Protein 3IA7 (pdb70)

Nearest PDB structures (foldseek):
  3ia7-assembly2_A  TM=1.003E+00  e=2.994E-76  Micromonospora echinospora
  3ia7-assembly3_B  TM=9.921E-01  e=4.318E-69  Micromonospora echinospora
  5du2-assembly1_A  TM=9.183E-01  e=3.436E-40  Actinomadura verrucosospora
  6kqw-assembly1_A  TM=9.106E-01  e=1.990E-29  Bacillus subtilis subsp. subtilis str. 168
  7yp4-assembly1_A  TM=7.586E-01  e=3.864E-21  Streptomyces sp. SCSIO 01934

Organism: Micromonospora echinospora (NCBI:txid1877)

CATH classification: 3.40.50.2000 (+1 more: 3.40.50.2000)

Foldseek 3Di:
DAFEEEEQWEDDCLTPVQCLLLLLLSVVVVYAYEYEYAPVCCVVNVVSPYHYQYFDAPVVVVPPVPDDDDDCVVLVVLVSLVVRLVRRLVSQCVVCPPNDTQEYEYELSSVVSRVLSCLQVVHAYEYEYQDADDAPVDDVVVVVCVVVVHDDLCPDPVSVVVVCVVCVVSVHNPRPVRVSRDDGQAYEYQQQLVLHDVSVVDDPSYAHQHGAAADVFDDAPDQQQAEEEEDAEQACDDPLVLVLQQQVLCAPHSHAYEAYADNDDVCVNPDGHPSYDYDNDDRLLRRLLNHLAYEYLAASNVVSNNLLNLHAYEHAVVSPPNRPVRVVSCVVQLLYHYDYPVQRGSNSVNVRRVCRSPDPVNSVSSPCNVSNVPSNHSNVVNVVVVVSCVPPPD/DAFAEEEQWEDDCLTPVQCLLLVLLSLVVVHAYEYEYAPVCQVVNVVSPYHYQHFDQPVCVVVCVVLVSLVVRLVRSLVSVCVVCPPNQTQEFEYELSSVVSRVLSCLQVVHAYEYEYQDADDAPPDDVVVVVCVVVVHDDLCPPPSSVVVVCVVCVVSVHPPRPVVVSRDDGQAYEYQQQLVLHDVSVVDDPSYAHQHGADVPADDQPDLVAAEEEEDADQDPDFDLVLLLQQLVLCAPHSYQYEARADRDDPCVNPDGHPRYYYYNDHPVLSRLLRHLAYEYLAASNVVRSNLLNLHAYEHAVVSDPNRVVRVVSCVVQLLYHYDYPVQRHSNSVNVRRVVGSPPVVSSVSSPVNVSNVPSNHSNVVNVVVVVSCVVVPD

Sequence (776 aa):
RQRHILFANVQGHGHVYPSLGLVSELARRGHRITYVTTPLFADEVKAAGAEVVLYKSEFDTFHVPEVVKQEDAETQLHLVYVRENVAILRAAEEALGDNPPDLVVYDVFPFIAGRLLAARWDRPAVRLTGGFAANEHYSLFKELWKSNGQRHPADVEAVHSVLVDLLGKYGVDTPVKEYWDEIEGLTIVFLPKSFQPFAETFDERFAFVGPTLTGPGWQPPRPDAPVLLVSLGNQFNEHPEFFRACAQAFADTPWHVVAIGGFLDPAVLGPLPPNVEAHQWIPFHHSVLAHARACLTHGTTGAVLEAFAAGVPLVLVPHFATEAAPSAERVIELGLGSVLRPDQLEPASIREAVERLAADSAVRRERVRRQRDDILSSGGPARAADEVEAYLGRVAPRQRHILFANVQGHGHVYPSLGLVSELARRGHRITYVTTPLFADEVKAAGAEVVLYKSEFDDAETQLHLVYVRENVAILRAAEEALGDNPPDLVVYDVFPFIAGRLLAARWDRPAVRRLTGGFAANEHYSLFKELWKSNGQRHPADVEAVHSVLVDLLGKYGVDTPVKEYWDEIEGLTIVFLPKSFQPFAETFDERFAFVGPTLQPGWQPPRPDAPVLLVSLGNQFNEHPEFFRACAQAFADTPWHVVAIGGFLDPAVLGPLPPNVEAHQWIPFHSVLAHARRACLTHGTTGAVLEAFAAGVPLVLVPHFATEAAPSAERVIELGLGSVLRPDQLEPASIRREAVERLAADSAVRERVRRQRDDILSSGGPARAADEVEAYLGRVAP

InterPro domains:
  IPR002213 UDP-glucuronosyl/UDP-glucosyltransferase [cd03784] (5-395)
  IPR006326 UDP-glycosyltransferase, MGT-like [TIGR01426] (10-396)
  IPR010610 Erythromycin biosynthesis protein CIII-like, C-terminal domain [PF06722] (275-394)
  IPR050426 Glycosyltransferase 28 [PTHR48050] (227-397)

Radius of gyration: 27.17 Å; Cα contacts (8 Å, |Δi|>4): 1497; chains: 2; bounding box: 87×63×63 Å

B-factor: mean 21.46, std 9.0, range [5.01, 63.6]

Structure (mmCIF, N/CA/C/O backbone):
data_3IA7
#
_entry.id   3IA7
#
_cell.length_a   84.749
_cell.length_b   66.966
_cell.length_c   86.616
_cell.angle_alpha   90.000
_cell.angle_beta   93.530
_cell.angle_gamma   90.000
#
_symmetry.space_group_name_H-M   'P 1 21 1'
#
loop_
_entity.id
_entity.type
_entity.pdbx_description
1 polymer CalG4
2 non-polymer 'CALCIUM ION'
3 non-polymer 'CHLORIDE ION'
4 water water
#
loop_
_atom_site.group_PDB
_atom_site.id
_atom_site.type_symbol
_atom_site.label_atom_id
_atom_site.label_alt_id
_atom_site.label_comp_id
_atom_site.label_asym_id
_atom_site.label_entity_id
_atom_site.label_seq_id
_atom_site.pdbx_PDB_ins_code
_atom_site.Cartn_x
_atom_site.Cartn_y
_atom_site.Cartn_z
_atom_site.occupancy
_atom_site.B_iso_or_equiv
_atom_site.auth_seq_id
_atom_site.auth_comp_id
_atom_site.auth_asym_id
_atom_site.auth_atom_id
_atom_site.pdbx_PDB_model_num
ATOM 9 N N . ARG A 1 3 ? 48.193 50.249 63.998 1.00 16.64 2 ARG A N 1
ATOM 10 C CA . ARG A 1 3 ? 48.324 50.396 65.460 1.00 15.48 2 ARG A CA 1
ATOM 11 C C . ARG A 1 3 ? 47.600 49.281 66.235 1.00 13.91 2 ARG A C 1
ATOM 12 O O . ARG A 1 3 ? 46.592 48.766 65.758 1.00 11.98 2 ARG A O 1
ATOM 20 N N . GLN A 1 4 ? 48.122 48.947 67.419 1.00 12.95 3 GLN A N 1
ATOM 21 C CA . GLN A 1 4 ? 47.562 47.920 68.293 1.00 12.81 3 GLN A CA 1
ATOM 22 C C . GLN A 1 4 ? 46.083 48.204 68.559 1.00 11.17 3 GLN A C 1
ATOM 23 O O . GLN A 1 4 ? 45.721 49.303 69.014 1.00 8.94 3 GLN A O 1
ATOM 29 N N . ARG A 1 5 ? 45.253 47.210 68.270 1.00 9.35 4 ARG A N 1
ATOM 30 C CA . ARG A 1 5 ? 43.852 47.223 68.588 1.00 9.09 4 ARG A CA 1
ATOM 31 C C . ARG A 1 5 ? 43.514 46.159 69.631 1.00 9.35 4 ARG A C 1
ATOM 32 O O . ARG A 1 5 ? 44.182 45.183 69.763 1.00 8.82 4 ARG A O 1
ATOM 40 N N . HIS A 1 6 ? 42.472 46.407 70.385 1.00 8.82 5 HIS A N 1
ATOM 41 C CA . HIS A 1 6 ? 42.005 45.435 71.348 1.00 8.75 5 HIS A CA 1
ATOM 42 C C . HIS A 1 6 ? 40.865 44.659 70.676 1.00 10.02 5 HIS A C 1
ATOM 43 O O . HIS A 1 6 ? 39.796 45.218 70.347 1.00 9.95 5 HIS A O 1
ATOM 50 N N . ILE A 1 7 ? 41.117 43.380 70.423 1.00 9.58 6 ILE A N 1
ATOM 51 C CA . ILE A 1 7 ? 40.167 42.609 69.656 1.00 10.60 6 ILE A CA 1
ATOM 52 C C . ILE A 1 7 ? 39.605 41.504 70.534 1.00 9.91 6 ILE A C 1
ATOM 53 O O . ILE A 1 7 ? 40.375 40.695 71.083 1.00 12.38 6 ILE A O 1
ATOM 58 N N . LEU A 1 8 ? 38.289 41.454 70.696 1.00 9.24 7 LEU A N 1
ATOM 59 C CA . LEU A 1 8 ? 37.681 40.378 71.508 1.00 10.54 7 LEU A CA 1
ATOM 60 C C . LEU A 1 8 ? 37.085 39.276 70.628 1.00 10.24 7 LEU A C 1
ATOM 61 O O . LEU A 1 8 ? 36.351 39.581 69.658 1.00 12.26 7 LEU A O 1
ATOM 66 N N . PHE A 1 9 ? 37.432 38.030 70.939 1.00 9.70 8 PHE A N 1
ATOM 67 C CA . PHE A 1 9 ? 36.801 36.876 70.279 1.00 10.79 8 PHE A CA 1
ATOM 68 C C . PHE A 1 9 ? 35.783 36.261 71.227 1.00 10.60 8 PHE A C 1
ATOM 69 O O . PHE A 1 9 ? 36.079 35.925 72.364 1.00 10.44 8 PHE A O 1
ATOM 77 N N . ALA A 1 10 ? 34.572 36.116 70.756 1.00 11.00 9 ALA A N 1
ATOM 78 C CA . ALA A 1 10 ? 33.531 35.367 71.503 1.00 10.66 9 ALA A CA 1
ATOM 79 C C . ALA A 1 10 ? 33.275 34.042 70.790 1.00 11.98 9 ALA A C 1
ATOM 80 O O . ALA A 1 10 ? 32.850 34.040 69.594 1.00 11.42 9 ALA A O 1
ATOM 82 N N . ASN A 1 11 ? 33.489 32.918 71.487 1.00 10.99 10 ASN A N 1
ATOM 83 C CA . ASN A 1 11 ? 33.295 31.619 70.885 1.00 11.22 10 ASN A CA 1
ATOM 84 C C . ASN A 1 11 ? 32.678 30.639 71.884 1.00 11.80 10 ASN A C 1
ATOM 85 O O . ASN A 1 11 ? 32.759 30.838 73.114 1.00 12.32 10 ASN A O 1
ATOM 90 N N . VAL A 1 12 ? 32.025 29.621 71.347 1.00 10.20 11 VAL A N 1
ATOM 91 C CA . VAL A 1 12 ? 31.475 28.553 72.168 1.00 10.73 11 VAL A CA 1
ATOM 92 C C . VAL A 1 12 ? 32.613 27.529 72.430 1.00 12.28 11 VAL A C 1
ATOM 93 O O . VAL A 1 12 ? 33.634 27.532 71.750 1.00 11.82 11 VAL A O 1
ATOM 97 N N . GLN A 1 13 ? 32.453 26.676 73.432 1.00 14.06 12 GLN A N 1
ATOM 98 C CA . GLN A 1 13 ? 33.479 25.668 73.630 1.00 16.00 12 GLN A CA 1
ATOM 99 C C . GLN A 1 13 ? 33.272 24.562 72.574 1.00 16.36 12 GLN A C 1
ATOM 100 O O . GLN A 1 13 ? 32.192 24.419 72.010 1.00 18.85 12 GLN A O 1
ATOM 106 N N . GLY A 1 14 ? 34.301 23.796 72.287 1.00 14.99 13 GLY A N 1
ATOM 107 C CA . GLY A 1 14 ? 34.154 22.703 71.350 1.00 12.47 13 GLY A CA 1
ATOM 108 C C . GLY A 1 14 ? 35.215 22.857 70.293 1.00 12.17 13 GLY A C 1
ATOM 109 O O . GLY A 1 14 ? 35.459 23.967 69.756 1.00 10.55 13 GLY A O 1
ATOM 110 N N . HIS A 1 15 ? 35.853 21.732 70.006 1.00 12.33 14 HIS A N 1
ATOM 111 C CA . HIS A 1 15 ? 37.010 21.706 69.178 1.00 13.41 14 HIS A CA 1
ATOM 112 C C . HIS A 1 15 ? 36.680 22.321 67.806 1.00 12.45 14 HIS A C 1
ATOM 113 O O . HIS A 1 15 ? 37.486 23.075 67.241 1.00 11.63 14 HIS A O 1
ATOM 120 N N . GLY A 1 16 ? 35.508 21.955 67.278 1.00 11.22 15 GLY A N 1
ATOM 121 C CA . GLY A 1 16 ? 35.098 22.333 65.934 1.00 10.40 15 GLY A CA 1
ATOM 122 C C . GLY A 1 16 ? 34.873 23.830 65.765 1.00 11.49 15 GLY A C 1
ATOM 123 O O . GLY A 1 16 ? 34.915 24.336 64.649 1.00 9.21 15 GLY A O 1
ATOM 124 N N . HIS A 1 17 ? 34.628 24.528 66.869 1.00 10.61 16 HIS A N 1
ATOM 125 C CA . HIS A 1 17 ? 34.389 25.965 66.862 1.00 11.95 16 HIS A CA 1
ATOM 126 C C . HIS A 1 17 ? 35.671 26.692 67.215 1.00 12.35 16 HIS A C 1
ATOM 127 O O . HIS A 1 17 ? 35.998 27.705 66.590 1.00 13.64 16 HIS A O 1
ATOM 134 N N . VAL A 1 18 ? 36.438 26.130 68.143 1.00 11.66 17 VAL A N 1
ATOM 135 C CA . VAL A 1 18 ? 37.625 26.836 68.620 1.00 12.09 17 VAL A CA 1
ATOM 136 C C . VAL A 1 18 ? 38.780 26.737 67.608 1.00 11.01 17 VAL A C 1
ATOM 137 O O . VAL A 1 18 ? 39.402 27.753 67.260 1.00 9.27 17 VAL A O 1
ATOM 141 N N . TYR A 1 19 ? 39.051 25.530 67.131 1.00 10.22 18 TYR A N 1
ATOM 142 C CA . TYR A 1 19 ? 40.301 25.275 66.383 1.00 11.43 18 TYR A CA 1
ATOM 143 C C . TYR A 1 19 ? 40.476 26.123 65.110 1.00 11.67 18 TYR A C 1
ATOM 144 O O . TYR A 1 19 ? 41.522 26.758 64.966 1.00 10.56 18 TYR A O 1
ATOM 153 N N . PRO A 1 20 ? 39.453 26.196 64.242 1.00 11.94 19 PRO A N 1
ATOM 154 C CA . PRO A 1 20 ? 39.619 26.995 63.029 1.00 13.48 19 PRO A CA 1
ATOM 155 C C . PRO A 1 20 ? 39.944 28.501 63.289 1.00 13.22 19 PRO A C 1
ATOM 156 O O . PRO A 1 20 ? 40.657 29.093 62.509 1.00 15.87 19 PRO A O 1
ATOM 160 N N . SER A 1 21 ? 39.483 29.043 64.400 1.00 14.88 20 SER A N 1
ATOM 161 C CA . SER A 1 21 ? 39.665 30.475 64.821 1.00 14.34 20 SER A CA 1
ATOM 162 C C . SER A 1 21 ? 41.110 30.750 65.238 1.00 15.00 20 SER A C 1
ATOM 163 O O . SER A 1 21 ? 41.550 31.890 65.203 1.00 13.32 20 SER A O 1
ATOM 166 N N . LEU A 1 22 ? 41.815 29.704 65.685 1.00 12.84 21 LEU A N 1
ATOM 167 C CA . LEU A 1 22 ? 43.067 29.886 66.407 1.00 12.33 21 LEU A CA 1
ATOM 168 C C . LEU A 1 22 ? 44.191 30.459 65.544 1.00 11.89 21 LEU A C 1
ATOM 169 O O . LEU A 1 22 ? 44.975 31.301 66.025 1.00 11.00 21 LEU A O 1
ATOM 174 N N . GLY A 1 23 ? 44.283 29.996 64.297 1.00 10.23 22 GLY A N 1
ATOM 175 C CA . GLY A 1 23 ? 45.210 30.563 63.287 1.00 10.48 22 GLY A CA 1
ATOM 176 C C . GLY A 1 23 ? 45.054 32.089 63.164 1.00 10.16 22 GLY A C 1
ATOM 177 O O . GLY A 1 23 ? 46.046 32.806 63.134 1.00 10.05 22 GLY A O 1
ATOM 178 N N . LEU A 1 24 ? 43.801 32.563 63.072 1.00 9.47 23 LEU A N 1
ATOM 179 C CA . LEU A 1 24 ? 43.510 34.001 63.036 1.00 9.72 23 LEU A CA 1
ATOM 180 C C . LEU A 1 24 ? 43.944 34.717 64.310 1.00 8.66 23 LEU A C 1
ATOM 181 O O . LEU A 1 24 ? 44.511 35.800 64.241 1.00 8.53 23 LEU A O 1
ATOM 186 N N . VAL A 1 25 ? 43.624 34.135 65.465 1.00 8.95 24 VAL A N 1
ATOM 187 C CA . VAL A 1 25 ? 44.074 34.678 66.746 1.00 9.59 24 VAL A CA 1
ATOM 188 C C . VAL A 1 25 ? 45.586 34.936 66.723 1.00 9.25 24 VAL A C 1
ATOM 189 O O . VAL A 1 25 ? 46.042 36.024 67.074 1.00 8.07 24 VAL A O 1
ATOM 193 N N . SER A 1 26 ? 46.361 33.901 66.383 1.00 8.68 25 SER A N 1
ATOM 194 C CA . SER A 1 26 ? 47.808 33.995 66.397 1.00 8.67 25 SER A CA 1
ATOM 195 C C . SER A 1 26 ? 48.354 35.020 65.441 1.00 8.04 25 SER A C 1
ATOM 196 O O . SER A 1 26 ? 49.245 35.805 65.804 1.00 7.41 25 SER A O 1
ATOM 199 N N . GLU A 1 27 ? 47.778 35.055 64.235 1.00 7.86 26 GLU A N 1
ATOM 200 C CA . GLU A 1 27 ? 48.230 35.988 63.219 1.00 7.92 26 GLU A CA 1
ATOM 201 C C . GLU A 1 27 ? 47.953 37.440 63.637 1.00 8.03 26 GLU A C 1
ATOM 202 O O . GLU A 1 27 ? 48.823 38.349 63.495 1.00 7.56 26 GLU A O 1
ATOM 208 N N . LEU A 1 28 ? 46.786 37.674 64.243 1.00 6.46 27 LEU A N 1
ATOM 209 C CA . LEU A 1 28 ? 46.498 39.029 64.818 1.00 7.08 27 LEU A CA 1
ATOM 210 C C . LEU A 1 28 ? 47.429 39.437 65.982 1.00 6.70 27 LEU A C 1
ATOM 211 O O . LEU A 1 28 ? 47.921 40.595 66.051 1.00 6.82 27 LEU A O 1
ATOM 216 N N . ALA A 1 29 ? 47.643 38.498 66.894 1.00 7.94 28 ALA A N 1
ATOM 217 C CA . ALA A 1 29 ? 48.597 38.679 67.993 1.00 9.29 28 ALA A CA 1
ATOM 218 C C . ALA A 1 29 ? 50.008 38.973 67.442 1.00 10.18 28 ALA A C 1
ATOM 219 O O . ALA A 1 29 ? 50.733 39.827 67.991 1.00 11.07 28 ALA A O 1
ATOM 221 N N . ARG A 1 30 ? 50.437 38.258 66.398 1.00 10.59 29 ARG A N 1
ATOM 222 C CA . ARG A 1 30 ? 51.737 38.513 65.765 1.00 11.89 29 ARG A CA 1
ATOM 223 C C . ARG A 1 30 ? 51.856 39.943 65.281 1.00 12.16 29 ARG A C 1
ATOM 224 O O . ARG A 1 30 ? 52.933 40.484 65.261 1.00 12.08 29 ARG A O 1
ATOM 232 N N . ARG A 1 31 ? 50.746 40.489 64.810 1.00 11.74 30 ARG A N 1
ATOM 233 C CA . ARG A 1 31 ? 50.705 41.831 64.333 1.00 11.77 30 ARG A CA 1
ATOM 234 C C . ARG A 1 31 ? 50.617 42.865 65.440 1.00 11.43 30 ARG A C 1
ATOM 235 O O . ARG A 1 31 ? 50.467 44.049 65.148 1.00 11.32 30 ARG A O 1
ATOM 243 N N . GLY A 1 32 ? 50.718 42.452 66.700 1.00 11.47 31 GLY A N 1
ATOM 244 C CA . GLY A 1 32 ? 50.752 43.442 67.802 1.00 10.82 31 GLY A CA 1
ATOM 245 C C . GLY A 1 32 ? 49.408 43.720 68.496 1.00 10.22 31 GLY A C 1
ATOM 246 O O . GLY A 1 32 ? 49.376 44.470 69.473 1.00 10.11 31 GLY A O 1
ATOM 247 N N . HIS A 1 33 ? 48.322 43.116 68.009 1.00 9.18 32 HIS A N 1
ATOM 248 C CA . HIS A 1 33 ? 46.978 43.286 68.598 1.00 8.98 32 HIS A CA 1
ATOM 249 C C . HIS A 1 33 ? 46.811 42.548 69.917 1.00 9.75 32 HIS A C 1
ATOM 250 O O . HIS A 1 33 ? 47.351 41.454 70.101 1.00 10.78 32 HIS A O 1
ATOM 257 N N . ARG A 1 34 ? 46.101 43.185 70.836 1.00 9.71 33 ARG A N 1
ATOM 258 C CA . ARG A 1 34 ? 45.730 42.600 72.124 1.00 8.88 33 ARG A CA 1
ATOM 259 C C . ARG A 1 34 ? 44.456 41.782 71.904 1.00 8.64 33 ARG A C 1
ATOM 260 O O . ARG A 1 34 ? 43.397 42.339 71.511 1.00 8.08 33 ARG A O 1
ATOM 268 N N . ILE A 1 35 ? 44.559 40.470 72.101 1.00 8.66 34 ILE A N 1
ATOM 269 C CA . ILE A 1 35 ? 43.440 39.574 71.893 1.00 9.29 34 ILE A CA 1
ATOM 270 C C . ILE A 1 35 ? 42.901 39.037 73.211 1.00 10.25 34 ILE A C 1
ATOM 271 O O . ILE A 1 35 ? 43.657 38.515 74.059 1.00 10.84 34 ILE A O 1
ATOM 276 N N . THR A 1 36 ? 41.597 39.223 73.420 1.00 9.57 35 THR A N 1
ATOM 277 C CA . THR A 1 36 ? 40.923 38.651 74.557 1.00 9.66 35 THR A CA 1
ATOM 278 C C . THR A 1 36 ? 39.959 37.622 73.969 1.00 10.48 35 THR A C 1
ATOM 279 O O . THR A 1 36 ? 39.384 37.861 72.904 1.00 10.55 35 THR A O 1
ATOM 283 N N . TYR A 1 37 ? 39.760 36.508 74.655 1.00 8.93 36 TYR A N 1
ATOM 284 C CA . TYR A 1 37 ? 39.064 35.405 74.035 1.00 9.01 36 TYR A CA 1
ATOM 285 C C . TYR A 1 37 ? 38.173 34.748 75.100 1.00 8.33 36 TYR A C 1
ATOM 286 O O . TYR A 1 37 ? 38.684 34.289 76.147 1.00 8.73 36 TYR A O 1
ATOM 295 N N . VAL A 1 38 ? 36.856 34.721 74.823 1.00 8.35 37 VAL A N 1
ATOM 296 C CA . VAL A 1 38 ? 35.899 34.085 75.732 1.00 8.95 37 VAL A CA 1
ATOM 297 C C . VAL A 1 38 ? 35.783 32.581 75.451 1.00 8.99 37 VAL A C 1
ATOM 298 O O . VAL A 1 38 ? 35.392 32.134 74.326 1.00 9.21 37 VAL A O 1
ATOM 302 N N . THR A 1 39 ? 36.097 31.794 76.480 1.00 9.01 38 THR A N 1
ATOM 303 C CA . THR A 1 39 ? 36.038 30.354 76.358 1.00 9.36 38 THR A CA 1
ATOM 304 C C . THR A 1 39 ? 35.869 29.679 77.724 1.00 9.62 38 THR A C 1
ATOM 305 O O . THR A 1 39 ? 35.650 30.358 78.723 1.00 9.80 38 THR A O 1
ATOM 309 N N . THR A 1 40 ? 35.894 28.349 77.757 1.00 8.99 39 THR A N 1
ATOM 310 C CA . THR A 1 40 ? 35.736 27.625 79.000 1.00 9.79 39 THR A CA 1
ATOM 311 C C . THR A 1 40 ? 37.096 27.115 79.480 1.00 9.17 39 THR A C 1
ATOM 312 O O . THR A 1 40 ? 38.066 27.169 78.717 1.00 9.01 39 THR A O 1
ATOM 316 N N . PRO A 1 41 ? 37.173 26.638 80.731 1.00 9.97 40 PRO A N 1
ATOM 317 C CA . PRO A 1 41 ? 38.453 26.135 81.163 1.00 11.58 40 PRO A CA 1
ATOM 318 C C . PRO A 1 41 ? 39.020 25.051 80.226 1.00 11.14 40 PRO A C 1
ATOM 319 O O . PRO A 1 41 ? 40.232 24.946 80.059 1.00 11.23 40 PRO A O 1
ATOM 323 N N . LEU A 1 42 ? 38.124 24.262 79.625 1.00 10.02 41 LEU A N 1
ATOM 324 C CA . LEU A 1 42 ? 38.537 23.156 78.732 1.00 11.04 41 LEU A CA 1
ATOM 325 C C . LEU A 1 42 ? 39.427 23.606 77.563 1.00 9.28 41 LEU A C 1
ATOM 326 O O . LEU A 1 42 ? 40.258 22.851 77.072 1.00 10.35 41 LEU A O 1
ATOM 331 N N . PHE A 1 43 ? 39.188 24.799 77.066 1.00 8.81 42 PHE A N 1
ATOM 332 C CA . PHE A 1 43 ? 40.005 25.341 75.988 1.00 9.10 42 PHE A CA 1
ATOM 333 C C . PHE A 1 43 ? 40.889 26.524 76.321 1.00 8.68 42 PHE A C 1
ATOM 334 O O . PHE A 1 43 ? 41.530 27.056 75.399 1.00 7.99 42 PHE A O 1
ATOM 342 N N . ALA A 1 44 ? 40.936 26.899 77.617 1.00 8.68 43 ALA A N 1
ATOM 343 C CA . ALA A 1 44 ? 41.659 28.090 78.068 1.00 8.17 43 ALA A CA 1
ATOM 344 C C . ALA A 1 44 ? 43.165 27.967 77.739 1.00 9.45 43 ALA A C 1
ATOM 345 O O . ALA A 1 44 ? 43.814 28.943 77.306 1.00 8.82 43 ALA A O 1
ATOM 347 N N . ASP A 1 45 ? 43.735 26.786 77.984 1.00 8.72 44 ASP A N 1
ATOM 348 C CA . ASP A 1 45 ? 45.171 26.579 77.710 1.00 9.28 44 ASP A CA 1
ATOM 349 C C . ASP A 1 45 ? 45.522 26.721 76.228 1.00 9.00 44 ASP A C 1
ATOM 350 O O . ASP A 1 45 ? 46.513 27.378 75.872 1.00 8.70 44 ASP A O 1
ATOM 355 N N . GLU A 1 46 ? 44.662 26.168 75.392 1.00 8.69 45 GLU A N 1
ATOM 356 C CA . GLU A 1 46 ? 44.866 26.154 73.959 1.00 9.70 45 GLU A CA 1
ATOM 357 C C . GLU A 1 46 ? 44.811 27.615 73.397 1.00 10.59 45 GLU A C 1
ATOM 358 O O . GLU A 1 46 ? 45.617 28.024 72.540 1.00 9.41 45 GLU A O 1
ATOM 364 N N . VAL A 1 47 ? 43.865 28.382 73.897 1.00 9.40 46 VAL A N 1
ATOM 365 C CA . VAL A 1 47 ? 43.660 29.755 73.456 1.00 9.85 46 VAL A CA 1
ATOM 366 C C . VAL A 1 47 ? 44.826 30.664 73.926 1.00 9.64 46 VAL A C 1
ATOM 367 O O . VAL A 1 47 ? 45.281 31.539 73.194 1.00 9.64 46 VAL A O 1
ATOM 371 N N . LYS A 1 48 ? 45.304 30.436 75.150 1.00 9.47 47 LYS A N 1
ATOM 372 C CA . LYS A 1 48 ? 46.432 31.165 75.699 1.00 9.11 47 LYS A CA 1
ATOM 373 C C . LYS A 1 48 ? 47.671 30.902 74.896 1.00 9.64 47 LYS A C 1
ATOM 374 O O . LYS A 1 48 ? 48.436 31.814 74.631 1.00 9.18 47 LYS A O 1
ATOM 380 N N . ALA A 1 49 ? 47.886 29.636 74.537 1.00 9.19 48 ALA A N 1
ATOM 381 C CA . ALA A 1 49 ? 49.064 29.280 73.741 1.00 9.52 48 ALA A CA 1
ATOM 382 C C . ALA A 1 49 ? 49.018 29.949 72.374 1.00 10.65 48 ALA A C 1
ATOM 383 O O . ALA A 1 49 ? 50.074 30.252 71.808 1.00 11.33 48 ALA A O 1
ATOM 385 N N . ALA A 1 50 ? 47.808 30.169 71.855 1.00 9.90 49 ALA A N 1
ATOM 386 C CA . ALA A 1 50 ? 47.602 30.866 70.576 1.00 11.77 49 ALA A CA 1
ATOM 387 C C . ALA A 1 50 ? 47.907 32.391 70.655 1.00 11.55 49 ALA A C 1
ATOM 388 O O . ALA A 1 50 ? 48.013 33.082 69.628 1.00 13.32 49 ALA A O 1
ATOM 390 N N . GLY A 1 51 ? 48.053 32.916 71.861 1.00 11.17 50 GLY A N 1
ATOM 391 C CA . GLY A 1 51 ? 48.407 34.333 72.038 1.00 11.97 50 GLY A CA 1
ATOM 392 C C . GLY A 1 51 ? 47.290 35.202 72.640 1.00 12.15 50 GLY A C 1
ATOM 393 O O . GLY A 1 51 ? 47.462 36.402 72.750 1.00 13.93 50 GLY A O 1
ATOM 394 N N . ALA A 1 52 ? 46.176 34.604 73.071 1.00 10.76 51 ALA A N 1
ATOM 395 C CA . ALA A 1 52 ? 45.094 35.394 73.665 1.00 10.83 51 ALA A CA 1
ATOM 396 C C . ALA A 1 52 ? 45.033 35.333 75.178 1.00 10.76 51 ALA A C 1
ATOM 397 O O . ALA A 1 52 ? 45.375 34.289 75.784 1.00 11.43 51 ALA A O 1
ATOM 399 N N . GLU A 1 53 ? 44.539 36.428 75.779 1.00 10.33 52 GLU A N 1
ATOM 400 C CA . GLU A 1 53 ? 44.114 36.450 77.180 1.00 12.06 52 GLU A CA 1
ATOM 401 C C . GLU A 1 53 ? 42.728 35.837 77.243 1.00 11.63 52 GLU A C 1
ATOM 402 O O . GLU A 1 53 ? 41.933 36.109 76.353 1.00 13.28 52 GLU A O 1
ATOM 408 N N . VAL A 1 54 ? 42.399 35.123 78.319 1.00 10.16 53 VAL A N 1
ATOM 409 C CA . VAL A 1 54 ? 41.128 34.369 78.383 1.00 10.80 53 VAL A CA 1
ATOM 410 C C . VAL A 1 54 ? 40.145 35.045 79.369 1.00 10.01 53 VAL A C 1
ATOM 411 O O . VAL A 1 54 ? 40.541 35.478 80.461 1.00 8.50 53 VAL A O 1
ATOM 415 N N . VAL A 1 55 ? 38.889 35.113 78.954 1.00 7.88 54 VAL A N 1
ATOM 416 C CA . VAL A 1 55 ? 37.756 35.439 79.807 1.00 8.20 54 VAL A CA 1
ATOM 417 C C . VAL A 1 55 ? 36.956 34.135 79.883 1.00 9.26 54 VAL A C 1
ATOM 418 O O . VAL A 1 55 ? 36.441 33.635 78.852 1.00 9.27 54 VAL A O 1
ATOM 422 N N . LEU A 1 56 ? 36.862 33.559 81.078 1.00 6.98 55 LEU A N 1
ATOM 423 C CA . LEU A 1 56 ? 36.113 32.279 81.224 1.00 8.56 55 LEU A CA 1
ATOM 424 C C . LEU A 1 56 ? 34.607 32.478 81.314 1.00 8.71 55 LEU A C 1
ATOM 425 O O . LEU A 1 56 ? 34.125 33.466 81.922 1.00 7.88 55 LEU A O 1
ATOM 430 N N . TYR A 1 57 ? 33.873 31.538 80.711 1.00 8.39 56 TYR A N 1
ATOM 431 C CA . TYR A 1 57 ? 32.443 31.439 80.937 1.00 10.67 56 TYR A CA 1
ATOM 432 C C . TYR A 1 57 ? 32.141 29.982 81.322 1.00 11.14 56 TYR A C 1
ATOM 433 O O . TYR A 1 57 ? 32.950 29.063 81.078 1.00 10.44 56 TYR A O 1
ATOM 442 N N . LYS A 1 58 ? 30.969 29.807 81.930 1.00 11.41 57 LYS A N 1
ATOM 443 C CA . LYS A 1 58 ? 30.458 28.528 82.329 1.00 13.20 57 LYS A CA 1
ATOM 444 C C . LYS A 1 58 ? 29.446 28.060 81.287 1.00 12.41 57 LYS A C 1
ATOM 445 O O . LYS A 1 58 ? 28.417 28.703 81.057 1.00 10.96 57 LYS A O 1
ATOM 451 N N . SER A 1 59 ? 29.769 26.943 80.657 1.00 12.58 58 SER A N 1
ATOM 452 C CA . SER A 1 59 ? 28.906 26.389 79.619 1.00 12.56 58 SER A CA 1
ATOM 453 C C . SER A 1 59 ? 27.712 25.673 80.150 1.00 13.48 58 SER A C 1
ATOM 454 O O . SER A 1 59 ? 27.823 24.840 81.080 1.00 12.90 58 SER A O 1
ATOM 457 N N . GLU A 1 60 ? 26.577 25.963 79.522 1.00 14.43 59 GLU A N 1
ATOM 458 C CA . GLU A 1 60 ? 25.339 25.184 79.722 1.00 17.80 59 GLU A CA 1
ATOM 459 C C . GLU A 1 60 ? 25.520 23.693 79.453 1.00 19.52 59 GLU A C 1
ATOM 460 O O . GLU A 1 60 ? 24.805 22.860 80.007 1.00 20.21 59 GLU A O 1
ATOM 466 N N . PHE A 1 61 ? 26.523 23.362 78.656 1.00 21.97 60 PHE A N 1
ATOM 467 C CA . PHE A 1 61 ? 26.742 21.993 78.215 1.00 24.91 60 PHE A CA 1
ATOM 468 C C . PHE A 1 61 ? 27.490 21.117 79.239 1.00 27.06 60 PHE A C 1
ATOM 469 O O . PHE A 1 61 ? 27.696 19.911 79.014 1.00 27.73 60 PHE A O 1
ATOM 477 N N . ASP A 1 62 ? 27.881 21.720 80.359 1.00 28.01 61 ASP A N 1
ATOM 478 C CA . ASP A 1 62 ? 28.434 20.976 81.467 1.00 30.41 61 ASP A CA 1
ATOM 479 C C . ASP A 1 62 ? 27.360 20.079 82.065 1.00 31.75 61 ASP A C 1
ATOM 480 O O . ASP A 1 62 ? 27.632 18.934 82.401 1.00 32.55 61 ASP A O 1
ATOM 485 N N . THR A 1 63 ? 26.142 20.610 82.160 1.00 33.17 62 THR A N 1
ATOM 486 C CA . THR A 1 63 ? 25.039 19.935 82.840 1.00 34.94 62 THR A CA 1
ATOM 487 C C . THR A 1 63 ? 23.905 19.567 81.875 1.00 35.67 62 THR A C 1
ATOM 488 O O . THR A 1 63 ? 23.008 18.794 82.226 1.00 35.67 62 THR A O 1
ATOM 492 N N . PHE A 1 64 ? 23.928 20.167 80.688 1.00 36.53 63 PHE A N 1
ATOM 493 C CA . PHE A 1 64 ? 23.092 19.750 79.563 1.00 37.95 63 PHE A CA 1
ATOM 494 C C . PHE A 1 64 ? 23.917 18.736 78.789 1.00 39.21 63 PHE A C 1
ATOM 495 O O . PHE A 1 64 ? 24.489 19.023 77.713 1.00 39.36 63 PHE A O 1
ATOM 503 N N . HIS A 1 65 ? 24.022 17.567 79.412 1.00 40.63 64 HIS A N 1
ATOM 504 C CA . HIS A 1 65 ? 24.680 16.393 78.878 1.00 42.18 64 HIS A CA 1
ATOM 505 C C . HIS A 1 65 ? 23.665 15.287 79.051 1.00 42.73 64 HIS A C 1
ATOM 506 O O . HIS A 1 65 ? 23.293 14.603 78.095 1.00 43.00 64 HIS A O 1
ATOM 513 N N . VAL A 1 66 ? 23.196 15.170 80.296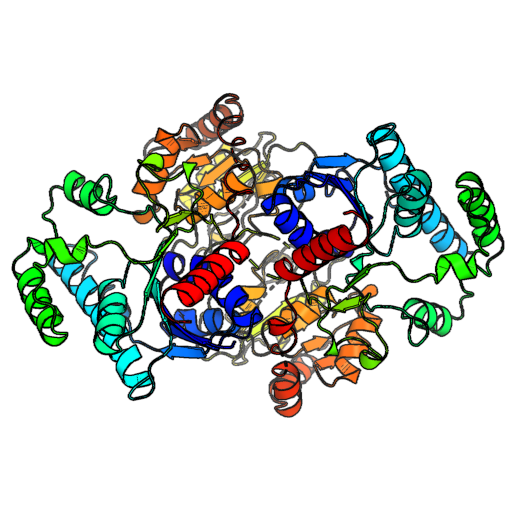 1.00 43.41 65 VAL A N 1
ATOM 514 C CA . VAL A 1 66 ? 22.316 14.101 80.758 1.00 43.88 65 VAL A CA 1
ATOM 515 C C . VAL A 1 66 ? 20.814 14.439 80.655 1.00 44.26 65 VAL A C 1
ATOM 516 O O . VAL A 1 66 ? 19.999 13.514 80.615 1.00 44.31 65 VAL A O 1
ATOM 520 N N . PRO A 1 67 ? 20.441 15.753 80.611 1.00 44.80 66 PRO A N 1
ATOM 521 C CA . PRO A 1 67 ? 19.021 16.136 80.483 1.00 44.98 66 PRO A CA 1
ATOM 522 C C . PRO A 1 67 ? 18.446 15.735 79.134 1.00 45.29 66 PRO A C 1
ATOM 523 O O . PRO A 1 67 ? 17.294 15.281 79.059 1.00 45.51 66 PRO A O 1
ATOM 527 N N . GLU A 1 68 ? 19.246 15.890 78.080 1.00 45.32 67 GLU A N 1
ATOM 528 C CA . GLU A 1 68 ? 18.814 15.483 76.753 1.00 45.43 67 GLU A CA 1
ATOM 529 C C . GLU A 1 68 ? 19.729 14.448 76.086 1.00 45.08 67 GLU A C 1
ATOM 530 O O . GLU A 1 68 ? 20.769 14.781 75.509 1.00 45.03 67 GLU A O 1
ATOM 536 N N . VAL A 1 69 ? 19.322 13.188 76.222 1.00 44.72 68 VAL A N 1
ATOM 537 C CA . VAL A 1 69 ? 19.914 12.050 75.521 1.00 44.34 68 VAL A CA 1
ATOM 538 C C . VAL A 1 69 ? 18.752 11.194 75.006 1.00 43.97 68 VAL A C 1
ATOM 539 O O . VAL A 1 69 ? 18.686 10.869 73.817 1.00 43.95 68 VAL A O 1
ATOM 543 N N . VAL A 1 70 ? 17.839 10.843 75.913 1.00 43.45 69 VAL A N 1
ATOM 544 C CA . VAL A 1 70 ? 16.556 10.233 75.549 1.00 42.80 69 VAL A CA 1
ATOM 545 C C . VAL A 1 70 ? 15.492 11.333 75.625 1.00 42.38 69 VAL A C 1
ATOM 546 O O . VAL A 1 70 ? 15.378 12.034 76.637 1.00 42.22 69 VAL A O 1
ATOM 550 N N . LYS A 1 71 ? 14.730 11.482 74.544 1.00 41.77 70 LYS A N 1
ATOM 551 C CA . LYS A 1 71 ? 13.801 12.603 74.382 1.00 40.99 70 LYS A CA 1
ATOM 552 C C . LYS A 1 71 ? 12.411 12.315 74.956 1.00 40.67 70 LYS A C 1
ATOM 553 O O . LYS A 1 71 ? 11.906 11.188 74.873 1.00 40.49 70 LYS A O 1
ATOM 559 N N . GLN A 1 72 ? 11.818 13.341 75.563 1.00 40.12 71 GLN A N 1
ATOM 560 C CA . GLN A 1 72 ? 10.364 13.414 75.723 1.00 39.45 71 GLN A CA 1
ATOM 561 C C . GLN A 1 72 ? 9.918 14.518 74.760 1.00 38.81 71 GLN A C 1
ATOM 562 O O . GLN A 1 72 ? 10.769 15.142 74.102 1.00 38.58 71 GLN A O 1
ATOM 568 N N . GLU A 1 73 ? 8.612 14.773 74.678 1.00 37.80 72 GLU A N 1
ATOM 569 C CA . GLU A 1 73 ? 8.074 15.563 73.561 1.00 36.97 72 GLU A CA 1
ATOM 570 C C . GLU A 1 73 ? 8.893 16.793 73.140 1.00 36.11 72 GLU A C 1
ATOM 571 O O . GLU A 1 73 ? 9.411 16.824 72.026 1.00 36.28 72 GLU A O 1
ATOM 577 N N . ASP A 1 74 ? 9.028 17.775 74.036 1.00 34.88 73 ASP A N 1
ATOM 578 C CA . ASP A 1 74 ? 9.567 19.106 73.696 1.00 33.50 73 ASP A CA 1
ATOM 579 C C . ASP A 1 74 ? 11.098 19.219 73.690 1.00 32.25 73 ASP A C 1
ATOM 580 O O . ASP A 1 74 ? 11.638 20.304 73.910 1.00 31.31 73 ASP A O 1
ATOM 585 N N . ALA A 1 75 ? 11.782 18.105 73.446 1.00 31.25 74 ALA A N 1
ATOM 586 C CA . ALA A 1 75 ? 13.247 18.079 73.400 1.00 31.09 74 ALA A CA 1
ATOM 587 C C . ALA A 1 75 ? 13.800 19.080 72.394 1.00 30.62 74 ALA A C 1
ATOM 588 O O . ALA A 1 75 ? 14.853 19.688 72.629 1.00 30.23 74 ALA A O 1
ATOM 590 N N . GLU A 1 76 ? 13.076 19.264 71.284 1.00 30.07 75 GLU A N 1
ATOM 591 C CA . GLU A 1 76 ? 13.447 20.256 70.249 1.00 30.26 75 GLU A CA 1
ATOM 592 C C . GLU A 1 76 ? 13.520 21.697 70.779 1.00 28.85 75 GLU A C 1
ATOM 593 O O . GLU A 1 76 ? 14.524 22.407 70.566 1.00 27.54 75 GLU A O 1
ATOM 599 N N . THR A 1 77 ? 12.435 22.118 71.441 1.00 27.47 76 THR A N 1
ATOM 600 C CA . THR A 1 77 ? 12.366 23.402 72.153 1.00 26.72 76 THR A CA 1
ATOM 601 C C . THR A 1 77 ? 13.450 23.560 73.215 1.00 25.66 76 THR A C 1
ATOM 602 O O . THR A 1 77 ? 14.023 24.647 73.342 1.00 25.62 76 THR A O 1
ATOM 606 N N . GLN A 1 78 ? 13.718 22.487 73.965 1.00 24.22 77 GLN A N 1
ATOM 607 C CA . GLN A 1 78 ? 14.774 22.480 74.978 1.00 23.58 77 GLN A CA 1
ATOM 608 C C . GLN A 1 78 ? 16.147 22.704 74.371 1.00 22.52 77 GLN A C 1
ATOM 609 O O . GLN A 1 78 ? 16.964 23.431 74.938 1.00 21.33 77 GLN A O 1
ATOM 615 N N . LEU A 1 79 ? 16.384 22.084 73.214 1.00 21.97 78 LEU A N 1
ATOM 616 C CA . LEU A 1 79 ? 17.609 22.306 72.477 1.00 22.12 78 LEU A CA 1
ATOM 617 C C . LEU A 1 79 ? 17.780 23.756 72.068 1.00 21.06 78 LEU A C 1
ATOM 618 O O . LEU A 1 79 ? 18.875 24.300 72.224 1.00 20.79 78 LEU A O 1
ATOM 623 N N . HIS A 1 80 ? 16.738 24.360 71.485 1.00 19.32 79 HIS A N 1
ATOM 624 C CA . HIS A 1 80 ? 16.801 25.789 71.179 1.00 18.83 79 HIS A CA 1
ATOM 625 C C . HIS A 1 80 ? 17.024 26.656 72.417 1.00 17.89 79 HIS A C 1
ATOM 626 O O . HIS A 1 80 ? 17.713 27.674 72.339 1.00 17.19 79 HIS A O 1
ATOM 633 N N . LEU A 1 81 ? 16.374 26.316 73.518 1.00 17.41 80 LEU A N 1
ATOM 634 C CA . LEU A 1 81 ? 16.524 27.140 74.738 1.00 18.44 80 LEU A CA 1
ATOM 635 C C . LEU A 1 81 ? 17.933 27.065 75.311 1.00 17.19 80 LEU A C 1
ATOM 636 O O . LEU A 1 81 ? 18.459 28.087 75.806 1.00 17.90 80 LEU A O 1
ATOM 641 N N . VAL A 1 82 ? 18.562 25.889 75.224 1.00 17.30 81 VAL A N 1
ATOM 642 C CA . VAL A 1 82 ? 19.934 25.768 75.733 1.00 17.55 81 VAL A CA 1
ATOM 643 C C . VAL A 1 82 ? 20.880 26.572 74.839 1.00 16.73 81 VAL A C 1
ATOM 644 O O . VAL A 1 82 ? 21.855 27.105 75.332 1.00 16.30 81 VAL A O 1
ATOM 648 N N . TYR A 1 83 ? 20.574 26.644 73.551 1.00 16.72 82 TYR A N 1
ATOM 649 C CA . TYR A 1 83 ? 21.363 27.440 72.586 1.00 16.57 82 TYR A CA 1
ATOM 650 C C . TYR A 1 83 ? 21.337 28.919 73.010 1.00 15.86 82 TYR A C 1
ATOM 651 O O . TYR A 1 83 ? 22.384 29.610 73.052 1.00 14.93 82 TYR A O 1
ATOM 660 N N . VAL A 1 84 ? 20.127 29.403 73.288 1.00 14.50 83 VAL A N 1
ATOM 661 C CA . VAL A 1 84 ? 19.950 30.779 73.763 1.00 14.04 83 VAL A CA 1
ATOM 662 C C . VAL A 1 84 ? 20.676 31.020 75.101 1.00 13.20 83 VAL A C 1
ATOM 663 O O . VAL A 1 84 ? 21.395 32.028 75.226 1.00 12.47 83 VAL A O 1
ATOM 667 N N . ARG A 1 85 ? 20.510 30.118 76.067 1.00 12.04 84 ARG A N 1
ATOM 668 C CA . ARG A 1 85 ? 21.206 30.241 77.348 1.00 13.47 84 ARG A CA 1
ATOM 669 C C . ARG A 1 85 ? 22.720 30.283 77.183 1.00 12.94 84 ARG A C 1
ATOM 670 O O . ARG A 1 85 ? 23.392 31.055 77.869 1.00 12.41 84 ARG A O 1
ATOM 678 N N . GLU A 1 86 ? 23.254 29.463 76.286 1.00 12.03 85 GLU A N 1
ATOM 679 C CA . GLU A 1 86 ? 24.701 29.441 76.030 1.00 12.91 85 GLU A CA 1
ATOM 680 C C . GLU A 1 86 ? 25.179 30.770 75.433 1.00 12.91 85 GLU A C 1
ATOM 681 O O . GLU A 1 86 ? 26.243 31.295 75.846 1.00 11.76 85 GLU A O 1
ATOM 687 N N . ASN A 1 87 ? 24.415 31.309 74.465 1.00 11.41 86 ASN A N 1
ATOM 688 C CA . ASN A 1 87 ? 24.698 32.672 73.970 1.00 12.84 86 ASN A CA 1
ATOM 689 C C . ASN A 1 87 ? 24.719 33.680 75.140 1.00 12.02 86 ASN A C 1
ATOM 690 O O . ASN A 1 87 ? 25.621 34.514 75.232 1.00 11.04 86 ASN A O 1
ATOM 695 N N . VAL A 1 88 ? 23.698 33.610 75.992 1.00 10.79 87 VAL A N 1
ATOM 696 C CA . VAL A 1 88 ? 23.603 34.520 77.161 1.00 12.66 87 VAL A CA 1
ATOM 697 C C . VAL A 1 88 ? 24.786 34.347 78.165 1.00 11.94 87 VAL A C 1
ATOM 698 O O . VAL A 1 88 ? 25.304 35.330 78.735 1.00 12.70 87 VAL A O 1
ATOM 702 N N . ALA A 1 89 ? 25.211 33.109 78.374 1.00 10.77 88 ALA A N 1
ATOM 703 C CA . ALA A 1 89 ? 26.363 32.821 79.242 1.00 12.24 88 ALA A CA 1
ATOM 704 C C . ALA A 1 89 ? 27.617 33.573 78.763 1.00 12.10 88 ALA A C 1
ATOM 705 O O . ALA A 1 89 ? 28.317 34.192 79.567 1.00 11.25 88 ALA A O 1
ATOM 707 N N . ILE A 1 90 ? 27.858 33.529 77.463 1.00 11.47 89 ILE A N 1
ATOM 708 C CA . ILE A 1 90 ? 29.006 34.187 76.817 1.00 12.92 89 ILE A CA 1
ATOM 709 C C . ILE A 1 90 ? 28.870 35.709 76.873 1.00 12.14 89 ILE A C 1
ATOM 710 O O . ILE A 1 90 ? 29.822 36.422 77.270 1.00 11.40 89 ILE A O 1
ATOM 715 N N . LEU A 1 91 ? 27.678 36.192 76.513 1.00 11.74 90 LEU A N 1
ATOM 716 C CA . LEU A 1 91 ? 27.351 37.617 76.580 1.00 13.46 90 LEU A CA 1
ATOM 717 C C . LEU A 1 91 ? 27.590 38.189 78.004 1.00 12.12 90 LEU A C 1
ATOM 718 O O . LEU A 1 91 ? 28.296 39.199 78.182 1.00 11.15 90 LEU A O 1
ATOM 723 N N . ARG A 1 92 ? 27.037 37.544 79.025 1.00 11.74 91 ARG A N 1
ATOM 724 C CA . ARG A 1 92 ? 27.219 38.039 80.396 1.00 11.77 91 ARG A CA 1
ATOM 725 C C . ARG A 1 92 ? 28.694 38.015 80.804 1.00 12.44 91 ARG A C 1
ATOM 726 O O . ARG A 1 92 ? 29.135 38.933 81.502 1.00 12.47 91 ARG A O 1
ATOM 734 N N . ALA A 1 93 ? 29.435 36.936 80.463 1.00 12.37 92 ALA A N 1
ATOM 735 C CA . ALA A 1 93 ? 30.849 36.820 80.893 1.00 13.40 92 ALA A CA 1
ATOM 736 C C . ALA A 1 93 ? 31.680 37.939 80.287 1.00 13.09 92 ALA A C 1
ATOM 737 O O . ALA A 1 93 ? 32.527 38.494 80.956 1.00 14.00 92 ALA A O 1
ATOM 739 N N . ALA A 1 94 ? 31.479 38.198 79.000 1.00 11.88 93 ALA A N 1
ATOM 740 C CA . ALA A 1 94 ? 32.234 39.228 78.265 1.00 12.28 93 ALA A CA 1
ATOM 741 C C . ALA A 1 94 ? 31.919 40.625 78.828 1.00 11.55 93 ALA A C 1
ATOM 742 O O . ALA A 1 94 ? 32.833 41.413 79.064 1.00 11.88 93 ALA A O 1
ATOM 744 N N . GLU A 1 95 ? 30.639 40.899 79.076 1.00 11.16 94 GLU A N 1
ATOM 745 C CA . GLU A 1 95 ? 30.252 42.214 79.657 1.00 13.11 94 GLU A CA 1
ATOM 746 C C . GLU A 1 95 ? 30.811 42.434 81.063 1.00 14.46 94 GLU A C 1
ATOM 747 O O . GLU A 1 95 ? 31.353 43.503 81.370 1.00 12.49 94 GLU A O 1
ATOM 753 N N . GLU A 1 96 ? 30.723 41.403 81.897 1.00 15.52 95 GLU A N 1
ATOM 754 C CA . GLU A 1 96 ? 31.243 41.474 83.256 1.00 16.47 95 GLU A CA 1
ATOM 755 C C . GLU A 1 96 ? 32.766 41.713 83.217 1.00 16.24 95 GLU A C 1
ATOM 756 O O . GLU A 1 96 ? 33.276 42.582 83.926 1.00 16.47 95 GLU A O 1
ATOM 762 N N . ALA A 1 97 ? 33.477 40.961 82.382 1.00 14.90 96 ALA A N 1
ATOM 763 C CA . ALA A 1 97 ? 34.931 41.054 82.282 1.00 16.40 96 ALA A CA 1
ATOM 764 C C . ALA A 1 97 ? 35.471 42.352 81.676 1.00 16.42 96 ALA A C 1
ATOM 765 O O . ALA A 1 97 ? 36.480 42.865 82.147 1.00 15.97 96 ALA A O 1
ATOM 767 N N . LEU A 1 98 ? 34.822 42.862 80.650 1.00 16.77 97 LEU A N 1
ATOM 768 C CA . LEU A 1 98 ? 35.299 44.077 80.009 1.00 20.03 97 LEU A CA 1
ATOM 769 C C . LEU A 1 98 ? 34.735 45.337 80.700 1.00 21.41 97 LEU A C 1
ATOM 770 O O . LEU A 1 98 ? 35.389 46.389 80.744 1.00 22.51 97 LEU A O 1
ATOM 775 N N . GLY A 1 99 ? 33.534 45.222 81.282 1.00 21.96 98 GLY A N 1
ATOM 776 C CA . GLY A 1 99 ? 32.985 46.334 82.093 1.00 21.85 98 GLY A CA 1
ATOM 777 C C . GLY A 1 99 ? 33.007 47.676 81.366 1.00 21.43 98 GLY A C 1
ATOM 778 O O . GLY A 1 99 ? 32.472 47.793 80.279 1.00 20.49 98 GLY A O 1
ATOM 779 N N . ASP A 1 100 ? 33.633 48.691 81.964 1.00 21.01 99 ASP A N 1
ATOM 780 C CA . ASP A 1 100 ? 33.596 50.029 81.338 1.00 21.46 99 ASP A CA 1
ATOM 781 C C . ASP A 1 100 ? 34.720 50.272 80.332 1.00 19.81 99 ASP A C 1
ATOM 782 O O . ASP A 1 100 ? 34.934 51.423 79.906 1.00 21.73 99 ASP A O 1
ATOM 787 N N . ASN A 1 101 ? 35.407 49.203 79.937 1.00 19.29 100 ASN A N 1
ATOM 788 C CA . ASN A 1 101 ? 36.535 49.243 78.997 1.00 17.91 100 ASN A CA 1
ATOM 789 C C . ASN A 1 101 ? 36.410 48.302 77.788 1.00 17.32 100 ASN A C 1
ATOM 790 O O . ASN A 1 101 ? 37.217 47.373 77.626 1.00 17.80 100 ASN A O 1
ATOM 795 N N . PRO A 1 102 ? 35.421 48.576 76.912 1.00 17.02 101 PRO A N 1
ATOM 796 C CA . PRO A 1 102 ? 35.134 47.664 75.794 1.00 16.94 101 PRO A CA 1
ATOM 797 C C . PRO A 1 102 ? 36.281 47.579 74.798 1.00 16.44 101 PRO A C 1
ATOM 798 O O . PRO A 1 102 ? 37.057 48.572 74.652 1.00 16.18 101 PRO A O 1
ATOM 802 N N . PRO A 1 103 ? 36.361 46.443 74.063 1.00 15.82 102 PRO A N 1
ATOM 803 C CA . PRO A 1 103 ? 37.383 46.285 73.039 1.00 15.48 102 PRO A CA 1
ATOM 804 C C . PRO A 1 103 ? 37.059 47.171 71.826 1.00 15.53 102 PRO A C 1
ATOM 805 O O . PRO A 1 103 ? 35.965 47.692 71.733 1.00 15.57 102 PRO A O 1
ATOM 809 N N . ASP A 1 104 ? 37.967 47.250 70.867 1.00 14.41 103 ASP A N 1
ATOM 810 C CA . ASP A 1 104 ? 37.764 47.999 69.606 1.00 14.25 103 ASP A CA 1
ATOM 811 C C . ASP A 1 104 ? 36.945 47.222 68.562 1.00 14.35 103 ASP A C 1
ATOM 812 O O . ASP A 1 104 ? 36.352 47.800 67.660 1.00 12.31 103 ASP A O 1
ATOM 817 N N . LEU A 1 105 ? 36.947 45.902 68.680 1.00 13.73 104 LEU A N 1
ATOM 818 C CA . LEU A 1 105 ? 36.306 45.041 67.664 1.00 14.43 104 LEU A CA 1
ATOM 819 C C . LEU A 1 105 ? 35.816 43.734 68.320 1.00 14.58 104 LEU A C 1
ATOM 820 O O . LEU A 1 105 ? 36.534 43.205 69.158 1.00 14.31 104 LEU A O 1
ATOM 825 N N . VAL A 1 106 ? 34.619 43.245 67.960 1.00 11.83 105 VAL A N 1
ATOM 826 C CA . VAL A 1 106 ? 34.074 41.967 68.459 1.00 13.81 105 VAL A CA 1
ATOM 827 C C . VAL A 1 106 ? 34.154 40.958 67.318 1.00 13.55 105 VAL A C 1
ATOM 828 O O . VAL A 1 106 ? 33.658 41.211 66.195 1.00 15.59 105 VAL A O 1
ATOM 832 N N . VAL A 1 107 ? 34.840 39.866 67.525 1.00 13.67 106 VAL A N 1
ATOM 833 C CA . VAL A 1 107 ? 34.900 38.847 66.473 1.00 12.86 106 VAL A CA 1
ATOM 834 C C . VAL A 1 107 ? 34.146 37.685 67.109 1.00 14.42 106 VAL A C 1
ATOM 835 O O . VAL A 1 107 ? 34.532 37.222 68.190 1.00 16.63 106 VAL A O 1
ATOM 839 N N . TYR A 1 108 ? 33.073 37.232 66.501 1.00 11.55 107 TYR A N 1
ATOM 840 C CA . TYR A 1 108 ? 32.298 36.126 67.096 1.00 11.32 107 TYR A CA 1
ATOM 841 C C . TYR A 1 108 ? 32.115 34.975 66.119 1.00 13.22 107 TYR A C 1
ATOM 842 O O . TYR A 1 108 ? 31.901 35.157 64.890 1.00 12.03 107 TYR A O 1
ATOM 851 N N . ASP A 1 109 ? 32.156 33.769 66.672 1.00 12.93 108 ASP A N 1
ATOM 852 C CA . ASP A 1 109 ? 31.793 32.597 65.866 1.00 13.94 108 ASP A CA 1
ATOM 853 C C . ASP A 1 109 ? 30.302 32.595 65.644 1.00 13.55 108 ASP A C 1
ATOM 854 O O . ASP A 1 109 ? 29.526 33.136 66.437 1.00 12.42 108 ASP A O 1
ATOM 859 N N . VAL A 1 110 ? 29.884 31.982 64.542 1.00 12.60 109 VAL A N 1
ATOM 860 C CA . VAL A 1 110 ? 28.446 31.930 64.198 1.00 14.75 109 VAL A CA 1
ATOM 861 C C . VAL A 1 110 ? 27.541 31.266 65.258 1.00 13.00 109 VAL A C 1
ATOM 862 O O . VAL A 1 110 ? 26.407 31.702 65.454 1.00 12.53 109 VAL A O 1
ATOM 866 N N . PHE A 1 111 ? 28.039 30.277 65.989 1.00 13.65 110 PHE A N 1
ATOM 867 C CA . PHE A 1 111 ? 27.179 29.657 67.020 1.00 14.45 110 PHE A CA 1
ATOM 868 C C . PHE A 1 111 ? 26.750 30.705 68.103 1.00 13.14 110 PHE A C 1
ATOM 869 O O . PHE A 1 111 ? 25.544 30.891 68.355 1.00 15.12 110 PHE A O 1
ATOM 877 N N . PRO A 1 112 ? 27.700 31.406 68.728 1.00 13.37 111 PRO A N 1
ATOM 878 C CA . PRO A 1 112 ? 27.282 32.546 69.573 1.00 14.21 111 PRO A CA 1
ATOM 879 C C . PRO A 1 112 ? 27.005 33.878 68.844 1.00 13.96 111 PRO A C 1
ATOM 880 O O . PRO A 1 112 ? 27.406 34.944 69.340 1.00 14.02 111 PRO A O 1
ATOM 884 N N . PHE A 1 113 ? 26.256 33.858 67.730 1.00 13.05 112 PHE A N 1
ATOM 885 C CA . PHE A 1 113 ? 26.119 35.105 66.993 1.00 12.96 112 PHE A CA 1
ATOM 886 C C . PHE A 1 113 ? 25.227 36.084 67.766 1.00 13.30 112 PHE A C 1
ATOM 887 O O . PHE A 1 113 ? 25.405 37.271 67.598 1.00 13.08 112 PHE A O 1
ATOM 895 N N . ILE A 1 114 ? 24.268 35.579 68.566 1.00 10.83 113 ILE A N 1
ATOM 896 C CA . ILE A 1 114 ? 23.441 36.478 69.345 1.00 13.12 113 ILE A CA 1
ATOM 897 C C . ILE A 1 114 ? 24.308 37.249 70.357 1.00 10.71 113 ILE A C 1
ATOM 898 O O . ILE A 1 114 ? 24.274 38.478 70.437 1.00 11.23 113 ILE A O 1
ATOM 903 N N . ALA A 1 115 ? 25.134 36.529 71.076 1.00 11.57 114 ALA A N 1
ATOM 904 C CA . ALA A 1 115 ? 26.089 37.181 72.007 1.00 10.92 114 ALA A CA 1
ATOM 905 C C . ALA A 1 115 ? 26.966 38.159 71.272 1.00 11.57 114 ALA A C 1
ATOM 906 O O . ALA A 1 115 ? 27.174 39.277 71.707 1.00 11.14 114 ALA A O 1
ATOM 908 N N . GLY A 1 116 ? 27.494 37.755 70.125 1.00 10.98 115 GLY A N 1
ATOM 909 C CA . GLY A 1 116 ? 28.458 38.631 69.473 1.00 12.66 115 GLY A CA 1
ATOM 910 C C . GLY A 1 116 ? 27.853 39.925 69.012 1.00 10.25 115 GLY A C 1
ATOM 911 O O . GLY A 1 116 ? 28.418 40.997 69.197 1.00 11.98 115 GLY A O 1
ATOM 912 N N . ARG A 1 117 ? 26.695 39.811 68.372 1.00 10.32 116 ARG A N 1
ATOM 913 C CA . ARG A 1 117 ? 26.016 40.983 67.825 1.00 10.83 116 ARG A CA 1
ATOM 914 C C . ARG A 1 117 ? 25.446 41.895 68.943 1.00 11.12 116 ARG A C 1
ATOM 915 O O . ARG A 1 117 ? 25.462 43.111 68.811 1.00 10.55 116 ARG A O 1
ATOM 923 N N . LEU A 1 118 ? 24.979 41.300 70.039 1.00 11.01 117 LEU A N 1
ATOM 924 C CA . LEU A 1 118 ? 24.507 42.119 71.184 1.00 11.83 117 LEU A CA 1
ATOM 925 C C . LEU A 1 118 ? 25.665 42.890 71.903 1.00 12.01 117 LEU A C 1
ATOM 926 O O . LEU A 1 118 ? 25.495 44.020 72.311 1.00 11.98 117 LEU A O 1
ATOM 931 N N . LEU A 1 119 ? 26.825 42.253 72.043 1.00 12.00 118 LEU A N 1
ATOM 932 C CA . LEU A 1 119 ? 28.038 42.882 72.609 1.00 13.13 118 LEU A CA 1
ATOM 933 C C . LEU A 1 119 ? 28.401 44.058 71.756 1.00 12.10 118 LEU A C 1
ATOM 934 O O . LEU A 1 119 ? 28.631 45.175 72.267 1.00 13.40 118 LEU A O 1
ATOM 939 N N . ALA A 1 120 ? 28.398 43.832 70.449 1.00 12.55 119 ALA A N 1
ATOM 940 C CA . ALA A 1 120 ? 28.711 44.878 69.466 1.00 12.54 119 ALA A CA 1
ATOM 941 C C . ALA A 1 120 ? 27.712 46.050 69.539 1.00 12.82 119 ALA A C 1
ATOM 942 O O . ALA A 1 120 ? 28.122 47.203 69.471 1.00 13.25 119 ALA A O 1
ATOM 944 N N . ALA A 1 121 ? 26.422 45.762 69.669 1.00 12.15 120 ALA A N 1
ATOM 945 C CA . ALA A 1 121 ? 25.430 46.814 69.847 1.00 12.69 120 ALA A CA 1
ATOM 946 C C . ALA A 1 121 ? 25.631 47.604 71.151 1.00 12.53 120 ALA A C 1
ATOM 947 O O . ALA A 1 121 ? 25.687 48.830 71.130 1.00 13.98 120 ALA A O 1
ATOM 949 N N . ARG A 1 122 ? 25.726 46.910 72.274 1.00 12.50 121 ARG A N 1
ATOM 950 C CA . ARG A 1 122 ? 25.834 47.581 73.573 1.00 14.04 121 ARG A CA 1
ATOM 951 C C . ARG A 1 122 ? 27.137 48.367 73.670 1.00 14.22 121 ARG A C 1
ATOM 952 O O . ARG A 1 122 ? 27.144 49.503 74.126 1.00 12.47 121 ARG A O 1
ATOM 960 N N . TRP A 1 123 ? 28.220 47.770 73.210 1.00 13.89 122 TRP A N 1
ATOM 961 C CA . TRP A 1 123 ? 29.512 48.449 73.248 1.00 15.05 122 TRP A CA 1
ATOM 962 C C . TRP A 1 123 ? 29.691 49.517 72.153 1.00 15.62 122 TRP A C 1
ATOM 963 O O . TRP A 1 123 ? 30.631 50.324 72.243 1.00 15.83 122 TRP A O 1
ATOM 974 N N . ASP A 1 124 ? 28.790 49.519 71.156 1.00 15.97 123 ASP A N 1
ATOM 975 C CA . ASP A 1 124 ? 28.853 50.394 69.976 1.00 16.73 123 ASP A CA 1
ATOM 976 C C . ASP A 1 124 ? 30.188 50.186 69.222 1.00 16.02 123 ASP A C 1
ATOM 977 O O . ASP A 1 124 ? 31.009 51.122 69.070 1.00 15.21 123 ASP A O 1
ATOM 982 N N . ARG A 1 125 ? 30.396 48.949 68.788 1.00 15.83 124 ARG A N 1
ATOM 983 C CA . ARG A 1 125 ? 31.652 48.541 68.144 1.00 15.62 124 ARG A CA 1
ATOM 984 C C . ARG A 1 125 ? 31.321 47.749 66.903 1.00 14.82 124 ARG A C 1
ATOM 985 O O . ARG A 1 125 ? 30.285 47.108 66.865 1.00 16.20 124 ARG A O 1
ATOM 993 N N . PRO A 1 126 ? 32.226 47.746 65.910 1.00 15.09 125 PRO A N 1
ATOM 994 C CA . PRO A 1 126 ? 32.073 46.904 64.726 1.00 15.21 125 PRO A CA 1
ATOM 995 C C . PRO A 1 126 ? 32.280 45.443 65.096 1.00 14.27 125 PRO A C 1
ATOM 996 O O . PRO A 1 126 ? 32.880 45.121 66.163 1.00 13.97 125 PRO A O 1
ATOM 1000 N N . ALA A 1 127 ? 31.725 44.546 64.290 1.00 14.43 126 ALA A N 1
ATOM 1001 C CA . ALA A 1 127 ? 31.856 43.134 64.565 1.00 13.81 126 ALA A CA 1
ATOM 1002 C C . ALA A 1 127 ? 32.191 42.375 63.298 1.00 14.78 126 ALA A C 1
ATOM 1003 O O . ALA A 1 127 ? 31.882 42.842 62.200 1.00 13.17 126 ALA A O 1
ATOM 1005 N N . VAL A 1 128 ? 32.873 41.244 63.469 1.00 12.18 127 VAL A N 1
ATOM 1006 C CA . VAL A 1 128 ? 33.218 40.337 62.393 1.00 13.30 127 VAL A CA 1
ATOM 1007 C C . VAL A 1 128 ? 32.681 38.988 62.774 1.00 13.35 127 VAL A C 1
ATOM 1008 O O . VAL A 1 128 ? 32.924 38.532 63.898 1.00 13.75 127 VAL A O 1
ATOM 1012 N N . ARG A 1 129 ? 32.008 38.318 61.834 1.00 12.63 128 ARG A N 1
ATOM 1013 C CA . ARG A 1 129 ? 31.529 36.981 62.051 1.00 14.04 128 ARG A CA 1
ATOM 1014 C C . ARG A 1 129 ? 32.570 35.935 61.542 1.00 14.14 128 ARG A C 1
ATOM 1015 O O . ARG A 1 129 ? 33.142 36.081 60.438 1.00 14.37 128 ARG A O 1
ATOM 1023 N N . LEU A 1 130 ? 32.704 34.855 62.285 1.00 12.58 129 LEU A N 1
ATOM 1024 C CA . LEU A 1 130 ? 33.480 33.697 61.824 1.00 14.05 129 LEU A CA 1
ATOM 1025 C C . LEU A 1 130 ? 32.628 32.476 61.655 1.00 14.96 129 LEU A C 1
ATOM 1026 O O . LEU A 1 130 ? 31.737 32.198 62.473 1.00 12.62 129 LEU A O 1
ATOM 1031 N N . THR A 1 131 ? 32.950 31.672 60.643 1.00 14.09 130 THR A N 1
ATOM 1032 C CA . THR A 1 131 ? 32.321 30.339 60.586 1.00 15.17 130 THR A CA 1
ATOM 1033 C C . THR A 1 131 ? 33.238 29.295 59.982 1.00 15.24 130 THR A C 1
ATOM 1034 O O . THR A 1 131 ? 33.899 29.550 58.981 1.00 14.90 130 THR A O 1
ATOM 1038 N N . GLY A 1 132 ? 33.229 28.114 60.601 1.00 16.02 131 GLY A N 1
ATOM 1039 C CA . GLY A 1 132 ? 33.881 26.911 60.097 1.00 16.01 131 GLY A CA 1
ATOM 1040 C C . GLY A 1 132 ? 32.922 26.110 59.221 1.00 17.06 131 GLY A C 1
ATOM 1041 O O . GLY A 1 132 ? 33.306 25.060 58.758 1.00 17.33 131 GLY A O 1
ATOM 1042 N N . GLY A 1 133 ? 31.677 26.568 59.042 1.00 16.50 132 GLY A N 1
ATOM 1043 C CA . GLY A 1 133 ? 30.652 25.818 58.212 1.00 16.94 132 GLY A CA 1
ATOM 1044 C C . GLY A 1 133 ? 30.218 26.722 57.062 1.00 17.84 132 GLY A C 1
ATOM 1045 O O . GLY A 1 133 ? 30.829 27.770 56.861 1.00 18.77 132 GLY A O 1
ATOM 1046 N N . PHE A 1 134 ? 29.169 26.346 56.324 1.00 15.96 133 PHE A N 1
ATOM 1047 C CA . PHE A 1 134 ? 28.714 27.129 55.187 1.00 15.71 133 PHE A CA 1
ATOM 1048 C C . PHE A 1 134 ? 28.213 28.480 55.651 1.00 15.52 133 PHE A C 1
ATOM 1049 O O . PHE A 1 134 ? 27.530 28.599 56.686 1.00 13.36 133 PHE A O 1
ATOM 1057 N N . ALA A 1 135 ? 28.595 29.497 54.887 1.00 13.78 134 ALA A N 1
ATOM 1058 C CA . ALA A 1 135 ? 27.975 30.812 54.989 1.00 15.06 134 ALA A CA 1
ATOM 1059 C C . ALA A 1 135 ? 26.459 30.844 54.609 1.00 15.29 134 ALA A C 1
ATOM 1060 O O . ALA A 1 135 ? 25.988 29.988 53.841 1.00 15.97 134 ALA A O 1
ATOM 1062 N N . ALA A 1 136 ? 25.742 31.831 55.134 1.00 15.01 135 ALA A N 1
ATOM 1063 C CA . ALA A 1 136 ? 24.310 31.980 54.887 1.00 15.68 135 ALA A CA 1
ATOM 1064 C C . ALA A 1 136 ? 24.071 33.353 54.324 1.00 15.21 135 ALA A C 1
ATOM 1065 O O . ALA A 1 136 ? 24.707 34.348 54.714 1.00 16.30 135 ALA A O 1
ATOM 1067 N N . ASN A 1 137 ? 23.167 33.398 53.363 1.00 15.54 136 ASN A N 1
ATOM 1068 C CA . ASN A 1 137 ? 22.639 34.673 52.883 1.00 16.10 136 ASN A CA 1
ATOM 1069 C C . ASN A 1 137 ? 21.208 34.444 52.410 1.00 16.62 136 ASN A C 1
ATOM 1070 O O . ASN A 1 137 ? 20.618 33.383 52.650 1.00 17.02 136 ASN A O 1
ATOM 1075 N N . GLU A 1 138 ? 20.657 35.378 51.649 1.00 17.96 137 GLU A N 1
ATOM 1076 C CA . GLU A 1 138 ? 19.250 35.213 51.227 1.00 18.55 137 GLU A CA 1
ATOM 1077 C C . GLU A 1 138 ? 19.020 34.024 50.284 1.00 18.51 137 GLU A C 1
ATOM 1078 O O . GLU A 1 138 ? 17.878 33.597 50.084 1.00 19.00 137 GLU A O 1
ATOM 1084 N N . HIS A 1 139 ? 20.093 33.493 49.699 1.00 17.13 138 HIS A N 1
ATOM 1085 C CA . HIS A 1 139 ? 20.010 32.387 48.755 1.00 17.94 138 HIS A CA 1
ATOM 1086 C C . HIS A 1 139 ? 20.126 31.024 49.377 1.00 17.68 138 HIS A C 1
ATOM 1087 O O . HIS A 1 139 ? 19.623 30.026 48.818 1.00 18.42 138 HIS A O 1
ATOM 1094 N N . TYR A 1 140 ? 20.814 30.969 50.512 1.00 18.24 139 TYR A N 1
ATOM 1095 C CA . TYR A 1 140 ? 21.217 29.698 51.111 1.00 19.65 139 TYR A CA 1
ATOM 1096 C C . TYR A 1 140 ? 21.473 29.818 52.587 1.00 20.37 139 TYR A C 1
ATOM 1097 O O . TYR A 1 140 ? 22.130 30.748 53.059 1.00 18.59 139 TYR A O 1
ATOM 1106 N N . SER A 1 141 ? 20.926 28.861 53.327 1.00 20.96 140 SER A N 1
ATOM 1107 C CA . SER A 1 141 ? 21.181 28.790 54.737 1.00 22.23 140 SER A CA 1
ATOM 1108 C C . SER A 1 141 ? 21.136 27.304 55.086 1.00 22.29 140 SER A C 1
ATOM 1109 O O . SER A 1 141 ? 20.114 26.650 54.924 1.00 21.76 140 SER A O 1
ATOM 1112 N N . LEU A 1 142 ? 22.268 26.764 55.510 1.00 24.10 141 LEU A N 1
ATOM 1113 C CA . LEU A 1 142 ? 22.316 25.343 55.862 1.00 24.22 141 LEU A CA 1
ATOM 1114 C C . LEU A 1 142 ? 21.283 25.030 56.956 1.00 23.81 141 LEU A C 1
ATOM 1115 O O . LEU A 1 142 ? 20.572 24.031 56.863 1.00 22.44 141 LEU A O 1
ATOM 1120 N N . PHE A 1 143 ? 21.219 25.878 57.984 1.00 22.82 142 PHE A N 1
ATOM 1121 C CA . PHE A 1 143 ? 20.291 25.635 59.086 1.00 24.57 142 PHE A CA 1
ATOM 1122 C C . PHE A 1 143 ? 18.815 25.588 58.644 1.00 22.80 142 PHE A C 1
ATOM 1123 O O . PHE A 1 143 ? 18.056 24.671 59.007 1.00 23.02 142 PHE A O 1
ATOM 1131 N N . LYS A 1 144 ? 18.427 26.531 57.800 1.00 20.50 143 LYS A N 1
ATOM 1132 C CA . LYS A 1 144 ? 17.081 26.505 57.275 1.00 20.18 143 LYS A CA 1
ATOM 1133 C C . LYS A 1 144 ? 16.846 25.177 56.524 1.00 20.83 143 LYS A C 1
ATOM 1134 O O . LYS A 1 144 ? 15.767 24.622 56.591 1.00 20.09 143 LYS A O 1
ATOM 1140 N N . GLU A 1 145 ? 17.859 24.657 55.820 1.00 21.77 144 GLU A N 1
ATOM 1141 C CA . GLU A 1 145 ? 17.683 23.394 55.070 1.00 23.11 144 GLU A CA 1
ATOM 1142 C C . GLU A 1 145 ? 17.562 22.205 56.026 1.00 23.08 144 GLU A C 1
ATOM 1143 O O . GLU A 1 145 ? 16.813 21.267 55.754 1.00 23.50 144 GLU A O 1
ATOM 1149 N N . LEU A 1 146 ? 18.296 22.248 57.130 1.00 22.08 145 LEU A N 1
ATOM 1150 C CA . LEU A 1 146 ? 18.240 21.191 58.134 1.00 23.20 145 LEU A CA 1
ATOM 1151 C C . LEU A 1 146 ? 16.876 21.133 58.863 1.00 23.94 145 LEU A C 1
ATOM 1152 O O . LEU A 1 146 ? 16.233 20.066 58.932 1.00 23.29 145 LEU A O 1
ATOM 1157 N N . TRP A 1 147 ? 16.448 22.284 59.387 1.00 23.35 146 TRP A N 1
ATOM 1158 C CA . TRP A 1 147 ? 15.120 22.412 60.000 1.00 23.38 146 TRP A CA 1
ATOM 1159 C C . TRP A 1 147 ? 14.068 21.919 59.012 1.00 24.25 146 TRP A C 1
ATOM 1160 O O . TRP A 1 147 ? 13.162 21.136 59.357 1.00 23.55 146 TRP A O 1
ATOM 1171 N N . LYS A 1 148 ? 14.185 22.373 57.768 1.00 25.05 147 LYS A N 1
ATOM 1172 C CA . LYS A 1 148 ? 13.254 22.004 56.729 1.00 26.91 147 LYS A CA 1
ATOM 1173 C C . LYS A 1 148 ? 13.193 20.465 56.544 1.00 27.05 147 LYS A C 1
ATOM 1174 O O . LYS A 1 148 ? 12.099 19.861 56.489 1.00 26.46 147 LYS A O 1
ATOM 1180 N N . SER A 1 149 ? 14.373 19.856 56.445 1.00 26.80 148 SER A N 1
ATOM 1181 C CA . SER A 1 149 ? 14.519 18.417 56.231 1.00 27.68 148 SER A CA 1
ATOM 1182 C C . SER A 1 149 ? 14.068 17.629 57.456 1.00 27.60 148 SER A C 1
ATOM 1183 O O . SER A 1 149 ? 13.568 16.526 57.313 1.00 27.96 148 SER A O 1
ATOM 1186 N N . ASN A 1 150 ? 14.249 18.203 58.645 1.00 27.99 149 ASN A N 1
ATOM 1187 C CA . ASN A 1 150 ? 13.711 17.633 59.897 1.00 28.20 149 ASN A CA 1
ATOM 1188 C C . ASN A 1 150 ? 12.209 17.856 60.150 1.00 27.28 149 ASN A C 1
ATOM 1189 O O . ASN A 1 150 ? 11.635 17.278 61.096 1.00 27.45 149 ASN A O 1
ATOM 1194 N N . GLY A 1 151 ? 11.573 18.678 59.314 1.00 25.92 150 GLY A N 1
ATOM 1195 C CA . GLY A 1 151 ? 10.173 19.092 59.536 1.00 24.51 150 GLY A CA 1
ATOM 1196 C C . GLY A 1 151 ? 9.961 19.891 60.821 1.00 23.96 150 GLY A C 1
ATOM 1197 O O . GLY A 1 151 ? 8.854 19.914 61.370 1.00 22.69 150 GLY A O 1
ATOM 1198 N N . GLN A 1 152 ? 11.000 20.565 61.310 1.00 22.13 151 GLN A N 1
ATOM 1199 C CA . GLN A 1 152 ? 10.807 21.417 62.498 1.00 22.76 151 GLN A CA 1
ATOM 1200 C C . GLN A 1 152 ? 10.684 22.917 62.138 1.00 20.46 151 GLN A C 1
ATOM 1201 O O . GLN A 1 152 ? 11.160 23.363 61.103 1.00 18.87 151 GLN A O 1
ATOM 1207 N N . ARG A 1 153 ? 10.032 23.683 63.008 1.00 18.84 152 ARG A N 1
ATOM 1208 C CA . ARG A 1 153 ? 9.923 25.141 62.856 1.00 17.47 152 ARG A CA 1
ATOM 1209 C C . ARG A 1 153 ? 11.235 25.883 63.098 1.00 17.61 152 ARG A C 1
ATOM 1210 O O . ARG A 1 153 ? 12.028 25.459 63.921 1.00 17.55 152 ARG A O 1
ATOM 1218 N N . HIS A 1 154 ? 11.415 27.017 62.424 1.00 17.59 153 HIS A N 1
ATOM 1219 C CA . HIS A 1 154 ? 12.511 27.937 62.722 1.00 18.11 153 HIS A CA 1
ATOM 1220 C C . HIS A 1 154 ? 12.385 28.218 64.228 1.00 17.22 153 HIS A C 1
ATOM 1221 O O . HIS A 1 154 ? 11.275 28.396 64.725 1.00 16.71 153 HIS A O 1
ATOM 1228 N N . PRO A 1 155 ? 13.525 28.260 64.977 1.00 17.95 154 PRO A N 1
ATOM 1229 C CA . PRO A 1 155 ? 13.425 28.599 66.397 1.00 16.91 154 PRO A CA 1
ATOM 1230 C C . PRO A 1 155 ? 12.673 29.903 66.661 1.00 16.27 154 PRO A C 1
ATOM 1231 O O . PRO A 1 155 ? 12.021 30.030 67.681 1.00 16.17 154 PRO A O 1
ATOM 1235 N N . ALA A 1 156 ? 12.746 30.851 65.735 1.00 15.73 155 ALA A N 1
ATOM 1236 C CA . ALA A 1 156 ? 12.069 32.151 65.910 1.00 16.20 155 ALA A CA 1
ATOM 1237 C C . ALA A 1 156 ? 10.567 31.986 65.836 1.00 16.86 155 ALA A C 1
ATOM 1238 O O . ALA A 1 156 ? 9.826 32.827 66.331 1.00 17.39 155 ALA A O 1
ATOM 1240 N N . ASP A 1 157 ? 10.127 30.871 65.234 1.00 16.89 156 ASP A N 1
ATOM 1241 C CA . ASP A 1 157 ? 8.700 30.536 65.123 1.00 17.11 156 ASP A CA 1
ATOM 1242 C C . ASP A 1 157 ? 8.182 29.626 66.236 1.00 16.86 156 ASP A C 1
ATOM 1243 O O . ASP A 1 157 ? 7.011 29.205 66.223 1.00 15.93 156 ASP A O 1
ATOM 1248 N N . VAL A 1 158 ? 9.046 29.331 67.202 1.00 17.01 157 VAL A N 1
ATOM 1249 C CA . VAL A 1 158 ? 8.652 28.606 68.413 1.00 16.11 157 VAL A CA 1
ATOM 1250 C C . VAL A 1 158 ? 8.402 29.606 69.547 1.00 16.31 157 VAL A C 1
ATOM 1251 O O . VAL A 1 158 ? 9.304 30.354 69.941 1.00 15.12 157 VAL A O 1
ATOM 1255 N N . GLU A 1 159 ? 7.171 29.604 70.078 1.00 16.39 158 GLU A N 1
ATOM 1256 C CA . GLU A 1 159 ? 6.728 30.543 71.087 1.00 17.49 158 GLU A CA 1
ATOM 1257 C C . GLU A 1 159 ? 7.672 30.743 72.302 1.00 17.60 158 GLU A C 1
ATOM 1258 O O . GLU A 1 159 ? 7.962 31.887 72.665 1.00 15.93 158 GLU A O 1
ATOM 1264 N N . ALA A 1 160 ? 8.106 29.639 72.925 1.00 18.16 159 ALA A N 1
ATOM 1265 C CA . ALA A 1 160 ? 9.007 29.670 74.104 1.00 19.43 159 ALA A CA 1
ATOM 1266 C C . ALA A 1 160 ? 10.354 30.377 73.805 1.00 18.32 159 ALA A C 1
ATOM 1267 O O . ALA A 1 160 ? 10.936 31.053 74.681 1.00 18.56 159 ALA A O 1
ATOM 1269 N N . VAL A 1 161 ? 10.853 30.192 72.583 1.00 17.73 160 VAL A N 1
ATOM 1270 C CA . VAL A 1 161 ? 12.125 30.764 72.131 1.00 17.02 160 VAL A CA 1
ATOM 1271 C C . VAL A 1 161 ? 11.937 32.227 71.717 1.00 16.24 160 VAL A C 1
ATOM 1272 O O . VAL A 1 161 ? 12.699 33.100 72.109 1.00 14.30 160 VAL A O 1
ATOM 1276 N N . HIS A 1 162 ? 10.908 32.470 70.907 1.00 15.34 161 HIS A N 1
ATOM 1277 C CA . HIS A 1 162 ? 10.582 33.796 70.412 1.00 15.59 161 HIS A CA 1
ATOM 1278 C C . HIS A 1 162 ? 10.404 34.787 71.577 1.00 16.02 161 HIS A C 1
ATOM 1279 O O . HIS A 1 162 ? 10.916 35.914 71.511 1.00 15.97 161 HIS A O 1
ATOM 1286 N N . SER A 1 163 ? 9.682 34.378 72.631 1.00 15.86 162 SER A N 1
ATOM 1287 C CA . SER A 1 163 ? 9.386 35.303 73.720 1.00 16.25 162 SER A CA 1
ATOM 1288 C C . SER A 1 163 ? 10.688 35.688 74.436 1.00 15.50 162 SER A C 1
ATOM 1289 O O . SER A 1 163 ? 10.904 36.863 74.762 1.00 14.31 162 SER A O 1
ATOM 1292 N N . VAL A 1 164 ? 11.564 34.705 74.632 1.00 15.25 163 VAL A N 1
ATOM 1293 C CA . VAL A 1 164 ? 12.835 34.952 75.296 1.00 15.63 163 VAL A CA 1
ATOM 1294 C C . VAL A 1 164 ? 13.655 35.900 74.446 1.00 14.42 163 VAL A C 1
ATOM 1295 O O . VAL A 1 164 ? 14.298 36.791 74.948 1.00 14.15 163 VAL A O 1
ATOM 1299 N N . LEU A 1 165 ? 13.673 35.664 73.149 1.00 13.09 164 LEU A N 1
ATOM 1300 C CA . LEU A 1 165 ? 14.475 36.470 72.253 1.00 13.83 164 LEU A CA 1
ATOM 1301 C C . LEU A 1 165 ? 13.989 37.901 72.040 1.00 12.72 164 LEU A C 1
ATOM 1302 O O . LEU A 1 165 ? 14.816 38.836 72.009 1.00 12.41 164 LEU A O 1
ATOM 1307 N N . VAL A 1 166 ? 12.663 38.095 71.915 1.00 13.07 165 VAL A N 1
ATOM 1308 C CA . VAL A 1 166 ? 12.142 39.443 71.844 1.00 13.00 165 VAL A CA 1
ATOM 1309 C C . VAL A 1 166 ? 12.580 40.257 73.082 1.00 12.98 165 VAL A C 1
ATOM 1310 O O . VAL A 1 166 ? 12.981 41.411 72.955 1.00 13.15 165 VAL A O 1
ATOM 1314 N N . ASP A 1 167 ? 12.451 39.652 74.253 1.00 12.99 166 ASP A N 1
ATOM 1315 C CA . ASP A 1 167 ? 12.770 40.305 75.516 1.00 13.55 166 ASP A CA 1
ATOM 1316 C C . ASP A 1 167 ? 14.255 40.681 75.560 1.00 12.46 166 ASP A C 1
ATOM 1317 O O . ASP A 1 167 ? 14.616 41.829 75.877 1.00 11.40 166 ASP A O 1
ATOM 1322 N N . LEU A 1 168 ? 15.104 39.716 75.203 1.00 11.62 167 LEU A N 1
ATOM 1323 C CA . LEU A 1 168 ? 16.574 39.906 75.240 1.00 11.85 167 LEU A CA 1
ATOM 1324 C C . LEU A 1 168 ? 16.993 41.019 74.266 1.00 11.03 167 LEU A C 1
ATOM 1325 O O . LEU A 1 168 ? 17.732 41.928 74.621 1.00 9.91 167 LEU A O 1
ATOM 1330 N N . LEU A 1 169 ? 16.566 40.915 73.003 1.00 10.46 168 LEU A N 1
ATOM 1331 C CA . LEU A 1 169 ? 16.863 41.947 72.009 1.00 11.20 168 LEU A CA 1
ATOM 1332 C C . LEU A 1 169 ? 16.418 43.326 72.452 1.00 10.75 168 LEU A C 1
ATOM 1333 O O . LEU A 1 169 ? 17.107 44.309 72.232 1.00 11.52 168 LEU A O 1
ATOM 1338 N N . GLY A 1 170 ? 15.228 43.412 73.039 1.00 11.06 169 GLY A N 1
ATOM 1339 C CA . GLY A 1 170 ? 14.694 44.684 73.517 1.00 12.01 169 GLY A CA 1
ATOM 1340 C C . GLY A 1 170 ? 15.577 45.324 74.575 1.00 12.74 169 GLY A C 1
ATOM 1341 O O . GLY A 1 170 ? 15.679 46.549 74.644 1.00 13.23 169 GLY A O 1
ATOM 1342 N N . LYS A 1 171 ? 16.205 44.490 75.418 1.00 12.94 170 LYS A N 1
ATOM 1343 C CA . LYS A 1 171 ? 17.153 44.975 76.418 1.00 12.88 170 LYS A CA 1
ATOM 1344 C C . LYS A 1 171 ? 18.407 45.636 75.818 1.00 12.81 170 LYS A C 1
ATOM 1345 O O . LYS A 1 171 ? 19.111 46.339 76.521 1.00 13.71 170 LYS A O 1
ATOM 1351 N N . TYR A 1 172 ? 18.653 45.409 74.53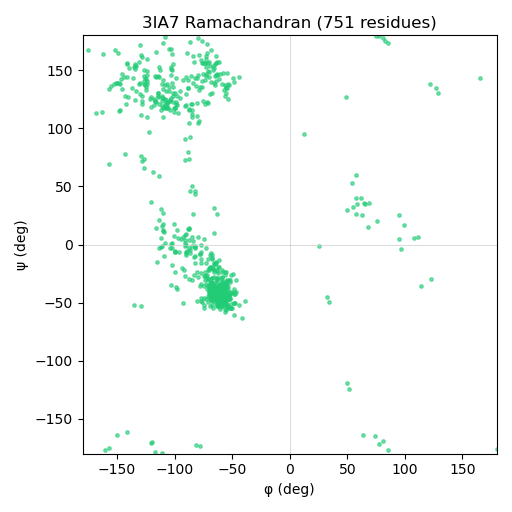2 1.00 12.25 171 TYR A N 1
ATOM 1352 C CA . TYR A 1 172 ? 19.786 45.970 73.800 1.00 13.07 171 TYR A CA 1
ATOM 1353 C C . TYR A 1 172 ? 19.338 47.031 72.771 1.00 13.41 171 TYR A C 1
ATOM 1354 O O . TYR A 1 172 ? 20.113 47.441 71.898 1.00 13.61 171 TYR A O 1
ATOM 1363 N N . GLY A 1 173 ? 18.076 47.437 72.884 1.00 13.90 172 GLY A N 1
ATOM 1364 C CA . GLY A 1 173 ? 17.500 48.491 72.057 1.00 14.26 172 GLY A CA 1
ATOM 1365 C C . GLY A 1 173 ? 17.196 47.979 70.650 1.00 14.50 172 GLY A C 1
ATOM 1366 O O . GLY A 1 173 ? 17.037 48.793 69.748 1.00 13.67 172 GLY A O 1
ATOM 1367 N N . VAL A 1 174 ? 17.080 46.649 70.488 1.00 14.19 173 VAL A N 1
ATOM 1368 C CA . VAL A 1 174 ? 16.753 46.009 69.195 1.00 14.63 173 VAL A CA 1
ATOM 1369 C C . VAL A 1 174 ? 15.263 45.618 69.119 1.00 15.55 173 VAL A C 1
ATOM 1370 O O . VAL A 1 174 ? 14.800 44.774 69.877 1.00 15.72 173 VAL A O 1
ATOM 1374 N N . ASP A 1 175 ? 14.499 46.249 68.226 1.00 16.44 174 ASP A N 1
ATOM 1375 C CA . ASP A 1 175 ? 13.126 45.820 68.022 1.00 17.33 174 ASP A CA 1
ATOM 1376 C C . ASP A 1 175 ? 12.909 45.146 66.646 1.00 17.39 174 ASP A C 1
ATOM 1377 O O . ASP A 1 175 ? 11.791 44.948 66.226 1.00 15.58 174 ASP A O 1
ATOM 1382 N N . THR A 1 176 ? 13.993 44.817 65.955 1.00 16.58 175 THR A N 1
ATOM 1383 C CA . THR A 1 176 ? 13.938 44.078 64.700 1.00 16.08 175 THR A CA 1
ATOM 1384 C C . THR A 1 176 ? 13.201 42.765 64.988 1.00 16.42 175 THR A C 1
ATOM 1385 O O . THR A 1 176 ? 13.494 42.120 65.993 1.00 16.07 175 THR A O 1
ATOM 1389 N N . PRO A 1 177 ? 12.215 42.384 64.140 1.00 17.03 176 PRO A N 1
ATOM 1390 C CA . PRO A 1 177 ? 11.575 41.071 64.288 1.00 16.92 176 PRO A CA 1
ATOM 1391 C C . PRO A 1 177 ? 12.634 39.954 64.413 1.00 15.68 176 PRO A C 1
ATOM 1392 O O . PRO A 1 177 ? 13.672 39.985 63.745 1.00 15.99 176 PRO A O 1
ATOM 1396 N N . VAL A 1 178 ? 12.347 38.956 65.243 1.00 16.19 177 VAL A N 1
ATOM 1397 C CA . VAL A 1 178 ? 13.335 37.917 65.596 1.00 15.45 177 VAL A CA 1
ATOM 1398 C C . VAL A 1 178 ? 13.865 37.131 64.415 1.00 15.85 177 VAL A C 1
ATOM 1399 O O . VAL A 1 178 ? 15.068 36.986 64.295 1.00 14.42 177 VAL A O 1
ATOM 1403 N N . LYS A 1 179 ? 12.979 36.647 63.528 1.00 14.92 178 LYS A N 1
ATOM 1404 C CA . LYS A 1 179 ? 13.434 35.905 62.366 1.00 16.55 178 LYS A CA 1
ATOM 1405 C C . LYS A 1 179 ? 14.302 36.793 61.422 1.00 15.54 178 LYS A C 1
ATOM 1406 O O . LYS A 1 179 ? 15.328 36.340 60.912 1.00 15.35 178 LYS A O 1
ATOM 1412 N N . GLU A 1 180 ? 13.873 38.038 61.180 1.00 14.33 179 GLU A N 1
ATOM 1413 C CA . GLU A 1 180 ? 14.658 39.006 60.409 1.00 15.67 179 GLU A CA 1
ATOM 1414 C C . GLU A 1 180 ? 16.052 39.246 60.979 1.00 14.16 179 GLU A C 1
ATOM 1415 O O . GLU A 1 180 ? 17.043 39.179 60.288 1.00 14.28 179 GLU A O 1
ATOM 1421 N N . TYR A 1 181 ? 16.108 39.539 62.264 1.00 14.39 180 TYR A N 1
ATOM 1422 C CA . TYR A 1 181 ? 17.371 39.700 62.987 1.00 12.56 180 TYR A CA 1
ATOM 1423 C C . TYR A 1 181 ? 18.313 38.498 62.811 1.00 13.61 180 TYR A C 1
ATOM 1424 O O . TYR A 1 181 ? 19.516 38.674 62.523 1.00 11.73 180 TYR A O 1
ATOM 1433 N N . TRP A 1 182 ? 17.759 37.293 62.974 1.00 14.62 181 TRP A N 1
ATOM 1434 C CA . TRP A 1 182 ? 18.514 36.024 62.893 1.00 16.90 181 TRP A CA 1
ATOM 1435 C C . TRP A 1 182 ? 19.230 35.955 61.563 1.00 17.05 181 TRP A C 1
ATOM 1436 O O . TRP A 1 182 ? 20.408 35.504 61.489 1.00 17.63 181 TRP A O 1
ATOM 1447 N N . ASP A 1 183 ? 18.573 36.450 60.511 1.00 17.33 182 ASP A N 1
ATOM 1448 C CA . ASP A 1 183 ? 19.107 36.418 59.125 1.00 18.58 182 ASP A CA 1
ATOM 1449 C C . ASP A 1 183 ? 19.990 37.581 58.693 1.00 18.27 182 ASP A C 1
ATOM 1450 O O . ASP A 1 183 ? 20.503 37.560 57.581 1.00 19.94 182 ASP A O 1
ATOM 1455 N N . GLU A 1 184 ? 20.193 38.604 59.537 1.00 16.62 183 GLU A N 1
ATOM 1456 C CA . GLU A 1 184 ? 20.999 39.738 59.114 1.00 15.55 183 GLU A CA 1
ATOM 1457 C C . GLU A 1 184 ? 22.451 39.350 58.867 1.00 15.24 183 GLU A C 1
ATOM 1458 O O . GLU A 1 184 ? 23.003 38.537 59.600 1.00 15.71 183 GLU A O 1
ATOM 1464 N N . ILE A 1 185 ? 23.060 39.981 57.872 1.00 15.07 184 ILE A N 1
ATOM 1465 C CA . ILE A 1 185 ? 24.442 39.672 57.419 1.00 16.49 184 ILE A CA 1
ATOM 1466 C C . ILE A 1 185 ? 25.432 40.620 58.093 1.00 15.60 184 ILE A C 1
ATOM 1467 O O . ILE A 1 185 ? 25.218 41.843 58.139 1.00 15.49 184 ILE A O 1
ATOM 1472 N N . GLU A 1 186 ? 26.497 40.059 58.636 1.00 14.38 185 GLU A N 1
ATOM 1473 C CA . GLU A 1 186 ? 27.559 40.835 59.292 1.00 14.53 185 GLU A CA 1
ATOM 1474 C C . GLU A 1 186 ? 28.354 41.719 58.321 1.00 14.65 185 GLU A C 1
ATOM 1475 O O . GLU A 1 186 ? 28.384 41.445 57.128 1.00 16.38 185 GLU A O 1
ATOM 1481 N N . GLY A 1 187 ? 28.928 42.816 58.816 1.00 16.09 186 GLY A N 1
ATOM 1482 C CA . GLY A 1 187 ? 29.747 43.712 57.952 1.00 15.94 186 GLY A CA 1
ATOM 1483 C C . GLY A 1 187 ? 30.910 42.960 57.278 1.00 16.19 186 GLY A C 1
ATOM 1484 O O . GLY A 1 187 ? 31.321 43.299 56.156 1.00 13.99 186 GLY A O 1
ATOM 1485 N N . LEU A 1 188 ? 31.445 41.955 57.982 1.00 14.97 187 LEU A N 1
ATOM 1486 C CA . LEU A 1 188 ? 32.488 41.034 57.464 1.00 14.88 187 LEU A CA 1
ATOM 1487 C C . LEU A 1 188 ? 32.275 39.632 58.040 1.00 15.36 187 LEU A C 1
ATOM 1488 O O . LEU A 1 188 ? 32.017 39.461 59.246 1.00 14.47 187 LEU A O 1
ATOM 1493 N N . THR A 1 189 ? 32.356 38.623 57.166 1.00 13.31 188 THR A N 1
ATOM 1494 C CA . THR A 1 189 ? 32.259 37.242 57.584 1.00 14.01 188 THR A CA 1
ATOM 1495 C C . THR A 1 189 ? 33.464 36.495 57.006 1.00 13.65 188 THR A C 1
ATOM 1496 O O . THR A 1 189 ? 33.671 36.521 55.780 1.00 13.73 188 THR A O 1
ATOM 1500 N N . ILE A 1 190 ? 34.238 35.863 57.891 1.00 12.68 189 ILE A N 1
ATOM 1501 C CA . ILE A 1 190 ? 35.377 35.068 57.541 1.00 13.85 189 ILE A CA 1
ATOM 1502 C C . ILE A 1 190 ? 34.908 33.617 57.595 1.00 13.38 189 ILE A C 1
ATOM 1503 O O . ILE A 1 190 ? 34.478 33.095 58.647 1.00 13.12 189 ILE A O 1
ATOM 1508 N N . VAL A 1 191 ? 34.965 32.970 56.439 1.00 12.53 190 VAL A N 1
ATOM 1509 C CA . VAL A 1 191 ? 34.484 31.619 56.306 1.00 11.81 190 VAL A CA 1
ATOM 1510 C C . VAL A 1 191 ? 35.689 30.717 56.093 1.00 13.11 190 VAL A C 1
ATOM 1511 O O . VAL A 1 191 ? 36.460 30.927 55.119 1.00 12.36 190 VAL A O 1
ATOM 1515 N N . PHE A 1 192 ? 35.872 29.709 56.944 1.00 13.17 191 PHE A N 1
ATOM 1516 C CA . PHE A 1 192 ? 37.104 28.880 56.899 1.00 14.15 191 PHE A CA 1
ATOM 1517 C C . PHE A 1 192 ? 36.987 27.724 55.919 1.00 14.16 191 PHE A C 1
ATOM 1518 O O . PHE A 1 192 ? 37.278 26.545 56.245 1.00 15.11 191 PHE A O 1
ATOM 1526 N N . LEU A 1 193 ? 36.478 28.043 54.724 1.00 12.35 192 LEU A N 1
ATOM 1527 C CA . LEU A 1 193 ? 36.249 27.056 53.660 1.00 12.85 192 LEU A CA 1
ATOM 1528 C C . LEU A 1 193 ? 36.766 27.657 52.372 1.00 12.54 192 LEU A C 1
ATOM 1529 O O . LEU A 1 193 ? 36.814 28.881 52.260 1.00 12.33 192 LEU A O 1
ATOM 1534 N N . PRO A 1 194 ? 37.152 26.807 51.429 1.00 12.69 193 PRO A N 1
ATOM 1535 C CA . PRO A 1 194 ? 37.420 27.357 50.097 1.00 12.86 193 PRO A CA 1
ATOM 1536 C C . PRO A 1 194 ? 36.104 27.710 49.445 1.00 11.97 193 PRO A C 1
ATOM 1537 O O . PRO A 1 194 ? 35.083 27.029 49.646 1.00 10.68 193 PRO A O 1
ATOM 1541 N N . LYS A 1 195 ? 36.112 28.781 48.658 1.00 11.38 194 LYS A N 1
ATOM 1542 C CA . LYS A 1 195 ? 34.878 29.257 48.083 1.00 11.79 194 LYS A CA 1
ATOM 1543 C C . LYS A 1 195 ? 34.131 28.180 47.268 1.00 12.46 194 LYS A C 1
ATOM 1544 O O . LYS A 1 195 ? 32.874 28.125 47.245 1.00 12.57 194 LYS A O 1
ATOM 1550 N N . SER A 1 196 ? 34.879 27.317 46.578 1.00 13.17 195 SER A N 1
ATOM 1551 C CA . SER A 1 196 ? 34.200 26.370 45.718 1.00 14.49 195 SER A CA 1
ATOM 1552 C C . SER A 1 196 ? 33.381 25.353 46.519 1.00 14.68 195 SER A C 1
ATOM 1553 O O . SER A 1 196 ? 32.589 24.601 45.929 1.00 14.54 195 SER A O 1
ATOM 1556 N N . PHE A 1 197 ? 33.707 25.198 47.801 1.00 13.82 196 PHE A N 1
ATOM 1557 C CA . PHE A 1 197 ? 33.017 24.205 48.631 1.00 13.04 196 PHE A CA 1
ATOM 1558 C C . PHE A 1 197 ? 31.687 24.816 49.128 1.00 14.53 196 PHE A C 1
ATOM 1559 O O . PHE A 1 197 ? 30.781 24.090 49.560 1.00 15.30 196 PHE A O 1
ATOM 1567 N N . GLN A 1 198 ? 31.550 26.141 49.039 1.00 13.26 197 GLN A N 1
ATOM 1568 C CA . GLN A 1 198 ? 30.327 26.819 49.473 1.00 12.24 197 GLN A CA 1
ATOM 1569 C C . GLN A 1 198 ? 29.116 26.672 48.493 1.00 13.37 197 GLN A C 1
ATOM 1570 O O . GLN A 1 198 ? 29.182 27.112 47.303 1.00 12.40 197 GLN A O 1
ATOM 1576 N N . PRO A 1 199 ? 27.968 26.150 48.994 1.00 13.02 198 PRO A N 1
ATOM 1577 C CA . PRO A 1 199 ? 26.730 26.156 48.153 1.00 14.50 198 PRO A CA 1
ATOM 1578 C C . PRO A 1 199 ? 26.341 27.592 47.742 1.00 14.41 198 PRO A C 1
ATOM 1579 O O . PRO A 1 199 ? 26.450 28.500 48.589 1.00 14.39 198 PRO A O 1
ATOM 1583 N N . PHE A 1 200 ? 25.925 27.809 46.480 1.00 13.97 199 PHE A N 1
ATOM 1584 C CA . PHE A 1 200 ? 25.557 29.174 45.976 1.00 16.09 199 PHE A CA 1
ATOM 1585 C C . PHE A 1 200 ? 26.672 30.243 46.153 1.00 15.05 199 PHE A C 1
ATOM 1586 O O . PHE A 1 200 ? 26.361 31.428 46.349 1.00 12.70 199 PHE A O 1
ATOM 1594 N N . ALA A 1 201 ? 27.933 29.805 46.066 1.00 12.67 200 ALA A N 1
ATOM 1595 C CA . ALA A 1 201 ? 29.104 30.620 46.255 1.00 14.19 200 ALA A CA 1
ATOM 1596 C C . ALA A 1 201 ? 29.042 31.951 45.457 1.00 14.34 200 ALA A C 1
ATOM 1597 O O . ALA A 1 201 ? 29.396 32.989 45.986 1.00 13.07 200 ALA A O 1
ATOM 1599 N N . GLU A 1 202 ? 28.554 31.908 44.208 1.00 14.04 201 GLU A N 1
ATOM 1600 C CA . GLU A 1 202 ? 28.495 33.102 43.326 1.00 14.61 201 GLU A CA 1
ATOM 1601 C C . GLU A 1 202 ? 27.627 34.242 43.859 1.00 14.19 201 GLU A C 1
ATOM 1602 O O . GLU A 1 202 ? 27.757 35.380 43.404 1.00 13.97 201 GLU A O 1
ATOM 1608 N N . THR A 1 203 ? 26.733 33.909 44.796 1.00 14.03 202 THR A N 1
ATOM 1609 C CA . THR A 1 203 ? 25.758 34.849 45.318 1.00 14.28 202 THR A CA 1
ATOM 1610 C C . THR A 1 203 ? 26.314 35.605 46.533 1.00 14.72 202 THR A C 1
ATOM 1611 O O . THR A 1 203 ? 25.669 36.511 47.046 1.00 13.48 202 THR A O 1
ATOM 1615 N N . PHE A 1 204 ? 27.509 35.237 46.988 1.00 14.33 203 PHE A N 1
ATOM 1616 C CA . PHE A 1 204 ? 28.075 35.836 48.209 1.00 15.27 203 PHE A CA 1
ATOM 1617 C C . PHE A 1 204 ? 28.907 37.053 47.863 1.00 15.79 203 PHE A C 1
ATOM 1618 O O . PHE A 1 204 ? 29.897 36.936 47.121 1.00 16.71 203 PHE A O 1
ATOM 1626 N N . ASP A 1 205 ? 28.508 38.216 48.385 1.00 15.17 204 ASP A N 1
ATOM 1627 C CA . ASP A 1 205 ? 29.198 39.445 48.041 1.00 17.44 204 ASP A CA 1
ATOM 1628 C C . ASP A 1 205 ? 30.528 39.641 48.776 1.00 17.91 204 ASP A C 1
ATOM 1629 O O . ASP A 1 205 ? 30.953 38.777 49.540 1.00 17.52 204 ASP A O 1
ATOM 1634 N N . GLU A 1 206 ? 31.131 40.820 48.606 1.00 19.21 205 GLU A N 1
ATOM 1635 C CA . GLU A 1 206 ? 32.469 41.058 49.128 1.00 21.21 205 GLU A CA 1
ATOM 1636 C C . GLU A 1 206 ? 32.534 41.085 50.667 1.00 20.58 205 GLU A C 1
ATOM 1637 O O . GLU A 1 206 ? 33.632 41.026 51.188 1.00 22.90 205 GLU A O 1
ATOM 1643 N N . ARG A 1 207 ? 31.394 41.141 51.363 1.00 18.12 206 ARG A N 1
ATOM 1644 C CA . ARG A 1 207 ? 31.356 40.966 52.839 1.00 18.43 206 ARG A CA 1
ATOM 1645 C C . ARG A 1 207 ? 31.717 39.549 53.306 1.00 17.80 206 ARG A C 1
ATOM 1646 O O . ARG A 1 207 ? 31.851 39.293 54.504 1.00 19.91 206 ARG A O 1
ATOM 1654 N N . PHE A 1 208 ? 31.844 38.601 52.391 1.00 16.71 207 PHE A N 1
ATOM 1655 C CA . PHE A 1 208 ? 32.215 37.223 52.773 1.00 15.60 207 PHE A CA 1
ATOM 1656 C C . PHE A 1 208 ? 33.624 36.935 52.249 1.00 15.88 207 PHE A C 1
ATOM 1657 O O . PHE A 1 208 ? 33.856 37.024 51.038 1.00 16.86 207 PHE A O 1
ATOM 1665 N N . ALA A 1 209 ? 34.556 36.638 53.145 1.00 12.98 208 ALA A N 1
ATOM 1666 C CA . ALA A 1 209 ? 35.884 36.184 52.709 1.00 13.79 208 ALA A CA 1
ATOM 1667 C C . ALA A 1 209 ? 36.052 34.648 52.903 1.00 14.35 208 ALA A C 1
ATOM 1668 O O . ALA A 1 209 ? 36.022 34.130 54.034 1.00 13.93 208 ALA A O 1
ATOM 1670 N N . PHE A 1 210 ? 36.222 33.929 51.802 1.00 11.60 209 PHE A N 1
ATOM 1671 C CA . PHE A 1 210 ? 36.395 32.422 51.894 1.00 11.86 209 PHE A CA 1
ATOM 1672 C C . PHE A 1 210 ? 37.896 32.114 52.017 1.00 11.29 209 PHE A C 1
ATOM 1673 O O . PHE A 1 210 ? 38.628 32.023 51.004 1.00 11.36 209 PHE A O 1
ATOM 1681 N N . VAL A 1 211 ? 38.377 32.046 53.254 1.00 12.12 210 VAL A N 1
ATOM 1682 C CA . VAL A 1 211 ? 39.833 31.959 53.507 1.00 12.06 210 VAL A CA 1
ATOM 1683 C C . VAL A 1 211 ? 40.383 30.534 53.573 1.00 12.35 210 VAL A C 1
ATOM 1684 O O . VAL A 1 211 ? 41.598 30.303 53.638 1.00 13.43 210 VAL A O 1
ATOM 1688 N N . GLY A 1 212 ? 39.498 29.562 53.550 1.00 13.28 211 GLY A N 1
ATOM 1689 C CA . GLY A 1 212 ? 39.903 28.161 53.647 1.00 14.18 211 GLY A CA 1
ATOM 1690 C C . GLY A 1 212 ? 40.278 27.663 55.071 1.00 13.35 211 GLY A C 1
ATOM 1691 O O . GLY A 1 212 ? 40.265 28.483 56.041 1.00 15.42 211 GLY A O 1
ATOM 1692 N N . PRO A 1 213 ? 40.640 26.365 55.208 1.00 14.19 212 PRO A N 1
ATOM 1693 C CA . PRO A 1 213 ? 41.025 25.760 56.507 1.00 15.39 212 PRO A CA 1
ATOM 1694 C C . PRO A 1 213 ? 42.381 26.299 56.953 1.00 18.00 212 PRO A C 1
ATOM 1695 O O . PRO A 1 213 ? 43.127 26.845 56.127 1.00 17.41 212 PRO A O 1
ATOM 1699 N N . THR A 1 214 ? 42.686 26.271 58.251 1.00 21.70 213 THR A N 1
ATOM 1700 C CA . THR A 1 214 ? 44.028 26.706 58.649 1.00 24.90 213 THR A CA 1
ATOM 1701 C C . THR A 1 214 ? 44.809 25.447 58.291 1.00 27.48 213 THR A C 1
ATOM 1702 O O . THR A 1 214 ? 44.334 24.342 58.535 1.00 26.97 213 THR A O 1
ATOM 1706 N N . LEU A 1 215 ? 45.934 25.600 57.606 1.00 30.64 214 LEU A N 1
ATOM 1707 C CA . LEU A 1 215 ? 46.520 24.421 57.004 1.00 34.53 214 LEU A CA 1
ATOM 1708 C C . LEU A 1 215 ? 47.301 23.594 58.019 1.00 37.05 214 LEU A C 1
ATOM 1709 O O . LEU A 1 215 ? 47.384 23.942 59.197 1.00 37.70 214 LEU A O 1
ATOM 1714 N N . THR A 1 216 ? 47.828 22.478 57.546 1.00 40.09 215 THR A N 1
ATOM 1715 C CA . THR A 1 216 ? 48.284 21.392 58.396 1.00 42.89 215 THR A CA 1
ATOM 1716 C C . THR A 1 216 ? 49.809 21.218 58.222 1.00 43.86 215 THR A C 1
ATOM 1717 O O . THR A 1 216 ? 50.391 21.797 57.303 1.00 44.56 215 THR A O 1
ATOM 1721 N N . GLY A 1 217 ? 50.476 20.483 59.109 1.00 44.79 216 GLY A N 1
ATOM 1722 C CA . GLY A 1 217 ? 51.909 20.250 58.909 1.00 45.65 216 GLY A CA 1
ATOM 1723 C C . GLY A 1 217 ? 52.827 20.548 60.073 1.00 46.68 216 GLY A C 1
ATOM 1724 O O . GLY A 1 217 ? 53.732 19.756 60.362 1.00 47.37 216 GLY A O 1
ATOM 1725 N N . PRO A 1 222 ? 59.187 15.095 63.438 1.00 38.53 221 PRO A N 1
ATOM 1726 C CA . PRO A 1 222 ? 59.063 13.637 63.375 1.00 38.13 221 PRO A CA 1
ATOM 1727 C C . PRO A 1 222 ? 57.935 13.220 62.439 1.00 37.48 221 PRO A C 1
ATOM 1728 O O . PRO A 1 222 ? 56.761 13.172 62.853 1.00 38.88 221 PRO A O 1
ATOM 1732 N N . GLY A 1 223 ? 58.270 12.930 61.178 1.00 35.45 222 GLY A N 1
ATOM 1733 C CA . GLY A 1 223 ? 57.248 12.594 60.190 1.00 32.19 222 GLY A CA 1
ATOM 1734 C C . GLY A 1 223 ? 57.111 11.099 59.915 1.00 29.94 222 GLY A C 1
ATOM 1735 O O . GLY A 1 223 ? 58.106 10.387 59.748 1.00 29.70 222 GLY A O 1
ATOM 1736 N N . TRP A 1 224 ? 55.871 10.631 59.856 1.00 27.83 223 TRP A N 1
ATOM 1737 C CA . TRP A 1 224 ? 55.577 9.246 59.496 1.00 25.53 223 TRP A CA 1
ATOM 1738 C C . TRP A 1 224 ? 55.932 9.008 58.005 1.00 24.82 223 TRP A C 1
ATOM 1739 O O . TRP A 1 224 ? 55.695 9.887 57.180 1.00 23.89 223 TRP A O 1
ATOM 1750 N N . GLN A 1 225 ? 56.509 7.844 57.689 1.00 23.06 224 GLN A N 1
ATOM 1751 C CA . GLN A 1 225 ? 56.800 7.437 56.307 1.00 22.40 224 GLN A CA 1
ATOM 1752 C C . GLN A 1 225 ? 56.130 6.062 55.998 1.00 21.82 224 GLN A C 1
ATOM 1753 O O . GLN A 1 225 ? 56.003 5.215 56.889 1.00 22.08 224 GLN A O 1
ATOM 1759 N N . PRO A 1 226 ? 55.734 5.817 54.728 1.00 21.40 225 PRO A N 1
ATOM 1760 C CA . PRO A 1 226 ? 55.101 4.554 54.374 1.00 20.68 225 PRO A CA 1
ATOM 1761 C C . PRO A 1 226 ? 56.165 3.426 54.383 1.00 20.64 225 PRO A C 1
ATOM 1762 O O . PRO A 1 226 ? 57.371 3.737 54.335 1.00 18.92 225 PRO A O 1
ATOM 1766 N N . PRO A 1 227 ? 55.729 2.151 54.448 1.00 19.66 226 PRO A N 1
ATOM 1767 C CA . PRO A 1 227 ? 56.670 1.025 54.486 1.00 20.20 226 PRO A CA 1
ATOM 1768 C C . PRO A 1 227 ? 57.370 0.716 53.157 1.00 19.51 226 PRO A C 1
ATOM 1769 O O . PRO A 1 227 ? 58.412 0.091 53.182 1.00 20.51 226 PRO A O 1
ATOM 1773 N N . ARG A 1 228 ? 56.777 1.097 52.021 1.00 19.28 227 ARG A N 1
ATOM 1774 C CA . ARG A 1 228 ? 57.425 1.003 50.702 1.00 19.65 227 ARG A CA 1
ATOM 1775 C C . ARG A 1 228 ? 57.051 2.273 49.981 1.00 18.87 227 ARG A C 1
ATOM 1776 O O . ARG A 1 228 ? 56.002 2.826 50.261 1.00 19.80 227 ARG A O 1
ATOM 1784 N N . PRO A 1 229 ? 57.895 2.736 49.049 1.00 18.96 228 PRO A N 1
ATOM 1785 C CA . PRO A 1 229 ? 57.666 3.997 48.338 1.00 19.51 228 PRO A CA 1
ATOM 1786 C C . PRO A 1 229 ? 56.289 4.130 47.693 1.00 19.96 228 PRO A C 1
ATOM 1787 O O . PRO A 1 229 ? 55.645 5.206 47.757 1.00 20.47 228 PRO A O 1
ATOM 1791 N N . ASP A 1 230 ? 55.843 3.042 47.069 1.00 19.98 229 ASP A N 1
ATOM 1792 C CA . ASP A 1 230 ? 54.584 3.041 46.339 1.00 19.05 229 ASP A CA 1
ATOM 1793 C C . ASP A 1 230 ? 53.509 2.188 47.048 1.00 17.66 229 ASP A C 1
ATOM 1794 O O . ASP A 1 230 ? 52.533 1.803 46.433 1.00 16.61 229 ASP A O 1
ATOM 1799 N N . ALA A 1 231 ? 53.682 1.872 48.323 1.00 16.48 230 ALA A N 1
ATOM 1800 C CA . ALA A 1 231 ? 52.583 1.216 49.057 1.00 16.72 230 ALA A CA 1
ATOM 1801 C C . ALA A 1 231 ? 51.305 2.064 48.960 1.00 17.01 230 ALA A C 1
ATOM 1802 O O . ALA A 1 231 ? 51.371 3.261 49.209 1.00 18.30 230 ALA A O 1
ATOM 1804 N N . PRO A 1 232 ? 50.151 1.463 48.591 1.00 17.92 231 PRO A N 1
ATOM 1805 C CA . PRO A 1 232 ? 48.890 2.212 48.610 1.00 17.97 231 PRO A CA 1
ATOM 1806 C C . PRO A 1 232 ? 48.497 2.418 50.070 1.00 17.34 231 PRO A C 1
ATOM 1807 O O . PRO A 1 232 ? 48.495 1.451 50.852 1.00 17.04 231 PRO A O 1
ATOM 1811 N N . VAL A 1 233 ? 48.330 3.667 50.475 1.00 17.57 232 VAL A N 1
ATOM 1812 C CA . VAL A 1 233 ? 48.131 3.962 51.895 1.00 17.91 232 VAL A CA 1
ATOM 1813 C C . VAL A 1 233 ? 46.670 4.429 52.083 1.00 17.78 232 VAL A C 1
ATOM 1814 O O . VAL A 1 233 ? 46.168 5.254 51.318 1.00 17.56 232 VAL A O 1
ATOM 1818 N N . LEU A 1 234 ? 46.015 3.886 53.106 1.00 16.96 233 LEU A N 1
ATOM 1819 C CA . LEU A 1 234 ? 44.718 4.351 53.534 1.00 16.29 233 LEU A CA 1
ATOM 1820 C C . LEU A 1 234 ? 44.805 4.957 54.914 1.00 16.16 233 LEU A C 1
ATOM 1821 O O . LEU A 1 234 ? 45.360 4.328 55.845 1.00 16.93 233 LEU A O 1
ATOM 1826 N N . LEU A 1 235 ? 44.253 6.166 55.082 1.00 15.67 234 LEU A N 1
ATOM 1827 C CA . LEU A 1 235 ? 44.049 6.711 56.435 1.00 16.23 234 LEU A CA 1
ATOM 1828 C C . LEU A 1 235 ? 42.598 6.491 56.834 1.00 14.66 234 LEU A C 1
ATOM 1829 O O . LEU A 1 235 ? 41.671 6.829 56.085 1.00 16.11 234 LEU A O 1
ATOM 1834 N N . VAL A 1 236 ? 42.408 5.945 58.008 1.00 14.30 235 VAL A N 1
ATOM 1835 C CA . VAL A 1 236 ? 41.092 5.751 58.578 1.00 14.98 235 VAL A CA 1
ATOM 1836 C C . VAL A 1 236 ? 40.977 6.570 59.879 1.00 16.12 235 VAL A C 1
ATOM 1837 O O . VAL A 1 236 ? 41.803 6.433 60.802 1.00 16.68 235 VAL A O 1
ATOM 1841 N N . SER A 1 237 ? 39.960 7.413 59.962 1.00 15.82 236 SER A N 1
ATOM 1842 C CA . SER A 1 237 ? 39.800 8.206 61.198 1.00 18.78 236 SER A CA 1
ATOM 1843 C C . SER A 1 237 ? 38.339 8.501 61.448 1.00 18.90 236 SER A C 1
ATOM 1844 O O . SER A 1 237 ? 37.645 8.855 60.514 1.00 18.64 236 SER A O 1
ATOM 1847 N N . LEU A 1 238 ? 37.868 8.414 62.693 1.00 19.79 237 LEU A N 1
ATOM 1848 C CA . LEU A 1 238 ? 36.483 8.792 62.998 1.00 21.04 237 LEU A CA 1
ATOM 1849 C C . LEU A 1 238 ? 36.419 9.991 63.932 1.00 22.52 237 LEU A C 1
ATOM 1850 O O . LEU A 1 238 ? 35.375 10.278 64.519 1.00 23.05 237 LEU A O 1
ATOM 1855 N N . GLY A 1 239 ? 37.549 10.665 64.081 1.00 24.89 238 GLY A N 1
ATOM 1856 C CA . GLY A 1 239 ? 37.715 11.759 65.026 1.00 26.16 238 GLY A CA 1
ATOM 1857 C C . GLY A 1 239 ? 37.989 11.270 66.449 1.00 28.62 238 GLY A C 1
ATOM 1858 O O . GLY A 1 239 ? 38.251 10.082 66.703 1.00 28.24 238 GLY A O 1
ATOM 1859 N N . ASN A 1 240 ? 37.930 12.205 67.384 1.00 29.84 239 ASN A N 1
ATOM 1860 C CA . ASN A 1 240 ? 38.169 11.915 68.785 1.00 32.12 239 ASN A CA 1
ATOM 1861 C C . ASN A 1 240 ? 36.843 11.483 69.416 1.00 33.18 239 ASN A C 1
ATOM 1862 O O . ASN A 1 240 ? 36.202 12.261 70.141 1.00 33.14 239 ASN A O 1
ATOM 1867 N N . GLN A 1 241 ? 36.431 10.255 69.086 1.00 34.54 240 GLN A N 1
ATOM 1868 C CA . GLN A 1 241 ? 35.098 9.755 69.390 1.00 35.91 240 GLN A CA 1
ATOM 1869 C C . GLN A 1 241 ? 34.964 9.507 70.875 1.00 36.80 240 GLN A C 1
ATOM 1870 O O . GLN A 1 241 ? 35.730 8.712 71.435 1.00 37.33 240 GLN A O 1
ATOM 1876 N N . PHE A 1 242 ? 33.985 10.170 71.498 1.00 37.37 241 PHE A N 1
ATOM 1877 C CA . PHE A 1 242 ? 33.609 9.892 72.894 1.00 38.35 241 PHE A CA 1
ATOM 1878 C C . PHE A 1 242 ? 33.074 8.455 73.008 1.00 38.06 241 PHE A C 1
ATOM 1879 O O . PHE A 1 242 ? 33.074 7.858 74.090 1.00 38.42 241 PHE A O 1
ATOM 1887 N N . ASN A 1 243 ? 32.623 7.924 71.871 1.00 37.83 242 ASN A N 1
ATOM 1888 C CA . ASN A 1 243 ? 32.085 6.567 71.764 1.00 37.08 242 ASN A CA 1
ATOM 1889 C C . ASN A 1 243 ? 33.105 5.552 71.232 1.00 36.30 242 ASN A C 1
ATOM 1890 O O . ASN A 1 243 ? 33.939 5.863 70.382 1.00 36.32 242 ASN A O 1
ATOM 1895 N N . GLU A 1 244 ? 33.025 4.341 71.771 1.00 35.51 243 GLU A N 1
ATOM 1896 C CA . GLU A 1 244 ? 33.904 3.250 71.412 1.00 34.40 243 GLU A CA 1
ATOM 1897 C C . GLU A 1 244 ? 33.327 2.564 70.167 1.00 33.04 243 GLU A C 1
ATOM 1898 O O . GLU A 1 244 ? 32.275 1.918 70.250 1.00 32.95 243 GLU A O 1
ATOM 1904 N N . HIS A 1 245 ? 33.988 2.708 69.018 1.00 30.93 244 HIS A N 1
ATOM 1905 C CA . HIS A 1 245 ? 33.604 1.932 67.821 1.00 29.35 244 HIS A CA 1
ATOM 1906 C C . HIS A 1 245 ? 34.707 0.938 67.418 1.00 27.47 244 HIS A C 1
ATOM 1907 O O . HIS A 1 245 ? 35.222 1.009 66.299 1.00 27.24 244 HIS A O 1
ATOM 1914 N N . PRO A 1 246 ? 35.070 0.007 68.336 1.00 25.84 245 PRO A N 1
ATOM 1915 C CA . PRO A 1 246 ? 36.175 -0.892 68.053 1.00 24.34 245 PRO A CA 1
ATOM 1916 C C . PRO A 1 246 ? 35.878 -1.846 66.884 1.00 23.15 245 PRO A C 1
ATOM 1917 O O . PRO A 1 246 ? 36.786 -2.174 66.111 1.00 21.77 245 PRO A O 1
ATOM 1921 N N . GLU A 1 247 ? 34.613 -2.257 66.767 1.00 21.29 246 GLU A N 1
ATOM 1922 C CA . GLU A 1 247 ? 34.140 -3.172 65.715 1.00 20.65 246 GLU A CA 1
ATOM 1923 C C . GLU A 1 247 ? 34.433 -2.613 64.318 1.00 19.26 246 GLU A C 1
ATOM 1924 O O . GLU A 1 247 ? 34.892 -3.336 63.436 1.00 18.21 246 GLU A O 1
ATOM 1930 N N . PHE A 1 248 ? 34.179 -1.315 64.136 1.00 17.66 247 PHE A N 1
ATOM 1931 C CA . PHE A 1 248 ? 34.431 -0.672 62.860 1.00 17.01 247 PHE A CA 1
ATOM 1932 C C . PHE A 1 248 ? 35.934 -0.761 62.520 1.00 16.00 247 PHE A C 1
ATOM 1933 O O . PHE A 1 248 ? 36.301 -1.163 61.411 1.00 14.67 247 PHE A O 1
ATOM 1941 N N . PHE A 1 249 ? 36.794 -0.385 63.468 1.00 15.42 248 PHE A N 1
ATOM 1942 C CA . PHE A 1 249 ? 38.237 -0.430 63.217 1.00 16.39 248 PHE A CA 1
ATOM 1943 C C . PHE A 1 249 ? 38.714 -1.878 62.934 1.00 16.57 248 PHE A C 1
ATOM 1944 O O . PHE A 1 249 ? 39.511 -2.105 62.032 1.00 16.21 248 PHE A O 1
ATOM 1952 N N . ARG A 1 250 ? 38.199 -2.844 63.695 1.00 17.01 249 ARG A N 1
ATOM 1953 C CA . ARG A 1 250 ? 38.510 -4.265 63.440 1.00 17.70 249 ARG A CA 1
ATOM 1954 C C . ARG A 1 250 ? 38.071 -4.693 62.029 1.00 16.54 249 ARG A C 1
ATOM 1955 O O . ARG A 1 250 ? 38.829 -5.353 61.340 1.00 16.29 249 ARG A O 1
ATOM 1963 N N . ALA A 1 251 ? 36.870 -4.265 61.610 1.00 16.53 250 ALA A N 1
ATOM 1964 C CA . ALA A 1 251 ? 36.339 -4.504 60.257 1.00 15.45 250 ALA A CA 1
ATOM 1965 C C . ALA A 1 251 ? 37.222 -3.909 59.183 1.00 15.32 250 ALA A C 1
ATOM 1966 O O . ALA A 1 251 ? 37.437 -4.537 58.160 1.00 12.98 250 ALA A O 1
ATOM 1968 N N . CYS A 1 252 ? 37.731 -2.688 59.435 1.00 14.87 251 CYS A N 1
ATOM 1969 C CA . CYS A 1 252 ? 38.668 -2.003 58.517 1.00 15.87 251 CYS A CA 1
ATOM 1970 C C . CYS A 1 252 ? 39.957 -2.779 58.408 1.00 16.22 251 CYS A C 1
ATOM 1971 O O . CYS A 1 252 ? 40.470 -2.965 57.301 1.00 16.97 251 CYS A O 1
ATOM 1974 N N . ALA A 1 253 ? 40.467 -3.266 59.552 1.00 16.62 252 ALA A N 1
ATOM 1975 C CA . ALA A 1 253 ? 41.695 -4.039 59.565 1.00 17.61 252 ALA A CA 1
ATOM 1976 C C . ALA A 1 253 ? 41.488 -5.316 58.775 1.00 18.11 252 ALA A C 1
ATOM 1977 O O . ALA A 1 253 ? 42.327 -5.673 57.917 1.00 18.50 252 ALA A O 1
ATOM 1979 N N . GLN A 1 254 ? 40.372 -6.000 59.062 1.00 17.26 253 GLN A N 1
ATOM 1980 C CA . GLN A 1 254 ? 39.993 -7.239 58.355 1.00 18.56 253 GLN A CA 1
ATOM 1981 C C . GLN A 1 254 ? 39.899 -7.019 56.830 1.00 17.61 253 GLN A C 1
ATOM 1982 O O . GLN A 1 254 ? 40.420 -7.816 56.054 1.00 16.03 253 GLN A O 1
ATOM 1988 N N . ALA A 1 255 ? 39.292 -5.903 56.428 1.00 17.58 254 ALA A N 1
ATOM 1989 C CA . ALA A 1 255 ? 39.132 -5.555 55.021 1.00 17.80 254 ALA A CA 1
ATOM 1990 C C . ALA A 1 255 ? 40.446 -5.547 54.206 1.00 17.83 254 ALA A C 1
ATOM 1991 O O . ALA A 1 255 ? 40.467 -5.990 53.076 1.00 19.29 254 ALA A O 1
ATOM 1993 N N . PHE A 1 256 ? 41.538 -5.082 54.789 1.00 17.96 255 PHE A N 1
ATOM 1994 C CA . PHE A 1 256 ? 42.802 -4.940 54.044 1.00 17.03 255 PHE A CA 1
ATOM 1995 C C . PHE A 1 256 ? 43.924 -5.951 54.412 1.00 17.26 255 PHE A C 1
ATOM 1996 O O . PHE A 1 256 ? 45.036 -5.884 53.855 1.00 16.41 255 PHE A O 1
ATOM 2004 N N . ALA A 1 257 ? 43.638 -6.870 55.332 1.00 16.26 256 ALA A N 1
ATOM 2005 C CA . ALA A 1 257 ? 44.558 -7.983 55.617 1.00 17.61 256 ALA A CA 1
ATOM 2006 C C . ALA A 1 257 ? 44.894 -8.767 54.327 1.00 18.30 256 ALA A C 1
ATOM 2007 O O . ALA A 1 257 ? 44.006 -9.071 53.521 1.00 18.22 256 ALA A O 1
ATOM 2009 N N . ASP A 1 258 ? 46.169 -9.074 54.114 1.00 19.49 257 ASP A N 1
ATOM 2010 C CA . ASP A 1 258 ? 46.582 -9.868 52.931 1.00 20.04 257 ASP A CA 1
ATOM 2011 C C . ASP A 1 258 ? 46.146 -9.177 51.620 1.00 19.30 257 ASP A C 1
ATOM 2012 O O . ASP A 1 258 ? 45.654 -9.829 50.686 1.00 19.84 257 ASP A O 1
ATOM 2017 N N . THR A 1 259 ? 46.277 -7.849 51.588 1.00 18.96 258 THR A N 1
ATOM 2018 C CA . THR A 1 259 ? 46.207 -7.010 50.367 1.00 18.29 258 THR A CA 1
ATOM 2019 C C . THR A 1 259 ? 47.477 -6.137 50.440 1.00 18.11 258 THR A C 1
ATOM 2020 O O . THR A 1 259 ? 48.049 -6.008 51.512 1.00 18.56 258 THR A O 1
ATOM 2024 N N . PRO A 1 260 ? 47.912 -5.499 49.326 1.00 18.04 259 PRO A N 1
ATOM 2025 C CA . PRO A 1 260 ? 49.120 -4.685 49.426 1.00 17.37 259 PRO A CA 1
ATOM 2026 C C . PRO A 1 260 ? 48.917 -3.369 50.185 1.00 16.20 259 PRO A C 1
ATOM 2027 O O . PRO A 1 260 ? 49.848 -2.639 50.380 1.00 14.85 259 PRO A O 1
ATOM 2031 N N . TRP A 1 261 ? 47.707 -3.072 50.614 1.00 16.05 260 TRP A N 1
ATOM 2032 C CA . TRP A 1 261 ? 47.492 -1.788 51.285 1.00 15.86 260 TRP A CA 1
ATOM 2033 C C . TRP A 1 261 ? 48.224 -1.705 52.594 1.00 16.12 260 TRP A C 1
ATOM 2034 O O . TRP A 1 261 ? 48.460 -2.716 53.243 1.00 15.97 260 TRP A O 1
ATOM 2045 N N . HIS A 1 262 ? 48.570 -0.482 52.975 1.00 17.23 261 HIS A N 1
ATOM 2046 C CA . HIS A 1 262 ? 49.019 -0.199 54.342 1.00 16.84 261 HIS A CA 1
ATOM 2047 C C . HIS A 1 262 ? 48.022 0.750 54.960 1.00 17.74 261 HIS A C 1
ATOM 2048 O O . HIS A 1 262 ? 47.771 1.864 54.418 1.00 16.52 261 HIS A O 1
ATOM 2055 N N . VAL A 1 263 ? 47.457 0.334 56.096 1.00 17.54 262 VAL A N 1
ATOM 2056 C CA . VAL A 1 263 ? 46.323 1.087 56.697 1.00 17.70 262 VAL A CA 1
ATOM 2057 C C . VAL A 1 263 ? 46.789 1.748 58.003 1.00 16.80 262 VAL A C 1
ATOM 2058 O O . VAL A 1 263 ? 47.349 1.072 58.906 1.00 16.40 262 VAL A O 1
ATOM 2062 N N . VAL A 1 264 ? 46.548 3.052 58.112 1.00 16.32 263 VAL A N 1
ATOM 2063 C CA . VAL A 1 264 ? 46.798 3.771 59.368 1.00 17.14 263 VAL A CA 1
ATOM 2064 C C . VAL A 1 264 ? 45.465 4.183 59.976 1.00 16.83 263 VAL A C 1
ATOM 2065 O O . VAL A 1 264 ? 44.689 4.895 59.326 1.00 16.91 263 VAL A O 1
ATOM 2077 N N . ALA A 1 266 ? 43.560 6.062 63.001 1.00 18.68 265 ALA A N 1
ATOM 2078 C CA . ALA A 1 266 ? 43.611 7.018 64.128 1.00 18.93 265 ALA A CA 1
ATOM 2079 C C . ALA A 1 266 ? 42.321 6.854 64.916 1.00 18.90 265 ALA A C 1
ATOM 2080 O O . ALA A 1 266 ? 41.219 7.152 64.403 1.00 19.67 265 ALA A O 1
ATOM 2082 N N . ILE A 1 267 ? 42.444 6.363 66.144 1.00 18.86 266 ILE A N 1
ATOM 2083 C CA . ILE A 1 267 ? 41.281 5.933 66.911 1.00 18.60 266 ILE A CA 1
ATOM 2084 C C . ILE A 1 267 ? 40.866 6.921 68.019 1.00 18.21 266 ILE A C 1
ATOM 2085 O O . ILE A 1 267 ? 39.878 6.724 68.698 1.00 18.04 266 ILE A O 1
ATOM 2090 N N . GLY A 1 268 ? 41.626 8.004 68.187 1.00 17.91 267 GLY A N 1
ATOM 2091 C CA . GLY A 1 268 ? 41.276 9.049 69.147 1.00 17.43 267 GLY A CA 1
ATOM 2092 C C . GLY A 1 268 ? 41.668 8.733 70.586 1.00 17.29 267 GLY A C 1
ATOM 2093 O O . GLY A 1 268 ? 42.166 7.650 70.879 1.00 16.96 267 GLY A O 1
ATOM 2094 N N . GLY A 1 269 ? 41.420 9.671 71.491 1.00 16.83 268 GLY A N 1
ATOM 2095 C CA . GLY A 1 269 ? 42.024 9.620 72.802 1.00 17.33 268 GLY A CA 1
ATOM 2096 C C . GLY A 1 269 ? 41.191 8.895 73.811 1.00 19.76 268 GLY A C 1
ATOM 2097 O O . GLY A 1 269 ? 41.547 8.861 74.994 1.00 19.40 268 GLY A O 1
ATOM 2098 N N . PHE A 1 270 ? 40.069 8.326 73.361 1.00 21.40 269 PHE A N 1
ATOM 2099 C CA . PHE A 1 270 ? 39.110 7.686 74.266 1.00 23.79 269 PHE A CA 1
ATOM 2100 C C . PHE A 1 270 ? 39.053 6.166 74.073 1.00 24.05 269 PHE A C 1
ATOM 2101 O O . PHE A 1 270 ? 38.331 5.479 74.794 1.00 25.25 269 PHE A O 1
ATOM 2109 N N . LEU A 1 271 ? 39.821 5.647 73.116 1.00 23.97 270 LEU A N 1
ATOM 2110 C CA . LEU A 1 271 ? 39.846 4.203 72.839 1.00 24.66 270 LEU A CA 1
ATOM 2111 C C . LEU A 1 271 ? 41.263 3.655 73.005 1.00 24.99 270 LEU A C 1
ATOM 2112 O O . LEU A 1 271 ? 42.205 4.176 72.399 1.00 25.48 270 LEU A O 1
ATOM 2117 N N . ASP A 1 272 ? 41.409 2.627 73.841 1.00 25.52 271 ASP A N 1
ATOM 2118 C CA . ASP A 1 272 ? 42.665 1.890 74.009 1.00 26.39 271 ASP A CA 1
ATOM 2119 C C . ASP A 1 272 ? 42.885 1.013 72.765 1.00 27.15 271 ASP A C 1
ATOM 2120 O O . ASP A 1 272 ? 42.034 0.181 72.449 1.00 26.71 271 ASP A O 1
ATOM 2125 N N . PRO A 1 273 ? 44.007 1.208 72.036 1.00 27.27 272 PRO A N 1
ATOM 2126 C CA . PRO A 1 273 ? 44.247 0.357 70.854 1.00 28.03 272 PRO A CA 1
ATOM 2127 C C . PRO A 1 273 ? 44.385 -1.138 71.174 1.00 27.97 272 PRO A C 1
ATOM 2128 O O . PRO A 1 273 ? 44.191 -1.972 70.297 1.00 28.79 272 PRO A O 1
ATOM 2132 N N . ALA A 1 274 ? 44.666 -1.486 72.424 1.00 28.05 273 ALA A N 1
ATOM 2133 C CA . ALA A 1 274 ? 44.704 -2.896 72.819 1.00 27.56 273 ALA A CA 1
ATOM 2134 C C . ALA A 1 274 ? 43.334 -3.562 72.669 1.00 27.32 273 ALA A C 1
ATOM 2135 O O . ALA A 1 274 ? 43.249 -4.766 72.437 1.00 26.86 273 ALA A O 1
ATOM 2137 N N . VAL A 1 275 ? 42.274 -2.769 72.810 1.00 26.76 274 VAL A N 1
ATOM 2138 C CA . VAL A 1 275 ? 40.883 -3.227 72.660 1.00 26.63 274 VAL A CA 1
ATOM 2139 C C . VAL A 1 275 ? 40.614 -3.897 71.298 1.00 26.07 274 VAL A C 1
ATOM 2140 O O . VAL A 1 275 ? 39.869 -4.876 71.212 1.00 25.22 274 VAL A O 1
ATOM 2144 N N . LEU A 1 276 ? 41.254 -3.366 70.253 1.00 24.64 275 LEU A N 1
ATOM 2145 C CA . LEU A 1 276 ? 41.137 -3.858 68.889 1.00 23.96 275 LEU A CA 1
ATOM 2146 C C . LEU A 1 276 ? 41.628 -5.277 68.741 1.00 23.60 275 LEU A C 1
ATOM 2147 O O . LEU A 1 276 ? 41.206 -5.977 67.830 1.00 23.79 275 LEU A O 1
ATOM 2152 N N . GLY A 1 277 ? 42.512 -5.703 69.644 1.00 23.36 276 GLY A N 1
ATOM 2153 C CA . GLY A 1 277 ? 43.135 -7.028 69.534 1.00 21.93 276 GLY A CA 1
ATOM 2154 C C . GLY A 1 277 ? 44.248 -7.046 68.491 1.00 21.29 276 GLY A C 1
ATOM 2155 O O . GLY A 1 277 ? 44.607 -5.976 67.945 1.00 21.81 276 GLY A O 1
ATOM 2156 N N . PRO A 1 278 ? 44.779 -8.251 68.185 1.00 20.62 277 PRO A N 1
ATOM 2157 C CA . PRO A 1 278 ? 45.867 -8.454 67.215 1.00 19.97 277 PRO A CA 1
ATOM 2158 C C . PRO A 1 278 ? 45.483 -7.868 65.852 1.00 19.76 277 PRO A C 1
ATOM 2159 O O . PRO A 1 278 ? 44.387 -8.138 65.368 1.00 20.18 277 PRO A O 1
ATOM 2163 N N . LEU A 1 279 ? 46.349 -7.026 65.281 1.00 18.61 278 LEU A N 1
ATOM 2164 C CA . LEU A 1 279 ? 46.125 -6.428 63.962 1.00 17.77 278 LEU A CA 1
ATOM 2165 C C . LEU A 1 279 ? 46.988 -7.125 62.888 1.00 17.99 278 LEU A C 1
ATOM 2166 O O . LEU A 1 279 ? 48.050 -7.643 63.203 1.00 17.31 278 LEU A O 1
ATOM 2171 N N . PRO A 1 280 ? 46.545 -7.126 61.617 1.00 17.59 279 PRO A N 1
ATOM 2172 C CA . PRO A 1 280 ? 47.419 -7.642 60.556 1.00 17.88 279 PRO A CA 1
ATOM 2173 C C . PRO A 1 280 ? 48.700 -6.791 60.485 1.00 17.72 279 PRO A C 1
ATOM 2174 O O . PRO A 1 280 ? 48.676 -5.647 60.927 1.00 16.62 279 PRO A O 1
ATOM 2178 N N . PRO A 1 281 ? 49.804 -7.336 59.937 1.00 17.76 280 PRO A N 1
ATOM 2179 C CA . PRO A 1 281 ? 51.069 -6.581 59.923 1.00 17.76 280 PRO A CA 1
ATOM 2180 C C . PRO A 1 281 ? 51.057 -5.295 59.056 1.00 16.94 280 PRO A C 1
ATOM 2181 O O . PRO A 1 281 ? 51.902 -4.442 59.244 1.00 16.26 280 PRO A O 1
ATOM 2185 N N . ASN A 1 282 ? 50.089 -5.158 58.161 1.00 16.10 281 ASN A N 1
ATOM 2186 C CA . ASN A 1 282 ? 49.984 -3.970 57.280 1.00 16.68 281 ASN A CA 1
ATOM 2187 C C . ASN A 1 282 ? 48.933 -2.993 57.788 1.00 16.40 281 ASN A C 1
ATOM 2188 O O . ASN A 1 282 ? 48.495 -2.071 57.070 1.00 17.05 281 ASN A O 1
ATOM 2193 N N . VAL A 1 283 ? 48.560 -3.140 59.055 1.00 16.48 282 VAL A N 1
ATOM 2194 C CA . VAL A 1 283 ? 47.596 -2.209 59.680 1.00 16.42 282 VAL A CA 1
ATOM 2195 C C . VAL A 1 283 ? 48.172 -1.721 61.021 1.00 17.44 282 VAL A C 1
ATOM 2196 O O . VAL A 1 283 ? 48.606 -2.536 61.837 1.00 16.79 282 VAL A O 1
ATOM 2200 N N . GLU A 1 284 ? 48.184 -0.405 61.226 1.00 16.79 283 GLU A N 1
ATOM 2201 C CA . GLU A 1 284 ? 48.642 0.149 62.486 1.00 18.35 283 GLU A CA 1
ATOM 2202 C C . GLU A 1 284 ? 47.569 1.049 63.095 1.00 18.59 283 GLU A C 1
ATOM 2203 O O . GLU A 1 284 ? 46.869 1.794 62.384 1.00 18.33 283 GLU A O 1
ATOM 2209 N N . ALA A 1 285 ? 47.443 0.999 64.403 1.00 18.16 284 ALA A N 1
ATOM 2210 C CA . ALA A 1 285 ? 46.442 1.822 65.061 1.00 18.18 284 ALA A CA 1
ATOM 2211 C C . ALA A 1 285 ? 47.086 2.710 66.121 1.00 17.05 284 ALA A C 1
ATOM 2212 O O . ALA A 1 285 ? 47.962 2.257 66.861 1.00 17.44 284 ALA A O 1
ATOM 2214 N N . HIS A 1 286 ? 46.658 3.976 66.185 1.00 16.66 285 HIS A N 1
ATOM 2215 C CA . HIS A 1 286 ? 47.249 4.951 67.103 1.00 16.74 285 HIS A CA 1
ATOM 2216 C C . HIS A 1 286 ? 46.106 5.785 67.633 1.00 16.89 285 HIS A C 1
ATOM 2217 O O . HIS A 1 286 ? 45.182 6.092 66.874 1.00 17.03 285 HIS A O 1
ATOM 2224 N N . GLN A 1 287 ? 46.162 6.188 68.892 1.00 15.22 286 GLN A N 1
ATOM 2225 C CA . GLN A 1 287 ? 45.224 7.195 69.364 1.00 15.67 286 GLN A CA 1
ATOM 2226 C C . GLN A 1 287 ? 45.371 8.500 68.580 1.00 15.63 286 GLN A C 1
ATOM 2227 O O . GLN A 1 287 ? 44.365 9.073 68.184 1.00 16.03 286 GLN A O 1
ATOM 2233 N N . TRP A 1 288 ? 46.625 8.941 68.392 1.00 15.76 287 TRP A N 1
ATOM 2234 C CA . TRP A 1 288 ? 46.986 10.085 67.569 1.00 17.81 287 TRP A CA 1
ATOM 2235 C C . TRP A 1 288 ? 48.044 9.721 66.525 1.00 17.58 287 TRP A C 1
ATOM 2236 O O . TRP A 1 288 ? 48.978 8.971 66.779 1.00 16.73 287 TRP A O 1
ATOM 2247 N N . ILE A 1 289 ? 47.925 10.347 65.373 1.00 19.60 288 ILE A N 1
ATOM 2248 C CA . ILE A 1 289 ? 48.901 10.205 64.299 1.00 22.43 288 ILE A CA 1
ATOM 2249 C C . ILE A 1 289 ? 49.041 11.601 63.662 1.00 23.46 288 ILE A C 1
ATOM 2250 O O . ILE A 1 289 ? 48.098 12.391 63.737 1.00 23.09 288 ILE A O 1
ATOM 2255 N N . PRO A 1 290 ? 50.196 11.921 63.013 1.00 25.22 289 PRO A N 1
ATOM 2256 C CA . PRO A 1 290 ? 50.120 13.234 62.357 1.00 25.24 289 PRO A CA 1
ATOM 2257 C C . PRO A 1 290 ? 49.388 13.094 61.027 1.00 24.83 289 PRO A C 1
ATOM 2258 O O . PRO A 1 290 ? 49.921 12.444 60.111 1.00 24.99 289 PRO A O 1
ATOM 2262 N N . PHE A 1 291 ? 48.159 13.645 60.931 1.00 24.21 290 PHE A N 1
ATOM 2263 C CA . PHE A 1 291 ? 47.330 13.410 59.744 1.00 24.11 290 PHE A CA 1
ATOM 2264 C C . PHE A 1 291 ? 48.032 13.846 58.464 1.00 21.96 290 PHE A C 1
ATOM 2265 O O . PHE A 1 291 ? 47.992 13.116 57.501 1.00 20.32 290 PHE A O 1
ATOM 2273 N N A HIS A 1 292 ? 48.680 15.014 58.475 0.50 21.59 291 HIS A N 1
ATOM 2274 N N B HIS A 1 292 ? 48.676 15.015 58.479 0.50 21.34 291 HIS A N 1
ATOM 2275 C CA A HIS A 1 292 ? 49.299 15.532 57.251 0.50 20.83 291 HIS A CA 1
ATOM 2276 C CA B HIS A 1 292 ? 49.303 15.564 57.270 0.50 20.33 291 HIS A CA 1
ATOM 2277 C C A HIS A 1 292 ? 50.356 14.588 56.664 0.50 19.44 291 HIS A C 1
ATOM 2278 C C B HIS A 1 292 ? 50.379 14.635 56.670 0.50 19.17 291 HIS A C 1
ATOM 2279 O O A HIS A 1 292 ? 50.407 14.406 55.452 0.50 18.31 291 HIS A O 1
ATOM 2280 O O B HIS A 1 292 ? 50.463 14.508 55.453 0.50 18.05 291 HIS A O 1
ATOM 2293 N N . SER A 1 293 ? 51.186 13.999 57.528 1.00 17.75 292 SER A N 1
ATOM 2294 C CA . SER A 1 293 ? 52.279 13.123 57.084 1.00 16.55 292 SER A CA 1
ATOM 2295 C C . SER A 1 293 ? 51.675 11.887 56.427 1.00 14.14 292 SER A C 1
ATOM 2296 O O . SER A 1 293 ? 52.152 11.391 55.383 1.00 13.49 292 SER A O 1
ATOM 2299 N N . VAL A 1 294 ? 50.602 11.394 57.022 1.00 12.32 293 VAL A N 1
ATOM 2300 C CA . VAL A 1 294 ? 49.957 10.186 56.436 1.00 11.25 293 VAL A CA 1
ATOM 2301 C C . VAL A 1 294 ? 49.227 10.579 55.153 1.00 10.71 293 VAL A C 1
ATOM 2302 O O . VAL A 1 294 ? 49.397 9.907 54.109 1.00 10.95 293 VAL A O 1
ATOM 2306 N N . LEU A 1 295 ? 48.445 11.665 55.197 1.00 10.71 294 LEU A N 1
ATOM 2307 C CA . LEU A 1 295 ? 47.669 12.100 53.997 1.00 12.22 294 LEU A CA 1
ATOM 2308 C C . LEU A 1 295 ? 48.579 12.406 52.838 1.00 12.32 294 LEU A C 1
ATOM 2309 O O . LEU A 1 295 ? 48.195 12.194 51.680 1.00 12.49 294 LEU A O 1
ATOM 2314 N N . ALA A 1 296 ? 49.774 12.930 53.113 1.00 12.99 295 ALA A N 1
ATOM 2315 C CA . ALA A 1 296 ? 50.692 13.224 51.989 1.00 13.35 295 ALA A CA 1
ATOM 2316 C C . ALA A 1 296 ? 51.027 11.983 51.145 1.00 13.01 295 ALA A C 1
ATOM 2317 O O . ALA A 1 296 ? 51.434 12.129 50.021 1.00 13.25 295 ALA A O 1
ATOM 2319 N N . HIS A 1 297 ? 50.880 10.775 51.704 1.00 13.15 296 HIS A N 1
ATOM 2320 C CA . HIS A 1 297 ? 51.185 9.526 51.004 1.00 12.16 296 HIS A CA 1
ATOM 2321 C C . HIS A 1 297 ? 49.907 8.755 50.671 1.00 12.52 296 HIS A C 1
ATOM 2322 O O . HIS A 1 297 ? 49.954 7.746 49.979 1.00 13.17 296 HIS A O 1
ATOM 2329 N N . ALA A 1 298 ? 48.765 9.183 51.212 1.00 12.06 297 ALA A N 1
ATOM 2330 C CA . ALA A 1 298 ? 47.537 8.392 51.110 1.00 11.35 297 ALA A CA 1
ATOM 2331 C C . ALA A 1 298 ? 46.905 8.378 49.696 1.00 11.34 297 ALA A C 1
ATOM 2332 O O . ALA A 1 298 ? 46.920 9.391 49.006 1.00 11.94 297 ALA A O 1
ATOM 2334 N N . ARG A 1 299 ? 46.286 7.263 49.339 1.00 11.90 298 ARG A N 1
ATOM 2335 C CA . ARG A 1 299 ? 45.506 7.170 48.089 1.00 13.06 298 ARG A CA 1
ATOM 2336 C C . ARG A 1 299 ? 44.049 7.476 48.364 1.00 12.30 298 ARG A C 1
ATOM 2337 O O . ARG A 1 299 ? 43.278 7.747 47.443 1.00 13.70 298 ARG A O 1
ATOM 2345 N N . ALA A 1 300 ? 43.649 7.346 49.627 1.00 11.47 299 ALA A N 1
ATOM 2346 C CA . ALA A 1 300 ? 42.293 7.587 50.035 1.00 12.90 299 ALA A CA 1
ATOM 2347 C C . ALA A 1 300 ? 42.266 7.792 51.531 1.00 12.21 299 ALA A C 1
ATOM 2348 O O . ALA A 1 300 ? 43.197 7.369 52.255 1.00 13.26 299 ALA A O 1
ATOM 2350 N N . CYS A 1 301 ? 41.141 8.341 51.974 1.00 13.53 300 CYS A N 1
ATOM 2351 C CA . CYS A 1 301 ? 40.880 8.504 53.414 1.00 14.94 300 CYS A CA 1
ATOM 2352 C C . CYS A 1 301 ? 39.472 8.037 53.711 1.00 15.66 300 CYS A C 1
ATOM 2353 O O . CYS A 1 301 ? 38.528 8.464 53.025 1.00 17.61 300 CYS A O 1
ATOM 2356 N N . LEU A 1 302 ? 39.301 7.213 54.745 1.00 13.29 301 LEU A N 1
ATOM 2357 C CA . LEU A 1 302 ? 38.023 6.765 55.145 1.00 13.59 301 LEU A CA 1
ATOM 2358 C C . LEU A 1 302 ? 37.711 7.483 56.445 1.00 14.62 301 LEU A C 1
ATOM 2359 O O . LEU A 1 302 ? 38.416 7.285 57.452 1.00 14.20 301 LEU A O 1
ATOM 2364 N N . THR A 1 303 ? 36.659 8.293 56.445 1.00 15.72 302 THR A N 1
ATOM 2365 C CA . THR A 1 303 ? 36.456 9.251 57.538 1.00 17.42 302 THR A CA 1
ATOM 2366 C C . THR A 1 303 ? 34.991 9.509 57.792 1.00 18.15 302 THR A C 1
ATOM 2367 O O . THR A 1 303 ? 34.150 9.136 56.978 1.00 16.95 302 THR A O 1
ATOM 2371 N N . HIS A 1 304 ? 34.684 10.110 58.946 1.00 19.50 303 HIS A N 1
ATOM 2372 C CA . HIS A 1 304 ? 33.310 10.484 59.318 1.00 21.91 303 HIS A CA 1
ATOM 2373 C C . HIS A 1 304 ? 32.744 11.677 58.504 1.00 22.36 303 HIS A C 1
ATOM 2374 O O . HIS A 1 304 ? 31.534 11.773 58.285 1.00 25.68 303 HIS A O 1
ATOM 2381 N N . GLY A 1 305 ? 33.585 12.580 58.050 1.00 21.62 304 GLY A N 1
ATOM 2382 C CA . GLY A 1 305 ? 33.088 13.593 57.108 1.00 20.84 304 GLY A CA 1
ATOM 2383 C C . GLY A 1 305 ? 32.743 14.954 57.710 1.00 20.18 304 GLY A C 1
ATOM 2384 O O . GLY A 1 305 ? 32.032 15.735 57.092 1.00 19.84 304 GLY A O 1
ATOM 2385 N N . THR A 1 306 ? 33.230 15.231 58.920 1.00 19.64 305 THR A N 1
ATOM 2386 C CA . THR A 1 306 ? 33.147 16.583 59.478 1.00 20.50 305 THR A CA 1
ATOM 2387 C C . THR A 1 306 ? 33.924 17.547 58.550 1.00 20.59 305 THR A C 1
ATOM 2388 O O . THR A 1 306 ? 34.912 17.143 57.916 1.00 17.82 305 THR A O 1
ATOM 2392 N N . THR A 1 307 ? 33.454 18.792 58.455 1.00 20.67 306 THR A N 1
ATOM 2393 C CA . THR A 1 307 ? 34.066 19.771 57.543 1.00 21.30 306 THR A CA 1
ATOM 2394 C C . THR A 1 307 ? 35.575 19.862 57.737 1.00 20.06 306 THR A C 1
ATOM 2395 O O . THR A 1 307 ? 36.318 19.935 56.753 1.00 18.68 306 THR A O 1
ATOM 2399 N N . GLY A 1 308 ? 36.011 19.846 58.991 1.00 19.43 307 GLY A N 1
ATOM 2400 C CA . GLY A 1 308 ? 37.438 19.846 59.336 1.00 20.39 307 GLY A CA 1
ATOM 2401 C C . GLY A 1 308 ? 38.240 18.731 58.683 1.00 20.44 307 GLY A C 1
ATOM 2402 O O . GLY A 1 308 ? 39.267 18.977 58.038 1.00 21.05 307 GLY A O 1
ATOM 2403 N N . ALA A 1 309 ? 37.782 17.499 58.887 1.00 19.73 308 ALA A N 1
ATOM 2404 C CA . ALA A 1 309 ? 38.475 16.319 58.400 1.00 18.47 308 ALA A CA 1
ATOM 2405 C C . ALA A 1 309 ? 38.479 16.273 56.861 1.00 16.62 308 ALA A C 1
ATOM 2406 O O . ALA A 1 309 ? 39.446 15.827 56.246 1.00 17.33 308 ALA A O 1
ATOM 2408 N N . VAL A 1 310 ? 37.367 16.675 56.267 1.00 15.75 309 VAL A N 1
ATOM 2409 C CA . VAL A 1 310 ? 37.209 16.690 54.816 1.00 15.79 309 VAL A CA 1
ATOM 2410 C C . VAL A 1 310 ? 38.235 17.593 54.159 1.00 14.96 309 VAL A C 1
ATOM 2411 O O . VAL A 1 310 ? 38.935 17.197 53.219 1.00 13.98 309 VAL A O 1
ATOM 2415 N N . LEU A 1 311 ? 38.302 18.821 54.647 1.00 14.78 310 LEU A N 1
ATOM 2416 C CA . LEU A 1 311 ? 39.185 19.853 54.043 1.00 15.87 310 LEU A CA 1
ATOM 2417 C C . LEU A 1 311 ? 40.684 19.495 54.270 1.00 15.50 310 LEU A C 1
ATOM 2418 O O . LEU A 1 311 ? 41.540 19.801 53.433 1.00 15.37 310 LEU A O 1
ATOM 2423 N N . GLU A 1 312 ? 40.980 18.840 55.392 1.00 15.74 311 GLU A N 1
ATOM 2424 C CA . GLU A 1 312 ? 42.325 18.299 55.611 1.00 16.98 311 GLU A CA 1
ATOM 2425 C C . GLU A 1 312 ? 42.724 17.297 54.506 1.00 14.23 311 GLU A C 1
ATOM 2426 O O . GLU A 1 312 ? 43.833 17.419 53.934 1.00 12.65 311 GLU A O 1
ATOM 2432 N N . ALA A 1 313 ? 41.841 16.329 54.218 1.00 12.98 312 ALA A N 1
ATOM 2433 C CA . ALA A 1 313 ? 42.019 15.361 53.122 1.00 11.94 312 ALA A CA 1
ATOM 2434 C C . ALA A 1 313 ? 42.161 16.095 51.781 1.00 13.30 312 ALA A C 1
ATOM 2435 O O . ALA A 1 313 ? 43.135 15.894 51.031 1.00 11.95 312 ALA A O 1
ATOM 2437 N N . PHE A 1 314 ? 41.245 17.023 51.500 1.00 11.29 313 PHE A N 1
ATOM 2438 C CA . PHE A 1 314 ? 41.369 17.697 50.213 1.00 13.63 313 PHE A CA 1
ATOM 2439 C C . PHE A 1 314 ? 42.624 18.590 50.087 1.00 11.91 313 PHE A C 1
ATOM 2440 O O . PHE A 1 314 ? 43.159 18.661 49.004 1.00 12.08 313 PHE A O 1
ATOM 2448 N N . ALA A 1 315 ? 43.084 19.234 51.186 1.00 13.16 314 ALA A N 1
ATOM 2449 C CA . ALA A 1 315 ? 44.353 20.017 51.186 1.00 12.84 314 ALA A CA 1
ATOM 2450 C C . ALA A 1 315 ? 45.507 19.163 50.639 1.00 12.22 314 ALA A C 1
ATOM 2451 O O . ALA A 1 315 ? 46.435 19.686 50.043 1.00 12.65 314 ALA A O 1
ATOM 2453 N N . ALA A 1 316 ? 45.436 17.857 50.887 1.00 11.60 315 ALA A N 1
ATOM 2454 C CA . ALA A 1 316 ? 46.474 16.955 50.40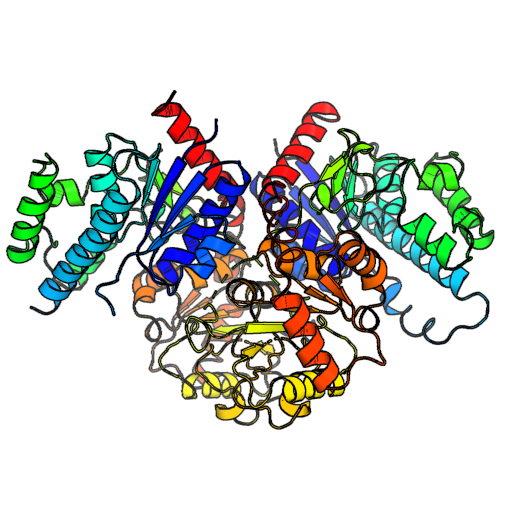5 1.00 13.61 315 ALA A CA 1
ATOM 2455 C C . ALA A 1 316 ? 46.116 16.248 49.083 1.00 12.98 315 ALA A C 1
ATOM 2456 O O . ALA A 1 316 ? 46.852 15.333 48.639 1.00 12.17 315 ALA A O 1
ATOM 2458 N N . GLY A 1 317 ? 44.976 16.625 48.493 1.00 12.07 316 GLY A N 1
ATOM 2459 C CA . GLY A 1 317 ? 44.456 15.984 47.252 1.00 12.11 316 GLY A CA 1
ATOM 2460 C C . GLY A 1 317 ? 44.082 14.517 47.426 1.00 13.21 316 GLY A C 1
ATOM 2461 O O . GLY A 1 317 ? 44.182 13.760 46.476 1.00 13.63 316 GLY A O 1
ATOM 2462 N N . VAL A 1 318 ? 43.556 14.145 48.583 1.00 12.07 317 VAL A N 1
ATOM 2463 C CA . VAL A 1 318 ? 43.156 12.750 48.855 1.00 11.16 317 VAL A CA 1
ATOM 2464 C C . VAL A 1 318 ? 41.652 12.615 48.788 1.00 10.56 317 VAL A C 1
ATOM 2465 O O . VAL A 1 318 ? 40.950 13.294 49.565 1.00 11.40 317 VAL A O 1
ATOM 2469 N N . PRO A 1 319 ? 41.163 11.708 47.933 1.00 12.01 318 PRO A N 1
ATOM 2470 C CA . PRO A 1 319 ? 39.718 11.488 47.852 1.00 12.53 318 PRO A CA 1
ATOM 2471 C C . PRO A 1 319 ? 39.158 10.713 49.065 1.00 13.30 318 PRO A C 1
ATOM 2472 O O . PRO A 1 319 ? 39.893 9.974 49.723 1.00 14.12 318 PRO A O 1
ATOM 2476 N N . LEU A 1 320 ? 37.870 10.876 49.353 1.00 12.99 319 LEU A N 1
ATOM 2477 C CA . LEU A 1 320 ? 37.306 10.356 50.628 1.00 14.91 319 LEU A CA 1
ATOM 2478 C C . LEU A 1 320 ? 36.291 9.230 50.414 1.00 16.20 319 LEU A C 1
ATOM 2479 O O . LEU A 1 320 ? 35.504 9.247 49.448 1.00 15.99 319 LEU A O 1
ATOM 2484 N N . VAL A 1 321 ? 36.284 8.266 51.333 1.00 14.17 320 VAL A N 1
ATOM 2485 C CA . VAL A 1 321 ? 35.107 7.437 51.522 1.00 13.87 320 VAL A CA 1
ATOM 2486 C C . VAL A 1 321 ? 34.547 7.854 52.896 1.00 13.73 320 VAL A C 1
ATOM 2487 O O . VAL A 1 321 ? 35.293 7.916 53.888 1.00 14.45 320 VAL A O 1
ATOM 2491 N N . LEU A 1 322 ? 33.275 8.220 52.904 1.00 12.63 321 LEU A N 1
ATOM 2492 C CA . LEU A 1 322 ? 32.613 8.793 54.072 1.00 13.77 321 LEU A CA 1
ATOM 2493 C C . LEU A 1 322 ? 31.740 7.773 54.787 1.00 14.76 321 LEU A C 1
ATOM 2494 O O . LEU A 1 322 ? 31.041 6.973 54.150 1.00 13.00 321 LEU A O 1
ATOM 2499 N N . VAL A 1 323 ? 31.787 7.808 56.115 1.00 16.05 322 VAL A N 1
ATOM 2500 C CA . VAL A 1 323 ? 30.860 7.054 56.957 1.00 17.86 322 VAL A CA 1
ATOM 2501 C C . VAL A 1 323 ? 30.214 8.064 57.945 1.00 19.51 322 VAL A C 1
ATOM 2502 O O . VAL A 1 323 ? 30.571 8.134 59.140 1.00 19.26 322 VAL A O 1
ATOM 2506 N N . PRO A 1 324 ? 29.294 8.903 57.426 1.00 20.94 323 PRO A N 1
ATOM 2507 C CA . PRO A 1 324 ? 28.722 10.038 58.176 1.00 21.38 323 PRO A CA 1
ATOM 2508 C C . PRO A 1 324 ? 27.856 9.682 59.374 1.00 22.24 323 PRO A C 1
ATOM 2509 O O . PRO A 1 324 ? 27.628 10.549 60.226 1.00 22.29 323 PRO A O 1
ATOM 2513 N N . HIS A 1 325 ? 27.331 8.459 59.429 1.00 22.94 324 HIS A N 1
ATOM 2514 C CA . HIS A 1 325 ? 26.481 8.091 60.562 1.00 24.16 324 HIS A CA 1
ATOM 2515 C C . HIS A 1 325 ? 27.249 8.097 61.905 1.00 25.18 324 HIS A C 1
ATOM 2516 O O . HIS A 1 325 ? 26.637 8.096 62.984 1.00 24.41 324 HIS A O 1
ATOM 2523 N N . PHE A 1 326 ? 28.582 8.118 61.834 1.00 26.14 325 PHE A N 1
ATOM 2524 C CA . PHE A 1 326 ? 29.395 8.132 63.055 1.00 27.71 325 PHE A CA 1
ATOM 2525 C C . PHE A 1 326 ? 29.430 9.505 63.717 1.00 28.70 325 PHE A C 1
ATOM 2526 O O . PHE A 1 326 ? 29.636 9.597 64.920 1.00 28.84 325 PHE A O 1
ATOM 2534 N N . ALA A 1 327 ? 29.208 10.560 62.931 1.00 29.53 326 ALA A N 1
ATOM 2535 C CA . ALA A 1 327 ? 29.179 11.926 63.442 1.00 31.12 326 ALA A CA 1
ATOM 2536 C C . ALA A 1 327 ? 27.903 12.619 62.974 1.00 32.12 326 ALA A C 1
ATOM 2537 O O . ALA A 1 327 ? 27.741 12.867 61.788 1.00 32.61 326 ALA A O 1
ATOM 2539 N N . THR A 1 328 ? 26.981 12.911 63.891 1.00 33.43 327 THR A N 1
ATOM 2540 C CA . THR A 1 328 ? 25.786 13.702 63.529 1.00 34.60 327 THR A CA 1
ATOM 2541 C C . THR A 1 328 ? 26.136 15.065 62.891 1.00 34.89 327 THR A C 1
ATOM 2542 O O . THR A 1 328 ? 25.442 15.535 61.980 1.00 34.87 327 THR A O 1
ATOM 2546 N N . GLU A 1 329 ? 27.235 15.663 63.342 1.00 35.50 328 GLU A N 1
ATOM 2547 C CA . GLU A 1 329 ? 27.736 16.931 62.783 1.00 36.13 328 GLU A CA 1
ATOM 2548 C C . GLU A 1 329 ? 28.189 16.832 61.320 1.00 35.53 328 GLU A C 1
ATOM 2549 O O . GLU A 1 329 ? 28.333 17.853 60.639 1.00 36.39 328 GLU A O 1
ATOM 2555 N N . ALA A 1 330 ? 28.412 15.612 60.837 1.00 34.52 329 ALA A N 1
ATOM 2556 C CA . ALA A 1 330 ? 29.001 15.400 59.507 1.00 32.85 329 ALA A CA 1
ATOM 2557 C C . ALA A 1 330 ? 28.028 15.454 58.312 1.00 32.10 329 ALA A C 1
ATOM 2558 O O . ALA A 1 330 ? 28.474 15.485 57.163 1.00 31.77 329 ALA A O 1
ATOM 2560 N N . ALA A 1 331 ? 26.716 15.460 58.554 1.00 30.41 330 ALA A N 1
ATOM 2561 C CA . ALA A 1 331 ? 25.763 15.333 57.429 1.00 28.79 330 ALA A CA 1
ATOM 2562 C C . ALA A 1 331 ? 25.886 16.446 56.331 1.00 27.82 330 ALA A C 1
ATOM 2563 O O . ALA A 1 331 ? 26.018 16.111 55.159 1.00 28.29 330 ALA A O 1
ATOM 2565 N N . PRO A 1 332 ? 25.852 17.748 56.708 1.00 26.83 331 PRO A N 1
ATOM 2566 C CA . PRO A 1 332 ? 26.011 18.831 55.708 1.00 25.96 331 PRO A CA 1
ATOM 2567 C C . PRO A 1 332 ? 27.306 18.742 54.875 1.00 24.17 331 PRO A C 1
ATOM 2568 O O . PRO A 1 332 ? 27.248 18.826 53.638 1.00 22.49 331 PRO A O 1
ATOM 2572 N N . SER A 1 333 ? 28.456 18.591 55.545 1.00 22.55 332 SER A N 1
ATOM 2573 C CA . SER A 1 333 ? 29.743 18.437 54.811 1.00 21.00 332 SER A CA 1
ATOM 2574 C C . SER A 1 333 ? 29.762 17.183 53.995 1.00 19.32 332 SER A C 1
ATOM 2575 O O . SER A 1 333 ? 30.117 17.225 52.840 1.00 16.11 332 SER A O 1
ATOM 2578 N N . ALA A 1 334 ? 29.353 16.057 54.591 1.00 18.17 333 ALA A N 1
ATOM 2579 C CA . ALA A 1 334 ? 29.259 14.827 53.848 1.00 17.62 333 ALA A CA 1
ATOM 2580 C C . ALA A 1 334 ? 28.376 14.963 52.601 1.00 17.01 333 ALA A C 1
ATOM 2581 O O . ALA A 1 334 ? 28.747 14.507 51.532 1.00 15.76 333 ALA A O 1
ATOM 2583 N N . GLU A 1 335 ? 27.200 15.558 52.736 1.00 16.69 334 GLU A N 1
ATOM 2584 C CA . GLU A 1 335 ? 26.338 15.670 51.561 1.00 17.04 334 GLU A CA 1
ATOM 2585 C C . GLU A 1 335 ? 27.004 16.542 50.496 1.00 14.88 334 GLU A C 1
ATOM 2586 O O . GLU A 1 335 ? 26.920 16.250 49.312 1.00 15.10 334 GLU A O 1
ATOM 2592 N N . ARG A 1 336 ? 27.697 17.599 50.921 1.00 14.25 335 ARG A N 1
ATOM 2593 C CA . ARG A 1 336 ? 28.421 18.458 49.969 1.00 11.57 335 ARG A CA 1
ATOM 2594 C C . ARG A 1 336 ? 29.525 17.699 49.206 1.00 11.04 335 ARG A C 1
ATOM 2595 O O . ARG A 1 336 ? 29.636 17.805 47.996 1.00 10.06 335 ARG A O 1
ATOM 2603 N N . VAL A 1 337 ? 30.301 16.890 49.913 1.00 11.06 336 VAL A N 1
ATOM 2604 C CA . VAL A 1 337 ? 31.319 16.048 49.285 1.00 12.72 336 VAL A CA 1
ATOM 2605 C C . VAL A 1 337 ? 30.715 15.135 48.208 1.00 12.48 336 VAL A C 1
ATOM 2606 O O . VAL A 1 337 ? 31.249 15.043 47.111 1.00 12.29 336 VAL A O 1
ATOM 2610 N N . ILE A 1 338 ? 29.607 14.478 48.521 1.00 14.07 337 ILE A N 1
ATOM 2611 C CA . ILE A 1 338 ? 28.921 13.609 47.537 1.00 16.90 337 ILE A CA 1
ATOM 2612 C C . ILE A 1 338 ? 28.359 14.441 46.373 1.00 16.37 337 ILE A C 1
ATOM 2613 O O . ILE A 1 338 ? 28.537 14.092 45.206 1.00 16.48 337 ILE A O 1
ATOM 2618 N N . GLU A 1 339 ? 27.717 15.562 46.694 1.00 16.87 338 GLU A N 1
ATOM 2619 C CA . GLU A 1 339 ? 27.179 16.477 45.671 1.00 17.72 338 GLU A CA 1
ATOM 2620 C C . GLU A 1 339 ? 28.233 16.952 44.657 1.00 15.55 338 GLU A C 1
ATOM 2621 O O . GLU A 1 339 ? 27.983 17.073 43.447 1.00 14.68 338 GLU A O 1
ATOM 2627 N N . LEU A 1 340 ? 29.422 17.223 45.147 1.00 13.00 339 LEU A N 1
ATOM 2628 C CA . LEU A 1 340 ? 30.508 17.666 44.313 1.00 12.94 339 LEU A CA 1
ATOM 2629 C C . LEU A 1 340 ? 31.319 16.528 43.673 1.00 13.11 339 LEU A C 1
ATOM 2630 O O . LEU A 1 340 ? 32.273 16.791 42.927 1.00 13.88 339 LEU A O 1
ATOM 2635 N N . GLY A 1 341 ? 31.014 15.294 44.023 1.00 13.64 340 GLY A N 1
ATOM 2636 C CA . GLY A 1 341 ? 31.779 14.149 43.458 1.00 13.71 340 GLY A CA 1
ATOM 2637 C C . GLY A 1 341 ? 33.204 14.071 43.945 1.00 12.83 340 GLY A C 1
ATOM 2638 O O . GLY A 1 341 ? 34.104 13.718 43.178 1.00 13.70 340 GLY A O 1
ATOM 2639 N N . LEU A 1 342 ? 33.436 14.433 45.219 1.00 12.11 341 LEU A N 1
ATOM 2640 C CA . LEU A 1 342 ? 34.792 14.457 45.799 1.00 12.18 341 LEU A CA 1
ATOM 2641 C C . LEU A 1 342 ? 35.027 13.248 46.700 1.00 11.51 341 LEU A C 1
ATOM 2642 O O . LEU A 1 342 ? 36.089 13.092 47.317 1.00 12.78 341 LEU A O 1
ATOM 2647 N N . GLY A 1 343 ? 34.007 12.401 46.796 1.00 13.08 342 GLY A N 1
ATOM 2648 C CA . GLY A 1 343 ? 34.064 11.206 47.651 1.00 12.37 342 GLY A CA 1
ATOM 2649 C C . GLY A 1 343 ? 32.792 10.361 47.470 1.00 14.35 342 GLY A C 1
ATOM 2650 O O . GLY A 1 343 ? 31.787 10.810 46.890 1.00 14.23 342 GLY A O 1
ATOM 2651 N N . SER A 1 344 ? 32.853 9.148 47.983 1.00 13.58 343 SER A N 1
ATOM 2652 C CA . SER A 1 344 ? 31.705 8.276 48.073 1.00 14.42 343 SER A CA 1
ATOM 2653 C C . SER A 1 344 ? 31.276 8.120 49.550 1.00 14.45 343 SER A C 1
ATOM 2654 O O . SER A 1 344 ? 31.937 8.623 50.477 1.00 15.19 343 SER A O 1
ATOM 2657 N N . VAL A 1 345 ? 30.155 7.456 49.756 1.00 14.75 344 VAL A N 1
ATOM 2658 C CA . VAL A 1 345 ? 29.605 7.278 51.083 1.00 15.09 344 VAL A CA 1
ATOM 2659 C C . VAL A 1 345 ? 29.261 5.804 51.298 1.00 14.89 344 VAL A C 1
ATOM 2660 O O . VAL A 1 345 ? 28.748 5.152 50.395 1.00 14.62 344 VAL A O 1
ATOM 2664 N N . LEU A 1 346 ? 29.575 5.277 52.485 1.00 15.38 345 LEU A N 1
ATOM 2665 C CA . LEU A 1 346 ? 29.089 3.956 52.884 1.00 16.57 345 LEU A CA 1
ATOM 2666 C C . LEU A 1 346 ? 28.005 4.122 53.935 1.00 17.22 345 LEU A C 1
ATOM 2667 O O . LEU A 1 346 ? 28.135 4.953 54.835 1.00 17.09 345 LEU A O 1
ATOM 2672 N N . ARG A 1 347 ? 26.947 3.334 53.817 1.00 18.20 346 ARG A N 1
ATOM 2673 C CA . ARG A 1 347 ? 25.922 3.293 54.881 1.00 19.58 346 ARG A CA 1
ATOM 2674 C C . ARG A 1 347 ? 26.228 2.258 55.956 1.00 18.95 346 ARG A C 1
ATOM 2675 O O . ARG A 1 347 ? 27.082 1.396 55.746 1.00 17.90 346 ARG A O 1
ATOM 2683 N N . PRO A 1 348 ? 25.542 2.360 57.120 1.00 19.43 347 PRO A N 1
ATOM 2684 C CA . PRO A 1 348 ? 25.650 1.375 58.191 1.00 19.66 347 PRO A CA 1
ATOM 2685 C C . PRO A 1 348 ? 25.546 -0.078 57.715 1.00 19.65 347 PRO A C 1
ATOM 2686 O O . PRO A 1 348 ? 26.298 -0.918 58.213 1.00 20.37 347 PRO A O 1
ATOM 2690 N N . ASP A 1 349 ? 24.652 -0.388 56.773 1.00 19.11 348 ASP A N 1
ATOM 2691 C CA . ASP A 1 349 ? 24.579 -1.774 56.287 1.00 19.20 348 ASP A CA 1
ATOM 2692 C C . ASP A 1 349 ? 25.686 -2.170 55.306 1.00 19.35 348 ASP A C 1
ATOM 2693 O O . ASP A 1 349 ? 25.770 -3.310 54.883 1.00 19.42 348 ASP A O 1
ATOM 2698 N N . GLN A 1 350 ? 26.568 -1.234 54.990 1.00 18.84 349 GLN A N 1
ATOM 2699 C CA . GLN A 1 350 ? 27.568 -1.455 53.961 1.00 19.03 349 GLN A CA 1
ATOM 2700 C C . GLN A 1 350 ? 28.979 -1.572 54.545 1.00 19.03 349 GLN A C 1
ATOM 2701 O O . GLN A 1 350 ? 29.952 -1.288 53.873 1.00 19.49 349 GLN A O 1
ATOM 2707 N N . LEU A 1 351 ? 29.076 -2.013 55.801 1.00 19.08 350 LEU A N 1
ATOM 2708 C CA . LEU A 1 351 ? 30.339 -1.984 56.557 1.00 19.52 350 LEU A CA 1
ATOM 2709 C C . LEU A 1 351 ? 30.994 -3.343 56.856 1.00 19.81 350 LEU A C 1
ATOM 2710 O O . LEU A 1 351 ? 31.848 -3.433 57.744 1.00 19.90 350 LEU A O 1
ATOM 2715 N N . GLU A 1 352 ? 30.580 -4.395 56.150 1.00 19.38 351 GLU A N 1
ATOM 2716 C CA . GLU A 1 352 ? 31.295 -5.669 56.202 1.00 18.83 351 GLU A CA 1
ATOM 2717 C C . GLU A 1 352 ? 32.705 -5.446 55.630 1.00 17.81 351 GLU A C 1
ATOM 2718 O O . GLU A 1 352 ? 32.877 -4.595 54.746 1.00 15.95 351 GLU A O 1
ATOM 2724 N N . PRO A 1 353 ? 33.725 -6.171 56.142 1.00 17.18 352 PRO A N 1
ATOM 2725 C CA . PRO A 1 353 ? 35.098 -5.941 55.604 1.00 16.72 352 PRO A CA 1
ATOM 2726 C C . PRO A 1 353 ? 35.236 -5.914 54.064 1.00 15.96 352 PRO A C 1
ATOM 2727 O O . PRO A 1 353 ? 35.931 -5.055 53.533 1.00 14.84 352 PRO A O 1
ATOM 2731 N N . ALA A 1 354 ? 34.579 -6.827 53.352 1.00 15.73 353 ALA A N 1
ATOM 2732 C CA . ALA A 1 354 ? 34.674 -6.852 51.884 1.00 16.02 353 ALA A CA 1
ATOM 2733 C C . ALA A 1 354 ? 34.017 -5.619 51.266 1.00 16.51 353 ALA A C 1
ATOM 2734 O O . ALA A 1 354 ? 34.483 -5.070 50.250 1.00 16.98 353 ALA A O 1
ATOM 2736 N N . SER A 1 355 ? 32.915 -5.188 51.854 1.00 16.44 354 SER A N 1
ATOM 2737 C CA . SER A 1 355 ? 32.282 -3.968 51.395 1.00 17.91 354 SER A CA 1
ATOM 2738 C C . SER A 1 355 ? 33.202 -2.756 51.546 1.00 17.45 354 SER A C 1
ATOM 2739 O O . SER A 1 355 ? 33.288 -1.899 50.654 1.00 16.62 354 SER A O 1
ATOM 2742 N N . ILE A 1 356 ? 33.904 -2.685 52.674 1.00 16.32 355 ILE A N 1
ATOM 2743 C CA . ILE A 1 356 ? 34.839 -1.576 52.934 1.00 15.53 355 ILE A CA 1
ATOM 2744 C C . ILE A 1 356 ? 35.990 -1.578 51.930 1.00 15.52 355 ILE A C 1
ATOM 2745 O O . ILE A 1 356 ? 36.295 -0.552 51.314 1.00 15.06 355 ILE A O 1
ATOM 2750 N N . ARG A 1 357 ? 36.628 -2.725 51.753 1.00 15.83 356 ARG A N 1
ATOM 2751 C CA . ARG A 1 357 ? 37.770 -2.820 50.811 1.00 15.77 356 ARG A CA 1
ATOM 2752 C C . ARG A 1 357 ? 37.360 -2.452 49.383 1.00 15.15 356 ARG A C 1
ATOM 2753 O O . ARG A 1 357 ? 38.037 -1.630 48.739 1.00 14.79 356 ARG A O 1
ATOM 2761 N N . GLU A 1 358 ? 36.252 -3.022 48.900 1.00 15.15 357 GLU A N 1
ATOM 2762 C CA . GLU A 1 358 ? 35.798 -2.743 47.515 1.00 16.25 357 GLU A CA 1
ATOM 2763 C C . GLU A 1 358 ? 35.425 -1.263 47.316 1.00 15.04 357 GLU A C 1
ATOM 2764 O O . GLU A 1 358 ? 35.766 -0.651 46.302 1.00 15.17 357 GLU A O 1
ATOM 2770 N N . ALA A 1 359 ? 34.742 -0.687 48.296 1.00 14.84 358 ALA A N 1
ATOM 2771 C CA . ALA A 1 359 ? 34.394 0.730 48.237 1.00 15.70 358 ALA A CA 1
ATOM 2772 C C . ALA A 1 359 ? 35.631 1.641 48.153 1.00 15.52 358 ALA A C 1
ATOM 2773 O O . ALA A 1 359 ? 35.682 2.608 47.374 1.00 16.47 358 ALA A O 1
ATOM 2775 N N . VAL A 1 360 ? 36.628 1.345 48.964 1.00 15.06 359 VAL A N 1
ATOM 2776 C CA . VAL A 1 360 ? 37.851 2.150 48.978 1.00 14.88 359 VAL A CA 1
ATOM 2777 C C . VAL A 1 360 ? 38.601 1.935 47.660 1.00 14.99 359 VAL A C 1
ATOM 2778 O O . VAL A 1 360 ? 39.130 2.889 47.067 1.00 15.70 359 VAL A O 1
ATOM 2782 N N . GLU A 1 361 ? 38.636 0.691 47.170 1.00 14.06 360 GLU A N 1
ATOM 2783 C CA . GLU A 1 361 ? 39.409 0.449 45.964 1.00 14.50 360 GLU A CA 1
ATOM 2784 C C . GLU A 1 361 ? 38.777 1.174 44.768 1.00 13.84 360 GLU A C 1
ATOM 2785 O O . GLU A 1 361 ? 39.473 1.791 43.957 1.00 13.86 360 GLU A O 1
ATOM 2791 N N . ARG A 1 362 ? 37.453 1.111 44.696 1.00 13.42 361 ARG A N 1
ATOM 2792 C CA . ARG A 1 362 ? 36.710 1.738 43.610 1.00 15.56 361 ARG A CA 1
ATOM 2793 C C . ARG A 1 362 ? 36.951 3.258 43.638 1.00 14.57 361 ARG A C 1
ATOM 2794 O O . ARG A 1 362 ? 37.225 3.873 42.610 1.00 14.97 361 ARG A O 1
ATOM 2802 N N . LEU A 1 363 ? 36.839 3.841 44.816 1.00 15.46 362 LEU A N 1
ATOM 2803 C CA . LEU A 1 363 ? 36.992 5.308 44.994 1.00 14.88 362 LEU A CA 1
ATOM 2804 C C . LEU A 1 363 ? 38.430 5.726 44.623 1.00 14.99 362 LEU A C 1
ATOM 2805 O O . LEU A 1 363 ? 38.650 6.687 43.854 1.00 14.97 362 LEU A O 1
ATOM 2810 N N . ALA A 1 364 ? 39.408 4.974 45.130 1.00 15.76 363 ALA A N 1
ATOM 2811 C CA . ALA A 1 364 ? 40.809 5.313 44.908 1.00 15.13 363 ALA A CA 1
ATOM 2812 C C .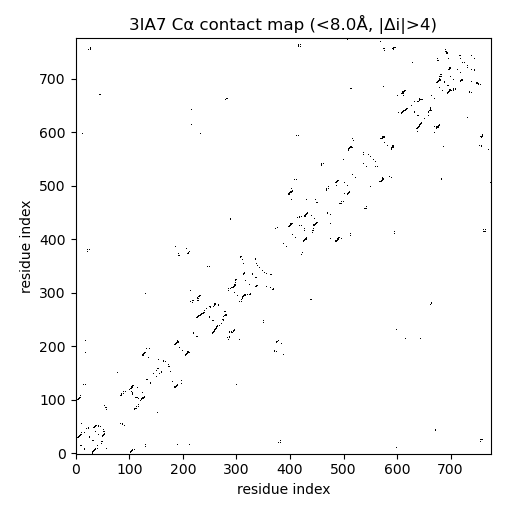 ALA A 1 364 ? 41.172 5.174 43.450 1.00 15.72 363 ALA A C 1
ATOM 2813 O O . ALA A 1 364 ? 42.052 5.873 43.018 1.00 16.27 363 ALA A O 1
ATOM 2815 N N . ALA A 1 365 ? 40.494 4.287 42.681 1.00 14.81 364 ALA A N 1
ATOM 2816 C CA . ALA A 1 365 ? 40.776 4.130 41.252 1.00 14.64 364 ALA A CA 1
ATOM 2817 C C . ALA A 1 365 ? 39.995 5.096 40.380 1.00 14.68 364 ALA A C 1
ATOM 2818 O O . ALA A 1 365 ? 40.235 5.134 39.208 1.00 13.48 364 ALA A O 1
ATOM 2820 N N . ASP A 1 366 ? 39.057 5.866 40.950 1.00 14.97 365 ASP A N 1
ATOM 2821 C CA . ASP A 1 366 ? 38.163 6.708 40.138 1.00 15.53 365 ASP A CA 1
ATOM 2822 C C . ASP A 1 366 ? 38.897 7.983 39.702 1.00 15.36 365 ASP A C 1
ATOM 2823 O O . ASP A 1 366 ? 39.084 8.924 40.521 1.00 14.17 365 ASP A O 1
ATOM 2828 N N . SER A 1 367 ? 39.262 8.029 38.422 1.00 15.10 366 SER A N 1
ATOM 2829 C CA . SER A 1 367 ? 40.054 9.161 37.878 1.00 16.75 366 SER A CA 1
ATOM 2830 C C . SER A 1 367 ? 39.320 10.491 37.916 1.00 16.00 366 SER A C 1
ATOM 2831 O O . SER A 1 367 ? 39.960 11.532 38.183 1.00 17.79 366 SER A O 1
ATOM 2834 N N . ALA A 1 368 ? 38.002 10.458 37.699 1.00 14.87 367 ALA A N 1
ATOM 2835 C CA . ALA A 1 368 ? 37.146 11.664 37.682 1.00 14.36 367 ALA A CA 1
ATOM 2836 C C . ALA A 1 368 ? 37.082 12.325 39.072 1.00 13.69 367 ALA A C 1
ATOM 2837 O O . ALA A 1 368 ? 37.174 13.560 39.213 1.00 13.15 367 ALA A O 1
ATOM 2839 N N . VAL A 1 369 ? 36.909 11.490 40.088 1.00 13.04 368 VAL A N 1
ATOM 2840 C CA . VAL A 1 369 ? 36.979 11.928 41.485 1.00 13.96 368 VAL A CA 1
ATOM 2841 C C . VAL A 1 369 ? 38.372 12.548 41.790 1.00 14.93 368 VAL A C 1
ATOM 2842 O O . VAL A 1 369 ? 38.463 13.670 42.328 1.00 14.31 368 VAL A O 1
ATOM 2846 N N A ARG A 1 370 ? 39.407 11.797 41.405 0.50 14.92 369 ARG A N 1
ATOM 2847 N N B ARG A 1 370 ? 39.450 11.841 41.451 0.50 14.35 369 ARG A N 1
ATOM 2848 C CA A ARG A 1 370 ? 40.813 12.162 41.540 0.50 15.26 369 ARG A CA 1
ATOM 2849 C CA B ARG A 1 370 ? 40.799 12.323 41.770 0.50 14.45 369 ARG A CA 1
ATOM 2850 C C A ARG A 1 370 ? 41.037 13.583 41.058 0.50 14.80 369 ARG A C 1
ATOM 2851 C C B ARG A 1 370 ? 41.065 13.670 41.073 0.50 14.43 369 ARG A C 1
ATOM 2852 O O A ARG A 1 370 ? 41.546 14.423 41.806 0.50 15.17 369 ARG A O 1
ATOM 2853 O O B ARG A 1 370 ? 41.629 14.572 41.700 0.50 14.95 369 ARG A O 1
ATOM 2868 N N . GLU A 1 371 ? 40.628 13.838 39.823 1.00 13.55 370 GLU A N 1
ATOM 2869 C CA . GLU A 1 371 ? 40.722 15.150 39.180 1.00 12.91 370 GLU A CA 1
ATOM 2870 C C . GLU A 1 371 ? 39.918 16.278 39.860 1.00 11.36 370 GLU A C 1
ATOM 2871 O O . GLU A 1 371 ? 40.454 17.389 40.021 1.00 9.88 370 GLU A O 1
ATOM 2877 N N . ARG A 1 372 ? 38.681 15.999 40.266 1.00 8.05 371 ARG A N 1
ATOM 2878 C CA . ARG A 1 372 ? 37.867 16.986 41.000 1.00 7.54 371 ARG A CA 1
ATOM 2879 C C . ARG A 1 372 ? 38.521 17.304 42.361 1.00 7.45 371 ARG A C 1
ATOM 2880 O O . ARG A 1 372 ? 38.564 18.469 42.793 1.00 6.58 371 ARG A O 1
ATOM 2888 N N . VAL A 1 373 ? 39.068 16.278 43.007 1.00 6.34 372 VAL A N 1
ATOM 2889 C CA . VAL A 1 373 ? 39.760 16.486 44.292 1.00 8.72 372 VAL A CA 1
ATOM 2890 C C . VAL A 1 373 ? 41.059 17.354 44.094 1.00 8.41 372 VAL A C 1
ATOM 2891 O O . VAL A 1 373 ? 41.412 18.218 44.933 1.00 7.17 372 VAL A O 1
ATOM 2895 N N . ARG A 1 374 ? 41.774 17.104 43.017 1.00 8.31 373 ARG A N 1
ATOM 2896 C CA . ARG A 1 374 ? 42.968 17.912 42.735 1.00 10.64 373 ARG A CA 1
ATOM 2897 C C . ARG A 1 374 ? 42.613 19.401 42.483 1.00 9.93 373 ARG A C 1
ATOM 2898 O O . ARG A 1 374 ? 43.330 20.290 42.936 1.00 8.35 373 ARG A O 1
ATOM 2906 N N . ARG A 1 375 ? 41.493 19.651 41.803 1.00 9.87 374 ARG A N 1
ATOM 2907 C CA . ARG A 1 375 ? 40.973 21.031 41.646 1.00 10.09 374 ARG A CA 1
ATOM 2908 C C . ARG A 1 375 ? 40.607 21.623 42.992 1.00 9.30 374 ARG A C 1
ATOM 2909 O O . ARG A 1 375 ? 40.914 22.800 43.285 1.00 9.57 374 ARG A O 1
ATOM 2925 N N . GLN A 1 377 ? 41.936 20.761 45.906 1.00 8.44 376 GLN A N 1
ATOM 2926 C CA . GLN A 1 377 ? 43.230 21.011 46.552 1.00 8.60 376 GLN A CA 1
ATOM 2927 C C . GLN A 1 377 ? 43.810 22.375 46.169 1.00 9.27 376 GLN A C 1
ATOM 2928 O O . GLN A 1 377 ? 44.318 23.122 47.032 1.00 9.28 376 GLN A O 1
ATOM 2934 N N . ARG A 1 378 ? 43.762 22.685 44.889 1.00 8.89 377 ARG A N 1
ATOM 2935 C CA . ARG A 1 378 ? 44.259 23.978 44.393 1.00 9.87 377 ARG A CA 1
ATOM 2936 C C . ARG A 1 378 ? 43.424 25.137 44.961 1.00 10.40 377 ARG A C 1
ATOM 2937 O O . ARG A 1 378 ? 44.024 26.133 45.381 1.00 8.94 377 ARG A O 1
ATOM 2945 N N A ASP A 1 379 ? 42.092 24.978 45.003 0.50 9.36 378 ASP A N 1
ATOM 2946 N N B ASP A 1 379 ? 42.079 25.006 45.027 0.50 11.16 378 ASP A N 1
ATOM 2947 C CA A ASP A 1 379 ? 41.196 25.978 45.612 0.50 9.31 378 ASP A CA 1
ATOM 2948 C CA B ASP A 1 379 ? 41.222 26.076 45.636 0.50 11.42 378 ASP A CA 1
ATOM 2949 C C A ASP A 1 379 ? 41.618 26.264 47.047 0.50 9.71 378 ASP A C 1
ATOM 2950 C C B ASP A 1 379 ? 41.481 26.273 47.125 0.50 11.02 378 ASP A C 1
ATOM 2951 O O A ASP A 1 379 ? 41.859 27.430 47.401 0.50 8.96 378 ASP A O 1
ATOM 2952 O O B ASP A 1 379 ? 41.413 27.390 47.626 0.50 10.72 378 ASP A O 1
ATOM 2961 N N . ILE A 1 380 ? 41.794 25.196 47.831 1.00 9.81 379 ILE A N 1
ATOM 2962 C CA . ILE A 1 380 ? 42.183 25.318 49.233 1.00 11.55 379 ILE A CA 1
ATOM 2963 C C . ILE A 1 380 ? 43.536 26.002 49.372 1.00 13.41 379 ILE A C 1
ATOM 2964 O O . ILE A 1 380 ? 43.705 26.901 50.222 1.00 13.82 379 ILE A O 1
ATOM 2969 N N . LEU A 1 381 ? 44.499 25.566 48.565 1.00 13.48 380 LEU A N 1
ATOM 2970 C CA . LEU A 1 381 ? 45.830 26.144 48.634 1.00 17.41 380 LEU A CA 1
ATOM 2971 C C . LEU A 1 381 ? 45.793 27.635 48.302 1.00 18.05 380 LEU A C 1
ATOM 2972 O O . LEU A 1 381 ? 46.500 28.429 48.923 1.00 19.61 380 LEU A O 1
ATOM 2977 N N . SER A 1 382 ? 44.928 28.034 47.392 1.00 17.60 381 SER A N 1
ATOM 2978 C CA . SER A 1 382 ? 44.849 29.438 47.006 1.00 19.08 381 SER A CA 1
ATOM 2979 C C . SER A 1 382 ? 43.896 30.284 47.881 1.00 18.45 381 SER A C 1
ATOM 2980 O O . SER A 1 382 ? 43.716 31.457 47.614 1.00 18.58 381 SER A O 1
ATOM 2983 N N . SER A 1 383 ? 43.302 29.714 48.937 1.00 16.90 382 SER A N 1
ATOM 2984 C CA . SER A 1 383 ? 42.225 30.399 49.672 1.00 17.59 382 SER A CA 1
ATOM 2985 C C . SER A 1 383 ? 42.735 31.553 50.571 1.00 16.37 382 SER A C 1
ATOM 2986 O O . SER A 1 383 ? 41.982 32.499 50.817 1.00 18.86 382 SER A O 1
ATOM 2989 N N . GLY A 1 384 ? 43.979 31.458 51.021 1.00 14.00 383 GLY A N 1
ATOM 2990 C CA . GLY A 1 384 ? 44.676 32.593 51.696 1.00 14.17 383 GLY A CA 1
ATOM 2991 C C . GLY A 1 384 ? 44.997 32.355 53.173 1.00 12.64 383 GLY A C 1
ATOM 2992 O O . GLY A 1 384 ? 45.984 32.874 53.712 1.00 12.79 383 GLY A O 1
ATOM 2993 N N . GLY A 1 385 ? 44.109 31.657 53.870 1.00 13.33 384 GLY A N 1
ATOM 2994 C CA . GLY A 1 385 ? 44.460 31.183 55.208 1.00 12.60 384 GLY A CA 1
ATOM 2995 C C . GLY A 1 385 ? 44.469 32.305 56.205 1.00 12.71 384 GLY A C 1
ATOM 2996 O O . GLY A 1 385 ? 43.881 33.381 55.955 1.00 12.95 384 GLY A O 1
ATOM 2997 N N . PRO A 1 386 ? 45.083 32.056 57.382 1.00 12.36 385 PRO A N 1
ATOM 2998 C CA . PRO A 1 386 ? 45.063 33.068 58.436 1.00 12.49 385 PRO A CA 1
ATOM 2999 C C . PRO A 1 386 ? 45.688 34.404 58.047 1.00 11.81 385 PRO A C 1
ATOM 3000 O O . PRO A 1 386 ? 45.257 35.427 58.567 1.00 12.06 385 PRO A O 1
ATOM 3004 N N . ALA A 1 387 ? 46.708 34.414 57.172 1.00 11.48 386 ALA A N 1
ATOM 3005 C CA . ALA A 1 387 ? 47.303 35.709 56.801 1.00 12.27 386 ALA A CA 1
ATOM 3006 C C . ALA A 1 387 ? 46.293 36.602 56.072 1.00 12.31 386 ALA A C 1
ATOM 3007 O O . ALA A 1 387 ? 46.242 37.812 56.288 1.00 11.11 386 ALA A O 1
ATOM 3009 N N . ARG A 1 388 ? 45.513 35.973 55.205 1.00 11.78 387 ARG A N 1
ATOM 3010 C CA . ARG A 1 388 ? 44.478 36.665 54.490 1.00 12.18 387 ARG A CA 1
ATOM 3011 C C . ARG A 1 388 ? 43.363 37.059 55.424 1.00 12.40 387 ARG A C 1
ATOM 3012 O O . ARG A 1 388 ? 42.809 38.159 55.310 1.00 13.27 387 ARG A O 1
ATOM 3020 N N . ALA A 1 389 ? 43.007 36.160 56.319 1.00 12.02 388 ALA A N 1
ATOM 3021 C CA . ALA A 1 389 ? 41.943 36.450 57.289 1.00 12.21 388 ALA A CA 1
ATOM 3022 C C . ALA A 1 389 ? 42.291 37.693 58.151 1.00 12.59 388 ALA A C 1
ATOM 3023 O O . ALA A 1 389 ? 41.437 38.589 58.339 1.00 11.46 388 ALA A O 1
ATOM 3025 N N . ALA A 1 390 ? 43.555 37.783 58.584 1.00 10.69 389 ALA A N 1
ATOM 3026 C CA . ALA A 1 390 ? 44.074 38.946 59.355 1.00 10.69 389 ALA A CA 1
ATOM 3027 C C . ALA A 1 390 ? 44.088 40.221 58.490 1.00 11.10 389 ALA A C 1
ATOM 3028 O O . ALA A 1 390 ? 43.759 41.297 58.975 1.00 10.50 389 ALA A O 1
ATOM 3030 N N . ASP A 1 391 ? 44.468 40.086 57.216 1.00 11.16 390 ASP A N 1
ATOM 3031 C CA . ASP A 1 391 ? 44.428 41.211 56.274 1.00 13.32 390 ASP A CA 1
ATOM 3032 C C . ASP A 1 391 ? 42.995 41.773 56.153 1.00 13.71 390 ASP A C 1
ATOM 3033 O O . ASP A 1 391 ? 42.799 43.012 56.185 1.00 14.01 390 ASP A O 1
ATOM 3038 N N . GLU A 1 392 ? 42.018 40.875 56.074 1.00 13.61 391 GLU A N 1
ATOM 3039 C CA . GLU A 1 392 ? 40.614 41.271 55.863 1.00 14.23 391 GLU A CA 1
ATOM 3040 C C . GLU A 1 392 ? 40.142 41.956 57.134 1.00 14.30 391 GLU A C 1
ATOM 3041 O O . GLU A 1 392 ? 39.466 42.960 57.083 1.00 13.54 391 GLU A O 1
ATOM 3047 N N . VAL A 1 393 ? 40.501 41.401 58.282 1.00 12.82 392 VAL A N 1
ATOM 3048 C CA . VAL A 1 393 ? 40.073 42.025 59.533 1.00 13.27 392 VAL A CA 1
ATOM 3049 C C . VAL A 1 393 ? 40.716 43.401 59.676 1.00 12.91 392 VAL A C 1
ATOM 3050 O O . VAL A 1 393 ? 40.031 44.390 60.046 1.00 11.19 392 VAL A O 1
ATOM 3054 N N . GLU A 1 394 ? 42.031 43.494 59.427 1.00 12.17 393 GLU A N 1
ATOM 3055 C CA . GLU A 1 394 ? 42.688 44.809 59.539 1.00 12.61 393 GLU A CA 1
ATOM 3056 C C . GLU A 1 394 ? 42.152 45.862 58.551 1.00 13.04 393 GLU A C 1
ATOM 3057 O O . GLU A 1 394 ? 41.979 47.026 58.922 1.00 12.58 393 GLU A O 1
ATOM 3063 N N . ALA A 1 395 ? 41.870 45.436 57.316 1.00 14.03 394 ALA A N 1
ATOM 3064 C CA . ALA A 1 395 ? 41.261 46.302 56.300 1.00 14.31 394 ALA A CA 1
ATOM 3065 C C . ALA A 1 395 ? 39.845 46.778 56.696 1.00 14.40 394 ALA A C 1
ATOM 3066 O O . ALA A 1 395 ? 39.500 47.930 56.472 1.00 12.18 394 ALA A O 1
ATOM 3068 N N . TYR A 1 396 ? 39.042 45.882 57.275 1.00 13.05 395 TYR A N 1
ATOM 3069 C CA . TYR A 1 396 ? 37.688 46.190 57.735 1.00 13.37 395 TYR A CA 1
ATOM 3070 C C . TYR A 1 396 ? 37.780 47.259 58.801 1.00 14.72 395 TYR A C 1
ATOM 3071 O O . TYR A 1 396 ? 37.081 48.276 58.741 1.00 14.09 395 TYR A O 1
ATOM 3080 N N . LEU A 1 397 ? 38.694 47.078 59.744 1.00 16.41 396 LEU A N 1
ATOM 3081 C CA . LEU A 1 397 ? 38.946 48.112 60.769 1.00 18.30 396 LEU A CA 1
ATOM 3082 C C . LEU A 1 397 ? 39.334 49.459 60.183 1.00 19.55 396 LEU A C 1
ATOM 3083 O O . LEU A 1 397 ? 38.812 50.481 60.606 1.00 20.79 396 LEU A O 1
ATOM 3088 N N . GLY A 1 398 ? 40.221 49.443 59.189 1.00 20.02 397 GLY A N 1
ATOM 3089 C CA . GLY A 1 398 ? 40.603 50.629 58.445 1.00 21.43 397 GLY A CA 1
ATOM 3090 C C . GLY A 1 398 ? 39.395 51.345 57.884 1.00 22.17 397 GLY A C 1
ATOM 3091 O O . GLY A 1 398 ? 39.363 52.571 57.894 1.00 22.17 397 GLY A O 1
ATOM 3092 N N . ARG A 1 399 ? 38.406 50.601 57.374 1.00 22.46 398 ARG A N 1
ATOM 3093 C CA . ARG A 1 399 ? 37.209 51.228 56.809 1.00 23.99 398 ARG A CA 1
ATOM 3094 C C . ARG A 1 399 ? 36.245 51.737 57.875 1.00 23.60 398 ARG A C 1
ATOM 3095 O O . ARG A 1 399 ? 35.769 52.871 57.798 1.00 23.35 398 ARG A O 1
ATOM 3103 N N . VAL A 1 400 ? 35.929 50.884 58.849 1.00 23.25 399 VAL A N 1
ATOM 3104 C CA . VAL A 1 400 ? 34.781 51.145 59.721 1.00 23.02 399 VAL A CA 1
ATOM 3105 C C . VAL A 1 400 ? 35.136 51.686 61.104 1.00 23.40 399 VAL A C 1
ATOM 3106 O O . VAL A 1 400 ? 34.271 52.197 61.804 1.00 23.33 399 VAL A O 1
ATOM 3110 N N . ALA A 1 401 ? 36.390 51.535 61.514 1.00 23.05 400 ALA A N 1
ATOM 3111 C CA . ALA A 1 401 ? 36.818 52.075 62.787 1.00 24.49 400 ALA A CA 1
ATOM 3112 C C . ALA A 1 401 ? 38.331 52.270 62.764 1.00 25.39 400 ALA A C 1
ATOM 3113 O O . ALA A 1 401 ? 39.048 51.522 63.441 1.00 24.93 400 ALA A O 1
ATOM 3115 N N . PRO A 1 402 ? 38.833 53.239 61.962 1.00 25.96 401 PRO A N 1
ATOM 3116 C CA . PRO A 1 402 ? 40.282 53.289 61.786 1.00 26.77 401 PRO A CA 1
ATOM 3117 C C . PRO A 1 402 ? 40.986 53.819 63.034 1.00 27.60 401 PRO A C 1
ATOM 3118 O O . PRO A 1 402 ? 42.134 53.447 63.268 1.00 29.11 401 PRO A O 1
ATOM 3130 N N . ARG B 1 3 ? 52.135 40.237 40.686 1.00 26.91 2 ARG B N 1
ATOM 3131 C CA . ARG B 1 3 ? 53.033 39.409 39.872 1.00 27.53 2 ARG B CA 1
ATOM 3132 C C . ARG B 1 3 ? 53.095 37.973 40.411 1.00 27.35 2 ARG B C 1
ATOM 3133 O O . ARG B 1 3 ? 53.107 37.775 41.632 1.00 26.97 2 ARG B O 1
ATOM 3141 N N . GLN B 1 4 ? 53.093 36.984 39.512 1.00 27.09 3 GLN B N 1
ATOM 3142 C CA . GLN B 1 4 ? 53.409 35.601 39.902 1.00 27.85 3 GLN B CA 1
ATOM 3143 C C . GLN B 1 4 ? 54.916 35.472 39.731 1.00 26.76 3 GLN B C 1
ATOM 3144 O O . GLN B 1 4 ? 55.440 35.828 38.662 1.00 25.48 3 GLN B O 1
ATOM 3150 N N . ARG B 1 5 ? 55.607 34.971 40.764 1.00 25.78 4 ARG B N 1
ATOM 3151 C CA . ARG B 1 5 ? 57.033 34.699 40.653 1.00 25.63 4 ARG B CA 1
ATOM 3152 C C . ARG B 1 5 ? 57.283 33.208 40.669 1.00 25.33 4 ARG B C 1
ATOM 3153 O O . ARG B 1 5 ? 56.678 32.492 41.464 1.00 24.51 4 ARG B O 1
ATOM 3161 N N . HIS B 1 6 ? 58.192 32.759 39.797 1.00 24.54 5 HIS B N 1
ATOM 3162 C CA . HIS B 1 6 ? 58.674 31.380 39.833 1.00 23.94 5 HIS B CA 1
ATOM 3163 C C . HIS B 1 6 ? 59.872 31.283 40.799 1.00 23.78 5 HIS B C 1
ATOM 3164 O O . HIS B 1 6 ? 60.929 31.922 40.584 1.00 24.20 5 HIS B O 1
ATOM 3171 N N . ILE B 1 7 ? 59.676 30.524 41.876 1.00 21.35 6 ILE B N 1
ATOM 3172 C CA . ILE B 1 7 ? 60.609 30.525 42.989 1.00 22.35 6 ILE B CA 1
ATOM 3173 C C . ILE B 1 7 ? 61.190 29.111 43.116 1.00 22.37 6 ILE B C 1
ATOM 3174 O O . ILE B 1 7 ? 60.448 28.124 43.326 1.00 23.21 6 ILE B O 1
ATOM 3179 N N . LEU B 1 8 ? 62.503 29.008 42.983 1.00 21.79 7 LEU B N 1
ATOM 3180 C CA . LEU B 1 8 ? 63.149 27.718 43.212 1.00 22.79 7 LEU B CA 1
ATOM 3181 C C . LEU B 1 8 ? 63.773 27.571 44.623 1.00 22.55 7 LEU B C 1
ATOM 3182 O O . LEU B 1 8 ? 64.653 28.370 45.021 1.00 21.78 7 LEU B O 1
ATOM 3187 N N . PHE B 1 9 ? 63.310 26.527 45.337 1.00 22.08 8 PHE B N 1
ATOM 3188 C CA . PHE B 1 9 ? 63.875 26.080 46.612 1.00 21.23 8 PHE B CA 1
ATOM 3189 C C . PHE B 1 9 ? 64.988 25.031 46.387 1.00 21.88 8 PHE B C 1
ATOM 3190 O O . PHE B 1 9 ? 64.786 23.949 45.760 1.00 20.01 8 PHE B O 1
ATOM 3198 N N . ALA B 1 10 ? 66.182 25.371 46.861 1.00 21.90 9 ALA B N 1
ATOM 3199 C CA . ALA B 1 10 ? 67.287 24.393 46.879 1.00 23.23 9 ALA B CA 1
ATOM 3200 C C . ALA B 1 10 ? 67.455 23.967 48.321 1.00 23.58 9 ALA B C 1
ATOM 3201 O O . ALA B 1 10 ? 67.644 24.819 49.192 1.00 22.70 9 ALA B O 1
ATOM 3203 N N . ASN B 1 11 ? 67.235 22.668 48.577 1.00 23.59 10 ASN B N 1
ATOM 3204 C CA . ASN B 1 11 ? 67.297 22.106 49.925 1.00 23.81 10 ASN B CA 1
ATOM 3205 C C . ASN B 1 11 ? 67.823 20.693 49.921 1.00 24.15 10 ASN B C 1
ATOM 3206 O O . ASN B 1 11 ? 67.644 19.944 48.963 1.00 23.38 10 ASN B O 1
ATOM 3211 N N . VAL B 1 12 ? 68.528 20.372 50.995 1.00 25.18 11 VAL B N 1
ATOM 3212 C CA . VAL B 1 12 ? 69.048 19.046 51.233 1.00 25.85 11 VAL B CA 1
ATOM 3213 C C . VAL B 1 12 ? 67.899 18.230 51.856 1.00 26.20 11 VAL B C 1
ATOM 3214 O O . VAL B 1 12 ? 66.937 18.792 52.389 1.00 25.58 11 VAL B O 1
ATOM 3218 N N . GLN B 1 13 ? 67.959 16.906 51.744 1.00 27.44 12 GLN B N 1
ATOM 3219 C CA . GLN B 1 13 ? 66.965 16.062 52.426 1.00 28.35 12 GLN B CA 1
ATOM 3220 C C . GLN B 1 13 ? 67.211 16.073 53.942 1.00 29.07 12 GLN B C 1
ATOM 3221 O O . GLN B 1 13 ? 68.284 16.485 54.400 1.00 28.63 12 GLN B O 1
ATOM 3227 N N . GLY B 1 14 ? 66.223 15.617 54.714 1.00 29.68 13 GLY B N 1
ATOM 3228 C CA . GLY B 1 14 ? 66.332 15.612 56.173 1.00 30.46 13 GLY B CA 1
ATOM 3229 C C . GLY B 1 14 ? 65.222 16.417 56.830 1.00 31.10 13 GLY B C 1
ATOM 3230 O O . GLY B 1 14 ? 64.868 17.517 56.357 1.00 31.16 13 GLY B O 1
ATOM 3231 N N . HIS B 1 15 ? 64.682 15.875 57.920 1.00 31.42 14 HIS B N 1
ATOM 3232 C CA . HIS B 1 15 ? 63.539 16.491 58.593 1.00 32.34 14 HIS B CA 1
ATOM 3233 C C . HIS B 1 15 ? 63.893 17.923 59.008 1.00 31.24 14 HIS B C 1
ATOM 3234 O O . HIS B 1 15 ? 63.140 18.853 58.700 1.00 30.47 14 HIS B O 1
ATOM 3241 N N . GLY B 1 16 ? 65.049 18.077 59.675 1.00 30.46 15 GLY B N 1
ATOM 3242 C CA . GLY B 1 16 ? 65.554 19.373 60.186 1.00 29.34 15 GLY B CA 1
ATOM 3243 C C . GLY B 1 16 ? 65.776 20.485 59.153 1.00 29.26 15 GLY B C 1
ATOM 3244 O O . GLY B 1 16 ? 65.757 21.678 59.489 1.00 28.83 15 GLY B O 1
ATOM 3245 N N . HIS B 1 17 ? 65.971 20.113 57.891 1.00 28.09 16 HIS B N 1
ATOM 3246 C CA . HIS B 1 17 ? 66.212 21.105 56.862 1.00 28.30 16 HIS B CA 1
ATOM 3247 C C . HIS B 1 17 ? 64.937 21.390 56.098 1.00 28.67 16 HIS B C 1
ATOM 3248 O O . HIS B 1 17 ? 64.688 22.543 55.736 1.00 28.79 16 HIS B O 1
ATOM 3255 N N . VAL B 1 18 ? 64.118 20.348 55.873 1.00 28.18 17 VAL B N 1
ATOM 3256 C CA . VAL B 1 18 ? 62.888 20.515 55.092 1.00 28.10 17 VAL B CA 1
ATOM 3257 C C . VAL B 1 18 ? 61.788 21.245 55.890 1.00 28.54 17 VAL B C 1
ATOM 3258 O O . VAL B 1 18 ? 61.206 22.258 55.410 1.00 26.41 17 VAL B O 1
ATOM 3262 N N . TYR B 1 19 ? 61.522 20.732 57.101 1.00 29.21 18 TYR B N 1
ATOM 3263 C CA . TYR B 1 19 ? 60.330 21.142 57.863 1.00 30.37 18 TYR B CA 1
ATOM 3264 C C . TYR B 1 19 ? 60.196 22.663 58.076 1.00 29.94 18 TYR B C 1
ATOM 3265 O O . TYR B 1 19 ? 59.128 23.223 57.768 1.00 29.14 18 TYR B O 1
ATOM 3274 N N . PRO B 1 20 ? 61.255 23.325 58.623 1.00 29.28 19 PRO B N 1
ATOM 3275 C CA . PRO B 1 20 ? 61.193 24.787 58.824 1.00 29.13 19 PRO B CA 1
ATOM 3276 C C . PRO B 1 20 ? 60.891 25.572 57.551 1.00 28.08 19 PRO B C 1
ATOM 3277 O O . PRO B 1 20 ? 60.382 26.666 57.636 1.00 30.18 19 PRO B O 1
ATOM 3281 N N . SER B 1 21 ? 61.178 25.009 56.390 1.00 26.51 20 SER B N 1
ATOM 3282 C CA . SER B 1 21 ? 61.028 25.747 55.120 1.00 25.17 20 SER B CA 1
ATOM 3283 C C . SER B 1 21 ? 59.585 25.699 54.628 1.00 24.37 20 SER B C 1
ATOM 3284 O O . SER B 1 21 ? 59.125 26.592 53.877 1.00 21.93 20 SER B O 1
ATOM 3287 N N . LEU B 1 22 ? 58.887 24.632 55.038 1.00 23.50 21 LEU B N 1
ATOM 3288 C CA . LEU B 1 22 ? 57.626 24.296 54.351 1.00 23.14 21 LEU B CA 1
ATOM 3289 C C . LEU B 1 22 ? 56.496 25.303 54.561 1.00 21.46 21 LEU B C 1
ATOM 3290 O O . LEU B 1 22 ? 55.610 25.395 53.700 1.00 20.50 21 LEU B O 1
ATOM 3295 N N . GLY B 1 23 ? 56.501 25.986 55.716 1.00 19.97 22 GLY B N 1
ATOM 3296 C CA . GLY B 1 23 ? 55.509 27.048 56.025 1.00 19.35 22 GLY B CA 1
ATOM 3297 C C . GLY B 1 23 ? 55.644 28.199 55.026 1.00 18.53 22 GLY B C 1
ATOM 3298 O O . GLY B 1 23 ? 54.633 28.773 54.568 1.00 18.48 22 GLY B O 1
ATOM 3299 N N . LEU B 1 24 ? 56.886 28.528 54.677 1.00 16.82 23 LEU B N 1
ATOM 3300 C CA . LEU B 1 24 ? 57.170 29.560 53.707 1.00 18.52 23 LEU B CA 1
ATOM 3301 C C . LEU B 1 24 ? 56.711 29.061 52.344 1.00 18.34 23 LEU B C 1
ATOM 3302 O O . LEU B 1 24 ? 56.138 29.819 51.559 1.00 20.11 23 LEU B O 1
ATOM 3307 N N . VAL B 1 25 ? 57.025 27.807 52.032 1.00 18.89 24 VAL B N 1
ATOM 3308 C CA . VAL B 1 25 ? 56.679 27.282 50.682 1.00 17.28 24 VAL B CA 1
ATOM 3309 C C . VAL B 1 25 ? 55.154 27.407 50.543 1.00 17.33 24 VAL B C 1
ATOM 3310 O O . VAL B 1 25 ? 54.649 27.889 49.546 1.00 16.86 24 VAL B O 1
ATOM 3314 N N . SER B 1 26 ? 54.412 26.961 51.559 1.00 18.00 25 SER B N 1
ATOM 3315 C CA . SER B 1 26 ? 52.955 27.012 51.482 1.00 17.32 25 SER B CA 1
ATOM 3316 C C . SER B 1 26 ? 52.438 28.450 51.362 1.00 16.38 25 SER B C 1
ATOM 3317 O O . SER B 1 26 ? 51.505 28.737 50.598 1.00 17.01 25 SER B O 1
ATOM 3320 N N . GLU B 1 27 ? 52.995 29.362 52.145 1.00 15.28 26 GLU B N 1
ATOM 3321 C CA . GLU B 1 27 ? 52.511 30.758 52.153 1.00 15.44 26 GLU B CA 1
ATOM 3322 C C . GLU B 1 27 ? 52.822 31.445 50.791 1.00 14.83 26 GLU B C 1
ATOM 3323 O O . GLU B 1 27 ? 52.009 32.188 50.203 1.00 12.87 26 GLU B O 1
ATOM 3329 N N . LEU B 1 28 ? 53.927 31.052 50.196 1.00 15.08 27 LEU B N 1
ATOM 3330 C CA . LEU B 1 28 ? 54.203 31.624 48.863 1.00 16.33 27 LEU B CA 1
ATOM 3331 C C . LEU B 1 28 ? 53.299 31.026 47.762 1.00 16.73 27 LEU B C 1
ATOM 3332 O O . LEU B 1 28 ? 52.906 31.716 46.776 1.00 15.51 27 LEU B O 1
ATOM 3337 N N . ALA B 1 29 ? 53.000 29.723 47.907 1.00 17.16 28 ALA B N 1
ATOM 3338 C CA . ALA B 1 29 ? 52.071 29.060 46.971 1.00 18.22 28 ALA B CA 1
ATOM 3339 C C . ALA B 1 29 ? 50.614 29.593 47.157 1.00 18.52 28 ALA B C 1
ATOM 3340 O O . ALA B 1 29 ? 49.843 29.762 46.185 1.00 17.94 28 ALA B O 1
ATOM 3342 N N . ARG B 1 30 ? 50.267 29.907 48.402 1.00 18.44 29 ARG B N 1
ATOM 3343 C CA . ARG B 1 30 ? 49.006 30.535 48.736 1.00 20.63 29 ARG B CA 1
ATOM 3344 C C . ARG B 1 30 ? 48.841 31.825 47.976 1.00 20.83 29 ARG B C 1
ATOM 3345 O O . ARG B 1 30 ? 47.715 32.186 47.562 1.00 22.16 29 ARG B O 1
ATOM 3353 N N . ARG B 1 31 ? 49.959 32.533 47.827 1.00 20.69 30 ARG B N 1
ATOM 3354 C CA . ARG B 1 31 ? 50.015 33.864 47.215 1.00 21.27 30 ARG B CA 1
ATOM 3355 C C . ARG B 1 31 ? 50.115 33.817 45.685 1.00 21.40 30 ARG B C 1
ATOM 3356 O O . ARG B 1 31 ? 50.284 34.842 45.066 1.00 22.38 30 ARG B O 1
ATOM 3364 N N . GLY B 1 32 ? 50.017 32.640 45.080 1.00 22.30 31 GLY B N 1
ATOM 3365 C CA . GLY B 1 32 ? 49.917 32.584 43.615 1.00 22.76 31 GLY B CA 1
ATOM 3366 C C . GLY B 1 32 ? 51.262 32.383 42.959 1.00 22.75 31 GLY B C 1
ATOM 3367 O O . GLY B 1 32 ? 51.374 32.373 41.734 1.00 23.91 31 GLY B O 1
ATOM 3368 N N . HIS B 1 33 ? 52.303 32.197 43.764 1.00 23.34 32 HIS B N 1
ATOM 3369 C CA . HIS B 1 33 ? 53.622 31.931 43.185 1.00 22.21 32 HIS B CA 1
ATOM 3370 C C . HIS B 1 33 ? 53.905 30.473 42.867 1.00 21.42 32 HIS B C 1
ATOM 3371 O O . HIS B 1 33 ? 53.536 29.534 43.622 1.00 21.46 32 HIS B O 1
ATOM 3378 N N . ARG B 1 34 ? 54.648 30.302 41.787 1.00 19.46 33 ARG B N 1
ATOM 3379 C CA . ARG B 1 34 ? 55.012 28.990 41.321 1.00 19.33 33 ARG B CA 1
ATOM 3380 C C . ARG B 1 34 ? 56.278 28.506 42.078 1.00 18.94 33 ARG B C 1
ATOM 3381 O O . ARG B 1 34 ? 57.399 29.067 41.930 1.00 16.76 33 ARG B O 1
ATOM 3389 N N . ILE B 1 35 ? 56.071 27.485 42.903 1.00 19.79 34 ILE B N 1
ATOM 3390 C CA . ILE B 1 35 ? 57.157 26.933 43.677 1.00 20.58 34 ILE B CA 1
ATOM 3391 C C . ILE B 1 35 ? 57.577 25.615 43.044 1.00 21.66 34 ILE B C 1
ATOM 3392 O O . ILE B 1 35 ? 56.737 24.719 42.818 1.00 20.69 34 ILE B O 1
ATOM 3397 N N . THR B 1 36 ? 58.882 25.575 42.731 1.00 21.49 35 THR B N 1
ATOM 3398 C CA . THR B 1 36 ? 59.639 24.377 42.436 1.00 21.17 35 THR B CA 1
ATOM 3399 C C . THR B 1 36 ? 60.604 24.155 43.606 1.00 20.78 35 THR B C 1
ATOM 3400 O O . THR B 1 36 ? 61.158 25.122 44.169 1.00 21.44 35 THR B O 1
ATOM 3404 N N . TYR B 1 37 ? 60.777 22.882 43.974 1.00 19.23 36 TYR B N 1
ATOM 3405 C CA . TYR B 1 37 ? 61.513 22.523 45.178 1.00 18.70 36 TYR B CA 1
ATOM 3406 C C . TYR B 1 37 ? 62.376 21.275 44.934 1.00 17.92 36 TYR B C 1
ATOM 3407 O O . TYR B 1 37 ? 61.853 20.228 44.524 1.00 15.39 36 TYR B O 1
ATOM 3416 N N . VAL B 1 38 ? 63.672 21.366 45.227 1.00 17.52 37 VAL B N 1
ATOM 3417 C CA . VAL B 1 38 ? 64.583 20.247 44.929 1.00 18.74 37 VAL B CA 1
ATOM 3418 C C . VAL B 1 38 ? 64.716 19.401 46.183 1.00 19.42 37 VAL B C 1
ATOM 3419 O O . VAL B 1 38 ? 65.030 19.933 47.258 1.00 19.99 37 VAL B O 1
ATOM 3423 N N . THR B 1 39 ? 64.461 18.100 46.063 1.00 18.27 38 THR B N 1
ATOM 3424 C CA . THR B 1 39 ? 64.470 17.223 47.245 1.00 17.75 38 THR B CA 1
ATOM 3425 C C . THR B 1 39 ? 64.626 15.787 46.773 1.00 18.41 38 THR B C 1
ATOM 3426 O O . THR B 1 39 ? 64.736 15.566 45.574 1.00 18.78 38 THR B O 1
ATOM 3430 N N . THR B 1 40 ? 64.600 14.824 47.695 1.00 18.39 39 THR B N 1
ATOM 3431 C CA . THR B 1 40 ? 64.703 13.391 47.332 1.00 18.92 39 THR B CA 1
ATOM 3432 C C . THR B 1 40 ? 63.308 12.735 47.379 1.00 19.15 39 THR B C 1
ATOM 3433 O O . THR B 1 40 ? 62.367 13.323 47.966 1.00 18.24 39 THR B O 1
ATOM 3437 N N . PRO B 1 41 ? 63.155 11.537 46.767 1.00 19.63 40 PRO B N 1
ATOM 3438 C CA . PRO B 1 41 ? 61.822 10.882 46.863 1.00 19.79 40 PRO B CA 1
ATOM 3439 C C . PRO B 1 41 ? 61.283 10.756 48.327 1.00 20.00 40 PRO B C 1
ATOM 3440 O O . PRO B 1 41 ? 60.068 10.795 48.532 1.00 19.95 40 PRO B O 1
ATOM 3444 N N . LEU B 1 42 ? 62.178 10.618 49.322 1.00 19.53 41 LEU B N 1
ATOM 3445 C CA . LEU B 1 42 ? 61.767 10.527 50.740 1.00 19.11 41 LEU B CA 1
ATOM 3446 C C . LEU B 1 42 ? 60.897 11.697 51.211 1.00 18.72 41 LEU B C 1
ATOM 3447 O O . LEU B 1 42 ? 60.035 11.517 52.075 1.00 18.04 41 LEU B O 1
ATOM 3452 N N . PHE B 1 43 ? 61.163 12.894 50.694 1.00 18.86 42 PHE B N 1
ATOM 3453 C CA . PHE B 1 43 ? 60.431 14.122 51.107 1.00 18.81 42 PHE B CA 1
ATOM 3454 C C . PHE B 1 43 ? 59.566 14.717 49.996 1.00 18.70 42 PHE B C 1
ATOM 3455 O O . PHE B 1 43 ? 58.844 15.694 50.228 1.00 16.16 42 PHE B O 1
ATOM 3463 N N . ALA B 1 44 ? 59.631 14.095 48.815 1.00 17.78 43 ALA B N 1
ATOM 3464 C CA . ALA B 1 44 ? 58.810 14.475 47.661 1.00 18.05 43 ALA B CA 1
ATOM 3465 C C . ALA B 1 44 ? 57.321 14.644 47.969 1.00 18.21 43 ALA B C 1
ATOM 3466 O O . ALA B 1 44 ? 56.739 15.665 47.617 1.00 18.37 43 ALA B O 1
ATOM 3468 N N . ASP B 1 45 ? 56.708 13.656 48.620 1.00 17.77 44 ASP B N 1
ATOM 3469 C CA . ASP B 1 45 ? 55.252 13.702 48.852 1.00 17.44 44 ASP B CA 1
ATOM 3470 C C . ASP B 1 45 ? 54.894 14.841 49.805 1.00 16.68 44 ASP B C 1
ATOM 3471 O O . ASP B 1 45 ? 53.917 15.564 49.588 1.00 16.25 44 ASP B O 1
ATOM 3476 N N . GLU B 1 46 ? 55.723 15.010 50.832 1.00 16.79 45 GLU B N 1
ATOM 3477 C CA . GLU B 1 46 ? 55.556 16.082 51.811 1.00 17.35 45 GLU B CA 1
ATOM 3478 C C . GLU B 1 46 ? 55.681 17.469 51.182 1.00 18.08 45 GLU B C 1
ATOM 3479 O O . GLU B 1 46 ? 54.894 18.378 51.482 1.00 18.12 45 GLU B O 1
ATOM 3485 N N . VAL B 1 47 ? 56.633 17.609 50.263 1.00 18.23 46 VAL B N 1
ATOM 3486 C CA . VAL B 1 47 ? 56.880 18.904 49.625 1.00 19.25 46 VAL B CA 1
ATOM 3487 C C . VAL B 1 47 ? 55.753 19.312 48.634 1.00 18.48 46 VAL B C 1
ATOM 3488 O O . VAL B 1 47 ? 55.377 20.500 48.550 1.00 18.69 46 VAL B O 1
ATOM 3492 N N . LYS B 1 48 ? 55.243 18.310 47.911 1.00 18.23 47 LYS B N 1
ATOM 3493 C CA . LYS B 1 48 ? 54.098 18.444 47.027 1.00 18.84 47 LYS B CA 1
ATOM 3494 C C . LYS B 1 48 ? 52.808 18.802 47.810 1.00 19.18 47 LYS B C 1
ATOM 3495 O O . LYS B 1 48 ? 52.032 19.663 47.367 1.00 19.36 47 LYS B O 1
ATOM 3501 N N . ALA B 1 49 ? 52.543 18.094 48.922 1.00 17.80 48 ALA B N 1
ATOM 3502 C CA . ALA B 1 49 ? 51.415 18.431 49.783 1.00 17.37 48 ALA B CA 1
ATOM 3503 C C . ALA B 1 49 ? 51.483 19.891 50.235 1.00 18.07 48 ALA B C 1
ATOM 3504 O O . ALA B 1 49 ? 50.443 20.537 50.408 1.00 16.94 48 ALA B O 1
ATOM 3506 N N . ALA B 1 50 ? 52.706 20.422 50.380 1.00 17.86 49 ALA B N 1
ATOM 3507 C CA . ALA B 1 50 ? 52.884 21.808 50.835 1.00 17.90 49 ALA B CA 1
ATOM 3508 C C . ALA B 1 50 ? 52.597 22.801 49.704 1.00 18.11 49 ALA B C 1
ATOM 3509 O O . ALA B 1 50 ? 52.640 23.992 49.952 1.00 18.21 49 ALA B O 1
ATOM 3511 N N . GLY B 1 51 ? 52.375 22.295 48.473 1.00 17.94 50 GLY B N 1
ATOM 3512 C CA . GLY B 1 51 ? 51.997 23.117 47.323 1.00 16.98 50 GLY B CA 1
ATOM 3513 C C . GLY B 1 51 ? 53.061 23.313 46.250 1.00 17.67 50 GLY B C 1
ATOM 3514 O O . GLY B 1 51 ? 52.869 24.096 45.318 1.00 15.10 50 GLY B O 1
ATOM 3515 N N . ALA B 1 52 ? 54.189 22.629 46.385 1.00 17.90 51 ALA B N 1
ATOM 3516 C CA . ALA B 1 52 ? 55.298 22.825 45.456 1.00 18.86 51 ALA B CA 1
ATOM 3517 C C . ALA B 1 52 ? 55.426 21.705 44.419 1.00 20.21 51 ALA B C 1
ATOM 3518 O O . ALA B 1 52 ? 55.050 20.556 44.699 1.00 21.21 51 ALA B O 1
ATOM 3520 N N . GLU B 1 53 ? 55.961 22.038 43.238 1.00 20.92 52 GLU B N 1
ATOM 3521 C CA . GLU B 1 53 ? 56.412 21.044 42.245 1.00 22.18 52 GLU B CA 1
ATOM 3522 C C . GLU B 1 53 ? 57.819 20.605 42.608 1.00 21.64 52 GLU B C 1
ATOM 3523 O O . GLU B 1 53 ? 58.669 21.440 42.965 1.00 21.56 52 GLU B O 1
ATOM 3529 N N . VAL B 1 54 ? 58.069 19.304 42.471 1.00 21.01 53 VAL B N 1
ATOM 3530 C CA . VAL B 1 54 ? 59.308 18.692 42.937 1.00 20.82 53 VAL B CA 1
ATOM 3531 C C . VAL B 1 54 ? 60.292 18.346 41.796 1.00 20.38 53 VAL B C 1
ATOM 3532 O O . VAL B 1 54 ? 59.907 17.784 40.743 1.00 20.15 53 VAL B O 1
ATOM 3536 N N . VAL B 1 55 ? 61.561 18.682 42.023 1.00 19.32 54 VAL B N 1
ATOM 3537 C CA . VAL B 1 55 ? 62.656 18.205 41.189 1.00 18.42 54 VAL B CA 1
ATOM 3538 C C . VAL B 1 55 ? 63.454 17.204 42.043 1.00 18.16 54 VAL B C 1
ATOM 3539 O O . VAL B 1 55 ? 64.012 17.549 43.079 1.00 17.49 54 VAL B O 1
ATOM 3543 N N . LEU B 1 56 ? 63.521 15.962 41.599 1.00 17.30 55 LEU B N 1
ATOM 3544 C CA . LEU B 1 56 ? 64.172 14.950 42.394 1.00 16.94 55 LEU B CA 1
ATOM 3545 C C . LEU B 1 56 ? 65.680 15.025 42.196 1.00 17.98 55 LEU B C 1
ATOM 3546 O O . LEU B 1 56 ? 66.166 15.151 41.049 1.00 17.17 55 LEU B O 1
ATOM 3551 N N . TYR B 1 57 ? 66.423 14.917 43.296 1.00 18.05 56 TYR B N 1
ATOM 3552 C CA . TYR B 1 57 ? 67.872 14.671 43.213 1.00 19.31 56 TYR B CA 1
ATOM 3553 C C . TYR B 1 57 ? 68.263 13.416 43.997 1.00 19.46 56 TYR B C 1
ATOM 3554 O O . TYR B 1 57 ? 67.532 12.976 44.878 1.00 19.44 56 TYR B O 1
ATOM 3563 N N . LYS B 1 58 ? 69.419 12.837 43.689 1.00 20.95 57 LYS B N 1
ATOM 3564 C CA . LYS B 1 58 ? 69.854 11.631 44.405 1.00 21.78 57 LYS B CA 1
ATOM 3565 C C . LYS B 1 58 ? 70.891 12.014 45.447 1.00 22.07 57 LYS B C 1
ATOM 3566 O O . LYS B 1 58 ? 71.926 12.625 45.131 1.00 21.54 57 LYS B O 1
ATOM 3572 N N . SER B 1 59 ? 70.597 11.670 46.697 1.00 22.54 58 SER B N 1
ATOM 3573 C CA . SER B 1 59 ? 71.451 12.082 47.804 1.00 23.48 58 SER B CA 1
ATOM 3574 C C . SER B 1 59 ? 72.678 11.184 47.999 1.00 24.08 58 SER B C 1
ATOM 3575 O O . SER B 1 59 ? 72.602 9.960 47.858 1.00 23.04 58 SER B O 1
ATOM 3578 N N . GLU B 1 60 ? 73.792 11.815 48.367 1.00 25.28 59 GLU B N 1
ATOM 3579 C CA . GLU B 1 60 ? 75.032 11.092 48.676 1.00 27.22 59 GLU B CA 1
ATOM 3580 C C . GLU B 1 60 ? 74.919 10.287 49.971 1.00 28.03 59 GLU B C 1
ATOM 3581 O O . GLU B 1 60 ? 75.702 9.356 50.202 1.00 28.05 59 GLU B O 1
ATOM 3587 N N . PHE B 1 61 ? 73.946 10.651 50.811 1.00 28.89 60 PHE B N 1
ATOM 3588 C CA . PHE B 1 61 ? 73.817 10.036 52.135 1.00 30.04 60 PHE B CA 1
ATOM 3589 C C . PHE B 1 61 ? 73.077 8.697 52.115 1.00 30.32 60 PHE B C 1
ATOM 3590 O O . PHE B 1 61 ? 72.936 8.046 53.158 1.00 30.46 60 PHE B O 1
ATOM 3598 N N . ASP B 1 62 ? 72.601 8.299 50.931 1.00 30.81 61 ASP B N 1
ATOM 3599 C CA . ASP B 1 62 ? 72.072 6.945 50.710 1.00 30.55 61 ASP B CA 1
ATOM 3600 C C . ASP B 1 62 ? 73.198 5.920 50.846 1.00 30.49 61 ASP B C 1
ATOM 3601 O O . ASP B 1 62 ? 72.969 4.721 50.717 1.00 30.72 61 ASP B O 1
ATOM 3606 N N . ASP B 1 74 ? 91.438 11.682 58.217 1.00 26.85 73 ASP B N 1
ATOM 3607 C CA . ASP B 1 74 ? 90.815 12.083 56.940 1.00 26.79 73 ASP B CA 1
ATOM 3608 C C . ASP B 1 74 ? 89.291 12.001 56.986 1.00 26.67 73 ASP B C 1
ATOM 3609 O O . ASP B 1 74 ? 88.612 12.336 55.994 1.00 26.50 73 ASP B O 1
ATOM 3614 N N . ALA B 1 75 ? 88.754 11.562 58.132 1.00 26.39 74 ALA B N 1
ATOM 3615 C CA . ALA B 1 75 ? 87.290 11.452 58.313 1.00 26.09 74 ALA B CA 1
ATOM 3616 C C . ALA B 1 75 ? 86.564 12.779 58.061 1.00 25.85 74 ALA B C 1
ATOM 3617 O O . ALA B 1 75 ? 85.480 12.795 57.486 1.00 25.02 74 ALA B O 1
ATOM 3619 N N . GLU B 1 76 ? 87.178 13.888 58.471 1.00 25.67 75 GLU B N 1
ATOM 3620 C CA . GLU B 1 76 ? 86.565 15.209 58.277 1.00 26.15 75 GLU B CA 1
ATOM 3621 C C . GLU B 1 76 ? 86.686 15.734 56.838 1.00 25.86 75 GLU B C 1
ATOM 3622 O O . GLU B 1 76 ? 85.779 16.417 56.352 1.00 26.26 75 GLU B O 1
ATOM 3628 N N . THR B 1 77 ? 87.788 15.418 56.153 1.00 25.70 76 THR B N 1
ATOM 3629 C CA . THR B 1 77 ? 87.903 15.789 54.737 1.00 25.55 76 THR B CA 1
ATOM 3630 C C . THR B 1 77 ? 86.823 15.061 53.920 1.00 25.54 76 THR B C 1
ATOM 3631 O O . THR B 1 77 ? 86.226 15.649 53.007 1.00 24.45 76 THR B O 1
ATOM 3635 N N . GLN B 1 78 ? 86.590 13.793 54.271 1.00 25.54 77 GLN B N 1
ATOM 3636 C CA . GLN B 1 78 ? 85.482 13.007 53.709 1.00 26.14 77 GLN B CA 1
ATOM 3637 C C . GLN B 1 78 ? 84.089 13.564 54.076 1.00 26.20 77 GLN B C 1
ATOM 3638 O O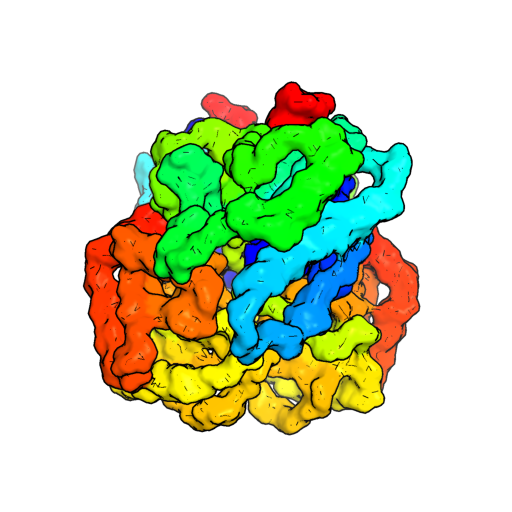 . GLN B 1 78 ? 83.164 13.539 53.241 1.00 26.39 77 GLN B O 1
ATOM 3644 N N . LEU B 1 79 ? 83.920 14.056 55.306 1.00 25.69 78 LEU B N 1
ATOM 3645 C CA . LEU B 1 79 ? 82.657 14.738 55.648 1.00 25.52 78 LEU B CA 1
ATOM 3646 C C . LEU B 1 79 ? 82.551 16.014 54.826 1.00 24.89 78 LEU B C 1
ATOM 3647 O O . LEU B 1 79 ? 81.500 16.310 54.277 1.00 24.61 78 LEU B O 1
ATOM 3652 N N . HIS B 1 80 ? 83.657 16.750 54.722 1.00 25.02 79 HIS B N 1
ATOM 3653 C CA . HIS B 1 80 ? 83.699 17.955 53.887 1.00 24.52 79 HIS B CA 1
ATOM 3654 C C . HIS B 1 80 ? 83.406 17.641 52.426 1.00 24.45 79 HIS B C 1
ATOM 3655 O O . HIS B 1 80 ? 82.630 18.361 51.807 1.00 25.14 79 HIS B O 1
ATOM 3662 N N . LEU B 1 81 ? 84.021 16.580 51.874 1.00 23.77 80 LEU B N 1
ATOM 3663 C CA . LEU B 1 81 ? 83.937 16.341 50.423 1.00 23.01 80 LEU B CA 1
ATOM 3664 C C . LEU B 1 81 ? 82.539 15.911 49.983 1.00 22.66 80 LEU B C 1
ATOM 3665 O O . LEU B 1 81 ? 82.007 16.443 49.002 1.00 21.87 80 LEU B O 1
ATOM 3670 N N . VAL B 1 82 ? 81.944 14.981 50.736 1.00 22.48 81 VAL B N 1
ATOM 3671 C CA . VAL B 1 82 ? 80.549 14.550 50.510 1.00 22.51 81 VAL B CA 1
ATOM 3672 C C . VAL B 1 82 ? 79.552 15.697 50.603 1.00 22.26 81 VAL B C 1
ATOM 3673 O O . VAL B 1 82 ? 78.516 15.710 49.898 1.00 22.21 81 VAL B O 1
ATOM 3677 N N . TYR B 1 83 ? 79.846 16.633 51.505 1.00 22.34 82 TYR B N 1
ATOM 3678 C CA . TYR B 1 83 ? 79.059 17.865 51.665 1.00 21.80 82 TYR B CA 1
ATOM 3679 C C . TYR B 1 83 ? 79.079 18.636 50.343 1.00 21.18 82 TYR B C 1
ATOM 3680 O O . TYR B 1 83 ? 78.046 19.117 49.859 1.00 21.31 82 TYR B O 1
ATOM 3689 N N . VAL B 1 84 ? 80.268 18.731 49.764 1.00 20.20 83 VAL B N 1
ATOM 3690 C CA . VAL B 1 84 ? 80.460 19.339 48.473 1.00 20.36 83 VAL B CA 1
ATOM 3691 C C . VAL B 1 84 ? 79.706 18.535 47.383 1.00 20.73 83 VAL B C 1
ATOM 3692 O O . VAL B 1 84 ? 78.900 19.114 46.633 1.00 21.79 83 VAL B O 1
ATOM 3696 N N . ARG B 1 85 ? 79.938 17.221 47.307 1.00 20.58 84 ARG B N 1
ATOM 3697 C CA . ARG B 1 85 ? 79.175 16.352 46.361 1.00 20.33 84 ARG B CA 1
ATOM 3698 C C . ARG B 1 85 ? 77.639 16.430 46.454 1.00 20.12 84 ARG B C 1
ATOM 3699 O O . ARG B 1 85 ? 76.952 16.301 45.433 1.00 19.73 84 ARG B O 1
ATOM 3707 N N . GLU B 1 86 ? 77.111 16.594 47.673 1.00 19.68 85 GLU B N 1
ATOM 3708 C CA . GLU B 1 86 ? 75.665 16.776 47.905 1.00 20.14 85 GLU B CA 1
ATOM 3709 C C . GLU B 1 86 ? 75.144 18.105 47.310 1.00 19.93 85 GLU B C 1
ATOM 3710 O O . GLU B 1 86 ? 74.057 18.135 46.678 1.00 19.57 85 GLU B O 1
ATOM 3716 N N . ASN B 1 87 ? 75.922 19.179 47.512 1.00 19.38 86 ASN B N 1
ATOM 3717 C CA . ASN B 1 87 ? 75.691 20.453 46.830 1.00 19.14 86 ASN B CA 1
ATOM 3718 C C . ASN B 1 87 ? 75.748 20.288 45.323 1.00 18.47 86 ASN B C 1
ATOM 3719 O O . ASN B 1 87 ? 74.881 20.822 44.618 1.00 17.15 86 ASN B O 1
ATOM 3724 N N . VAL B 1 88 ? 76.784 19.585 44.824 1.00 18.66 87 VAL B N 1
ATOM 3725 C CA . VAL B 1 88 ? 76.877 19.292 43.382 1.00 17.49 87 VAL B CA 1
ATOM 3726 C C . VAL B 1 88 ? 75.633 18.516 42.871 1.00 18.48 87 VAL B C 1
ATOM 3727 O O . VAL B 1 88 ? 75.047 18.874 41.835 1.00 18.31 87 VAL B O 1
ATOM 3731 N N . ALA B 1 89 ? 75.228 17.474 43.606 1.00 18.29 88 ALA B N 1
ATOM 3732 C CA . ALA B 1 89 ? 74.040 16.672 43.269 1.00 18.41 88 ALA B CA 1
ATOM 3733 C C . ALA B 1 89 ? 72.772 17.529 43.113 1.00 18.65 88 ALA B C 1
ATOM 3734 O O . ALA B 1 89 ? 72.044 17.370 42.136 1.00 17.34 88 ALA B O 1
ATOM 3736 N N . ILE B 1 90 ? 72.536 18.441 44.067 1.00 18.76 89 ILE B N 1
ATOM 3737 C CA . ILE B 1 90 ? 71.348 19.344 44.046 1.00 18.80 89 ILE B CA 1
ATOM 3738 C C . ILE B 1 90 ? 71.502 20.389 42.921 1.00 18.31 89 ILE B C 1
ATOM 3739 O O . ILE B 1 90 ? 70.539 20.662 42.166 1.00 18.59 89 ILE B O 1
ATOM 3744 N N . LEU B 1 91 ? 72.710 20.960 42.819 1.00 17.67 90 LEU B N 1
ATOM 3745 C CA . LEU B 1 91 ? 73.067 21.910 41.761 1.00 17.47 90 LEU B CA 1
ATOM 3746 C C . LEU B 1 91 ? 72.731 21.391 40.364 1.00 17.25 90 LEU B C 1
ATOM 3747 O O . LEU B 1 91 ? 72.080 22.080 39.554 1.00 16.81 90 LEU B O 1
ATOM 3752 N N . ARG B 1 92 ? 73.189 20.172 40.085 1.00 18.19 91 ARG B N 1
ATOM 3753 C CA . ARG B 1 92 ? 73.006 19.543 38.767 1.00 18.37 91 ARG B CA 1
ATOM 3754 C C . ARG B 1 92 ? 71.544 19.107 38.540 1.00 18.16 91 ARG B C 1
ATOM 3755 O O . ARG B 1 92 ? 71.035 19.184 37.409 1.00 17.52 91 ARG B O 1
ATOM 3763 N N . ALA B 1 93 ? 70.864 18.681 39.614 1.00 17.29 92 ALA B N 1
ATOM 3764 C CA . ALA B 1 93 ? 69.412 18.388 39.555 1.00 17.15 92 ALA B CA 1
ATOM 3765 C C . ALA B 1 93 ? 68.579 19.604 39.072 1.00 16.71 92 ALA B C 1
ATOM 3766 O O . ALA B 1 93 ? 67.729 19.477 38.159 1.00 15.85 92 ALA B O 1
ATOM 3768 N N . ALA B 1 94 ? 68.834 20.762 39.686 1.00 15.95 93 ALA B N 1
ATOM 3769 C CA . ALA B 1 94 ? 68.137 22.022 39.368 1.00 16.70 93 ALA B CA 1
ATOM 3770 C C . ALA B 1 94 ? 68.465 22.561 37.943 1.00 17.35 93 ALA B C 1
ATOM 3771 O O . ALA B 1 94 ? 67.557 22.981 37.188 1.00 16.69 93 ALA B O 1
ATOM 3773 N N . GLU B 1 95 ? 69.745 22.545 37.564 1.00 17.42 94 GLU B N 1
ATOM 3774 C CA . GLU B 1 95 ? 70.112 22.982 36.211 1.00 18.86 94 GLU B CA 1
ATOM 3775 C C . GLU B 1 95 ? 69.446 22.134 35.123 1.00 19.65 94 GLU B C 1
ATOM 3776 O O . GLU B 1 95 ? 68.766 22.676 34.247 1.00 19.77 94 GLU B O 1
ATOM 3782 N N . GLU B 1 96 ? 69.639 20.815 35.181 1.00 20.62 95 GLU B N 1
ATOM 3783 C CA . GLU B 1 96 ? 69.019 19.911 34.222 1.00 22.32 95 GLU B CA 1
ATOM 3784 C C . GLU B 1 96 ? 67.498 20.107 34.129 1.00 22.48 95 GLU B C 1
ATOM 3785 O O . GLU B 1 96 ? 66.958 20.181 33.024 1.00 22.20 95 GLU B O 1
ATOM 3791 N N . ALA B 1 97 ? 66.821 20.231 35.277 1.00 22.95 96 ALA B N 1
ATOM 3792 C CA . ALA B 1 97 ? 65.363 20.402 35.282 1.00 23.54 96 ALA B CA 1
ATOM 3793 C C . ALA B 1 97 ? 64.888 21.757 34.737 1.00 24.03 96 ALA B C 1
ATOM 3794 O O . ALA B 1 97 ? 63.963 21.805 33.917 1.00 23.08 96 ALA B O 1
ATOM 3796 N N . LEU B 1 98 ? 65.515 22.846 35.193 1.00 24.88 97 LEU B N 1
ATOM 3797 C CA . LEU B 1 98 ? 65.096 24.203 34.804 1.00 26.39 97 LEU B CA 1
ATOM 3798 C C . LEU B 1 98 ? 65.715 24.657 33.462 1.00 26.82 97 LEU B C 1
ATOM 3799 O O . LEU B 1 98 ? 65.091 25.416 32.712 1.00 27.35 97 LEU B O 1
ATOM 3804 N N . GLY B 1 99 ? 66.915 24.163 33.155 1.00 27.06 98 GLY B N 1
ATOM 3805 C CA . GLY B 1 99 ? 67.533 24.321 31.826 1.00 26.86 98 GLY B CA 1
ATOM 3806 C C . GLY B 1 99 ? 67.558 25.732 31.260 1.00 26.90 98 GLY B C 1
ATOM 3807 O O . GLY B 1 99 ? 68.150 26.636 31.853 1.00 26.97 98 GLY B O 1
ATOM 3808 N N . ASP B 1 100 ? 66.904 25.917 30.111 1.00 27.04 99 ASP B N 1
ATOM 3809 C CA . ASP B 1 100 ? 66.894 27.213 29.422 1.00 27.17 99 ASP B CA 1
ATOM 3810 C C . ASP B 1 100 ? 65.767 28.143 29.908 1.00 26.58 99 ASP B C 1
ATOM 3811 O O . ASP B 1 100 ? 65.468 29.166 29.279 1.00 26.90 99 ASP B O 1
ATOM 3816 N N . ASN B 1 101 ? 65.164 27.783 31.040 1.00 25.78 100 ASN B N 1
ATOM 3817 C CA . ASN B 1 101 ? 64.087 28.550 31.658 1.00 24.42 100 ASN B CA 1
ATOM 3818 C C . ASN B 1 101 ? 64.387 28.805 33.144 1.00 23.53 100 ASN B C 1
ATOM 3819 O O . ASN B 1 101 ? 63.812 28.128 33.999 1.00 23.81 100 ASN B O 1
ATOM 3824 N N . PRO B 1 102 ? 65.300 29.764 33.455 1.00 22.53 101 PRO B N 1
ATOM 3825 C CA . PRO B 1 102 ? 65.614 30.121 34.867 1.00 21.37 101 PRO B CA 1
ATOM 3826 C C . PRO B 1 102 ? 64.396 30.594 35.695 1.00 20.38 101 PRO B C 1
ATOM 3827 O O . PRO B 1 102 ? 63.482 31.223 35.146 1.00 19.69 101 PRO B O 1
ATOM 3831 N N . PRO B 1 103 ? 64.385 30.315 37.013 1.00 19.46 102 PRO B N 1
ATOM 3832 C CA . PRO B 1 103 ? 63.327 30.891 37.852 1.00 18.89 102 PRO B CA 1
ATOM 3833 C C . PRO B 1 103 ? 63.618 32.379 38.111 1.00 18.55 102 PRO B C 1
ATOM 3834 O O . PRO B 1 103 ? 64.665 32.876 37.704 1.00 18.43 102 PRO B O 1
ATOM 3838 N N . ASP B 1 104 ? 62.703 33.079 38.777 1.00 18.09 103 ASP B N 1
ATOM 3839 C CA . ASP B 1 104 ? 62.917 34.489 39.132 1.00 17.26 103 ASP B CA 1
ATOM 3840 C C . ASP B 1 104 ? 63.795 34.673 40.339 1.00 16.75 103 ASP B C 1
ATOM 3841 O O . ASP B 1 104 ? 64.484 35.687 40.464 1.00 15.05 103 ASP B O 1
ATOM 3846 N N . LEU B 1 105 ? 63.758 33.668 41.202 1.00 16.25 104 LEU B N 1
ATOM 3847 C CA . LEU B 1 105 ? 64.398 33.714 42.502 1.00 17.26 104 LEU B CA 1
ATOM 3848 C C . LEU B 1 105 ? 64.887 32.327 42.942 1.00 18.24 104 LEU B C 1
ATOM 3849 O O . LEU B 1 105 ? 64.184 31.345 42.782 1.00 18.08 104 LEU B O 1
ATOM 3854 N N . VAL B 1 106 ? 66.080 32.287 43.539 1.00 18.53 105 VAL B N 1
ATOM 3855 C CA . VAL B 1 106 ? 66.621 31.071 44.143 1.00 19.13 105 VAL B CA 1
ATOM 3856 C C . VAL B 1 106 ? 66.555 31.252 45.667 1.00 19.59 105 VAL B C 1
ATOM 3857 O O . VAL B 1 106 ? 67.019 32.274 46.226 1.00 18.84 105 VAL B O 1
ATOM 3861 N N . VAL B 1 107 ? 65.899 30.302 46.320 1.00 18.76 106 VAL B N 1
ATOM 3862 C CA . VAL B 1 107 ? 65.879 30.325 47.760 1.00 19.34 106 VAL B CA 1
ATOM 3863 C C . VAL B 1 107 ? 66.510 29.018 48.143 1.00 19.49 106 VAL B C 1
ATOM 3864 O O . VAL B 1 107 ? 66.074 27.958 47.673 1.00 19.03 106 VAL B O 1
ATOM 3868 N N . TYR B 1 108 ? 67.525 29.098 48.998 1.00 18.15 107 TYR B N 1
ATOM 3869 C CA . TYR B 1 108 ? 68.322 27.934 49.348 1.00 17.79 107 TYR B CA 1
ATOM 3870 C C . TYR B 1 108 ? 68.567 27.892 50.859 1.00 17.69 107 TYR B C 1
ATOM 3871 O O . TYR B 1 108 ? 68.744 28.944 51.510 1.00 16.44 107 TYR B O 1
ATOM 3880 N N . ASP B 1 109 ? 68.572 26.670 51.405 1.00 18.23 108 ASP B N 1
ATOM 3881 C CA . ASP B 1 109 ? 68.903 26.406 52.802 1.00 18.08 108 ASP B CA 1
ATOM 3882 C C . ASP B 1 109 ? 70.385 26.500 52.960 1.00 17.95 108 ASP B C 1
ATOM 3883 O O . ASP B 1 109 ? 71.153 26.316 51.973 1.00 17.33 108 ASP B O 1
ATOM 3888 N N . VAL B 1 110 ? 70.830 26.782 54.175 1.00 18.71 109 VAL B N 1
ATOM 3889 C CA . VAL B 1 110 ? 72.318 27.021 54.379 1.00 20.08 109 VAL B CA 1
ATOM 3890 C C . VAL B 1 110 ? 73.142 25.830 53.906 1.00 19.92 109 VAL B C 1
ATOM 3891 O O . VAL B 1 110 ? 74.207 26.005 53.312 1.00 21.05 109 VAL B O 1
ATOM 3895 N N . PHE B 1 111 ? 72.673 24.600 54.174 1.00 20.45 110 PHE B N 1
ATOM 3896 C CA . PHE B 1 111 ? 73.498 23.409 53.832 1.00 20.92 110 PHE B CA 1
ATOM 3897 C C . PHE B 1 111 ? 73.871 23.402 52.330 1.00 20.14 110 PHE B C 1
ATOM 3898 O O . PHE B 1 111 ? 75.051 23.466 51.985 1.00 21.04 110 PHE B O 1
ATOM 3906 N N . PRO B 1 112 ? 72.882 23.410 51.420 1.00 20.09 111 PRO B N 1
ATOM 3907 C CA . PRO B 1 112 ? 73.272 23.585 49.991 1.00 19.82 111 PRO B CA 1
ATOM 3908 C C . PRO B 1 112 ? 73.531 25.054 49.503 1.00 19.70 111 PRO B C 1
ATOM 3909 O O . PRO B 1 112 ? 73.101 25.410 48.382 1.00 17.20 111 PRO B O 1
ATOM 3913 N N . PHE B 1 113 ? 74.242 25.876 50.299 1.00 19.08 112 PHE B N 1
ATOM 3914 C CA . PHE B 1 113 ? 74.490 27.276 49.873 1.00 19.89 112 PHE B CA 1
ATOM 3915 C C . PHE B 1 113 ? 75.387 27.296 48.636 1.00 20.91 112 PHE B C 1
ATOM 3916 O O . PHE B 1 113 ? 75.373 28.270 47.871 1.00 21.78 112 PHE B O 1
ATOM 3924 N N . ILE B 1 114 ? 76.175 26.236 48.430 1.00 20.07 113 ILE B N 1
ATOM 3925 C CA . ILE B 1 114 ? 77.056 26.224 47.288 1.00 20.31 113 ILE B CA 1
ATOM 3926 C C . ILE B 1 114 ? 76.168 26.106 46.059 1.00 20.60 113 ILE B C 1
ATOM 3927 O O . ILE B 1 114 ? 76.220 26.969 45.170 1.00 20.75 113 ILE B O 1
ATOM 3932 N N . ALA B 1 115 ? 75.304 25.086 46.075 1.00 20.24 114 ALA B N 1
ATOM 3933 C CA . ALA B 1 115 ? 74.300 24.872 45.042 1.00 19.95 114 ALA B CA 1
ATOM 3934 C C . ALA B 1 115 ? 73.493 26.136 44.808 1.00 19.61 114 ALA B C 1
ATOM 3935 O O . ALA B 1 115 ? 73.420 26.606 43.677 1.00 19.69 114 ALA B O 1
ATOM 3937 N N . GLY B 1 116 ? 72.907 26.682 45.883 1.00 19.92 115 GLY B N 1
ATOM 3938 C CA . GLY B 1 116 ? 72.020 27.858 45.793 1.00 19.65 115 GLY B CA 1
ATOM 3939 C C . GLY B 1 116 ? 72.632 29.084 45.127 1.00 19.77 115 GLY B C 1
ATOM 3940 O O . GLY B 1 116 ? 72.039 29.670 44.183 1.00 20.63 115 GLY B O 1
ATOM 3941 N N . ARG B 1 117 ? 73.809 29.496 45.597 1.00 17.92 116 ARG B N 1
ATOM 3942 C CA . ARG B 1 117 ? 74.402 30.691 45.067 1.00 17.83 116 ARG B CA 1
ATOM 3943 C C . ARG B 1 117 ? 74.929 30.442 43.655 1.00 18.15 116 ARG B C 1
ATOM 3944 O O . ARG B 1 117 ? 75.075 31.397 42.863 1.00 17.74 116 ARG B O 1
ATOM 3952 N N . LEU B 1 118 ? 75.290 29.185 43.349 1.00 18.31 117 LEU B N 1
ATOM 3953 C CA . LEU B 1 118 ? 75.878 28.898 42.021 1.00 18.27 117 LEU B CA 1
ATOM 3954 C C . LEU B 1 118 ? 74.791 28.849 40.977 1.00 17.69 117 LEU B C 1
ATOM 3955 O O . LEU B 1 118 ? 74.997 29.272 39.829 1.00 17.73 117 LEU B O 1
ATOM 3960 N N . LEU B 1 119 ? 73.635 28.321 41.392 1.00 17.52 118 LEU B N 1
ATOM 3961 C CA . LEU B 1 119 ? 72.436 28.410 40.580 1.00 16.89 118 LEU B CA 1
ATOM 3962 C C . LEU B 1 119 ? 72.131 29.899 40.280 1.00 16.26 118 LEU B C 1
ATOM 3963 O O . LEU B 1 119 ? 71.888 30.243 39.139 1.00 14.01 118 LEU B O 1
ATOM 3968 N N . ALA B 1 120 ? 72.176 30.756 41.303 1.00 15.79 119 ALA B N 1
ATOM 3969 C CA . ALA B 1 120 ? 71.891 32.191 41.172 1.00 16.31 119 ALA B CA 1
ATOM 3970 C C . ALA B 1 120 ? 72.970 32.917 40.355 1.00 16.88 119 ALA B C 1
ATOM 3971 O O . ALA B 1 120 ? 72.665 33.833 39.581 1.00 17.17 119 ALA B O 1
ATOM 3973 N N . ALA B 1 121 ? 74.221 32.501 40.508 1.00 18.68 120 ALA B N 1
ATOM 3974 C CA . ALA B 1 121 ? 75.295 33.045 39.636 1.00 20.45 120 ALA B CA 1
ATOM 3975 C C . ALA B 1 121 ? 75.136 32.625 38.142 1.00 21.73 120 ALA B C 1
ATOM 3976 O O . ALA B 1 121 ? 75.334 33.443 37.228 1.00 22.39 120 ALA B O 1
ATOM 3978 N N . ARG B 1 122 ? 74.753 31.364 37.913 1.00 23.17 121 ARG B N 1
ATOM 3979 C CA . ARG B 1 122 ? 74.618 30.784 36.566 1.00 24.52 121 ARG B CA 1
ATOM 3980 C C . ARG B 1 122 ? 73.373 31.320 35.843 1.00 24.59 121 ARG B C 1
ATOM 3981 O O . ARG B 1 122 ? 73.390 31.472 34.617 1.00 24.67 121 ARG B O 1
ATOM 3989 N N . TRP B 1 123 ? 72.322 31.649 36.600 1.00 24.35 122 TRP B N 1
ATOM 3990 C CA . TRP B 1 123 ? 71.078 32.203 36.021 1.00 24.71 122 TRP B CA 1
ATOM 3991 C C . TRP B 1 123 ? 70.984 33.720 36.056 1.00 23.80 122 TRP B C 1
ATOM 3992 O O . TRP B 1 123 ? 70.056 34.290 35.495 1.00 24.74 122 TRP B O 1
ATOM 4003 N N . ASP B 1 124 ? 71.946 34.373 36.700 1.00 23.56 123 ASP B N 1
ATOM 4004 C CA . ASP B 1 124 ? 71.905 35.823 36.940 1.00 22.78 123 ASP B CA 1
ATOM 4005 C C . ASP B 1 124 ? 70.596 36.234 37.646 1.00 22.45 123 ASP B C 1
ATOM 4006 O O . ASP B 1 124 ? 69.873 37.109 37.161 1.00 21.92 123 ASP B O 1
ATOM 4011 N N . ARG B 1 125 ? 70.300 35.571 38.777 1.00 21.98 124 ARG B N 1
ATOM 4012 C CA . ARG B 1 125 ? 69.066 35.775 39.551 1.00 22.12 124 ARG B CA 1
ATOM 4013 C C . ARG B 1 125 ? 69.386 36.091 41.021 1.00 22.48 124 ARG B C 1
ATOM 4014 O O . ARG B 1 125 ? 70.405 35.619 41.533 1.00 23.16 124 ARG B O 1
ATOM 4022 N N . PRO B 1 126 ? 68.523 36.876 41.725 1.00 22.66 125 PRO B N 1
ATOM 4023 C CA . PRO B 1 126 ? 68.891 37.094 43.136 1.00 22.44 125 PRO B CA 1
ATOM 4024 C C . PRO B 1 126 ? 68.518 35.862 43.972 1.00 22.03 125 PRO B C 1
ATOM 4025 O O . PRO B 1 126 ? 67.699 35.033 43.556 1.00 21.60 125 PRO B O 1
ATOM 4029 N N . ALA B 1 127 ? 69.100 35.771 45.158 1.00 21.66 126 ALA B N 1
ATOM 4030 C CA . ALA B 1 127 ? 68.893 34.635 45.995 1.00 21.48 126 ALA B CA 1
ATOM 4031 C C . ALA B 1 127 ? 68.530 35.047 47.417 1.00 21.93 126 ALA B C 1
ATOM 4032 O O . ALA B 1 127 ? 68.874 36.153 47.870 1.00 21.09 126 ALA B O 1
ATOM 4034 N N . VAL B 1 128 ? 67.860 34.127 48.123 1.00 21.79 127 VAL B N 1
ATOM 4035 C CA . VAL B 1 128 ? 67.604 34.238 49.526 1.00 21.20 127 VAL B CA 1
ATOM 4036 C C . VAL B 1 128 ? 68.138 32.966 50.178 1.00 22.12 127 VAL B C 1
ATOM 4037 O O . VAL B 1 128 ? 68.000 31.866 49.625 1.00 21.08 127 VAL B O 1
ATOM 4041 N N A ARG B 1 129 ? 68.761 33.143 51.342 0.50 21.84 128 ARG B N 1
ATOM 4042 N N B ARG B 1 129 ? 68.757 33.135 51.347 0.50 22.20 128 ARG B N 1
ATOM 4043 C CA A ARG B 1 129 ? 69.282 32.069 52.146 0.50 21.32 128 ARG B CA 1
ATOM 4044 C CA B ARG B 1 129 ? 69.296 32.052 52.139 0.50 22.17 128 ARG B CA 1
ATOM 4045 C C A ARG B 1 129 ? 68.269 31.799 53.259 0.50 22.13 128 ARG B C 1
ATOM 4046 C C B ARG B 1 129 ? 68.344 31.793 53.309 0.50 22.55 128 ARG B C 1
ATOM 4047 O O A ARG B 1 129 ? 67.702 32.731 53.856 0.50 21.86 128 ARG B O 1
ATOM 4048 O O B ARG B 1 129 ? 67.903 32.726 54.002 0.50 22.34 128 ARG B O 1
ATOM 4063 N N . LEU B 1 130 ? 68.033 30.519 53.535 1.00 22.54 129 LEU B N 1
ATOM 4064 C CA . LEU B 1 130 ? 67.194 30.147 54.645 1.00 22.37 129 LEU B CA 1
ATOM 4065 C C . LEU B 1 130 ? 68.036 29.422 55.692 1.00 23.06 129 LEU B C 1
ATOM 4066 O O . LEU B 1 130 ? 68.905 28.573 55.374 1.00 22.12 129 LEU B O 1
ATOM 4071 N N . THR B 1 131 ? 67.750 29.728 56.945 1.00 21.87 130 THR B N 1
ATOM 4072 C CA . THR B 1 131 ? 68.436 29.036 58.010 1.00 22.83 130 THR B CA 1
ATOM 4073 C C . THR B 1 131 ? 67.509 28.789 59.168 1.00 22.92 130 THR B C 1
ATOM 4074 O O . THR B 1 131 ? 66.839 29.705 59.620 1.00 24.12 130 THR B O 1
ATOM 4078 N N . GLY B 1 132 ? 67.458 27.538 59.594 1.00 23.88 131 GLY B N 1
ATOM 4079 C CA . GLY B 1 132 ? 66.771 27.153 60.813 1.00 25.20 131 GLY B CA 1
ATOM 4080 C C . GLY B 1 132 ? 67.719 27.183 62.006 1.00 24.95 131 GLY B C 1
ATOM 4081 O O . GLY B 1 132 ? 67.344 26.725 63.085 1.00 26.72 131 GLY B O 1
ATOM 4082 N N . GLY B 1 133 ? 68.940 27.692 61.808 1.00 25.99 132 GLY B N 1
ATOM 4083 C CA . GLY B 1 133 ? 69.975 27.736 62.867 1.00 25.05 132 GLY B CA 1
ATOM 4084 C C . GLY B 1 133 ? 70.350 29.191 63.067 1.00 24.88 132 GLY B C 1
ATOM 4085 O O . GLY B 1 133 ? 69.694 30.071 62.496 1.00 26.16 132 GLY B O 1
ATOM 4086 N N . PHE B 1 134 ? 71.409 29.448 63.845 1.00 23.75 133 PHE B N 1
ATOM 4087 C CA . PHE B 1 134 ? 71.920 30.802 64.076 1.00 23.27 133 PHE B CA 1
ATOM 4088 C C . PHE B 1 134 ? 72.456 31.475 62.805 1.00 23.75 133 PHE B C 1
ATOM 4089 O O . PHE B 1 134 ? 73.101 30.830 61.963 1.00 23.50 133 PHE B O 1
ATOM 4097 N N . ALA B 1 135 ? 72.169 32.771 62.687 1.00 22.73 134 ALA B N 1
ATOM 4098 C CA . ALA B 1 135 ? 72.686 33.612 61.621 1.00 23.50 134 ALA B CA 1
ATOM 4099 C C . ALA B 1 135 ? 74.185 33.792 61.850 1.00 23.70 134 ALA B C 1
ATOM 4100 O O . ALA B 1 135 ? 74.690 33.651 63.000 1.00 22.23 134 ALA B O 1
ATOM 4102 N N . ALA B 1 136 ? 74.885 34.039 60.748 1.00 24.10 135 ALA B N 1
ATOM 4103 C CA . ALA B 1 136 ? 76.291 34.334 60.746 1.00 25.42 135 ALA B CA 1
ATOM 4104 C C . ALA B 1 136 ? 76.535 35.643 60.020 1.00 26.66 135 ALA B C 1
ATOM 4105 O O . ALA B 1 136 ? 75.950 35.934 58.954 1.00 26.70 135 ALA B O 1
ATOM 4107 N N . ASN B 1 137 ? 77.414 36.426 60.620 1.00 26.97 136 ASN B N 1
ATOM 4108 C CA . ASN B 1 137 ? 77.980 37.585 59.995 1.00 28.61 136 ASN B CA 1
ATOM 4109 C C . ASN B 1 137 ? 79.455 37.634 60.423 1.00 29.14 136 ASN B C 1
ATOM 4110 O O . ASN B 1 137 ? 79.999 36.625 60.888 1.00 28.56 136 ASN B O 1
ATOM 4115 N N . GLU B 1 138 ? 80.081 38.800 60.294 1.00 30.55 137 GLU B N 1
ATOM 4116 C CA . GLU B 1 138 ? 81.459 39.024 60.775 1.00 31.62 137 GLU B CA 1
ATOM 4117 C C . GLU B 1 138 ? 81.649 38.990 62.309 1.00 31.81 137 GLU B C 1
ATOM 4118 O O . GLU B 1 138 ? 82.786 38.923 62.755 1.00 32.46 137 GLU B O 1
ATOM 4124 N N . HIS B 1 139 ? 80.581 39.022 63.110 1.00 31.66 138 HIS B N 1
ATOM 4125 C CA . HIS B 1 139 ? 80.708 39.030 64.606 1.00 31.65 138 HIS B CA 1
ATOM 4126 C C . HIS B 1 139 ? 80.498 37.678 65.328 1.00 31.18 138 HIS B C 1
ATOM 4127 O O . HIS B 1 139 ? 80.944 37.473 66.469 1.00 32.05 138 HIS B O 1
ATOM 4134 N N . TYR B 1 140 ? 79.774 36.784 64.678 1.00 29.45 139 TYR B N 1
ATOM 4135 C CA . TYR B 1 140 ? 79.465 35.480 65.244 1.00 26.92 139 TYR B CA 1
ATOM 4136 C C . TYR B 1 140 ? 79.198 34.545 64.097 1.00 25.41 139 TYR B C 1
ATOM 4137 O O . TYR B 1 140 ? 78.522 34.902 63.138 1.00 24.29 139 TYR B O 1
ATOM 4146 N N . SER B 1 141 ? 79.748 33.340 64.197 1.00 23.83 140 SER B N 1
ATOM 4147 C CA . SER B 1 141 ? 79.443 32.277 63.264 1.00 23.14 140 SER B CA 1
ATOM 4148 C C . SER B 1 141 ? 79.520 30.976 64.050 1.00 22.00 140 SER B C 1
ATOM 4149 O O . SER B 1 141 ? 80.588 30.587 64.566 1.00 19.68 140 SER B O 1
ATOM 4152 N N . LEU B 1 142 ? 78.382 30.314 64.161 1.00 21.58 141 LEU B N 1
ATOM 4153 C CA . LEU B 1 142 ? 78.329 29.004 64.803 1.00 22.59 141 LEU B CA 1
ATOM 4154 C C . LEU B 1 142 ? 79.300 28.017 64.130 1.00 22.36 141 LEU B C 1
ATOM 4155 O O . LEU B 1 142 ? 79.978 27.256 64.813 1.00 21.59 141 LEU B O 1
ATOM 4160 N N . PHE B 1 143 ? 79.347 28.027 62.799 1.00 21.75 142 PHE B N 1
ATOM 4161 C CA . PHE B 1 143 ? 80.236 27.113 62.072 1.00 22.87 142 PHE B CA 1
ATOM 4162 C C . PHE B 1 143 ? 81.697 27.331 62.461 1.00 21.42 142 PHE B C 1
ATOM 4163 O O . PHE B 1 143 ? 82.402 26.365 62.723 1.00 20.82 142 PHE B O 1
ATOM 4171 N N . LYS B 1 144 ? 82.124 28.590 62.522 1.00 20.64 143 LYS B N 1
ATOM 4172 C CA . LYS B 1 144 ? 83.487 28.911 63.011 1.00 21.92 143 LYS B CA 1
ATOM 4173 C C . LYS B 1 144 ? 83.710 28.421 64.445 1.00 21.51 143 LYS B C 1
ATOM 4174 O O . LYS B 1 144 ? 84.764 27.830 64.740 1.00 20.13 143 LYS B O 1
ATOM 4180 N N . GLU B 1 145 ? 82.732 28.646 65.328 1.00 20.51 144 GLU B N 1
ATOM 4181 C CA . GLU B 1 145 ? 82.860 28.152 66.713 1.00 22.62 144 GLU B CA 1
ATOM 4182 C C . GLU B 1 145 ? 82.970 26.605 66.794 1.00 22.02 144 GLU B C 1
ATOM 4183 O O . GLU B 1 145 ? 83.783 26.080 67.564 1.00 21.65 144 GLU B O 1
ATOM 4189 N N . LEU B 1 146 ? 82.179 25.893 65.997 1.00 21.31 145 LEU B N 1
ATOM 4190 C CA . LEU B 1 146 ? 82.262 24.414 65.914 1.00 21.21 145 LEU B CA 1
ATOM 4191 C C . LEU B 1 146 ? 83.612 23.878 65.405 1.00 20.89 145 LEU B C 1
ATOM 4192 O O . LEU B 1 146 ? 84.195 22.981 66.012 1.00 20.54 145 LEU B O 1
ATOM 4197 N N . TRP B 1 147 ? 84.111 24.426 64.301 1.00 19.72 146 TRP B N 1
ATOM 4198 C CA . TRP B 1 147 ? 85.419 24.030 63.784 1.00 19.48 146 TRP B CA 1
ATOM 4199 C C . TRP B 1 147 ? 86.495 24.280 64.827 1.00 18.98 146 TRP B C 1
ATOM 4200 O O . TRP B 1 147 ? 87.325 23.416 65.063 1.00 18.57 146 TRP B O 1
ATOM 4211 N N . LYS B 1 148 ? 86.429 25.439 65.488 1.00 19.51 147 LYS B N 1
ATOM 4212 C CA . LYS B 1 148 ? 87.378 25.816 66.517 1.00 21.82 147 LYS B CA 1
ATOM 4213 C C . LYS B 1 148 ? 87.352 24.815 67.670 1.00 21.87 147 LYS B C 1
ATOM 4214 O O . LYS B 1 148 ? 88.419 24.328 68.122 1.00 21.22 147 LYS B O 1
ATOM 4220 N N . SER B 1 149 ? 86.148 24.530 68.180 1.00 22.81 148 SER B N 1
ATOM 4221 C CA . SER B 1 149 ? 86.039 23.669 69.351 1.00 24.88 148 SER B CA 1
ATOM 4222 C C . SER B 1 149 ? 86.463 22.240 69.028 1.00 25.86 148 SER B C 1
ATOM 4223 O O . SER B 1 149 ? 86.974 21.540 69.903 1.00 27.14 148 SER B O 1
ATOM 4226 N N . ASN B 1 150 ? 86.288 21.817 67.779 1.00 26.40 149 ASN B N 1
ATOM 4227 C CA . ASN B 1 150 ? 86.830 20.521 67.352 1.00 27.39 149 ASN B CA 1
ATOM 4228 C C . ASN B 1 150 ? 88.252 20.513 66.787 1.00 26.91 149 ASN B C 1
ATOM 4229 O O . ASN B 1 150 ? 88.715 19.473 66.287 1.00 28.07 149 ASN B O 1
ATOM 4234 N N . GLY B 1 151 ? 88.959 21.643 66.896 1.00 25.01 150 GLY B N 1
ATOM 4235 C CA . GLY B 1 151 ? 90.301 21.787 66.341 1.00 23.90 150 GLY B CA 1
ATOM 4236 C C . GLY B 1 151 ? 90.457 21.553 64.841 1.00 22.09 150 GLY B C 1
ATOM 4237 O O . GLY B 1 151 ? 91.528 21.185 64.390 1.00 24.02 150 GLY B O 1
ATOM 4238 N N . GLN B 1 152 ? 89.390 21.769 64.077 1.00 20.97 151 GLN B N 1
ATOM 4239 C CA . GLN B 1 152 ? 89.377 21.612 62.614 1.00 18.51 151 GLN B CA 1
ATOM 4240 C C . GLN B 1 152 ? 89.742 22.898 61.908 1.00 15.94 151 GLN B C 1
ATOM 4241 O O . GLN B 1 152 ? 89.300 23.964 62.311 1.00 13.72 151 GLN B O 1
ATOM 4247 N N . ARG B 1 153 ? 90.459 22.779 60.796 1.00 14.65 152 ARG B N 1
ATOM 4248 C CA . ARG B 1 153 ? 90.614 23.917 59.908 1.00 14.92 152 ARG B CA 1
ATOM 4249 C C . ARG B 1 153 ? 89.294 24.244 59.191 1.00 16.34 152 ARG B C 1
ATOM 4250 O O . ARG B 1 153 ? 88.462 23.356 58.921 1.00 15.99 152 ARG B O 1
ATOM 4258 N N . HIS B 1 154 ? 89.096 25.522 58.903 1.00 16.96 153 HIS B N 1
ATOM 4259 C CA . HIS B 1 154 ? 88.027 25.951 58.021 1.00 18.30 153 HIS B CA 1
ATOM 4260 C C . HIS B 1 154 ? 88.187 25.123 56.734 1.00 18.63 153 HIS B C 1
ATOM 4261 O O . HIS B 1 154 ? 89.302 24.937 56.269 1.00 18.15 153 HIS B O 1
ATOM 4268 N N . PRO B 1 155 ? 87.072 24.609 56.166 1.00 19.58 154 PRO B N 1
ATOM 4269 C CA . PRO B 1 155 ? 87.170 23.733 54.996 1.00 20.04 154 PRO B CA 1
ATOM 4270 C C . PRO B 1 155 ? 87.940 24.377 53.860 1.00 20.50 154 PRO B C 1
ATOM 4271 O O . PRO B 1 155 ? 88.634 23.685 53.112 1.00 21.89 154 PRO B O 1
ATOM 4275 N N . ALA B 1 156 ? 87.846 25.696 53.749 1.00 20.50 155 ALA B N 1
ATOM 4276 C CA . ALA B 1 156 ? 88.533 26.423 52.707 1.00 21.94 155 ALA B CA 1
ATOM 4277 C C . ALA B 1 156 ? 90.069 26.310 52.823 1.00 22.76 155 ALA B C 1
ATOM 4278 O O . ALA B 1 156 ? 90.811 26.378 51.801 1.00 23.49 155 ALA B O 1
ATOM 4280 N N . ASP B 1 157 ? 90.543 26.131 54.061 1.00 23.01 156 ASP B N 1
ATOM 4281 C CA . ASP B 1 157 ? 91.978 25.966 54.344 1.00 23.55 156 ASP B CA 1
ATOM 4282 C C . ASP B 1 157 ? 92.428 24.511 54.239 1.00 23.21 156 ASP B C 1
ATOM 4283 O O . ASP B 1 157 ? 93.535 24.164 54.695 1.00 22.73 156 ASP B O 1
ATOM 4288 N N . VAL B 1 158 ? 91.571 23.672 53.655 1.00 22.47 157 VAL B N 1
ATOM 4289 C CA . VAL B 1 158 ? 91.851 22.247 53.480 1.00 22.66 157 VAL B CA 1
ATOM 4290 C C . VAL B 1 158 ? 92.079 21.966 52.006 1.00 22.78 157 VAL B C 1
ATOM 4291 O O . VAL B 1 158 ? 91.183 22.158 51.187 1.00 23.00 157 VAL B O 1
ATOM 4295 N N . GLU B 1 159 ? 93.287 21.509 51.679 1.00 23.05 158 GLU B N 1
ATOM 4296 C CA . GLU B 1 159 ? 93.749 21.426 50.296 1.00 23.57 158 GLU B CA 1
ATOM 4297 C C . GLU B 1 159 ? 92.785 20.691 49.355 1.00 23.26 158 GLU B C 1
ATOM 4298 O O . GLU B 1 159 ? 92.380 21.234 48.309 1.00 22.55 158 GLU B O 1
ATOM 4304 N N . ALA B 1 160 ? 92.439 19.459 49.748 1.00 23.83 159 ALA B N 1
ATOM 4305 C CA . ALA B 1 160 ? 91.520 18.578 49.020 1.00 24.13 159 ALA B CA 1
ATOM 4306 C C . ALA B 1 160 ? 90.139 19.188 48.825 1.00 24.21 159 ALA B C 1
ATOM 4307 O O . ALA B 1 160 ? 89.506 18.998 47.779 1.00 24.99 159 ALA B O 1
ATOM 4309 N N . VAL B 1 161 ? 89.655 19.911 49.829 1.00 23.91 160 VAL B N 1
ATOM 4310 C CA . VAL B 1 161 ? 88.377 20.605 49.712 1.00 23.73 160 VAL B CA 1
ATOM 4311 C C . VAL B 1 161 ? 88.565 21.865 48.862 1.00 23.50 160 VAL B C 1
ATOM 4312 O O . VAL B 1 161 ? 87.775 22.143 47.953 1.00 23.42 160 VAL B O 1
ATOM 4316 N N . HIS B 1 162 ? 89.625 22.608 49.160 1.00 23.72 161 HIS B N 1
ATOM 4317 C CA . HIS B 1 162 ? 89.943 23.841 48.470 1.00 24.69 161 HIS B CA 1
ATOM 4318 C C . HIS B 1 162 ? 90.096 23.546 46.965 1.00 25.55 161 HIS B C 1
ATOM 4319 O O . HIS B 1 162 ? 89.580 24.293 46.128 1.00 25.74 161 HIS B O 1
ATOM 4326 N N . SER B 1 163 ? 90.778 22.449 46.626 1.00 25.91 162 SER B N 1
ATOM 4327 C CA . SER B 1 163 ? 91.021 22.113 45.216 1.00 26.75 162 SER B CA 1
ATOM 4328 C C . SER B 1 163 ? 89.696 21.955 44.474 1.00 26.72 162 SER B C 1
ATOM 4329 O O . SER B 1 163 ? 89.479 22.615 43.457 1.00 26.97 162 SER B O 1
ATOM 4332 N N . VAL B 1 164 ? 88.800 21.120 45.012 1.00 26.92 163 VAL B N 1
ATOM 4333 C CA . VAL B 1 164 ? 87.517 20.846 44.365 1.00 26.52 163 VAL B CA 1
ATOM 4334 C C . VAL B 1 164 ? 86.682 22.119 44.221 1.00 26.35 163 VAL B C 1
ATOM 4335 O O . VAL B 1 164 ? 86.067 22.343 43.175 1.00 25.19 163 VAL B O 1
ATOM 4339 N N . LEU B 1 165 ? 86.710 22.974 45.246 1.00 26.65 164 LEU B N 1
ATOM 4340 C CA . LEU B 1 165 ? 85.921 24.214 45.221 1.00 27.49 164 LEU B CA 1
ATOM 4341 C C . LEU B 1 165 ? 86.448 25.225 44.216 1.00 28.20 164 LEU B C 1
ATOM 4342 O O . LEU B 1 165 ? 85.670 25.905 43.552 1.00 28.36 164 LEU B O 1
ATOM 4347 N N . VAL B 1 166 ? 87.765 25.289 44.071 1.00 28.68 165 VAL B N 1
ATOM 4348 C CA . VAL B 1 166 ? 88.356 26.107 43.023 1.00 29.71 165 VAL B CA 1
ATOM 4349 C C . VAL B 1 166 ? 87.839 25.699 41.627 1.00 30.02 165 VAL B C 1
ATOM 4350 O O . VAL B 1 166 ? 87.395 26.564 40.846 1.00 30.37 165 VAL B O 1
ATOM 4354 N N . ASP B 1 167 ? 87.900 24.392 41.331 1.00 30.14 166 ASP B N 1
ATOM 4355 C CA . ASP B 1 167 ? 87.401 23.831 40.063 1.00 30.50 166 ASP B CA 1
ATOM 4356 C C . ASP B 1 167 ? 85.937 24.192 39.884 1.00 29.73 166 ASP B C 1
ATOM 4357 O O . ASP B 1 167 ? 85.549 24.780 38.875 1.00 29.45 166 ASP B O 1
ATOM 4362 N N . LEU B 1 168 ? 85.141 23.831 40.886 1.00 29.09 167 LEU B N 1
ATOM 4363 C CA . LEU B 1 168 ? 83.693 24.041 40.866 1.00 29.01 167 LEU B CA 1
ATOM 4364 C C . LEU B 1 168 ? 83.312 25.517 40.629 1.00 29.00 167 LEU B C 1
ATOM 4365 O O . LEU B 1 168 ? 82.587 25.829 39.681 1.00 29.03 167 LEU B O 1
ATOM 4370 N N . LEU B 1 169 ? 83.820 26.408 41.488 1.00 29.14 168 LEU B N 1
ATOM 4371 C CA . LEU B 1 169 ? 83.675 27.862 41.339 1.00 29.36 168 LEU B CA 1
ATOM 4372 C C . LEU B 1 169 ? 84.154 28.460 40.014 1.00 29.22 168 LEU B C 1
ATOM 4373 O O . LEU B 1 169 ? 83.573 29.425 39.533 1.00 28.70 168 LEU B O 1
ATOM 4378 N N . GLY B 1 170 ? 85.214 27.910 39.434 1.00 30.53 169 GLY B N 1
ATOM 4379 C CA . GLY B 1 170 ? 85.709 28.399 38.138 1.00 30.66 169 GLY B CA 1
ATOM 4380 C C . GLY B 1 170 ? 84.737 28.101 36.993 1.00 31.46 169 GLY B C 1
ATOM 4381 O O . GLY B 1 170 ? 84.468 28.968 36.132 1.00 30.95 169 GLY B O 1
ATOM 4382 N N . LYS B 1 171 ? 84.213 26.869 36.988 1.00 31.72 170 LYS B N 1
ATOM 4383 C CA . LYS B 1 171 ? 83.193 26.428 36.017 1.00 32.40 170 LYS B CA 1
ATOM 4384 C C . LYS B 1 171 ? 82.028 27.420 35.919 1.00 32.36 170 LYS B C 1
ATOM 4385 O O . LYS B 1 171 ? 81.360 27.513 34.880 1.00 32.14 170 LYS B O 1
ATOM 4391 N N . TYR B 1 172 ? 81.816 28.168 37.004 1.00 31.94 171 TYR B N 1
ATOM 4392 C CA . TYR B 1 172 ? 80.731 29.139 37.108 1.00 31.89 171 TYR B CA 1
ATOM 4393 C C . TYR B 1 172 ? 81.201 30.582 37.158 1.00 31.82 171 TYR B C 1
ATOM 4394 O O . TYR B 1 172 ? 80.550 31.421 37.804 1.00 32.40 171 TYR B O 1
ATOM 4403 N N . GLY B 1 173 ? 82.331 30.845 36.498 1.00 31.58 172 GLY B N 1
ATOM 4404 C CA . GLY B 1 173 ? 82.903 32.187 36.367 1.00 31.28 172 GLY B CA 1
ATOM 4405 C C . GLY B 1 173 ? 83.025 32.955 37.669 1.00 30.87 172 GLY B C 1
ATOM 4406 O O . GLY B 1 173 ? 82.942 34.188 37.671 1.00 30.69 172 GLY B O 1
ATOM 4407 N N . VAL B 1 174 ? 83.204 32.207 38.766 1.00 30.90 173 VAL B N 1
ATOM 4408 C CA . VAL B 1 174 ? 83.496 32.725 40.110 1.00 30.91 173 VAL B CA 1
ATOM 4409 C C . VAL B 1 174 ? 85.005 32.614 40.384 1.00 30.94 173 VAL B C 1
ATOM 4410 O O . VAL B 1 174 ? 85.574 31.512 40.377 1.00 30.84 173 VAL B O 1
ATOM 4414 N N . ASP B 1 175 ? 85.654 33.763 40.591 1.00 31.02 174 ASP B N 1
ATOM 4415 C CA . ASP B 1 175 ? 87.097 33.815 40.846 1.00 30.91 174 ASP B CA 1
ATOM 4416 C C . ASP B 1 175 ? 87.406 34.230 42.292 1.00 30.41 174 ASP B C 1
ATOM 4417 O O . ASP B 1 175 ? 88.566 34.287 42.690 1.00 30.35 174 ASP B O 1
ATOM 4422 N N . THR B 1 176 ? 86.356 34.493 43.076 1.00 29.97 175 THR B N 1
ATOM 4423 C CA . THR B 1 176 ? 86.456 34.865 44.499 1.00 29.32 175 THR B CA 1
ATOM 4424 C C . THR B 1 176 ? 87.241 33.807 45.301 1.00 29.24 175 THR B C 1
ATOM 4425 O O . THR B 1 176 ? 87.001 32.617 45.102 1.00 29.07 175 THR B O 1
ATOM 4429 N N . PRO B 1 177 ? 88.185 34.230 46.197 1.00 28.89 176 PRO B N 1
ATOM 4430 C CA . PRO B 1 177 ? 88.928 33.229 47.008 1.00 28.69 176 PRO B CA 1
ATOM 4431 C C . PRO B 1 177 ? 87.956 32.289 47.783 1.00 28.41 176 PRO B C 1
ATOM 4432 O O . PRO B 1 177 ? 86.881 32.736 48.146 1.00 27.12 176 PRO B O 1
ATOM 4436 N N . VAL B 1 178 ? 88.321 31.020 48.005 1.00 28.09 177 VAL B N 1
ATOM 4437 C CA . VAL B 1 178 ? 87.349 30.028 48.505 1.00 28.69 177 VAL B CA 1
ATOM 4438 C C . VAL B 1 178 ? 86.812 30.385 49.883 1.00 28.93 177 VAL B C 1
ATOM 4439 O O . VAL B 1 178 ? 85.601 30.297 50.126 1.00 28.90 177 VAL B O 1
ATOM 4443 N N . LYS B 1 179 ? 87.700 30.831 50.766 1.00 29.52 178 LYS B N 1
ATOM 4444 C CA . LYS B 1 179 ? 87.285 31.164 52.132 1.00 29.52 178 LYS B CA 1
ATOM 4445 C C . LYS B 1 179 ? 86.373 32.380 52.145 1.00 29.43 178 LYS B C 1
ATOM 4446 O O . LYS B 1 179 ? 85.459 32.454 52.964 1.00 29.25 178 LYS B O 1
ATOM 4452 N N . GLU B 1 180 ? 86.595 33.327 51.237 1.00 28.77 179 GLU B N 1
ATOM 4453 C CA . GLU B 1 180 ? 85.711 34.491 51.239 1.00 28.83 179 GLU B CA 1
ATOM 4454 C C . GLU B 1 180 ? 84.324 34.187 50.667 1.00 28.12 179 GLU B C 1
ATOM 4455 O O . GLU B 1 180 ? 83.293 34.410 51.337 1.00 27.04 179 GLU B O 1
ATOM 4461 N N . TYR B 1 181 ? 84.304 33.662 49.445 1.00 27.33 180 TYR B N 1
ATOM 4462 C CA . TYR B 1 181 ? 83.068 33.098 48.909 1.00 26.88 180 TYR B CA 1
ATOM 4463 C C . TYR B 1 181 ? 82.289 32.341 49.996 1.00 27.14 180 TYR B C 1
ATOM 4464 O O . TYR B 1 181 ? 81.083 32.570 50.180 1.00 25.93 180 TYR B O 1
ATOM 4473 N N . TRP B 1 182 ? 82.991 31.471 50.734 1.00 27.30 181 TRP B N 1
ATOM 4474 C CA . TRP B 1 182 ? 82.386 30.727 51.847 1.00 27.42 181 TRP B CA 1
ATOM 4475 C C . TRP B 1 182 ? 81.668 31.643 52.831 1.00 28.32 181 TRP B C 1
ATOM 4476 O O . TRP B 1 182 ? 80.513 31.361 53.249 1.00 27.37 181 TRP B O 1
ATOM 4487 N N . ASP B 1 183 ? 82.335 32.737 53.187 1.00 28.73 182 ASP B N 1
ATOM 4488 C CA . ASP B 1 183 ? 81.813 33.643 54.202 1.00 30.57 182 ASP B CA 1
ATOM 4489 C C . ASP B 1 183 ? 80.940 34.799 53.714 1.00 30.83 182 ASP B C 1
ATOM 4490 O O . ASP B 1 183 ? 80.497 35.606 54.529 1.00 32.81 182 ASP B O 1
ATOM 4495 N N . GLU B 1 184 ? 80.681 34.900 52.414 1.00 29.95 183 GLU B N 1
ATOM 4496 C CA . GLU B 1 184 ? 79.857 35.998 51.904 1.00 28.65 183 GLU B CA 1
ATOM 4497 C C . GLU B 1 184 ? 78.461 35.905 52.519 1.00 27.60 183 GLU B C 1
ATOM 4498 O O . GLU B 1 184 ? 77.971 34.805 52.727 1.00 26.77 183 GLU B O 1
ATOM 4504 N N . ILE B 1 185 ? 77.885 37.071 52.827 1.00 26.65 184 ILE B N 1
ATOM 4505 C CA . ILE B 1 185 ? 76.513 37.253 53.347 1.00 26.84 184 ILE B CA 1
ATOM 4506 C C . ILE B 1 185 ? 75.523 37.394 52.174 1.00 26.58 184 ILE B C 1
ATOM 4507 O O . ILE B 1 185 ? 75.791 38.137 51.202 1.00 26.54 184 ILE B O 1
ATOM 4512 N N . GLU B 1 186 ? 74.391 36.691 52.248 1.00 25.08 185 GLU B N 1
ATOM 4513 C CA . GLU B 1 186 ? 73.385 36.819 51.202 1.00 25.07 185 GLU B CA 1
ATOM 4514 C C . GLU B 1 186 ? 72.603 38.126 51.252 1.00 23.62 185 GLU B C 1
ATOM 4515 O O . GLU B 1 186 ? 72.541 38.766 52.294 1.00 23.65 185 GLU B O 1
ATOM 4521 N N . GLY B 1 187 ? 72.053 38.510 50.100 1.00 23.62 186 GLY B N 1
ATOM 4522 C CA . GLY B 1 187 ? 71.179 39.702 49.941 1.00 21.70 186 GLY B CA 1
ATOM 4523 C C . GLY B 1 187 ? 70.077 39.767 50.989 1.00 21.10 186 GLY B C 1
ATOM 4524 O O . GLY B 1 187 ? 69.776 40.842 51.523 1.00 19.36 186 GLY B O 1
ATOM 4525 N N . LEU B 1 188 ? 69.464 38.607 51.258 1.00 19.86 187 LEU B N 1
ATOM 4526 C CA . LEU B 1 188 ? 68.513 38.419 52.339 1.00 21.00 187 LEU B CA 1
ATOM 4527 C C . LEU B 1 188 ? 68.730 37.019 52.873 1.00 19.69 187 LEU B C 1
ATOM 4528 O O . LEU B 1 188 ? 69.079 36.070 52.108 1.00 18.12 187 LEU B O 1
ATOM 4533 N N . THR B 1 189 ? 68.572 36.927 54.193 1.00 19.85 188 THR B N 1
ATOM 4534 C CA . THR B 1 189 ? 68.617 35.696 54.918 1.00 19.73 188 THR B CA 1
ATOM 4535 C C . THR B 1 189 ? 67.422 35.742 55.873 1.00 20.30 188 THR B C 1
ATOM 4536 O O . THR B 1 189 ? 67.249 36.688 56.664 1.00 17.63 188 THR B O 1
ATOM 4540 N N . ILE B 1 190 ? 66.590 34.710 55.771 1.00 21.52 189 ILE B N 1
ATOM 4541 C CA . ILE B 1 190 ? 65.435 34.592 56.639 1.00 23.10 189 ILE B CA 1
ATOM 4542 C C . ILE B 1 190 ? 65.882 33.633 57.715 1.00 22.47 189 ILE B C 1
ATOM 4543 O O . ILE B 1 190 ? 66.249 32.456 57.427 1.00 23.15 189 ILE B O 1
ATOM 4548 N N . VAL B 1 191 ? 65.847 34.108 58.960 1.00 22.14 190 VAL B N 1
ATOM 4549 C CA . VAL B 1 191 ? 66.277 33.241 60.086 1.00 19.83 190 VAL B CA 1
ATOM 4550 C C . VAL B 1 191 ? 65.075 32.779 60.887 1.00 18.96 190 VAL B C 1
ATOM 4551 O O . VAL B 1 191 ? 64.348 33.602 61.429 1.00 18.49 190 VAL B O 1
ATOM 4555 N N . PHE B 1 192 ? 64.858 31.468 60.947 1.00 18.55 191 PHE B N 1
ATOM 4556 C CA . PHE B 1 192 ? 63.614 30.958 61.532 1.00 20.59 191 PHE B CA 1
ATOM 4557 C C . PHE B 1 192 ? 63.818 30.867 63.057 1.00 18.31 191 PHE B C 1
ATOM 4558 O O . PHE B 1 192 ? 63.498 29.860 63.666 1.00 20.58 191 PHE B O 1
ATOM 4566 N N . LEU B 1 193 ? 64.288 31.954 63.650 1.00 17.19 192 LEU B N 1
ATOM 4567 C CA . LEU B 1 193 ? 64.501 32.036 65.112 1.00 18.07 192 LEU B CA 1
ATOM 4568 C C . LEU B 1 193 ? 63.943 33.357 65.603 1.00 18.13 192 LEU B C 1
ATOM 4569 O O . LEU B 1 193 ? 63.918 34.320 64.833 1.00 18.09 192 LEU B O 1
ATOM 4574 N N . PRO B 1 194 ? 63.559 33.438 66.890 1.00 17.83 193 PRO B N 1
ATOM 4575 C CA . PRO B 1 194 ? 63.232 34.763 67.410 1.00 18.34 193 PRO B CA 1
ATOM 4576 C C . PRO B 1 194 ? 64.551 35.495 67.662 1.00 18.45 193 PRO B C 1
ATOM 4577 O O . PRO B 1 194 ? 65.530 34.851 68.060 1.00 17.70 193 PRO B O 1
ATOM 4581 N N . LYS B 1 195 ? 64.607 36.795 67.355 1.00 18.38 194 LYS B N 1
ATOM 4582 C CA . LYS B 1 195 ? 65.867 37.534 67.509 1.00 19.50 194 LYS B CA 1
ATOM 4583 C C . LYS B 1 195 ? 66.612 37.363 68.854 1.00 20.04 194 LYS B C 1
ATOM 4584 O O . LYS B 1 195 ? 67.833 37.282 68.862 1.00 20.81 194 LYS B O 1
ATOM 4590 N N . SER B 1 196 ? 65.897 37.296 69.974 1.00 21.45 195 SER B N 1
ATOM 4591 C CA . SER B 1 196 ? 66.545 37.193 71.293 1.00 22.42 195 SER B CA 1
ATOM 4592 C C . SER B 1 196 ? 67.259 35.871 71.523 1.00 22.25 195 SER B C 1
ATOM 4593 O O . SER B 1 196 ? 68.109 35.760 72.406 1.00 21.04 195 SER B O 1
ATOM 4596 N N . PHE B 1 197 ? 66.907 34.856 70.734 1.00 21.69 196 PHE B N 1
ATOM 4597 C CA . PHE B 1 197 ? 67.631 33.604 70.819 1.00 20.76 196 PHE B CA 1
ATOM 4598 C C . PHE B 1 197 ? 68.997 33.632 70.113 1.00 21.34 196 PHE B C 1
ATOM 4599 O O . PHE B 1 197 ? 69.868 32.772 70.345 1.00 21.23 196 PHE B O 1
ATOM 4607 N N . GLN B 1 198 ? 69.200 34.636 69.266 1.00 22.30 197 GLN B N 1
ATOM 4608 C CA . GLN B 1 198 ? 70.412 34.743 68.452 1.00 22.01 197 GLN B CA 1
ATOM 4609 C C . GLN B 1 198 ? 71.610 35.325 69.247 1.00 22.78 197 GLN B C 1
ATOM 4610 O O . GLN B 1 198 ? 71.506 36.416 69.786 1.00 23.91 197 GLN B O 1
ATOM 4616 N N . PRO B 1 199 ? 72.727 34.579 69.339 1.00 22.31 198 PRO B N 1
ATOM 4617 C CA . PRO B 1 199 ? 73.962 35.151 69.879 1.00 23.49 198 PRO B CA 1
ATOM 4618 C C . PRO B 1 199 ? 74.366 36.423 69.124 1.00 24.21 198 PRO B C 1
ATOM 4619 O O . PRO B 1 199 ? 74.278 36.463 67.901 1.00 23.30 198 PRO B O 1
ATOM 4623 N N . PHE B 1 200 ? 74.743 37.471 69.846 1.00 26.01 199 PHE B N 1
ATOM 4624 C CA . PHE B 1 200 ? 75.169 38.748 69.197 1.00 27.83 199 PHE B CA 1
ATOM 4625 C C . PHE B 1 200 ? 74.083 39.387 68.283 1.00 27.74 199 PHE B C 1
ATOM 4626 O O . PHE B 1 200 ? 74.367 39.995 67.238 1.00 28.21 199 PHE B O 1
ATOM 4634 N N . ALA B 1 201 ? 72.826 39.232 68.683 1.00 28.22 200 ALA B N 1
ATOM 4635 C CA . ALA B 1 201 ? 71.682 39.607 67.837 1.00 27.89 200 ALA B CA 1
ATOM 4636 C C . ALA B 1 201 ? 71.747 41.052 67.304 1.00 28.04 200 ALA B C 1
ATOM 4637 O O . ALA B 1 201 ? 71.477 41.301 66.128 1.00 28.23 200 ALA B O 1
ATOM 4639 N N . GLU B 1 202 ? 72.098 41.983 68.181 1.00 27.65 201 GLU B N 1
ATOM 4640 C CA . GLU B 1 202 ? 72.268 43.429 67.838 1.00 28.92 201 GLU B CA 1
ATOM 4641 C C . GLU B 1 202 ? 73.163 43.794 66.639 1.00 28.27 201 GLU B C 1
ATOM 4642 O O . GLU B 1 202 ? 72.983 44.869 66.057 1.00 28.18 201 GLU B O 1
ATOM 4648 N N . THR B 1 203 ? 74.131 42.935 66.305 1.00 27.19 202 THR B N 1
ATOM 4649 C CA . THR B 1 203 ? 75.090 43.191 65.217 1.00 26.66 202 THR B CA 1
ATOM 4650 C C . THR B 1 203 ? 74.498 42.836 63.815 1.00 26.43 202 THR B C 1
ATOM 4651 O O . THR B 1 203 ? 75.086 43.167 62.749 1.00 23.53 202 THR B O 1
ATOM 4655 N N . PHE B 1 204 ? 73.326 42.182 63.833 1.00 25.51 203 PHE B N 1
ATOM 4656 C CA . PHE B 1 204 ? 72.741 41.627 62.605 1.00 25.84 203 PHE B CA 1
ATOM 4657 C C . PHE B 1 204 ? 71.869 42.642 61.855 1.00 26.87 203 PHE B C 1
ATOM 4658 O O . PHE B 1 204 ? 70.843 43.085 62.363 1.00 28.47 203 PHE B O 1
ATOM 4666 N N . ASP B 1 205 ? 72.296 42.984 60.638 1.00 27.07 204 ASP B N 1
ATOM 4667 C CA . ASP B 1 205 ? 71.745 44.107 59.862 1.00 27.07 204 ASP B CA 1
ATOM 4668 C C . ASP B 1 205 ? 70.438 43.777 59.109 1.00 27.02 204 ASP B C 1
ATOM 4669 O O . ASP B 1 205 ? 69.846 42.681 59.308 1.00 25.67 204 ASP B O 1
ATOM 4674 N N . GLU B 1 206 ? 69.995 44.728 58.277 1.00 26.13 205 GLU B N 1
ATOM 4675 C CA . GLU B 1 206 ? 68.675 44.690 57.630 1.00 26.82 205 GLU B CA 1
ATOM 4676 C C . GLU B 1 206 ? 68.491 43.507 56.685 1.00 26.32 205 GLU B C 1
ATOM 4677 O O . GLU B 1 206 ? 67.364 43.106 56.403 1.00 26.82 205 GLU B O 1
ATOM 4683 N N . ARG B 1 207 ? 69.586 42.951 56.185 1.00 25.43 206 ARG B N 1
ATOM 4684 C CA . ARG B 1 207 ? 69.507 41.771 55.308 1.00 24.57 206 ARG B CA 1
ATOM 4685 C C . ARG B 1 207 ? 69.190 40.473 56.052 1.00 23.72 206 ARG B C 1
ATOM 4686 O O . ARG B 1 207 ? 69.222 39.386 55.447 1.00 24.06 206 ARG B O 1
ATOM 4694 N N . PHE B 1 208 ? 68.931 40.580 57.355 1.00 22.85 207 PHE B N 1
ATOM 4695 C CA . PHE B 1 208 ? 68.588 39.415 58.229 1.00 21.63 207 PHE B CA 1
ATOM 4696 C C . PHE B 1 208 ? 67.217 39.602 58.855 1.00 20.87 207 PHE B C 1
ATOM 4697 O O . PHE B 1 208 ? 66.994 40.545 59.644 1.00 18.23 207 PHE B O 1
ATOM 4705 N N . ALA B 1 209 ? 66.305 38.689 58.538 1.00 20.18 208 ALA B N 1
ATOM 4706 C CA . ALA B 1 209 ? 64.960 38.767 59.116 1.00 19.99 208 ALA B CA 1
ATOM 4707 C C . ALA B 1 209 ? 64.752 37.627 60.120 1.00 19.81 208 ALA B C 1
ATOM 4708 O O . ALA B 1 209 ? 64.676 36.463 59.699 1.00 21.29 208 ALA B O 1
ATOM 4710 N N . PHE B 1 210 ? 64.680 37.948 61.420 1.00 19.15 209 PHE B N 1
ATOM 4711 C CA . PHE B 1 210 ? 64.420 36.928 62.478 1.00 18.83 209 PHE B CA 1
ATOM 4712 C C . PHE B 1 210 ? 62.916 36.714 62.667 1.00 17.69 209 PHE B C 1
ATOM 4713 O O . PHE B 1 210 ? 62.275 37.411 63.450 1.00 17.00 209 PHE B O 1
ATOM 4721 N N . VAL B 1 211 ? 62.387 35.729 61.943 1.00 17.70 210 VAL B N 1
ATOM 4722 C CA . VAL B 1 211 ? 60.940 35.613 61.722 1.00 18.39 210 VAL B CA 1
ATOM 4723 C C . VAL B 1 211 ? 60.338 34.573 62.667 1.00 18.92 210 VAL B C 1
ATOM 4724 O O . VAL B 1 211 ? 59.131 34.387 62.709 1.00 16.02 210 VAL B O 1
ATOM 4728 N N . GLY B 1 212 ? 61.219 33.884 63.397 1.00 19.95 211 GLY B N 1
ATOM 4729 C CA . GLY B 1 212 ? 60.802 32.897 64.354 1.00 22.26 211 GLY B CA 1
ATOM 4730 C C . GLY B 1 212 ? 60.515 31.541 63.746 1.00 25.25 211 GLY B C 1
ATOM 4731 O O . GLY B 1 212 ? 60.553 31.370 62.550 1.00 23.96 211 GLY B O 1
ATOM 4732 N N . PRO B 1 213 ? 60.215 30.556 64.591 1.00 28.01 212 PRO B N 1
ATOM 4733 C CA . PRO B 1 213 ? 59.877 29.238 64.111 1.00 31.10 212 PRO B CA 1
ATOM 4734 C C . PRO B 1 213 ? 58.605 29.270 63.284 1.00 33.76 212 PRO B C 1
ATOM 4735 O O . PRO B 1 213 ? 57.707 30.079 63.533 1.00 34.18 212 PRO B O 1
ATOM 4739 N N . THR B 1 214 ? 58.537 28.425 62.258 1.00 37.80 213 THR B N 1
ATOM 4740 C CA . THR B 1 214 ? 57.275 28.206 61.580 1.00 39.92 213 THR B CA 1
ATOM 4741 C C . THR B 1 214 ? 56.432 27.460 62.601 1.00 41.08 213 THR B C 1
ATOM 4742 O O . THR B 1 214 ? 56.912 26.479 63.193 1.00 41.49 213 THR B O 1
ATOM 4746 N N . LEU B 1 215 ? 55.213 27.956 62.833 1.00 41.51 214 LEU B N 1
ATOM 4747 C CA . LEU B 1 215 ? 54.231 27.336 63.733 1.00 42.07 214 LEU B CA 1
ATOM 4748 C C . LEU B 1 215 ? 53.109 28.322 64.045 1.00 42.29 214 LEU B C 1
ATOM 4749 O O . LEU B 1 215 ? 51.933 27.942 64.101 1.00 42.57 214 LEU B O 1
ATOM 4754 N N . GLN B 1 221 ? 42.480 16.533 64.034 1.00 20.46 220 GLN B N 1
ATOM 4755 C CA . GLN B 1 221 ? 42.196 15.759 65.231 1.00 20.75 220 GLN B CA 1
ATOM 4756 C C . GLN B 1 221 ? 41.937 16.721 66.406 1.00 20.49 220 GLN B C 1
ATOM 4757 O O . GLN B 1 221 ? 42.759 17.601 66.678 1.00 19.64 220 GLN B O 1
ATOM 4763 N N . PRO B 1 222 ? 40.797 16.551 67.102 1.00 20.38 221 PRO B N 1
ATOM 4764 C CA . PRO B 1 222 ? 40.717 17.121 68.429 1.00 19.46 221 PRO B CA 1
ATOM 4765 C C . PRO B 1 222 ? 42.019 16.800 69.117 1.00 18.91 221 PRO B C 1
ATOM 4766 O O . PRO B 1 222 ? 42.621 15.740 68.883 1.00 19.78 221 PRO B O 1
ATOM 4770 N N . GLY B 1 223 ? 42.484 17.731 69.923 1.00 16.32 222 GLY B N 1
ATOM 4771 C CA . GLY B 1 223 ? 43.737 17.571 70.563 1.00 14.47 222 GLY B CA 1
ATOM 4772 C C . GLY B 1 223 ? 43.603 16.814 71.869 1.00 12.93 222 GLY B C 1
ATOM 4773 O O . GLY B 1 223 ? 42.503 16.500 72.357 1.00 12.50 222 GLY B O 1
ATOM 4774 N N . TRP B 1 224 ? 44.760 16.549 72.427 1.00 12.41 223 TRP B N 1
ATOM 4775 C CA . TRP B 1 224 ? 44.884 15.897 73.695 1.00 12.36 223 TRP B CA 1
ATOM 4776 C C . TRP B 1 224 ? 44.404 16.884 74.778 1.00 12.09 223 TRP B C 1
ATOM 4777 O O . TRP B 1 224 ? 44.646 18.078 74.659 1.00 12.60 223 TRP B O 1
ATOM 4788 N N . GLN B 1 225 ? 43.752 16.353 75.815 1.00 12.11 224 GLN B N 1
ATOM 4789 C CA . GLN B 1 225 ? 43.302 17.101 76.964 1.00 11.67 224 GLN B CA 1
ATOM 4790 C C . GLN B 1 225 ? 43.782 16.360 78.207 1.00 13.11 224 GLN B C 1
ATOM 4791 O O . GLN B 1 225 ? 43.751 15.112 78.250 1.00 11.97 224 GLN B O 1
ATOM 4797 N N . PRO B 1 226 ? 44.252 17.102 79.222 1.00 14.27 225 PRO B N 1
ATOM 4798 C CA . PRO B 1 226 ? 44.717 16.428 80.437 1.00 14.13 225 PRO B CA 1
ATOM 4799 C C . PRO B 1 226 ? 43.531 15.739 81.125 1.00 15.07 225 PRO B C 1
ATOM 4800 O O . PRO B 1 226 ? 42.428 16.284 81.117 1.00 13.89 225 PRO B O 1
ATOM 4804 N N . PRO B 1 227 ? 43.727 14.519 81.647 1.00 16.71 226 PRO B N 1
ATOM 4805 C CA . PRO B 1 227 ? 42.606 13.819 82.279 1.00 17.91 226 PRO B CA 1
ATOM 4806 C C . PRO B 1 227 ? 42.257 14.422 83.651 1.00 18.18 226 PRO B C 1
ATOM 4807 O O . PRO B 1 227 ? 41.125 14.344 84.105 1.00 15.60 226 PRO B O 1
ATOM 4811 N N . ARG B 1 228 ? 43.238 15.026 84.291 1.00 19.05 227 ARG B N 1
ATOM 4812 C CA . ARG B 1 228 ? 43.015 15.713 85.542 1.00 21.64 227 ARG B CA 1
ATOM 4813 C C . ARG B 1 228 ? 43.500 17.140 85.382 1.00 22.86 227 ARG B C 1
ATOM 4814 O O . ARG B 1 228 ? 44.720 17.381 85.293 1.00 23.22 227 ARG B O 1
ATOM 4822 N N . PRO B 1 229 ? 42.553 18.090 85.345 1.00 23.46 228 PRO B N 1
ATOM 4823 C CA . PRO B 1 229 ? 42.797 19.500 85.091 1.00 23.90 228 PRO B CA 1
ATOM 4824 C C . PRO B 1 229 ? 43.795 20.199 86.016 1.00 23.18 228 PRO B C 1
ATOM 4825 O O . PRO B 1 229 ? 44.397 21.190 85.603 1.00 25.25 228 PRO B O 1
ATOM 4829 N N . ASP B 1 230 ? 43.971 19.724 87.244 1.00 20.17 229 ASP B N 1
ATOM 4830 C CA . ASP B 1 230 ? 44.890 20.393 88.143 1.00 18.58 229 ASP B CA 1
ATOM 4831 C C . ASP B 1 230 ? 46.323 19.849 88.056 1.00 16.85 229 ASP B C 1
ATOM 4832 O O . ASP B 1 230 ? 47.228 20.402 88.669 1.00 16.35 229 ASP B O 1
ATOM 4837 N N . ALA B 1 231 ? 46.518 18.776 87.298 1.00 14.76 230 ALA B N 1
ATOM 4838 C CA . ALA B 1 231 ? 47.786 18.050 87.352 1.00 14.51 230 ALA B CA 1
ATOM 4839 C C . ALA B 1 231 ? 48.857 18.819 86.589 1.00 11.99 230 ALA B C 1
ATOM 4840 O O . ALA B 1 231 ? 48.606 19.287 85.476 1.00 11.55 230 ALA B O 1
ATOM 4842 N N . PRO B 1 232 ? 50.048 18.914 87.182 1.00 12.48 231 PRO B N 1
ATOM 4843 C CA . PRO B 1 232 ? 51.152 19.445 86.419 1.00 11.68 231 PRO B CA 1
ATOM 4844 C C . PRO B 1 232 ? 51.474 18.428 85.299 1.00 10.97 231 PRO B C 1
ATOM 4845 O O . PRO B 1 232 ? 51.581 17.220 85.552 1.00 10.69 231 PRO B O 1
ATOM 4849 N N . VAL B 1 233 ? 51.590 18.901 84.062 1.00 10.12 232 VAL B N 1
ATOM 4850 C CA . VAL B 1 233 ? 51.817 18.046 82.889 1.00 8.92 232 VAL B CA 1
ATOM 4851 C C . VAL B 1 233 ? 53.286 18.153 82.396 1.00 10.41 232 VAL B C 1
ATOM 4852 O O . VAL B 1 233 ? 53.842 19.282 82.251 1.00 8.26 232 VAL B O 1
ATOM 4856 N N . LEU B 1 234 ? 53.884 16.999 82.166 1.00 8.41 233 LEU B N 1
ATOM 4857 C CA . LEU B 1 234 ? 55.258 16.894 81.605 1.00 8.92 233 LEU B CA 1
ATOM 4858 C C . LEU B 1 234 ? 55.210 16.253 80.208 1.00 9.60 233 LEU B C 1
ATOM 4859 O O . LEU B 1 234 ? 54.677 15.139 80.040 1.00 9.45 233 LEU B O 1
ATOM 4864 N N . LEU B 1 235 ? 55.820 16.916 79.227 1.00 9.74 234 LEU B N 1
ATOM 4865 C CA . LEU B 1 235 ? 55.986 16.282 77.919 1.00 9.71 234 LEU B CA 1
ATOM 4866 C C . LEU B 1 235 ? 57.410 15.701 77.859 1.00 9.98 234 LEU B C 1
ATOM 4867 O O . LEU B 1 235 ? 58.369 16.415 78.134 1.00 11.37 234 LEU B O 1
ATOM 4872 N N . VAL B 1 236 ? 57.537 14.411 77.521 1.00 9.41 235 VAL B N 1
ATOM 4873 C CA . VAL B 1 236 ? 58.854 13.816 77.222 1.00 9.82 235 VAL B CA 1
ATOM 4874 C C . VAL B 1 236 ? 58.956 13.376 75.754 1.00 10.55 235 VAL B C 1
ATOM 4875 O O . VAL B 1 236 ? 58.123 12.625 75.260 1.00 9.89 235 VAL B O 1
ATOM 4879 N N . SER B 1 237 ? 59.995 13.829 75.074 1.00 10.64 236 SER B N 1
ATOM 4880 C CA . SER B 1 237 ? 60.217 13.453 73.677 1.00 12.77 236 SER B CA 1
ATOM 4881 C C . SER B 1 237 ? 61.687 13.497 73.325 1.00 13.52 236 SER B C 1
ATOM 4882 O O . SER B 1 237 ? 62.398 14.436 73.709 1.00 14.71 236 SER B O 1
ATOM 4885 N N . LEU B 1 238 ? 62.163 12.504 72.585 1.00 13.12 237 LEU B N 1
ATOM 4886 C CA . LEU B 1 238 ? 63.527 12.611 72.086 1.00 14.62 237 LEU B CA 1
ATOM 4887 C C . LEU B 1 238 ? 63.569 12.729 70.552 1.00 15.47 237 LEU B C 1
ATOM 4888 O O . LEU B 1 238 ? 64.591 12.461 69.940 1.00 15.59 237 LEU B O 1
ATOM 4893 N N . GLY B 1 239 ? 62.457 13.153 69.960 1.00 17.12 238 GLY B N 1
ATOM 4894 C CA . GLY B 1 239 ? 62.296 13.194 68.504 1.00 19.86 238 GLY B CA 1
ATOM 4895 C C . GLY B 1 239 ? 61.821 11.841 68.000 1.00 21.87 238 GLY B C 1
ATOM 4896 O O . GLY B 1 239 ? 61.551 10.937 68.799 1.00 21.96 238 GLY B O 1
ATOM 4897 N N . ASN B 1 240 ? 61.684 11.698 66.683 1.00 23.26 239 ASN B N 1
ATOM 4898 C CA . ASN B 1 240 ? 61.426 10.386 66.097 1.00 25.04 239 ASN B CA 1
ATOM 4899 C C . ASN B 1 240 ? 62.774 9.699 65.822 1.00 26.18 239 ASN B C 1
ATOM 4900 O O . ASN B 1 240 ? 63.281 9.702 64.688 1.00 26.08 239 ASN B O 1
ATOM 4905 N N . GLN B 1 241 ? 63.351 9.136 66.890 1.00 27.37 240 GLN B N 1
ATOM 4906 C CA . GLN B 1 241 ? 64.697 8.553 66.866 1.00 28.53 240 GLN B CA 1
ATOM 4907 C C . GLN B 1 241 ? 64.791 7.355 65.915 1.00 29.15 240 GLN B C 1
ATOM 4908 O O . GLN B 1 241 ? 63.784 6.731 65.594 1.00 29.35 240 GLN B O 1
ATOM 4914 N N . PHE B 1 242 ? 65.993 7.042 65.452 1.00 29.88 241 PHE B N 1
ATOM 4915 C CA . PHE B 1 242 ? 66.198 5.785 64.738 1.00 30.75 241 PHE B CA 1
ATOM 4916 C C . PHE B 1 242 ? 66.640 4.727 65.740 1.00 31.15 241 PHE B C 1
ATOM 4917 O O . PHE B 1 242 ? 66.086 3.618 65.778 1.00 31.44 241 PHE B O 1
ATOM 4925 N N . ASN B 1 243 ? 67.650 5.080 66.539 1.00 31.47 242 ASN B N 1
ATOM 4926 C CA . ASN B 1 243 ? 68.073 4.252 67.664 1.00 31.43 242 ASN B CA 1
ATOM 4927 C C . ASN B 1 243 ? 67.096 4.367 68.840 1.00 31.02 242 ASN B C 1
ATOM 4928 O O . ASN B 1 243 ? 66.472 5.419 69.075 1.00 31.11 242 ASN B O 1
ATOM 4933 N N . GLU B 1 244 ? 66.954 3.265 69.562 1.00 30.30 243 GLU B N 1
ATOM 4934 C CA . GLU B 1 244 ? 65.861 3.119 70.505 1.00 29.46 243 GLU B CA 1
ATOM 4935 C C . GLU B 1 244 ? 66.370 3.219 71.941 1.00 28.33 243 GLU B C 1
ATOM 4936 O O . GLU B 1 244 ? 67.387 2.605 72.298 1.00 28.27 243 GLU B O 1
ATOM 4942 N N . HIS B 1 245 ? 65.671 4.030 72.738 1.00 27.15 244 HIS B N 1
ATOM 4943 C CA . HIS B 1 245 ? 65.994 4.239 74.153 1.00 25.83 244 HIS B CA 1
ATOM 4944 C C . HIS B 1 245 ? 64.838 3.792 75.038 1.00 24.37 244 HIS B C 1
ATOM 4945 O O . HIS B 1 245 ? 64.252 4.627 75.761 1.00 23.91 244 HIS B O 1
ATOM 4952 N N . PRO B 1 246 ? 64.489 2.488 74.997 1.00 22.71 245 PRO B N 1
ATOM 4953 C CA . PRO B 1 246 ? 63.390 2.091 75.872 1.00 21.24 245 PRO B CA 1
ATOM 4954 C C . PRO B 1 246 ? 63.743 2.395 77.340 1.00 19.85 245 PRO B C 1
ATOM 4955 O O . PRO B 1 246 ? 62.875 2.787 78.132 1.00 18.55 245 PRO B O 1
ATOM 4959 N N . GLU B 1 247 ? 65.022 2.262 77.665 1.00 17.39 246 GLU B N 1
ATOM 4960 C CA . GLU B 1 247 ? 65.497 2.375 79.033 1.00 16.95 246 GLU B CA 1
ATOM 4961 C C . GLU B 1 247 ? 65.210 3.756 79.638 1.00 16.44 246 GLU B C 1
ATOM 4962 O O . GLU B 1 247 ? 64.798 3.864 80.806 1.00 15.68 246 GLU B O 1
ATOM 4968 N N . PHE B 1 248 ? 65.459 4.797 78.852 1.00 15.40 247 PHE B N 1
ATOM 4969 C CA . PHE B 1 248 ? 65.175 6.165 79.272 1.00 16.73 247 PHE B CA 1
ATOM 4970 C C . PHE B 1 248 ? 63.666 6.404 79.531 1.00 15.89 247 PHE B C 1
ATOM 4971 O O . PHE B 1 248 ? 63.294 7.024 80.515 1.00 15.18 247 PHE B O 1
ATOM 4979 N N . PHE B 1 249 ? 62.807 5.914 78.637 1.00 16.55 248 PHE B N 1
ATOM 4980 C CA . PHE B 1 249 ? 61.364 6.136 78.780 1.00 16.70 248 PHE B CA 1
ATOM 4981 C C . PHE B 1 249 ? 60.834 5.372 79.975 1.00 16.21 248 PHE B C 1
ATOM 4982 O O . PHE B 1 249 ? 59.985 5.899 80.685 1.00 16.12 248 PHE B O 1
ATOM 4990 N N . ARG B 1 250 ? 61.356 4.160 80.218 1.00 15.71 249 ARG B N 1
ATOM 4991 C CA . ARG B 1 250 ? 61.032 3.401 81.432 1.00 16.40 249 ARG B CA 1
ATOM 4992 C C . ARG B 1 250 ? 61.484 4.138 82.711 1.00 15.49 249 ARG B C 1
ATOM 4993 O O . ARG B 1 250 ? 60.753 4.178 83.710 1.00 14.87 249 ARG B O 1
ATOM 5001 N N . ALA B 1 251 ? 62.681 4.717 82.675 1.00 14.60 250 ALA B N 1
ATOM 5002 C CA . ALA B 1 251 ? 63.188 5.485 83.811 1.00 13.84 250 ALA B CA 1
ATOM 5003 C C . ALA B 1 251 ? 62.303 6.707 84.097 1.00 13.93 250 ALA B C 1
ATOM 5004 O O . ALA B 1 251 ? 62.030 6.993 85.248 1.00 12.80 250 ALA B O 1
ATOM 5006 N N . CYS B 1 252 ? 61.848 7.415 83.042 1.00 15.56 251 CYS B N 1
ATOM 5007 C CA . CYS B 1 252 ? 60.871 8.515 83.176 1.00 15.82 251 CYS B CA 1
ATOM 5008 C C . CYS B 1 252 ? 59.546 8.047 83.773 1.00 15.75 251 CYS B C 1
ATOM 5009 O O . CYS B 1 252 ? 58.966 8.728 84.648 1.00 16.78 251 CYS B O 1
ATOM 5012 N N . ALA B 1 253 ? 59.046 6.922 83.289 1.00 15.66 252 ALA B N 1
ATOM 5013 C CA . ALA B 1 253 ? 57.794 6.338 83.785 1.00 16.09 252 ALA B CA 1
ATOM 5014 C C . ALA B 1 253 ? 57.932 6.067 85.299 1.00 16.94 252 ALA B C 1
ATOM 5015 O O . ALA B 1 253 ? 57.067 6.464 86.092 1.00 16.62 252 ALA B O 1
ATOM 5017 N N . GLN B 1 254 ? 59.057 5.469 85.677 1.00 16.76 253 GLN B N 1
ATOM 5018 C CA . GLN B 1 254 ? 59.361 5.145 87.099 1.00 19.06 253 GLN B CA 1
ATOM 5019 C C . GLN B 1 254 ? 59.466 6.409 87.950 1.00 17.95 253 GLN B C 1
ATOM 5020 O O . GLN B 1 254 ? 58.962 6.453 89.098 1.00 17.14 253 GLN B O 1
ATOM 5026 N N . ALA B 1 255 ? 60.124 7.426 87.388 1.00 16.41 254 ALA B N 1
ATOM 5027 C CA . ALA B 1 255 ? 60.349 8.698 88.058 1.00 16.11 254 ALA B CA 1
ATOM 5028 C C . ALA B 1 255 ? 59.056 9.409 88.516 1.00 15.90 254 ALA B C 1
ATOM 5029 O O . ALA B 1 255 ? 58.998 9.929 89.627 1.00 15.57 254 ALA B O 1
ATOM 5031 N N . PHE B 1 256 ? 58.043 9.419 87.659 1.00 14.28 255 PHE B N 1
ATOM 5032 C CA . PHE B 1 256 ? 56.822 10.135 87.930 1.00 14.83 255 PHE B CA 1
ATOM 5033 C C . PHE B 1 256 ? 55.640 9.277 88.384 1.00 14.86 255 PHE B C 1
ATOM 5034 O O . PHE B 1 256 ? 54.584 9.833 88.742 1.00 15.82 255 PHE B O 1
ATOM 5042 N N . ALA B 1 257 ? 55.829 7.949 88.433 1.00 14.14 256 ALA B N 1
ATOM 5043 C CA . ALA B 1 257 ? 54.832 7.028 89.003 1.00 13.97 256 ALA B CA 1
ATOM 5044 C C . ALA B 1 257 ? 54.598 7.534 90.440 1.00 13.39 256 ALA B C 1
ATOM 5045 O O . ALA B 1 257 ? 55.562 7.920 91.119 1.00 11.95 256 ALA B O 1
ATOM 5047 N N . ASP B 1 258 ? 53.336 7.569 90.880 1.00 13.00 257 ASP B N 1
ATOM 5048 C CA . ASP B 1 258 ? 52.975 7.946 92.278 1.00 13.56 257 ASP B CA 1
ATOM 5049 C C . ASP B 1 258 ? 53.244 9.426 92.636 1.00 12.93 257 ASP B C 1
ATOM 5050 O O . ASP B 1 258 ? 53.202 9.793 93.801 1.00 12.87 257 ASP B O 1
ATOM 5055 N N . THR B 1 259 ? 53.466 10.267 91.621 1.00 14.50 258 THR B N 1
ATOM 5056 C CA . THR B 1 259 ? 53.554 11.737 91.824 1.00 15.49 258 THR B CA 1
ATOM 5057 C C . THR B 1 259 ? 52.274 12.383 91.314 1.00 16.28 258 THR B C 1
ATOM 5058 O O . THR B 1 259 ? 51.537 11.729 90.621 1.00 15.30 258 THR B O 1
ATOM 5062 N N . PRO B 1 260 ? 52.027 13.690 91.624 1.00 15.95 259 PRO B N 1
ATOM 5063 C CA . PRO B 1 260 ? 50.862 14.363 91.027 1.00 16.31 259 PRO B CA 1
ATOM 5064 C C . PRO B 1 260 ? 50.963 14.618 89.508 1.00 16.48 259 PRO B C 1
ATOM 5065 O O . PRO B 1 260 ? 49.953 14.996 88.864 1.00 15.99 259 PRO B O 1
ATOM 5069 N N . TRP B 1 261 ? 52.152 14.384 88.923 1.00 15.66 260 TRP B N 1
ATOM 5070 C CA . TRP B 1 261 ? 52.386 14.735 87.489 1.00 15.10 260 TRP B CA 1
ATOM 5071 C C . TRP B 1 261 ? 51.532 13.867 86.574 1.00 15.74 260 TRP B C 1
ATOM 5072 O O . TRP B 1 261 ? 51.242 12.714 86.904 1.00 17.17 260 TRP B O 1
ATOM 5083 N N . HIS B 1 262 ? 51.160 14.416 85.439 1.00 14.25 261 HIS B N 1
ATOM 5084 C CA . HIS B 1 262 ? 50.716 13.599 84.315 1.00 15.32 261 HIS B CA 1
ATOM 5085 C C . HIS B 1 262 ? 51.778 13.706 83.228 1.00 15.18 261 HIS B C 1
ATOM 5086 O O . HIS B 1 262 ? 52.136 14.807 82.814 1.00 15.83 261 HIS B O 1
ATOM 5093 N N . VAL B 1 263 ? 52.269 12.566 82.780 1.00 15.00 262 VAL B N 1
ATOM 5094 C CA . VAL B 1 263 ? 53.407 12.515 81.840 1.00 14.41 262 VAL B CA 1
ATOM 5095 C C . VAL B 1 263 ? 52.943 11.934 80.504 1.00 14.18 262 VAL B C 1
ATOM 5096 O O . VAL B 1 263 ? 52.305 10.869 80.456 1.00 15.93 262 VAL B O 1
ATOM 5100 N N . VAL B 1 264 ? 53.291 12.631 79.421 1.00 14.07 263 VAL B N 1
ATOM 5101 C CA . VAL B 1 264 ? 52.996 12.164 78.083 1.00 14.01 263 VAL B CA 1
ATOM 5102 C C . VAL B 1 264 ? 54.346 11.962 77.433 1.00 15.40 263 VAL B C 1
ATOM 5103 O O . VAL B 1 264 ? 55.167 12.917 77.325 1.00 15.78 263 VAL B O 1
ATOM 5115 N N . ALA B 1 266 ? 56.392 10.885 74.052 1.00 15.91 265 ALA B N 1
ATOM 5116 C CA . ALA B 1 266 ? 56.324 10.619 72.619 1.00 15.24 265 ALA B CA 1
ATOM 5117 C C . ALA B 1 266 ? 57.601 9.855 72.321 1.00 16.70 265 ALA B C 1
ATOM 5118 O O . ALA B 1 266 ? 58.713 10.408 72.448 1.00 17.71 265 ALA B O 1
ATOM 5120 N N . ILE B 1 267 ? 57.444 8.586 71.940 1.00 16.34 266 ILE B N 1
ATOM 5121 C CA . ILE B 1 267 ? 58.583 7.669 71.786 1.00 16.58 266 ILE B CA 1
ATOM 5122 C C . ILE B 1 267 ? 59.061 7.467 70.337 1.00 16.45 266 ILE B C 1
ATOM 5123 O O . ILE B 1 267 ? 60.042 6.778 70.107 1.00 17.32 266 ILE B O 1
ATOM 5128 N N . GLY B 1 268 ? 58.344 8.046 69.367 1.00 16.51 267 GLY B N 1
ATOM 5129 C CA . GLY B 1 268 ? 58.712 7.930 67.971 1.00 16.06 267 GLY B CA 1
ATOM 5130 C C . GLY B 1 268 ? 58.193 6.684 67.289 1.00 16.53 267 GLY B C 1
ATOM 5131 O O . GLY B 1 268 ? 57.653 5.781 67.929 1.00 15.48 267 GLY B O 1
ATOM 5132 N N . GLY B 1 269 ? 58.403 6.634 65.981 1.00 16.67 268 GLY B N 1
ATOM 5133 C CA . GLY B 1 269 ? 57.839 5.593 65.115 1.00 18.22 268 GLY B CA 1
ATOM 5134 C C . GLY B 1 269 ? 58.598 4.282 65.025 1.00 18.66 268 GLY B C 1
ATOM 5135 O O . GLY B 1 269 ? 58.217 3.416 64.223 1.00 18.89 268 GLY B O 1
ATOM 5136 N N . PHE B 1 270 ? 59.684 4.148 65.793 1.00 19.17 269 PHE B N 1
ATOM 5137 C CA . PHE B 1 270 ? 60.513 2.926 65.788 1.00 20.96 269 PHE B CA 1
ATOM 5138 C C . PHE B 1 270 ? 60.263 2.050 67.006 1.00 20.98 269 PHE B C 1
ATOM 5139 O O . PHE B 1 270 ? 60.272 0.852 66.903 1.00 22.12 269 PHE B O 1
ATOM 5147 N N . LEU B 1 271 ? 59.989 2.659 68.140 1.00 21.49 270 LEU B N 1
ATOM 5148 C CA . LEU B 1 271 ? 59.793 1.927 69.382 1.00 22.12 270 LEU B CA 1
ATOM 5149 C C . LEU B 1 271 ? 58.336 1.486 69.580 1.00 21.77 270 LEU B C 1
ATOM 5150 O O . LEU B 1 271 ? 57.389 2.242 69.344 1.00 20.46 270 LEU B O 1
ATOM 5155 N N . ASP B 1 272 ? 58.165 0.235 69.988 1.00 22.01 271 ASP B N 1
ATOM 5156 C CA . ASP B 1 272 ? 56.850 -0.330 70.223 1.00 22.29 271 ASP B CA 1
ATOM 5157 C C . ASP B 1 272 ? 56.485 0.073 71.657 1.00 22.03 271 ASP B C 1
ATOM 5158 O O . ASP B 1 272 ? 57.227 -0.256 72.570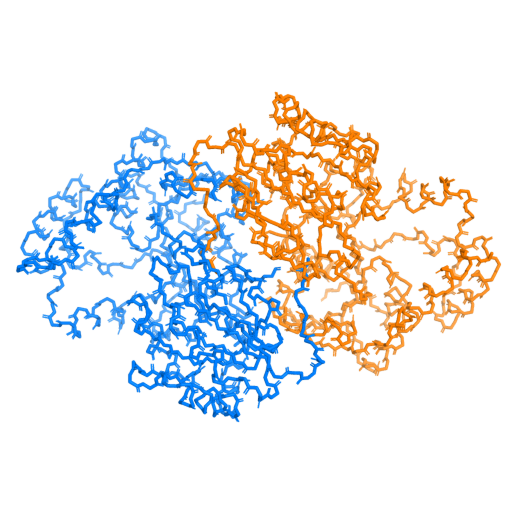 1.00 22.29 271 ASP B O 1
ATOM 5163 N N . PRO B 1 273 ? 55.369 0.808 71.860 1.00 21.66 272 PRO B N 1
ATOM 5164 C CA . PRO B 1 273 ? 55.006 1.189 73.249 1.00 22.63 272 PRO B CA 1
ATOM 5165 C C . PRO B 1 273 ? 54.891 0.004 74.222 1.00 22.85 272 PRO B C 1
ATOM 5166 O O . PRO B 1 273 ? 55.230 0.152 75.410 1.00 22.40 272 PRO B O 1
ATOM 5170 N N . ALA B 1 274 ? 54.474 -1.164 73.713 1.00 23.03 273 ALA B N 1
ATOM 5171 C CA . ALA B 1 274 ? 54.458 -2.428 74.496 1.00 23.82 273 ALA B CA 1
ATOM 5172 C C . ALA B 1 274 ? 55.791 -2.765 75.193 1.00 24.56 273 ALA B C 1
ATOM 5173 O O . ALA B 1 274 ? 55.807 -3.251 76.343 1.00 24.68 273 ALA B O 1
ATOM 5175 N N . VAL B 1 275 ? 56.893 -2.531 74.477 1.00 24.59 274 VAL B N 1
ATOM 5176 C CA . VAL B 1 275 ? 58.261 -2.682 74.984 1.00 25.00 274 VAL B CA 1
ATOM 5177 C C . VAL B 1 275 ? 58.510 -2.041 76.363 1.00 24.38 274 VAL B C 1
ATOM 5178 O O . VAL B 1 275 ? 59.356 -2.511 77.114 1.00 23.62 274 VAL B O 1
ATOM 5182 N N . LEU B 1 276 ? 57.792 -0.964 76.686 1.00 23.67 275 LEU B N 1
ATOM 5183 C CA . LEU B 1 276 ? 57.998 -0.279 77.968 1.00 23.69 275 LEU B CA 1
ATOM 5184 C C . LEU B 1 276 ? 57.345 -0.973 79.163 1.00 23.35 275 LEU B C 1
ATOM 5185 O O . LEU B 1 276 ? 57.577 -0.566 80.297 1.00 23.97 275 LEU B O 1
ATOM 5190 N N . GLY B 1 277 ? 56.536 -2.010 78.910 1.00 23.27 276 GLY B N 1
ATOM 5191 C CA . GLY B 1 277 ? 55.829 -2.739 79.982 1.00 22.22 276 GLY B CA 1
ATOM 5192 C C . GLY B 1 277 ? 54.642 -1.956 80.529 1.00 21.52 276 GLY B C 1
ATOM 5193 O O . GLY B 1 277 ? 54.363 -0.834 80.073 1.00 20.77 276 GLY B O 1
ATOM 5194 N N . PRO B 1 278 ? 53.913 -2.534 81.500 1.00 20.43 277 PRO B N 1
ATOM 5195 C CA . PRO B 1 278 ? 52.835 -1.741 82.132 1.00 19.75 277 PRO B CA 1
ATOM 5196 C C . PRO B 1 278 ? 53.227 -0.312 82.600 1.00 18.67 277 PRO B C 1
ATOM 5197 O O . PRO B 1 278 ? 54.300 -0.111 83.159 1.00 19.75 277 PRO B O 1
ATOM 5201 N N . LEU B 1 279 ? 52.346 0.659 82.397 1.00 17.37 278 LEU B N 1
ATOM 5202 C CA . LEU B 1 279 ? 52.592 2.031 82.882 1.00 16.66 278 LEU B CA 1
ATOM 5203 C C . LEU B 1 279 ? 51.611 2.371 83.988 1.00 16.21 278 LEU B C 1
ATOM 5204 O O . LEU B 1 279 ? 50.462 1.919 83.984 1.00 15.75 278 LEU B O 1
ATOM 5209 N N . PRO B 1 280 ? 52.027 3.231 84.916 1.00 17.14 279 PRO B N 1
ATOM 5210 C CA . PRO B 1 280 ? 51.084 3.711 85.942 1.00 17.44 279 PRO B CA 1
ATOM 5211 C C . PRO B 1 280 ? 50.022 4.601 85.277 1.00 17.81 279 PRO B C 1
ATOM 5212 O O . PRO B 1 280 ? 50.237 5.013 84.118 1.00 17.84 279 PRO B O 1
ATOM 5216 N N . PRO B 1 281 ? 48.921 4.931 85.985 1.00 17.79 280 PRO B N 1
ATOM 5217 C CA . PRO B 1 281 ? 47.808 5.570 85.308 1.00 17.33 280 PRO B CA 1
ATOM 5218 C C . PRO B 1 281 ? 48.073 7.007 84.933 1.00 16.47 280 PRO B C 1
ATOM 5219 O O . PRO B 1 281 ? 47.398 7.488 84.074 1.00 16.31 280 PRO B O 1
ATOM 5223 N N . ASN B 1 282 ? 49.102 7.643 85.505 1.00 14.36 281 ASN B N 1
ATOM 5224 C CA . ASN B 1 282 ? 49.435 9.035 85.191 1.00 13.86 281 ASN B CA 1
ATOM 5225 C C . ASN B 1 282 ? 50.566 9.198 84.143 1.00 14.58 281 ASN B C 1
ATOM 5226 O O . ASN B 1 282 ? 51.088 10.310 83.977 1.00 15.80 281 ASN B O 1
ATOM 5231 N N . VAL B 1 283 ? 50.931 8.099 83.462 1.00 14.66 282 VAL B N 1
ATOM 5232 C CA . VAL B 1 283 ? 51.982 8.117 82.416 1.00 14.76 282 VAL B CA 1
ATOM 5233 C C . VAL B 1 283 ? 51.422 7.477 81.164 1.00 14.95 282 VAL B C 1
ATOM 5234 O O . VAL B 1 283 ? 50.873 6.360 81.211 1.00 14.51 282 VAL B O 1
ATOM 5238 N N . GLU B 1 284 ? 51.531 8.188 80.047 1.00 14.14 283 GLU B N 1
ATOM 5239 C CA . GLU B 1 284 ? 51.091 7.656 78.785 1.00 15.93 283 GLU B CA 1
ATOM 5240 C C . GLU B 1 284 ? 52.208 7.677 77.745 1.00 15.12 283 GLU B C 1
ATOM 5241 O O . GLU B 1 284 ? 53.003 8.634 77.696 1.00 17.51 283 GLU B O 1
ATOM 5247 N N . ALA B 1 285 ? 52.225 6.676 76.873 1.00 14.41 284 ALA B N 1
ATOM 5248 C CA . ALA B 1 285 ? 53.259 6.585 75.829 1.00 13.88 284 ALA B CA 1
ATOM 5249 C C . ALA B 1 285 ? 52.639 6.441 74.449 1.00 14.77 284 ALA B C 1
ATOM 5250 O O . ALA B 1 285 ? 51.681 5.698 74.277 1.00 14.68 284 ALA B O 1
ATOM 5252 N N . HIS B 1 286 ? 53.189 7.140 73.463 1.00 14.49 285 HIS B N 1
ATOM 5253 C CA . HIS B 1 286 ? 52.617 7.156 72.109 1.00 13.81 285 HIS B CA 1
ATOM 5254 C C . HIS B 1 286 ? 53.792 7.268 71.175 1.00 13.68 285 HIS B C 1
ATOM 5255 O O . HIS B 1 286 ? 54.756 7.962 71.510 1.00 14.16 285 HIS B O 1
ATOM 5262 N N . GLN B 1 287 ? 53.735 6.588 70.031 1.00 12.75 286 GLN B N 1
ATOM 5263 C CA . GLN B 1 287 ? 54.704 6.825 68.959 1.00 13.97 286 GLN B CA 1
ATOM 5264 C C . GLN B 1 287 ? 54.606 8.276 68.482 1.00 15.10 286 GLN B C 1
ATOM 5265 O O . GLN B 1 287 ? 55.626 8.995 68.383 1.00 14.21 286 GLN B O 1
ATOM 5271 N N . TRP B 1 288 ? 53.370 8.714 68.250 1.00 16.00 287 TRP B N 1
ATOM 5272 C CA . TRP B 1 288 ? 53.072 10.060 67.760 1.00 17.47 287 TRP B CA 1
ATOM 5273 C C . TRP B 1 288 ? 52.092 10.742 68.732 1.00 18.12 287 TRP B C 1
ATOM 5274 O O . TRP B 1 288 ? 51.131 10.110 69.158 1.00 18.27 287 TRP B O 1
ATOM 5285 N N . ILE B 1 289 ? 52.335 12.005 69.073 1.00 19.57 288 ILE B N 1
ATOM 5286 C CA . ILE B 1 289 ? 51.401 12.794 69.895 1.00 22.27 288 ILE B CA 1
ATOM 5287 C C . ILE B 1 289 ? 51.276 14.183 69.199 1.00 23.33 288 ILE B C 1
ATOM 5288 O O . ILE B 1 289 ? 52.236 14.631 68.596 1.00 24.13 288 ILE B O 1
ATOM 5293 N N . PRO B 1 290 ? 50.128 14.896 69.321 1.00 24.92 289 PRO B N 1
ATOM 5294 C CA . PRO B 1 290 ? 50.212 16.283 68.825 1.00 25.62 289 PRO B CA 1
ATOM 5295 C C . PRO B 1 290 ? 50.892 17.174 69.851 1.00 24.96 289 PRO B C 1
ATOM 5296 O O . PRO B 1 290 ? 50.294 17.492 70.902 1.00 24.83 289 PRO B O 1
ATOM 5300 N N . PHE B 1 291 ? 52.153 17.521 69.574 1.00 23.22 290 PHE B N 1
ATOM 5301 C CA . PHE B 1 291 ? 53.024 18.146 70.547 1.00 24.69 290 PHE B CA 1
ATOM 5302 C C . PHE B 1 291 ? 52.454 19.433 71.149 1.00 23.27 290 PHE B C 1
ATOM 5303 O O . PHE B 1 291 ? 52.509 19.628 72.348 1.00 21.92 290 PHE B O 1
ATOM 5311 N N . HIS B 1 292 ? 51.957 20.305 70.278 1.00 21.54 291 HIS B N 1
ATOM 5312 C CA . HIS B 1 292 ? 51.472 21.629 70.701 1.00 21.36 291 HIS B CA 1
ATOM 5313 C C . HIS B 1 292 ? 50.271 21.485 71.673 1.00 19.18 291 HIS B C 1
ATOM 5314 O O . HIS B 1 292 ? 50.156 22.250 72.601 1.00 17.33 291 HIS B O 1
ATOM 5321 N N . SER B 1 293 ? 49.363 20.534 71.426 1.00 17.55 292 SER B N 1
ATOM 5322 C CA . SER B 1 293 ? 48.200 20.367 72.327 1.00 18.13 292 SER B CA 1
ATOM 5323 C C . SER B 1 293 ? 48.690 19.954 73.724 1.00 17.21 292 SER B C 1
ATOM 5324 O O . SER B 1 293 ? 48.152 20.411 74.741 1.00 15.83 292 SER B O 1
ATOM 5327 N N . VAL B 1 294 ? 49.747 19.133 73.792 1.00 16.34 293 VAL B N 1
ATOM 5328 C CA . VAL B 1 294 ? 50.277 18.721 75.109 1.00 15.93 293 VAL B CA 1
ATOM 5329 C C . VAL B 1 294 ? 51.043 19.905 75.714 1.00 16.04 293 VAL B C 1
ATOM 5330 O O . VAL B 1 294 ? 50.848 20.242 76.899 1.00 16.09 293 VAL B O 1
ATOM 5334 N N . LEU B 1 295 ? 51.895 20.552 74.910 1.00 15.30 294 LEU B N 1
ATOM 5335 C CA . LEU B 1 295 ? 52.699 21.694 75.400 1.00 15.44 294 LEU B CA 1
ATOM 5336 C C . LEU B 1 295 ? 51.817 22.826 75.891 1.00 13.72 294 LEU B C 1
ATOM 5337 O O . LEU B 1 295 ? 52.166 23.506 76.831 1.00 13.13 294 LEU B O 1
ATOM 5342 N N . ALA B 1 296 ? 50.673 23.044 75.231 1.00 12.93 295 ALA B N 1
ATOM 5343 C CA . ALA B 1 296 ? 49.766 24.073 75.746 1.00 12.28 295 ALA B CA 1
ATOM 5344 C C . ALA B 1 296 ? 49.393 23.868 77.234 1.00 13.01 295 ALA B C 1
ATOM 5345 O O . ALA B 1 296 ? 49.047 24.852 77.906 1.00 12.25 295 ALA B O 1
ATOM 5347 N N . HIS B 1 297 ? 49.355 22.593 77.699 1.00 10.38 296 HIS B N 1
ATOM 5348 C CA . HIS B 1 297 ? 48.972 22.248 79.096 1.00 11.47 296 HIS B CA 1
ATOM 5349 C C . HIS B 1 297 ? 50.198 21.987 79.995 1.00 12.89 296 HIS B C 1
ATOM 5350 O O . HIS B 1 297 ? 50.047 21.798 81.205 1.00 13.36 296 HIS B O 1
ATOM 5357 N N . ALA B 1 298 ? 51.399 21.977 79.396 1.00 13.13 297 ALA B N 1
ATOM 5358 C CA . ALA B 1 298 ? 52.608 21.535 80.107 1.00 13.02 297 ALA B CA 1
ATOM 5359 C C . ALA B 1 298 ? 53.229 22.545 81.073 1.00 12.91 297 ALA B C 1
ATOM 5360 O O . ALA B 1 298 ? 53.362 23.762 80.785 1.00 11.68 297 ALA B O 1
ATOM 5362 N N A ARG B 1 299 ? 53.685 21.999 82.185 0.50 12.65 298 ARG B N 1
ATOM 5363 N N B ARG B 1 299 ? 53.670 22.045 82.228 0.50 12.88 298 ARG B N 1
ATOM 5364 C CA A ARG B 1 299 ? 54.430 22.747 83.156 0.50 13.96 298 ARG B CA 1
ATOM 5365 C CA B ARG B 1 299 ? 54.484 22.851 83.150 0.50 14.33 298 ARG B CA 1
ATOM 5366 C C A ARG B 1 299 ? 55.949 22.704 82.872 0.50 14.15 298 ARG B C 1
ATOM 5367 C C B ARG B 1 299 ? 55.992 22.735 82.848 0.50 14.37 298 ARG B C 1
ATOM 5368 O O A ARG B 1 299 ? 56.706 23.600 83.272 0.50 14.65 298 ARG B O 1
ATOM 5369 O O B ARG B 1 299 ? 56.790 23.609 83.221 0.50 14.75 298 ARG B O 1
ATOM 5384 N N . ALA B 1 300 ? 56.392 21.648 82.185 1.00 14.89 299 ALA B N 1
ATOM 5385 C CA . ALA B 1 300 ? 57.794 21.501 81.753 1.00 13.38 299 ALA B CA 1
ATOM 5386 C C . ALA B 1 300 ? 57.833 20.539 80.575 1.00 14.31 299 ALA B C 1
ATOM 5387 O O . ALA B 1 300 ? 56.879 19.779 80.362 1.00 14.66 299 ALA B O 1
ATOM 5389 N N . CYS B 1 301 ? 58.963 20.494 79.883 1.00 14.64 300 CYS B N 1
ATOM 5390 C CA . CYS B 1 301 ? 59.187 19.532 78.830 1.00 15.11 300 CYS B CA 1
ATOM 5391 C C . CYS B 1 301 ? 60.622 18.980 78.968 1.00 15.66 300 CYS B C 1
ATOM 5392 O O . CYS B 1 301 ? 61.582 19.752 79.177 1.00 16.27 300 CYS B O 1
ATOM 5395 N N . LEU B 1 302 ? 60.769 17.654 78.850 1.00 16.13 301 LEU B N 1
ATOM 5396 C CA . LEU B 1 302 ? 62.042 16.966 78.923 1.00 17.38 301 LEU B CA 1
ATOM 5397 C C . LEU B 1 302 ? 62.359 16.519 77.531 1.00 17.39 301 LEU B C 1
ATOM 5398 O O . LEU B 1 302 ? 61.575 15.743 76.906 1.00 16.41 301 LEU B O 1
ATOM 5403 N N . THR B 1 303 ? 63.457 17.037 77.000 1.00 16.31 302 THR B N 1
ATOM 5404 C CA . THR B 1 303 ? 63.708 16.833 75.580 1.00 18.59 302 THR B CA 1
ATOM 5405 C C . THR B 1 303 ? 65.197 16.843 75.218 1.00 19.24 302 THR B C 1
ATOM 5406 O O . THR B 1 303 ? 66.031 17.207 76.041 1.00 17.99 302 THR B O 1
ATOM 5410 N N . HIS B 1 304 ? 65.501 16.404 74.004 1.00 19.45 303 HIS B N 1
ATOM 5411 C CA . HIS B 1 304 ? 66.869 16.391 73.498 1.00 21.64 303 HIS B CA 1
ATOM 5412 C C . HIS B 1 304 ? 67.442 17.805 73.275 1.00 22.53 303 HIS B C 1
ATOM 5413 O O . HIS B 1 304 ? 68.621 18.037 73.538 1.00 26.10 303 HIS B O 1
ATOM 5420 N N . GLY B 1 305 ? 66.631 18.757 72.842 1.00 22.22 304 GLY B N 1
ATOM 5421 C CA . GLY B 1 305 ? 67.095 20.149 72.787 1.00 22.48 304 GLY B CA 1
ATOM 5422 C C . GLY B 1 305 ? 67.652 20.657 71.450 1.00 22.19 304 GLY B C 1
ATOM 5423 O O . GLY B 1 305 ? 68.430 21.605 71.413 1.00 22.69 304 GLY B O 1
ATOM 5424 N N . THR B 1 306 ? 67.239 20.053 70.345 1.00 21.69 305 THR B N 1
ATOM 5425 C CA . THR B 1 306 ? 67.464 20.656 69.015 1.00 21.29 305 THR B CA 1
ATOM 5426 C C . THR B 1 306 ? 66.695 21.973 68.931 1.00 20.84 305 THR B C 1
ATOM 5427 O O . THR B 1 306 ? 65.753 22.192 69.699 1.00 17.69 305 THR B O 1
ATOM 5431 N N . THR B 1 307 ? 67.072 22.812 67.961 1.00 21.16 306 THR B N 1
ATOM 5432 C CA . THR B 1 307 ? 66.481 24.138 67.787 1.00 21.32 306 THR B CA 1
ATOM 5433 C C . THR B 1 307 ? 64.967 24.061 67.672 1.00 22.06 306 THR B C 1
ATOM 5434 O O . THR B 1 307 ? 64.246 24.771 68.407 1.00 21.72 306 THR B O 1
ATOM 5438 N N . GLY B 1 308 ? 64.503 23.190 66.763 1.00 22.10 307 GLY B N 1
ATOM 5439 C CA . GLY B 1 308 ? 63.076 22.942 66.547 1.00 21.98 307 GLY B CA 1
ATOM 5440 C C . GLY B 1 308 ? 62.310 22.619 67.810 1.00 21.77 307 GLY B C 1
ATOM 5441 O O . GLY B 1 308 ? 61.305 23.274 68.113 1.00 21.48 307 GLY B O 1
ATOM 5442 N N . ALA B 1 309 ? 62.783 21.601 68.544 1.00 20.60 308 ALA B N 1
ATOM 5443 C CA . ALA B 1 309 ? 62.163 21.165 69.797 1.00 19.82 308 ALA B CA 1
ATOM 5444 C C . ALA B 1 309 ? 62.101 22.285 70.834 1.00 18.99 308 ALA B C 1
ATOM 5445 O O . ALA B 1 309 ? 61.089 22.485 71.507 1.00 17.00 308 ALA B O 1
ATOM 5447 N N . VAL B 1 310 ? 63.205 23.014 70.957 1.00 18.31 309 VAL B N 1
ATOM 5448 C CA . VAL B 1 310 ? 63.320 24.012 71.986 1.00 18.52 309 VAL B CA 1
ATOM 5449 C C . VAL B 1 310 ? 62.358 25.189 71.712 1.00 17.50 309 VAL B C 1
ATOM 5450 O O . VAL B 1 310 ? 61.642 25.631 72.613 1.00 15.96 309 VAL B O 1
ATOM 5454 N N . LEU B 1 311 ? 62.332 25.661 70.468 1.00 16.76 310 LEU B N 1
ATOM 5455 C CA . LEU B 1 311 ? 61.410 26.758 70.081 1.00 17.82 310 LEU B CA 1
ATOM 5456 C C . LEU B 1 311 ? 59.920 26.401 70.160 1.00 17.37 310 LEU B C 1
ATOM 5457 O O . LEU B 1 311 ? 59.078 27.254 70.491 1.00 17.55 310 LEU B O 1
ATOM 5462 N N . GLU B 1 312 ? 59.584 25.141 69.897 1.00 16.96 311 GLU B N 1
ATOM 5463 C CA . GLU B 1 312 ? 58.168 24.722 70.043 1.00 17.72 311 GLU B CA 1
ATOM 5464 C C . GLU B 1 312 ? 57.752 24.831 71.495 1.00 15.86 311 GLU B C 1
ATOM 5465 O O . GLU B 1 312 ? 56.632 25.247 71.818 1.00 15.38 311 GLU B O 1
ATOM 5471 N N . ALA B 1 313 ? 58.652 24.449 72.398 1.00 14.77 312 ALA B N 1
ATOM 5472 C CA . ALA B 1 313 ? 58.349 24.526 73.822 1.00 15.38 312 ALA B CA 1
ATOM 5473 C C . ALA B 1 313 ? 58.235 25.986 74.260 1.00 15.82 312 ALA B C 1
ATOM 5474 O O . ALA B 1 313 ? 57.266 26.347 74.942 1.00 16.48 312 ALA B O 1
ATOM 5476 N N . PHE B 1 314 ? 59.211 26.807 73.891 1.00 14.40 313 PHE B N 1
ATOM 5477 C CA . PHE B 1 314 ? 59.168 28.230 74.244 1.00 15.20 313 PHE B CA 1
ATOM 5478 C C . PHE B 1 314 ? 57.966 28.973 73.596 1.00 14.95 313 PHE B C 1
ATOM 5479 O O . PHE B 1 314 ? 57.459 29.892 74.197 1.00 15.37 313 PHE B O 1
ATOM 5487 N N . ALA B 1 315 ? 57.538 28.562 72.396 1.00 13.72 314 ALA B N 1
ATOM 5488 C CA . ALA B 1 315 ? 56.317 29.156 71.753 1.00 12.65 314 ALA B CA 1
ATOM 5489 C C . ALA B 1 315 ? 55.081 28.977 72.643 1.00 13.50 314 ALA B C 1
ATOM 5490 O O . ALA B 1 315 ? 54.181 29.782 72.605 1.00 13.53 314 ALA B O 1
ATOM 5492 N N . ALA B 1 316 ? 55.066 27.932 73.468 1.00 15.14 315 ALA B N 1
ATOM 5493 C CA . ALA B 1 316 ? 53.999 27.649 74.397 1.00 15.92 315 ALA B CA 1
ATOM 5494 C C . ALA B 1 316 ? 54.320 28.079 75.835 1.00 16.39 315 ALA B C 1
ATOM 5495 O O . ALA B 1 316 ? 53.546 27.804 76.750 1.00 15.34 315 ALA B O 1
ATOM 5497 N N . GLY B 1 317 ? 55.446 28.771 76.018 1.00 15.56 316 GLY B N 1
ATOM 5498 C CA . GLY B 1 317 ? 55.911 29.197 77.360 1.00 15.97 316 GLY B CA 1
ATOM 5499 C C . GLY B 1 317 ? 56.301 28.065 78.317 1.00 15.68 316 GLY B C 1
ATOM 5500 O O . GLY B 1 317 ? 56.209 28.221 79.542 1.00 16.40 316 GLY B O 1
ATOM 5501 N N . VAL B 1 318 ? 56.867 26.981 77.789 1.00 14.37 317 VAL B N 1
ATOM 5502 C CA . VAL B 1 318 ? 57.185 25.826 78.631 1.00 14.78 317 VAL B CA 1
ATOM 5503 C C . VAL B 1 318 ? 58.709 25.727 78.831 1.00 15.24 317 VAL B C 1
ATOM 5504 O O . VAL B 1 318 ? 59.482 25.641 77.838 1.00 14.72 317 VAL B O 1
ATOM 5508 N N . PRO B 1 319 ? 59.149 25.763 80.103 1.00 15.10 318 PRO B N 1
ATOM 5509 C CA . PRO B 1 319 ? 60.582 25.620 80.369 1.00 14.63 318 PRO B CA 1
ATOM 5510 C C . PRO B 1 319 ? 61.104 24.204 80.162 1.00 15.20 318 PRO B C 1
ATOM 5511 O O . PRO B 1 319 ? 60.326 23.228 80.149 1.00 14.96 318 PRO B O 1
ATOM 5515 N N . LEU B 1 320 ? 62.409 24.111 79.969 1.00 15.33 319 LEU B N 1
ATOM 5516 C CA . LEU B 1 320 ? 63.006 22.884 79.473 1.00 16.25 319 LEU B CA 1
ATOM 5517 C C . LEU B 1 320 ? 63.964 22.223 80.430 1.00 16.61 319 LEU B C 1
ATOM 5518 O O . LEU B 1 320 ? 64.759 22.906 81.103 1.00 16.57 319 LEU B O 1
ATOM 5523 N N . VAL B 1 321 ? 63.965 20.882 80.406 1.00 15.85 320 VAL B N 1
ATOM 5524 C CA . VAL B 1 321 ? 65.044 20.083 80.941 1.00 15.31 320 VAL B CA 1
ATOM 5525 C C . VAL B 1 321 ? 65.573 19.356 79.746 1.00 15.07 320 VAL B C 1
ATOM 5526 O O . VAL B 1 321 ? 64.811 18.669 79.030 1.00 13.86 320 VAL B O 1
ATOM 5530 N N . LEU B 1 322 ? 66.869 19.539 79.502 1.00 14.76 321 LEU B N 1
ATOM 5531 C CA . LEU B 1 322 ? 67.475 19.022 78.279 1.00 17.62 321 LEU B CA 1
ATOM 5532 C C . LEU B 1 322 ? 68.280 17.760 78.545 1.00 18.45 321 LEU B C 1
ATOM 5533 O O . LEU B 1 322 ? 68.893 17.617 79.595 1.00 18.24 321 LEU B O 1
ATOM 5538 N N . VAL B 1 323 ? 68.274 16.855 77.577 1.00 19.64 322 VAL B N 1
ATOM 5539 C CA . VAL B 1 323 ? 69.171 15.701 77.605 1.00 22.39 322 VAL B CA 1
ATOM 5540 C C . VAL B 1 323 ? 69.887 15.669 76.249 1.00 23.16 322 VAL B C 1
ATOM 5541 O O . VAL B 1 323 ? 69.576 14.827 75.406 1.00 23.95 322 VAL B O 1
ATOM 5545 N N . PRO B 1 324 ? 70.818 16.625 76.013 1.00 24.96 323 PRO B N 1
ATOM 5546 C CA . PRO B 1 324 ? 71.405 16.824 74.655 1.00 25.69 323 PRO B CA 1
ATOM 5547 C C . PRO B 1 324 ? 72.329 15.688 74.145 1.00 26.83 323 PRO B C 1
ATOM 5548 O O . PRO B 1 324 ? 72.735 15.710 72.974 1.00 26.20 323 PRO B O 1
ATOM 5552 N N . HIS B 1 325 ? 72.658 14.710 74.989 1.00 27.80 324 HIS B N 1
ATOM 5553 C CA . HIS B 1 325 ? 73.456 13.572 74.494 1.00 29.73 324 HIS B CA 1
ATOM 5554 C C . HIS B 1 325 ? 72.651 12.673 73.531 1.00 30.86 324 HIS B C 1
ATOM 5555 O O . HIS B 1 325 ? 73.232 11.945 72.724 1.00 30.25 324 HIS B O 1
ATOM 5562 N N . PHE B 1 326 ? 71.319 12.728 73.616 1.00 31.93 325 PHE B N 1
ATOM 5563 C CA . PHE B 1 326 ? 70.479 11.978 72.668 1.00 33.41 325 PHE B CA 1
ATOM 5564 C C . PHE B 1 326 ? 70.477 12.548 71.228 1.00 34.87 325 PHE B C 1
ATOM 5565 O O . PHE B 1 326 ? 70.205 11.807 70.269 1.00 35.48 325 PHE B O 1
ATOM 5573 N N . ALA B 1 327 ? 70.813 13.835 71.074 1.00 35.61 326 ALA B N 1
ATOM 5574 C CA . ALA B 1 327 ? 70.819 14.501 69.760 1.00 36.56 326 ALA B CA 1
ATOM 5575 C C . ALA B 1 327 ? 72.141 15.226 69.441 1.00 37.28 326 ALA B C 1
ATOM 5576 O O . ALA B 1 327 ? 72.552 16.141 70.170 1.00 37.28 326 ALA B O 1
ATOM 5578 N N . THR B 1 328 ? 72.796 14.838 68.347 1.00 38.15 327 THR B N 1
ATOM 5579 C CA . THR B 1 328 ? 74.095 15.438 68.002 1.00 38.65 327 THR B CA 1
ATOM 5580 C C . THR B 1 328 ? 74.017 16.944 67.633 1.00 38.52 327 THR B C 1
ATOM 5581 O O . THR B 1 328 ? 74.919 17.716 67.990 1.00 38.82 327 THR B O 1
ATOM 5585 N N . GLU B 1 329 ? 72.945 17.356 66.948 1.00 38.06 328 GLU B N 1
ATOM 5586 C CA . GLU B 1 329 ? 72.740 18.768 66.597 1.00 37.01 328 GLU B CA 1
ATOM 5587 C C . GLU B 1 329 ? 72.406 19.616 67.828 1.00 35.82 328 GLU B C 1
ATOM 5588 O O . GLU B 1 329 ? 72.563 20.846 67.817 1.00 36.66 328 GLU B O 1
ATOM 5594 N N . ALA B 1 330 ? 71.948 18.972 68.886 1.00 33.31 329 ALA B N 1
ATOM 5595 C CA . ALA B 1 330 ? 71.401 19.709 70.010 1.00 31.40 329 ALA B CA 1
ATOM 5596 C C . ALA B 1 330 ? 72.414 20.571 70.782 1.00 29.42 329 ALA B C 1
ATOM 5597 O O . ALA B 1 330 ? 72.004 21.488 71.477 1.00 29.51 329 ALA B O 1
ATOM 5599 N N . ALA B 1 331 ? 73.715 20.283 70.672 1.00 27.45 330 ALA B N 1
ATOM 5600 C CA . ALA B 1 331 ? 74.733 20.985 71.482 1.00 25.22 330 ALA B CA 1
ATOM 5601 C C . ALA B 1 331 ? 74.633 22.526 71.515 1.00 23.71 330 ALA B C 1
ATOM 5602 O O . ALA B 1 331 ? 74.503 23.079 72.590 1.00 23.87 330 ALA B O 1
ATOM 5604 N N . PRO B 1 332 ? 74.736 23.217 70.357 1.00 22.26 331 PRO B N 1
ATOM 5605 C CA . PRO B 1 332 ? 74.644 24.693 70.320 1.00 21.24 331 PRO B CA 1
ATOM 5606 C C . PRO B 1 332 ? 73.317 25.269 70.842 1.00 20.43 331 PRO B C 1
ATOM 5607 O O . PRO B 1 332 ? 73.316 26.283 71.560 1.00 18.43 331 PRO B O 1
ATOM 5611 N N . SER B 1 333 ? 72.216 24.602 70.488 1.00 18.85 332 SER B N 1
ATOM 5612 C CA . SER B 1 333 ? 70.883 24.988 70.949 1.00 19.06 332 SER B CA 1
ATOM 5613 C C . SER B 1 333 ? 70.765 24.800 72.450 1.00 17.00 332 SER B C 1
ATOM 5614 O O . SER B 1 333 ? 70.392 25.730 73.135 1.00 15.11 332 SER B O 1
ATOM 5617 N N . ALA B 1 334 ? 71.176 23.627 72.954 1.00 17.17 333 ALA B N 1
ATOM 5618 C CA . ALA B 1 334 ? 71.216 23.335 74.399 1.00 16.97 333 ALA B CA 1
ATOM 5619 C C . ALA B 1 334 ? 72.067 24.370 75.167 1.00 17.34 333 ALA B C 1
ATOM 5620 O O . ALA B 1 334 ? 71.627 24.873 76.196 1.00 16.64 333 ALA B O 1
ATOM 5622 N N . GLU B 1 335 ? 73.273 24.656 74.653 1.00 16.63 334 GLU B N 1
ATOM 5623 C CA . GLU B 1 335 ? 74.207 25.634 75.234 1.00 17.03 334 GLU B CA 1
ATOM 5624 C C . GLU B 1 335 ? 73.556 27.013 75.356 1.00 15.54 334 GLU B C 1
ATOM 5625 O O . GLU B 1 335 ? 73.688 27.694 76.375 1.00 14.36 334 GLU B O 1
ATOM 5631 N N . ARG B 1 336 ? 72.837 27.408 74.311 1.00 14.05 335 ARG B N 1
ATOM 5632 C CA . ARG B 1 336 ? 72.132 28.677 74.310 1.00 13.55 335 ARG B CA 1
ATOM 5633 C C . ARG B 1 336 ? 70.960 28.738 75.344 1.00 13.48 335 ARG B C 1
ATOM 5634 O O . ARG B 1 336 ? 70.741 29.771 75.994 1.00 12.33 335 ARG B O 1
ATOM 5642 N N . VAL B 1 337 ? 70.212 27.640 75.455 1.00 12.48 336 VAL B N 1
ATOM 5643 C CA . VAL B 1 337 ? 69.157 27.512 76.452 1.00 13.68 336 VAL B CA 1
ATOM 5644 C C . VAL B 1 337 ? 69.723 27.757 77.866 1.00 15.10 336 VAL B C 1
ATOM 5645 O O . VAL B 1 337 ? 69.128 28.523 78.667 1.00 14.18 336 VAL B O 1
ATOM 5649 N N . ILE B 1 338 ? 70.870 27.137 78.143 1.00 15.45 337 ILE B N 1
ATOM 5650 C CA . ILE B 1 338 ? 71.532 27.259 79.460 1.00 18.11 337 ILE B CA 1
ATOM 5651 C C . ILE B 1 338 ? 72.027 28.673 79.632 1.00 18.75 337 ILE B C 1
ATOM 5652 O O . ILE B 1 338 ? 71.816 29.296 80.679 1.00 19.61 337 ILE B O 1
ATOM 5657 N N . GLU B 1 339 ? 72.690 29.179 78.591 1.00 18.81 338 GLU B N 1
ATOM 5658 C CA . GLU B 1 339 ? 73.235 30.517 78.610 1.00 19.42 338 GLU B CA 1
ATOM 5659 C C . GLU B 1 339 ? 72.159 31.537 78.951 1.00 18.41 338 GLU B C 1
ATOM 5660 O O . GLU B 1 339 ? 72.404 32.421 79.745 1.00 18.02 338 GLU B O 1
ATOM 5666 N N . LEU B 1 340 ? 70.967 31.393 78.370 1.00 17.05 339 LEU B N 1
ATOM 5667 C CA . LEU B 1 340 ? 69.881 32.354 78.597 1.00 16.67 339 LEU B CA 1
ATOM 5668 C C . LEU B 1 340 ? 69.029 32.065 79.878 1.00 16.18 339 LEU B C 1
ATOM 5669 O O . LEU B 1 340 ? 68.099 32.811 80.181 1.00 16.68 339 LEU B O 1
ATOM 5674 N N . GLY B 1 341 ? 69.347 30.989 80.601 1.00 16.41 340 GLY B N 1
ATOM 5675 C CA . GLY B 1 341 ? 68.569 30.542 81.777 1.00 15.62 340 GLY B CA 1
ATOM 5676 C C . GLY B 1 341 ? 67.128 30.158 81.471 1.00 16.01 340 GLY B C 1
ATOM 5677 O O . GLY B 1 341 ? 66.211 30.415 82.258 1.00 15.93 340 GLY B O 1
ATOM 5678 N N . LEU B 1 342 ? 66.941 29.480 80.343 1.00 15.60 341 LEU B N 1
ATOM 5679 C CA . LEU B 1 342 ? 65.595 29.072 79.859 1.00 15.65 341 LEU B CA 1
ATOM 5680 C C . LEU B 1 342 ? 65.331 27.591 80.130 1.00 15.57 341 LEU B C 1
ATOM 5681 O O . LEU B 1 342 ? 64.286 27.059 79.788 1.00 16.29 341 LEU B O 1
ATOM 5686 N N . GLY B 1 343 ? 66.282 26.914 80.761 1.00 16.05 342 GLY B N 1
ATOM 5687 C CA . GLY B 1 343 ? 66.123 25.497 81.042 1.00 16.02 342 GLY B CA 1
ATOM 5688 C C . GLY B 1 343 ? 67.344 24.938 81.767 1.00 16.43 342 GLY B C 1
ATOM 5689 O O . GLY B 1 343 ? 68.272 25.707 82.099 1.00 15.41 342 GLY B O 1
ATOM 5690 N N . SER B 1 344 ? 67.359 23.626 82.006 1.00 15.84 343 SER B N 1
ATOM 5691 C CA . SER B 1 344 ? 68.497 22.968 82.637 1.00 17.10 343 SER B CA 1
ATOM 5692 C C . SER B 1 344 ? 68.884 21.771 81.809 1.00 17.73 343 SER B C 1
ATOM 5693 O O . SER B 1 344 ? 68.176 21.401 80.874 1.00 17.80 343 SER B O 1
ATOM 5696 N N . VAL B 1 345 ? 70.008 21.167 82.146 1.00 18.36 344 VAL B N 1
ATOM 5697 C CA . VAL B 1 345 ? 70.508 20.038 81.379 1.00 19.79 344 VAL B CA 1
ATOM 5698 C C . VAL B 1 345 ? 70.768 18.878 82.331 1.00 19.99 344 VAL B C 1
ATOM 5699 O O . VAL B 1 345 ? 71.206 19.090 83.464 1.00 19.35 344 VAL B O 1
ATOM 5703 N N . LEU B 1 346 ? 70.431 17.674 81.873 1.00 21.02 345 LEU B N 1
ATOM 5704 C CA . LEU B 1 346 ? 70.715 16.431 82.568 1.00 23.16 345 LEU B CA 1
ATOM 5705 C C . LEU B 1 346 ? 71.858 15.779 81.791 1.00 24.65 345 LEU B C 1
ATOM 5706 O O . LEU B 1 346 ? 71.771 15.577 80.568 1.00 25.20 345 LEU B O 1
ATOM 5711 N N . ARG B 1 347 ? 72.939 15.514 82.501 1.00 25.31 346 ARG B N 1
ATOM 5712 C CA . ARG B 1 347 ? 74.035 14.696 82.002 1.00 27.20 346 ARG B CA 1
ATOM 5713 C C . ARG B 1 347 ? 73.678 13.191 82.003 1.00 27.13 346 ARG B C 1
ATOM 5714 O O . ARG B 1 347 ? 72.795 12.771 82.751 1.00 25.81 346 ARG B O 1
ATOM 5722 N N . PRO B 1 348 ? 74.352 12.380 81.146 1.00 27.94 347 PRO B N 1
ATOM 5723 C CA . PRO B 1 348 ? 74.027 10.945 81.045 1.00 28.15 347 PRO B CA 1
ATOM 5724 C C . PRO B 1 348 ? 74.233 10.173 82.352 1.00 28.42 347 PRO B C 1
ATOM 5725 O O . PRO B 1 348 ? 73.739 9.046 82.477 1.00 28.10 347 PRO B O 1
ATOM 5729 N N . ASP B 1 349 ? 74.919 10.781 83.323 1.00 28.32 348 ASP B N 1
ATOM 5730 C CA . ASP B 1 349 ? 75.055 10.154 84.639 1.00 28.89 348 ASP B CA 1
ATOM 5731 C C . ASP B 1 349 ? 73.981 10.568 85.645 1.00 28.51 348 ASP B C 1
ATOM 5732 O O . ASP B 1 349 ? 74.026 10.181 86.815 1.00 28.52 348 ASP B O 1
ATOM 5737 N N . GLN B 1 350 ? 72.991 11.330 85.175 1.00 27.80 349 GLN B N 1
ATOM 5738 C CA . GLN B 1 350 ? 71.938 11.826 86.050 1.00 26.82 349 GLN B CA 1
ATOM 5739 C C . GLN B 1 350 ? 70.568 11.337 85.589 1.00 25.68 349 GLN B C 1
ATOM 5740 O O . GLN B 1 350 ? 69.585 12.054 85.701 1.00 25.80 349 GLN B O 1
ATOM 5746 N N . LEU B 1 351 ? 70.525 10.103 85.087 1.00 24.33 350 LEU B N 1
ATOM 5747 C CA . LEU B 1 351 ? 69.336 9.561 84.448 1.00 24.20 350 LEU B CA 1
ATOM 5748 C C . LEU B 1 351 ? 68.623 8.474 85.254 1.00 23.18 350 LEU B C 1
ATOM 5749 O O . LEU B 1 351 ? 67.731 7.815 84.725 1.00 22.86 350 LEU B O 1
ATOM 5754 N N . GLU B 1 352 ? 69.004 8.295 86.523 1.00 21.93 351 GLU B N 1
ATOM 5755 C CA . GLU B 1 352 ? 68.185 7.516 87.448 1.00 21.00 351 GLU B CA 1
ATOM 5756 C C . GLU B 1 352 ? 66.831 8.217 87.667 1.00 18.81 351 GLU B C 1
ATOM 5757 O O . GLU B 1 352 ? 66.759 9.455 87.639 1.00 18.39 351 GLU B O 1
ATOM 5763 N N . PRO B 1 353 ? 65.754 7.435 87.845 1.00 17.14 352 PRO B N 1
ATOM 5764 C CA . PRO B 1 353 ? 64.424 8.027 88.021 1.00 16.18 352 PRO B CA 1
ATOM 5765 C C . PRO B 1 353 ? 64.384 9.174 89.050 1.00 15.77 352 PRO B C 1
ATOM 5766 O O . PRO B 1 353 ? 63.873 10.255 88.762 1.00 15.24 352 PRO B O 1
ATOM 5770 N N . ALA B 1 354 ? 64.927 8.954 90.246 1.00 15.48 353 ALA B N 1
ATOM 5771 C CA . ALA B 1 354 ? 64.892 9.996 91.271 1.00 15.74 353 ALA B CA 1
ATOM 5772 C C . ALA B 1 354 ? 65.605 11.297 90.821 1.00 15.75 353 ALA B C 1
ATOM 5773 O O . ALA B 1 354 ? 65.185 12.415 91.169 1.00 15.07 353 ALA B O 1
ATOM 5775 N N . SER B 1 355 ? 66.686 11.149 90.050 1.00 15.15 354 SER B N 1
ATOM 5776 C CA . SER B 1 355 ? 67.409 12.313 89.515 1.00 15.33 354 SER B CA 1
ATOM 5777 C C . SER B 1 355 ? 66.624 13.091 88.468 1.00 14.54 354 SER B C 1
ATOM 5778 O O . SER B 1 355 ? 66.601 14.338 88.476 1.00 13.45 354 SER B O 1
ATOM 5781 N N . ILE B 1 356 ? 65.983 12.356 87.556 1.00 13.52 355 ILE B N 1
ATOM 5782 C CA . ILE B 1 356 ? 65.091 12.943 86.572 1.00 12.95 355 ILE B CA 1
ATOM 5783 C C . ILE B 1 356 ? 63.980 13.699 87.293 1.00 12.48 355 ILE B C 1
ATOM 5784 O O . ILE B 1 356 ? 63.701 14.859 86.947 1.00 12.65 355 ILE B O 1
ATOM 5789 N N A ARG B 1 357 ? 63.362 13.083 88.276 0.50 11.90 356 ARG B N 1
ATOM 5790 N N B ARG B 1 357 ? 63.366 13.084 88.274 0.50 11.90 356 ARG B N 1
ATOM 5791 C CA A ARG B 1 357 ? 62.291 13.752 88.996 0.50 13.31 356 ARG B CA 1
ATOM 5792 C CA B ARG B 1 357 ? 62.296 13.752 88.987 0.50 13.31 356 ARG B CA 1
ATOM 5793 C C A ARG B 1 357 ? 62.761 15.029 89.626 0.50 12.35 356 ARG B C 1
ATOM 5794 C C B ARG B 1 357 ? 62.762 15.028 89.625 0.50 12.35 356 ARG B C 1
ATOM 5795 O O A ARG B 1 357 ? 62.164 16.050 89.497 0.50 13.93 356 ARG B O 1
ATOM 5796 O O B ARG B 1 357 ? 62.164 16.049 89.497 0.50 13.93 356 ARG B O 1
ATOM 5811 N N . GLU B 1 358 ? 63.853 14.935 90.353 1.00 14.08 357 GLU B N 1
ATOM 5812 C CA . GLU B 1 358 ? 64.388 16.095 91.061 1.00 14.45 357 GLU B CA 1
ATOM 5813 C C . GLU B 1 358 ? 64.655 17.265 90.104 1.00 14.26 357 GLU B C 1
ATOM 5814 O O . GLU B 1 358 ? 64.302 18.381 90.403 1.00 13.93 357 GLU B O 1
ATOM 5820 N N . ALA B 1 359 ? 65.292 16.990 88.970 1.00 13.48 358 ALA B N 1
ATOM 5821 C CA . ALA B 1 359 ? 65.648 18.017 88.000 1.00 14.82 358 ALA B CA 1
ATOM 5822 C C . ALA B 1 359 ? 64.387 18.669 87.414 1.00 14.33 358 ALA B C 1
ATOM 5823 O O . ALA B 1 359 ? 64.284 19.892 87.303 1.00 14.22 358 ALA B O 1
ATOM 5825 N N . VAL B 1 360 ? 63.394 17.849 87.081 1.00 13.83 359 VAL B N 1
ATOM 5826 C CA . VAL B 1 360 ? 62.179 18.379 86.478 1.00 13.60 359 VAL B CA 1
ATOM 5827 C C . VAL B 1 360 ? 61.464 19.250 87.521 1.00 13.06 359 VAL B C 1
ATOM 5828 O O . VAL B 1 360 ? 61.059 20.346 87.201 1.00 13.30 359 VAL B O 1
ATOM 5832 N N . GLU B 1 361 ? 61.348 18.771 88.768 1.00 12.71 360 GLU B N 1
ATOM 5833 C CA . GLU B 1 361 ? 60.660 19.549 89.801 1.00 12.99 360 GLU B CA 1
ATOM 5834 C C . GLU B 1 361 ? 61.359 20.869 90.131 1.00 12.70 360 GLU B C 1
ATOM 5835 O O . GLU B 1 361 ? 60.691 21.897 90.225 1.00 14.40 360 GLU B O 1
ATOM 5841 N N . ARG B 1 362 ? 62.682 20.858 90.249 1.00 10.69 361 ARG B N 1
ATOM 5842 C CA . ARG B 1 362 ? 63.421 22.096 90.492 1.00 10.30 361 ARG B CA 1
ATOM 5843 C C . ARG B 1 362 ? 63.200 23.094 89.368 1.00 9.59 361 ARG B C 1
ATOM 5844 O O . ARG B 1 362 ? 62.939 24.278 89.606 1.00 8.55 361 ARG B O 1
ATOM 5852 N N . LEU B 1 363 ? 63.312 22.609 88.139 1.00 8.65 362 LEU B N 1
ATOM 5853 C CA . LEU B 1 363 ? 63.159 23.497 87.002 1.00 9.98 362 LEU B CA 1
ATOM 5854 C C . LEU B 1 363 ? 61.745 24.065 86.932 1.00 10.07 362 LEU B C 1
ATOM 5855 O O . LEU B 1 363 ? 61.568 25.267 86.785 1.00 9.93 362 LEU B O 1
ATOM 5860 N N . ALA B 1 364 ? 60.738 23.202 87.069 1.00 10.04 363 ALA B N 1
ATOM 5861 C CA . ALA B 1 364 ? 59.346 23.645 86.974 1.00 10.43 363 ALA B CA 1
ATOM 5862 C C . ALA B 1 364 ? 58.981 24.676 88.034 1.00 11.21 363 ALA B C 1
ATOM 5863 O O . ALA B 1 364 ? 58.060 25.472 87.845 1.00 12.02 363 ALA B O 1
ATOM 5865 N N . ALA B 1 365 ? 59.658 24.608 89.174 1.00 10.92 364 ALA B N 1
ATOM 5866 C CA . ALA B 1 365 ? 59.371 25.464 90.316 1.00 11.64 364 ALA B CA 1
ATOM 5867 C C . ALA B 1 365 ? 60.199 26.739 90.276 1.00 11.63 364 ALA B C 1
ATOM 5868 O O . ALA B 1 365 ? 60.109 27.545 91.195 1.00 11.38 364 ALA B O 1
ATOM 5870 N N . ASP B 1 366 ? 61.049 26.889 89.262 1.00 11.11 365 ASP B N 1
ATOM 5871 C CA . ASP B 1 366 ? 61.967 28.032 89.248 1.00 11.87 365 ASP B CA 1
ATOM 5872 C C . ASP B 1 366 ? 61.221 29.184 88.586 1.00 11.77 365 ASP B C 1
ATOM 5873 O O . ASP B 1 366 ? 61.036 29.186 87.377 1.00 11.07 365 ASP B O 1
ATOM 5878 N N . SER B 1 367 ? 60.771 30.147 89.387 1.00 11.61 366 SER B N 1
ATOM 5879 C CA . SER B 1 367 ? 59.950 31.249 88.865 1.00 12.29 366 SER B CA 1
ATOM 5880 C C . SER B 1 367 ? 60.740 32.245 87.972 1.00 12.41 366 SER B C 1
ATOM 5881 O O . SER B 1 367 ? 60.146 32.865 87.070 1.00 12.35 366 SER B O 1
ATOM 5884 N N . ALA B 1 368 ? 62.045 32.406 88.239 1.00 11.03 367 ALA B N 1
ATOM 5885 C CA . ALA B 1 368 ? 62.952 33.180 87.375 1.00 11.33 367 ALA B CA 1
ATOM 5886 C C . ALA B 1 368 ? 63.060 32.605 85.958 1.00 11.86 367 ALA 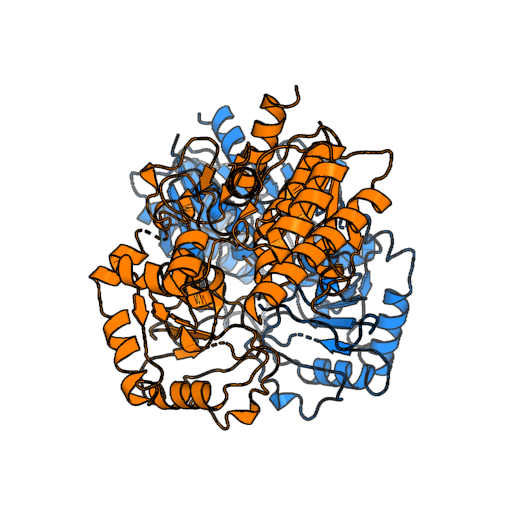B C 1
ATOM 5887 O O . ALA B 1 368 ? 62.904 33.354 84.975 1.00 12.08 367 ALA B O 1
ATOM 5889 N N . VAL B 1 369 ? 63.322 31.293 85.862 1.00 12.03 368 VAL B N 1
ATOM 5890 C CA . VAL B 1 369 ? 63.353 30.592 84.573 1.00 12.78 368 VAL B CA 1
ATOM 5891 C C . VAL B 1 369 ? 61.972 30.771 83.914 1.00 14.21 368 VAL B C 1
ATOM 5892 O O . VAL B 1 369 ? 61.884 31.070 82.721 1.00 14.64 368 VAL B O 1
ATOM 5896 N N . ARG B 1 370 ? 60.899 30.636 84.692 1.00 14.33 369 ARG B N 1
ATOM 5897 C CA . ARG B 1 370 ? 59.561 30.711 84.111 1.00 15.15 369 ARG B CA 1
ATOM 5898 C C . ARG B 1 370 ? 59.293 32.087 83.457 1.00 14.93 369 ARG B C 1
ATOM 5899 O O . ARG B 1 370 ? 58.740 32.169 82.351 1.00 13.52 369 ARG B O 1
ATOM 5907 N N . GLU B 1 371 ? 59.654 33.154 84.156 1.00 14.21 370 GLU B N 1
ATOM 5908 C CA . GLU B 1 371 ? 59.468 34.486 83.586 1.00 14.36 370 GLU B CA 1
ATOM 5909 C C . GLU B 1 371 ? 60.351 34.718 82.342 1.00 13.38 370 GLU B C 1
ATOM 5910 O O . GLU B 1 371 ? 59.926 35.389 81.400 1.00 11.72 370 GLU B O 1
ATOM 5916 N N . ARG B 1 372 ? 61.583 34.206 82.359 1.00 12.25 371 ARG B N 1
ATOM 5917 C CA . ARG B 1 372 ? 62.448 34.322 81.173 1.00 12.03 371 ARG B CA 1
ATOM 5918 C C . ARG B 1 372 ? 61.794 33.619 79.954 1.00 11.60 371 ARG B C 1
ATOM 5919 O O . ARG B 1 372 ? 61.792 34.146 78.840 1.00 10.60 371 ARG B O 1
ATOM 5927 N N . VAL B 1 373 ? 61.241 32.440 80.197 1.00 10.66 372 VAL B N 1
ATOM 5928 C CA . VAL B 1 373 ? 60.604 31.637 79.150 1.00 11.85 372 VAL B CA 1
ATOM 5929 C C . VAL B 1 373 ? 59.332 32.351 78.665 1.00 11.60 372 VAL B C 1
ATOM 5930 O O . VAL B 1 373 ? 59.074 32.364 77.478 1.00 11.19 372 VAL B O 1
ATOM 5934 N N . ARG B 1 374 ? 58.569 32.968 79.572 1.00 11.73 373 ARG B N 1
ATOM 5935 C CA . ARG B 1 374 ? 57.349 33.666 79.151 1.00 13.04 373 ARG B CA 1
ATOM 5936 C C . ARG B 1 374 ? 57.712 34.857 78.287 1.00 12.99 373 ARG B C 1
ATOM 5937 O O . ARG B 1 374 ? 56.985 35.173 77.356 1.00 13.30 373 ARG B O 1
ATOM 5945 N N . ARG B 1 375 ? 58.816 35.535 78.602 1.00 13.56 374 ARG B N 1
ATOM 5946 C CA . ARG B 1 375 ? 59.291 36.594 77.714 1.00 14.69 374 ARG B CA 1
ATOM 5947 C C . ARG B 1 375 ? 59.741 36.021 76.361 1.00 13.47 374 ARG B C 1
ATOM 5948 O O . ARG B 1 375 ? 59.503 36.653 75.349 1.00 12.63 374 ARG B O 1
ATOM 5964 N N . GLN B 1 377 ? 58.438 33.324 74.917 1.00 9.06 376 GLN B N 1
ATOM 5965 C CA . GLN B 1 377 ? 57.111 33.085 74.292 1.00 10.06 376 GLN B CA 1
ATOM 5966 C C . GLN B 1 377 ? 56.602 34.361 73.596 1.00 10.72 376 GLN B C 1
ATOM 5967 O O . GLN B 1 377 ? 56.134 34.323 72.440 1.00 10.56 376 GLN B O 1
ATOM 5973 N N . ARG B 1 378 ? 56.642 35.476 74.324 1.00 11.11 377 ARG B N 1
ATOM 5974 C CA . ARG B 1 378 ? 56.290 36.788 73.740 1.00 12.36 377 ARG B CA 1
ATOM 5975 C C . ARG B 1 378 ? 57.144 37.145 72.495 1.00 11.77 377 ARG B C 1
ATOM 5976 O O . ARG B 1 378 ? 56.588 37.569 71.463 1.00 11.13 377 ARG B O 1
ATOM 5984 N N A ASP B 1 379 ? 58.469 36.954 72.579 0.50 11.36 378 ASP B N 1
ATOM 5985 N N B ASP B 1 379 ? 58.464 36.991 72.620 0.50 11.72 378 ASP B N 1
ATOM 5986 C CA A ASP B 1 379 ? 59.396 37.217 71.441 0.50 12.04 378 ASP B CA 1
ATOM 5987 C CA B ASP B 1 379 ? 59.382 37.219 71.504 0.50 12.77 378 ASP B CA 1
ATOM 5988 C C A ASP B 1 379 ? 59.149 36.329 70.220 0.50 12.02 378 ASP B C 1
ATOM 5989 C C B ASP B 1 379 ? 58.927 36.392 70.290 0.50 12.36 378 ASP B C 1
ATOM 5990 O O A ASP B 1 379 ? 59.337 36.759 69.060 0.50 10.56 378 ASP B O 1
ATOM 5991 O O B ASP B 1 379 ? 58.678 36.954 69.205 0.50 11.11 378 ASP B O 1
ATOM 6000 N N . ILE B 1 380 ? 58.798 35.073 70.487 1.00 11.67 379 ILE B N 1
ATOM 6001 C CA . ILE B 1 380 ? 58.360 34.158 69.412 1.00 12.34 379 ILE B CA 1
ATOM 6002 C C . ILE B 1 380 ? 57.077 34.668 68.753 1.00 13.05 379 ILE B C 1
ATOM 6003 O O . ILE B 1 380 ? 57.004 34.800 67.511 1.00 12.28 379 ILE B O 1
ATOM 6008 N N . LEU B 1 381 ? 56.071 34.965 69.564 1.00 13.35 380 LEU B N 1
ATOM 6009 C CA . LEU B 1 381 ? 54.833 35.456 69.019 1.00 15.63 380 LEU B CA 1
ATOM 6010 C C . LEU B 1 381 ? 55.061 36.691 68.108 1.00 16.76 380 LEU B C 1
ATOM 6011 O O . LEU B 1 381 ? 54.510 36.747 67.007 1.00 17.64 380 LEU B O 1
ATOM 6016 N N . SER B 1 382 ? 55.885 37.659 68.526 1.00 16.92 381 SER B N 1
ATOM 6017 C CA . SER B 1 382 ? 56.039 38.904 67.747 1.00 18.60 381 SER B CA 1
ATOM 6018 C C . SER B 1 382 ? 57.016 38.775 66.578 1.00 19.61 381 SER B C 1
ATOM 6019 O O . SER B 1 382 ? 57.242 39.733 65.830 1.00 19.50 381 SER B O 1
ATOM 6022 N N . SER B 1 383 ? 57.606 37.599 66.420 1.00 20.28 382 SER B N 1
ATOM 6023 C CA . SER B 1 383 ? 58.629 37.419 65.404 1.00 22.47 382 SER B CA 1
ATOM 6024 C C . SER B 1 383 ? 58.096 37.560 63.987 1.00 23.07 382 SER B C 1
ATOM 6025 O O . SER B 1 383 ? 58.804 38.071 63.126 1.00 24.54 382 SER B O 1
ATOM 6028 N N . GLY B 1 384 ? 56.882 37.074 63.736 1.00 23.97 383 GLY B N 1
ATOM 6029 C CA . GLY B 1 384 ? 56.211 37.343 62.446 1.00 23.29 383 GLY B CA 1
ATOM 6030 C C . GLY B 1 384 ? 55.805 36.119 61.659 1.00 23.82 383 GLY B C 1
ATOM 6031 O O . GLY B 1 384 ? 54.822 36.160 60.891 1.00 24.09 383 GLY B O 1
ATOM 6032 N N . GLY B 1 385 ? 56.553 35.033 61.824 1.00 23.28 384 GLY B N 1
ATOM 6033 C CA . GLY B 1 385 ? 56.229 33.750 61.204 1.00 23.59 384 GLY B CA 1
ATOM 6034 C C . GLY B 1 385 ? 56.243 33.665 59.676 1.00 23.31 384 GLY B C 1
ATOM 6035 O O . GLY B 1 385 ? 56.750 34.564 59.013 1.00 22.34 384 GLY B O 1
ATOM 6036 N N . PRO B 1 386 ? 55.635 32.596 59.118 1.00 24.00 385 PRO B N 1
ATOM 6037 C CA . PRO B 1 386 ? 55.627 32.346 57.662 1.00 23.68 385 PRO B CA 1
ATOM 6038 C C . PRO B 1 386 ? 55.014 33.487 56.860 1.00 23.22 385 PRO B C 1
ATOM 6039 O O . PRO B 1 386 ? 55.531 33.798 55.793 1.00 22.60 385 PRO B O 1
ATOM 6043 N N . ALA B 1 387 ? 53.927 34.118 57.344 1.00 22.49 386 ALA B N 1
ATOM 6044 C CA . ALA B 1 387 ? 53.394 35.296 56.626 1.00 22.35 386 ALA B CA 1
ATOM 6045 C C . ALA B 1 387 ? 54.419 36.420 56.464 1.00 22.08 386 ALA B C 1
ATOM 6046 O O . ALA B 1 387 ? 54.529 36.994 55.388 1.00 22.07 386 ALA B O 1
ATOM 6048 N N . ARG B 1 388 ? 55.166 36.733 57.510 1.00 22.36 387 ARG B N 1
ATOM 6049 C CA . ARG B 1 388 ? 56.220 37.784 57.391 1.00 23.30 387 ARG B CA 1
ATOM 6050 C C . ARG B 1 388 ? 57.399 37.310 56.490 1.00 22.58 387 ARG B C 1
ATOM 6051 O O . ARG B 1 388 ? 57.908 38.063 55.631 1.00 21.71 387 ARG B O 1
ATOM 6059 N N . ALA B 1 389 ? 57.802 36.052 56.660 1.00 22.35 388 ALA B N 1
ATOM 6060 C CA . ALA B 1 389 ? 58.852 35.462 55.808 1.00 20.76 388 ALA B CA 1
ATOM 6061 C C . ALA B 1 389 ? 58.479 35.589 54.313 1.00 20.34 388 ALA B C 1
ATOM 6062 O O . ALA B 1 389 ? 59.325 35.897 53.478 1.00 20.40 388 ALA B O 1
ATOM 6064 N N . ALA B 1 390 ? 57.211 35.367 53.976 1.00 18.58 389 ALA B N 1
ATOM 6065 C CA . ALA B 1 390 ? 56.757 35.587 52.607 1.00 17.76 389 ALA B CA 1
ATOM 6066 C C . ALA B 1 390 ? 56.737 37.081 52.239 1.00 17.07 389 ALA B C 1
ATOM 6067 O O . ALA B 1 390 ? 57.093 37.430 51.112 1.00 16.35 389 ALA B O 1
ATOM 6069 N N . ASP B 1 391 ? 56.327 37.943 53.173 1.00 16.90 390 ASP B N 1
ATOM 6070 C CA . ASP B 1 391 ? 56.348 39.410 52.934 1.00 18.72 390 ASP B CA 1
ATOM 6071 C C . ASP B 1 391 ? 57.787 39.873 52.671 1.00 18.72 390 ASP B C 1
ATOM 6072 O O . ASP B 1 391 ? 58.043 40.658 51.768 1.00 18.00 390 ASP B O 1
ATOM 6077 N N . GLU B 1 392 ? 58.725 39.342 53.445 1.00 21.26 391 GLU B N 1
ATOM 6078 C CA . GLU B 1 392 ? 60.159 39.632 53.245 1.00 22.22 391 GLU B CA 1
ATOM 6079 C C . GLU B 1 392 ? 60.642 39.182 51.853 1.00 22.41 391 GLU B C 1
ATOM 6080 O O . GLU B 1 392 ? 61.305 39.931 51.117 1.00 20.56 391 GLU B O 1
ATOM 6086 N N . VAL B 1 393 ? 60.316 37.940 51.508 1.00 22.94 392 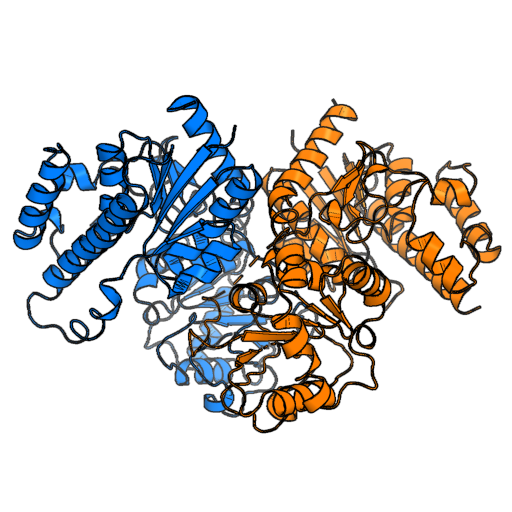VAL B N 1
ATOM 6087 C CA . VAL B 1 393 ? 60.644 37.443 50.180 1.00 23.52 392 VAL B CA 1
ATOM 6088 C C . VAL B 1 393 ? 60.096 38.375 49.090 1.00 24.28 392 VAL B C 1
ATOM 6089 O O . VAL B 1 393 ? 60.856 38.790 48.217 1.00 23.45 392 VAL B O 1
ATOM 6093 N N . GLU B 1 394 ? 58.796 38.693 49.147 1.00 24.67 393 GLU B N 1
ATOM 6094 C CA . GLU B 1 394 ? 58.151 39.556 48.135 1.00 25.83 393 GLU B CA 1
ATOM 6095 C C . GLU B 1 394 ? 58.721 40.973 48.082 1.00 26.15 393 GLU B C 1
ATOM 6096 O O . GLU B 1 394 ? 58.828 41.560 46.996 1.00 25.87 393 GLU B O 1
ATOM 6102 N N . ALA B 1 395 ? 59.091 41.498 49.258 1.00 26.47 394 ALA B N 1
ATOM 6103 C CA . ALA B 1 395 ? 59.642 42.851 49.424 1.00 26.46 394 ALA B CA 1
ATOM 6104 C C . ALA B 1 395 ? 61.025 42.921 48.749 1.00 26.56 394 ALA B C 1
ATOM 6105 O O . ALA B 1 395 ? 61.276 43.793 47.904 1.00 24.72 394 ALA B O 1
ATOM 6107 N N . TYR B 1 396 ? 61.909 41.998 49.149 1.00 25.03 395 TYR B N 1
ATOM 6108 C CA . TYR B 1 396 ? 63.199 41.744 48.467 1.00 26.34 395 TYR B CA 1
ATOM 6109 C C . TYR B 1 396 ? 63.092 41.692 46.926 1.00 27.23 395 TYR B C 1
ATOM 6110 O O . TYR B 1 396 ? 63.821 42.393 46.216 1.00 26.46 395 TYR B O 1
ATOM 6119 N N . LEU B 1 397 ? 62.166 40.877 46.421 1.00 29.02 396 LEU B N 1
ATOM 6120 C CA . LEU B 1 397 ? 61.914 40.795 44.986 1.00 31.04 396 LEU B CA 1
ATOM 6121 C C . LEU B 1 397 ? 61.521 42.146 44.430 1.00 32.48 396 LEU B C 1
ATOM 6122 O O . LEU B 1 397 ? 61.861 42.474 43.296 1.00 32.83 396 LEU B O 1
ATOM 6127 N N . GLY B 1 398 ? 60.814 42.936 45.235 1.00 33.95 397 GLY B N 1
ATOM 6128 C CA . GLY B 1 398 ? 60.484 44.311 44.858 1.00 35.66 397 GLY B CA 1
ATOM 6129 C C . GLY B 1 398 ? 61.720 45.159 44.605 1.00 36.90 397 GLY B C 1
ATOM 6130 O O . GLY B 1 398 ? 61.795 45.871 43.593 1.00 36.71 397 GLY B O 1
ATOM 6131 N N . ARG B 1 399 ? 62.701 45.051 45.510 1.00 37.75 398 ARG B N 1
ATOM 6132 C CA . ARG B 1 399 ? 63.934 45.848 45.452 1.00 38.71 398 ARG B CA 1
ATOM 6133 C C . ARG B 1 399 ? 64.911 45.465 44.315 1.00 39.87 398 ARG B C 1
ATOM 6134 O O . ARG B 1 399 ? 65.384 46.337 43.568 1.00 38.94 398 ARG B O 1
ATOM 6142 N N . VAL B 1 400 ? 65.206 44.169 44.197 1.00 41.06 399 VAL B N 1
ATOM 6143 C CA . VAL B 1 400 ? 66.142 43.645 43.175 1.00 42.72 399 VAL B CA 1
ATOM 6144 C C . VAL B 1 400 ? 65.476 43.257 41.828 1.00 43.88 399 VAL B C 1
ATOM 6145 O O . VAL B 1 400 ? 66.171 42.950 40.855 1.00 43.92 399 VAL B O 1
ATOM 6149 N N . ALA B 1 401 ? 64.142 43.256 41.780 1.00 45.50 400 ALA B N 1
ATOM 6150 C CA . ALA B 1 401 ? 63.409 42.920 40.547 1.00 47.02 400 ALA B CA 1
ATOM 6151 C C . ALA B 1 401 ? 62.124 43.749 40.342 1.00 47.95 400 ALA B C 1
ATOM 6152 O O . ALA B 1 401 ? 61.016 43.254 40.596 1.00 48.41 400 ALA B O 1
ATOM 6154 N N . PRO B 1 402 ? 62.269 45.018 39.890 1.00 48.92 401 PRO B N 1
ATOM 6155 C CA . PRO B 1 402 ? 61.110 45.878 39.613 1.00 49.43 401 PRO B CA 1
ATOM 6156 C C . PRO B 1 402 ? 60.536 45.660 38.211 1.00 49.75 401 PRO B C 1
ATOM 6157 O O . PRO B 1 402 ? 59.541 44.939 38.054 1.00 50.00 401 PRO B O 1
#

Secondary structure (DSSP, 8-state):
---EEEEE--SSHHHHHHHHHHHHHHHHTT-EEEEEE-HHHHHHHHHTT-EEEE---GGGTSSSSSSS--TTHHHHHHHHHHHHHHHHHHHHHHHHTT---SEEEEESTTHHHHHHHHHHHT--EEEEESS---BTTB-HHHHHHHHHTPPPGGGSHHHHHHHHHHHHTTT--S-HHHHHTPPPS-EEESS-GGGSTTGGG--TTEEE------------SSTT--EEEEE--S-SS--HHHHHHHHHHHTTSS-EE----TTS-GGGG-SPPTTB---S---HHHHHTTEEEEEE---HHHHHHHHHTT--EEE-GGG-GGGHHHHHHHHHTTSEEE--GGG-SHHHHHHHHHHHHH-HHHHHHHH--HHHHTS-HHHHHHHHHHHHHHHH--/---EEEEE--SSHHHHHHHHHHHHHHHHTT-EEEEEE-HHHHHHHHHTT-EEEE---TT--HHHHHHHHHHHHHHHHHHHHHHHHTTS--SEEEEESTTHHHHHHHHHHHT--EEEEESS---SSS--HHHHHHHHTTPPPGGG-HHHHHHHHHHHHHTT--S-HHHHHHPPPSEEEE-S-GGGSTTGGG--TTEEE-----------SSTTS-EEEEE--S-SS--HHHHHHHHHHHTTSS-EE----SSS-GGGG----TTB---SS--HHHHHTTEEEEEE---HHHHHHHHHTT--EEE-GGG-TTHHHHHHHHHHTTSEEE--TTS-SHHHHHHHHHHHHT-HHHHHHHH--HHHHTT-HHHHHHHHHHHHHHHH--

Solvent-accessible surface area: 33043 Å² total